Protein AF-0000000081939098 (afdb_homodimer)

Organism: NCBI:txid47308

Sequence (1244 aa):
MLFREHEGSAGHKNSVMMWKDYKTSKLHGDVIDQMNIASVDQISERREYLRCIVAVTKFLGRQGLAFRGHDEKQSSDNQGNFIEMMSLLKEFDPFLQNYHPPAHSTYLSASSQNEWIESCAASITSRIVQEMKDAGMYSLMADEARDGLKEQLAVCVRSDKVVKERFITLVNLTAFDAKAITTALQNVLDTLGLNNLRCVAQAYDGASVISGNINGVQARFREKHPEALYVHCYAHELNLVLCHTCRAIPEATDLFNTLESVYSFFSCSLLHHEVFVNMQKALGLEHGELVQLSKTRWACQLHAVKAVLANLPALLRCFADIGTAHAVGLLSKLSSFSGCYILVMFKVILSTTEGLHKYLQKSDVDLAQATLYKDADLETLQEMRRDESAGNIYKEALIISENNNLNDNVVVRRRKQRRLDDFVSESSSGARTHMSTEDELRQNVFFPCLDRMTEELMRRFSGVGAELMKGLLACHPASSEFLDEDSLLFFARHYKISVPKEEIAVAKRFLTRRIAESGAGLSNIDSIYKLIDSDMFPGLSGVFQTALTIPVSSCTCERSFSALRRLHTWLRRTMGQERLTHLALMSIERHALYNSDHNQIIDQFAQLKPRRYTLVVPPSQKMLFREHEGSAGHKNSVMMWKDYKTSKLHGDVIDQMNIASVDQISERREYLRCIVAVTKFLGRQGLAFRGHDEKQSSDNQGNFIEMMSLLKEFDPFLQNYHPPAHSTYLSASSQNEWIESCAASITSRIVQEMKDAGMYSLMADEARDGLKEQLAVCVRSDKVVKERFITLVNLTAFDAKAITTALQNVLDTLGLNNLRCVAQAYDGASVISGNINGVQARFREKHPEALYVHCYAHELNLVLCHTCRAIPEATDLFNTLESVYSFFSCSLLHHEVFVNMQKALGLEHGELVQLSKTRWACQLHAVKAVLANLPALLRCFADIGTAHAVGLLSKLSSFSGCYILVMFKVILSTTEGLHKYLQKSDVDLAQATLYKDADLETLQEMRRDESAGNIYKEALIISENNNLNDNVVVRRRKQRRLDDFVSESSSGARTHMSTEDELRQNVFFPCLDRMTEELMRRFSGVGAELMKGLLACHPASSEFLDEDSLLFFARHYKISVPKEEIAVAKRFLTRRIAESGAGLSNIDSIYKLIDSDMFPGLSGVFQTALTIPVSSCTCERSFSALRRLHTWLRRTMGQERLTHLALMSIERHALYNSDHNQIIDQFAQLKPRRYTLVVPPSQK

Structure (mmCIF, N/CA/C/O backbone):
data_AF-0000000081939098-model_v1
#
loop_
_entity.id
_entity.type
_entity.pdbx_description
1 polymer 'Zinc finger MYM-type protein 1'
#
loop_
_atom_site.group_PDB
_atom_site.id
_atom_site.type_symbol
_atom_site.label_atom_id
_atom_site.label_alt_id
_atom_site.label_comp_id
_atom_site.label_asym_id
_atom_site.label_entity_id
_atom_site.label_seq_id
_atom_site.pdbx_PDB_ins_code
_atom_site.Cartn_x
_atom_site.Cartn_y
_atom_site.Cartn_z
_atom_site.occupancy
_atom_site.B_iso_or_equiv
_atom_site.auth_seq_id
_atom_site.auth_comp_id
_atom_site.auth_asym_id
_atom_site.auth_atom_id
_atom_site.pdbx_PDB_model_num
ATOM 1 N N . MET A 1 1 ? -33.375 52.25 -47.344 1 27.31 1 MET A N 1
ATOM 2 C CA . MET A 1 1 ? -33.594 51.156 -48.281 1 27.31 1 MET A CA 1
ATOM 3 C C . MET A 1 1 ? -33.125 49.844 -47.719 1 27.31 1 MET A C 1
ATOM 5 O O . MET A 1 1 ? -33.656 48.781 -48.094 1 27.31 1 MET A O 1
ATOM 9 N N . LEU A 1 2 ? -31.984 49.906 -46.906 1 28.69 2 LEU A N 1
ATOM 10 C CA . LEU A 1 2 ? -31.141 48.75 -46.594 1 28.69 2 LEU A CA 1
ATOM 11 C C . LEU A 1 2 ? -31.781 47.875 -45.531 1 28.69 2 LEU A C 1
ATOM 13 O O . LEU A 1 2 ? -31.328 46.75 -45.281 1 28.69 2 LEU A O 1
ATOM 17 N N . PHE A 1 3 ? -32.75 48.406 -44.594 1 34.62 3 PHE A N 1
ATOM 18 C CA . PHE A 1 3 ? -33.344 47.75 -43.438 1 34.62 3 PHE A CA 1
ATOM 19 C C . PHE A 1 3 ? -34.25 46.594 -43.906 1 34.62 3 PHE A C 1
ATOM 21 O O . PHE A 1 3 ? -34.531 45.688 -43.125 1 34.62 3 PHE A O 1
ATOM 28 N N . ARG A 1 4 ? -35.031 46.844 -45.062 1 37.66 4 ARG A N 1
ATOM 29 C CA . ARG A 1 4 ? -36.094 45.969 -45.562 1 37.66 4 ARG A CA 1
ATOM 30 C C . ARG A 1 4 ? -35.531 44.625 -46 1 37.66 4 ARG A C 1
ATOM 32 O O . ARG A 1 4 ? -36.25 43.625 -46 1 37.66 4 ARG A O 1
ATOM 39 N N . GLU A 1 5 ? -34.281 44.719 -46.625 1 39.75 5 GLU A N 1
ATOM 40 C CA . GLU A 1 5 ? -33.781 43.531 -47.312 1 39.75 5 GLU A CA 1
ATOM 41 C C . GLU A 1 5 ? -33.375 42.438 -46.344 1 39.75 5 GLU A C 1
ATOM 43 O O . GLU A 1 5 ? -33.156 41.281 -46.75 1 39.75 5 GLU A O 1
ATOM 48 N N . HIS A 1 6 ? -33.062 42.906 -45.125 1 40.66 6 HIS A N 1
ATOM 49 C CA . HIS A 1 6 ? -32.531 41.969 -44.156 1 40.66 6 HIS A CA 1
ATOM 50 C C . HIS A 1 6 ? -33.625 41 -43.656 1 40.66 6 HIS A C 1
ATOM 52 O O . HIS A 1 6 ? -33.375 39.844 -43.375 1 40.66 6 HIS A O 1
ATOM 58 N N . GLU A 1 7 ? -34.875 41.531 -43.531 1 46.34 7 GLU A N 1
ATOM 59 C CA . GLU A 1 7 ? -36 40.812 -43 1 46.34 7 GLU A CA 1
ATOM 60 C C . GLU A 1 7 ? -36.438 39.688 -43.938 1 46.34 7 GLU A C 1
ATOM 62 O O . GLU A 1 7 ? -37.156 38.781 -43.531 1 46.34 7 GLU A O 1
ATOM 67 N N . GLY A 1 8 ? -36.125 39.875 -45.281 1 43.56 8 GLY A N 1
ATOM 68 C CA . GLY A 1 8 ? -36.562 38.969 -46.344 1 43.56 8 GLY A CA 1
ATOM 69 C C . GLY A 1 8 ? -35.656 37.75 -46.531 1 43.56 8 GLY A C 1
ATOM 70 O O . GLY A 1 8 ? -35.812 37 -47.469 1 43.56 8 GLY A O 1
ATOM 71 N N . SER A 1 9 ? -34.438 37.875 -45.906 1 43.53 9 SER A N 1
ATOM 72 C CA . SER A 1 9 ? -33.5 36.875 -46.312 1 43.53 9 SER A CA 1
ATOM 73 C C . SER A 1 9 ? -33.938 35.469 -45.844 1 43.53 9 SER A C 1
ATOM 75 O O . SER A 1 9 ? -34.688 35.344 -44.875 1 43.53 9 SER A O 1
ATOM 77 N N . ALA A 1 10 ? -33.562 34.375 -46.594 1 49.22 10 ALA A N 1
ATOM 78 C CA . ALA A 1 10 ? -33.938 32.969 -46.375 1 49.22 10 ALA A CA 1
ATOM 79 C C . ALA A 1 10 ? -33.469 32.469 -45 1 49.22 10 ALA A C 1
ATOM 81 O O . ALA A 1 10 ? -34.188 31.688 -44.375 1 49.22 10 ALA A O 1
ATOM 82 N N . GLY A 1 11 ? -32.375 33 -44.594 1 46 11 GLY A N 1
ATOM 83 C CA . GLY A 1 11 ? -31.859 32.594 -43.312 1 46 11 GLY A CA 1
ATOM 84 C C . GLY A 1 11 ? -32.719 33 -42.125 1 46 11 GLY A C 1
ATOM 85 O O . GLY A 1 11 ? -32.875 32.219 -41.188 1 46 11 GLY A O 1
ATOM 86 N N . HIS A 1 12 ? -33.375 34.156 -42.188 1 47 12 HIS A N 1
ATOM 87 C CA . HIS A 1 12 ? -34.25 34.625 -41.094 1 47 12 HIS A CA 1
ATOM 88 C C . HIS A 1 12 ? -35.562 33.844 -41.062 1 47 12 HIS A C 1
ATOM 90 O O . HIS A 1 12 ? -36.031 33.469 -40 1 47 12 HIS A O 1
ATOM 96 N N . LYS A 1 13 ? -35.969 33.531 -42.281 1 47.22 13 LYS A N 1
ATOM 97 C CA . LYS A 1 13 ? -37.25 32.781 -42.312 1 47.22 13 LYS A CA 1
ATOM 98 C C . LYS A 1 13 ? -37.062 31.359 -41.75 1 47.22 13 LYS A C 1
ATOM 100 O O . LYS A 1 13 ? -37.906 30.859 -41 1 47.22 13 LYS A O 1
ATOM 105 N N . ASN A 1 14 ? -35.906 30.766 -42.188 1 47.19 14 ASN A N 1
ATOM 106 C CA . ASN A 1 14 ? -35.656 29.438 -41.656 1 47.19 14 ASN A CA 1
ATOM 107 C C . ASN A 1 14 ? -35.469 29.453 -40.156 1 47.19 14 ASN A C 1
ATOM 109 O O . ASN A 1 14 ? -35.906 28.547 -39.438 1 47.19 14 ASN A O 1
ATOM 113 N N . SER A 1 15 ? -34.875 30.578 -39.562 1 50.28 15 SER A N 1
ATOM 114 C CA . SER A 1 15 ? -34.688 30.672 -38.125 1 50.28 15 SER A CA 1
ATOM 115 C C . SER A 1 15 ? -36.031 30.859 -37.406 1 50.28 15 SER A C 1
ATOM 117 O O . SER A 1 15 ? -36.25 30.375 -36.312 1 50.28 15 SER A O 1
ATOM 119 N N . VAL A 1 16 ? -36.906 31.625 -38.031 1 51.22 16 VAL A N 1
ATOM 120 C CA . VAL A 1 16 ? -38.219 31.844 -37.438 1 51.22 16 VAL A CA 1
ATOM 121 C C . VAL A 1 16 ? -39.031 30.562 -37.5 1 51.22 16 VAL A C 1
ATOM 123 O O . VAL A 1 16 ? -39.75 30.219 -36.562 1 51.22 16 VAL A O 1
ATOM 126 N N . MET A 1 17 ? -38.938 29.828 -38.75 1 49.38 17 MET A N 1
ATOM 127 C CA . MET A 1 17 ? -39.656 28.578 -38.812 1 49.38 17 MET A CA 1
ATOM 128 C C . MET A 1 17 ? -39.125 27.578 -37.781 1 49.38 17 MET A C 1
ATOM 130 O O . MET A 1 17 ? -39.906 26.875 -37.156 1 49.38 17 MET A O 1
ATOM 134 N N . MET A 1 18 ? -37.75 27.547 -37.625 1 48.03 18 MET A N 1
ATOM 135 C CA . MET A 1 18 ? -37.188 26.656 -36.625 1 48.03 18 MET A CA 1
ATOM 136 C C . MET A 1 18 ? -37.625 27.078 -35.219 1 48.03 18 MET A C 1
ATOM 138 O O . MET A 1 18 ? -37.875 26.219 -34.344 1 48.03 18 MET A O 1
ATOM 142 N N . TRP A 1 19 ? -37.75 28.359 -34.938 1 46.88 19 TRP A N 1
ATOM 143 C CA . TRP A 1 19 ? -38.219 28.875 -33.656 1 46.88 19 TRP A CA 1
ATOM 144 C C . TRP A 1 19 ? -39.719 28.547 -33.469 1 46.88 19 TRP A C 1
ATOM 146 O O . TRP A 1 19 ? -40.125 28.125 -32.406 1 46.88 19 TRP A O 1
ATOM 156 N N . LYS A 1 20 ? -40.562 28.734 -34.594 1 46.22 20 LYS A N 1
ATOM 157 C CA . LYS A 1 20 ? -41.969 28.406 -34.469 1 46.22 20 LYS A CA 1
ATOM 158 C C . LYS A 1 20 ? -42.156 26.906 -34.25 1 46.22 20 LYS A C 1
ATOM 160 O O . LYS A 1 20 ? -43 26.484 -33.438 1 46.22 20 LYS A O 1
ATOM 165 N N . ASP A 1 21 ? -41.375 26.094 -35.031 1 43.69 21 ASP A N 1
ATOM 166 C CA . ASP A 1 21 ? -41.438 24.656 -34.812 1 43.69 21 ASP A CA 1
ATOM 167 C C . ASP A 1 21 ? -41 24.281 -33.406 1 43.69 21 ASP A C 1
ATOM 169 O O . ASP A 1 21 ? -41.594 23.391 -32.781 1 43.69 21 ASP A O 1
ATOM 173 N N . TYR A 1 22 ? -39.938 25 -32.844 1 41.12 22 TYR A N 1
ATOM 174 C CA . TYR A 1 22 ? -39.562 24.844 -31.453 1 41.12 22 TYR A CA 1
ATOM 175 C C . TYR A 1 22 ? -40.688 25.266 -30.516 1 41.12 22 TYR A C 1
ATOM 177 O O . TYR A 1 22 ? -40.969 24.578 -29.531 1 41.12 22 TYR A O 1
ATOM 185 N N . LYS A 1 23 ? -41.344 26.391 -30.734 1 40.66 23 LYS A N 1
ATOM 186 C CA . LYS A 1 23 ? -42.438 26.875 -29.891 1 40.66 23 LYS A CA 1
ATOM 187 C C . LYS A 1 23 ? -43.656 25.953 -29.984 1 40.66 23 LYS A C 1
ATOM 189 O O . LYS A 1 23 ? -44.312 25.672 -28.984 1 40.66 23 LYS A O 1
ATOM 194 N N . THR A 1 24 ? -44.062 25.578 -31.281 1 41.91 24 THR A N 1
ATOM 195 C CA . THR A 1 24 ? -45.219 24.688 -31.422 1 41.91 24 THR A CA 1
ATOM 196 C C . THR A 1 24 ? -44.906 23.312 -30.844 1 41.91 24 THR A C 1
ATOM 198 O O . THR A 1 24 ? -45.812 22.625 -30.391 1 41.91 24 THR A O 1
ATOM 201 N N . SER A 1 25 ? -43.656 22.75 -31 1 36.62 25 SER A N 1
ATOM 202 C CA . SER A 1 25 ? -43.344 21.469 -30.375 1 36.62 25 SER A CA 1
ATOM 203 C C . SER A 1 25 ? -43.406 21.578 -28.859 1 36.62 25 SER A C 1
ATOM 205 O O . SER A 1 25 ? -43.656 20.578 -28.172 1 36.62 25 SER A O 1
ATOM 207 N N . LYS A 1 26 ? -43.188 22.656 -28.094 1 37.47 26 LYS A N 1
ATOM 208 C CA . LYS A 1 26 ? -43.469 22.875 -26.688 1 37.47 26 LYS A CA 1
ATOM 209 C C . LYS A 1 26 ? -44.969 22.828 -26.406 1 37.47 26 LYS A C 1
ATOM 211 O O . LYS A 1 26 ? -45.406 22.484 -25.297 1 37.47 26 LYS A O 1
ATOM 216 N N . LEU A 1 27 ? -45.812 23.422 -27.203 1 36.88 27 LEU A N 1
ATOM 217 C CA . LEU A 1 27 ? -47.25 23.422 -26.938 1 36.88 27 LEU A CA 1
ATOM 218 C C . LEU A 1 27 ? -47.844 22.047 -27.172 1 36.88 27 LEU A C 1
ATOM 220 O O . LEU A 1 27 ? -48.75 21.641 -26.438 1 36.88 27 LEU A O 1
ATOM 224 N N . HIS A 1 28 ? -47.781 21.484 -28.422 1 36.84 28 HIS A N 1
ATOM 225 C CA . HIS A 1 28 ? -48.25 20.109 -28.625 1 36.84 28 HIS A CA 1
ATOM 226 C C . HIS A 1 28 ? -47.25 19.094 -28.125 1 36.84 28 HIS A C 1
ATOM 228 O O . HIS A 1 28 ? -46.25 18.812 -28.797 1 36.84 28 HIS A O 1
ATOM 234 N N . GLY A 1 29 ? -46.969 19.062 -26.844 1 36.06 29 GLY A N 1
ATOM 235 C CA . GLY A 1 29 ? -46.125 18.109 -26.141 1 36.06 29 GLY A CA 1
ATOM 236 C C . GLY A 1 29 ? -46.219 16.703 -26.719 1 36.06 29 GLY A C 1
ATOM 237 O O . GLY A 1 29 ? -47.281 16.156 -26.875 1 36.06 29 GLY A O 1
ATOM 238 N N . ASP A 1 30 ? -45.406 16.422 -27.656 1 35.38 30 ASP A N 1
ATOM 239 C CA . ASP A 1 30 ? -45.469 15.172 -28.391 1 35.38 30 ASP A CA 1
ATOM 240 C C . ASP A 1 30 ? -45.906 14.016 -27.5 1 35.38 30 ASP A C 1
ATOM 242 O O . ASP A 1 30 ? -45.625 14.023 -26.297 1 35.38 30 ASP A O 1
ATOM 246 N N . VAL A 1 31 ? -46.906 13.133 -27.938 1 38.12 31 VAL A N 1
ATOM 247 C CA . VAL A 1 31 ? -47.344 11.906 -27.312 1 38.12 31 VAL A CA 1
ATOM 248 C C . VAL A 1 31 ? -46.188 11.219 -26.578 1 38.12 31 VAL A C 1
ATOM 250 O O . VAL A 1 31 ? -46.406 10.57 -25.562 1 38.12 31 VAL A O 1
ATOM 253 N N . ILE A 1 32 ? -45.062 11.234 -27.266 1 36.19 32 ILE A N 1
ATOM 254 C CA . ILE A 1 32 ? -43.875 10.609 -26.641 1 36.19 32 ILE A CA 1
ATOM 255 C C . ILE A 1 32 ? -43.5 11.383 -25.391 1 36.19 32 ILE A C 1
ATOM 257 O O . ILE A 1 32 ? -43.031 10.797 -24.422 1 36.19 32 ILE A O 1
ATOM 261 N N . ASP A 1 33 ? -43.531 12.625 -25.391 1 38.81 33 ASP A N 1
ATOM 262 C CA . ASP A 1 33 ? -43.281 13.461 -24.219 1 38.81 33 ASP A CA 1
ATOM 263 C C . ASP A 1 33 ? -44.406 13.297 -23.172 1 38.81 33 ASP A C 1
ATOM 265 O O . ASP A 1 33 ? -44.156 13.414 -21.969 1 38.81 33 ASP A O 1
ATOM 269 N N . GLN A 1 34 ? -45.688 13.188 -23.547 1 40.38 34 GLN A N 1
ATOM 270 C CA . GLN A 1 34 ? -46.812 12.812 -22.672 1 40.38 34 GLN A CA 1
ATOM 271 C C . GLN A 1 34 ? -46.625 11.414 -22.109 1 40.38 34 GLN A C 1
ATOM 273 O O . GLN A 1 34 ? -47 11.125 -20.984 1 40.38 34 GLN A O 1
ATOM 278 N N . MET A 1 35 ? -46.312 10.391 -22.969 1 38.5 35 MET A N 1
ATOM 279 C CA . MET A 1 35 ? -46.031 9.023 -22.531 1 38.5 35 MET A CA 1
ATOM 280 C C . MET A 1 35 ? -44.844 8.977 -21.594 1 38.5 35 MET A C 1
ATOM 282 O O . MET A 1 35 ? -44.656 8.016 -20.844 1 38.5 35 MET A O 1
ATOM 286 N N . ASN A 1 36 ? -43.781 9.719 -21.859 1 43.53 36 ASN A N 1
ATOM 287 C CA . ASN A 1 36 ? -42.625 9.672 -20.953 1 43.53 36 ASN A CA 1
ATOM 288 C C . ASN A 1 36 ? -42.938 10.328 -19.609 1 43.53 36 ASN A C 1
ATOM 290 O O . ASN A 1 36 ? -42.031 10.828 -18.938 1 43.53 36 ASN A O 1
ATOM 294 N N . ILE A 1 37 ? -43.969 10.836 -19.453 1 48.5 37 ILE A N 1
ATOM 295 C CA . ILE A 1 37 ? -44.375 11.32 -18.141 1 48.5 37 ILE A CA 1
ATOM 296 C C . ILE A 1 37 ? -44.344 10.172 -17.141 1 48.5 37 ILE A C 1
ATOM 298 O O . ILE A 1 37 ? -45.219 9.305 -17.125 1 48.5 37 ILE A O 1
ATOM 302 N N . ALA A 1 38 ? -43.25 9.664 -16.906 1 60.22 38 ALA A N 1
ATOM 303 C CA . ALA A 1 38 ? -43.188 8.75 -15.773 1 60.22 38 ALA A CA 1
ATOM 304 C C . ALA A 1 38 ? -44.062 9.234 -14.633 1 60.22 38 ALA A C 1
ATOM 306 O O . ALA A 1 38 ? -44.125 10.43 -14.336 1 60.22 38 ALA A O 1
ATOM 307 N N . SER A 1 39 ? -45.094 8.461 -14.352 1 72.19 39 SER A N 1
ATOM 308 C CA . SER A 1 39 ? -45.906 8.758 -13.18 1 72.19 39 SER A CA 1
ATOM 309 C C . SER A 1 39 ? -45.062 9.094 -11.969 1 72.19 39 SER A C 1
ATOM 311 O O . SER A 1 39 ? -43.875 8.766 -11.93 1 72.19 39 SER A O 1
ATOM 313 N N . VAL A 1 40 ? -45.594 10.055 -11.219 1 78.5 40 VAL A N 1
ATOM 314 C CA . VAL A 1 40 ? -44.938 10.398 -9.953 1 78.5 40 VAL A CA 1
ATOM 315 C C . VAL A 1 40 ? -44.5 9.133 -9.234 1 78.5 40 VAL A C 1
ATOM 317 O O . VAL A 1 40 ? -43.438 9.109 -8.625 1 78.5 40 VAL A O 1
ATOM 320 N N . ASP A 1 41 ? -45.25 8.109 -9.539 1 81.75 41 ASP A N 1
ATOM 321 C CA . ASP A 1 41 ? -44.938 6.848 -8.891 1 81.75 41 ASP A CA 1
ATOM 322 C C . ASP A 1 41 ? -43.688 6.207 -9.516 1 81.75 41 ASP A C 1
ATOM 324 O O . ASP A 1 41 ? -42.844 5.652 -8.812 1 81.75 41 ASP A O 1
ATOM 328 N N . GLN A 1 42 ? -43.625 6.32 -10.781 1 84.81 42 GLN A N 1
ATOM 329 C CA . GLN A 1 42 ? -42.469 5.75 -11.477 1 84.81 42 GLN A CA 1
ATOM 330 C C . GLN A 1 42 ? -41.188 6.504 -11.125 1 84.81 42 GLN A C 1
ATOM 332 O O . GLN A 1 42 ? -40.125 5.895 -10.938 1 84.81 42 GLN A O 1
ATOM 337 N N . ILE A 1 43 ? -41.344 7.762 -11.039 1 88.25 43 ILE A N 1
ATOM 338 C CA . ILE A 1 43 ? -40.219 8.586 -10.688 1 88.25 43 ILE A CA 1
ATOM 339 C C . ILE A 1 43 ? -39.781 8.289 -9.258 1 88.25 43 ILE A C 1
ATOM 341 O O . ILE A 1 43 ? -38.562 8.188 -8.969 1 88.25 43 ILE A O 1
ATOM 345 N N . SER A 1 44 ? -40.75 8.125 -8.414 1 88.75 44 SER A N 1
ATOM 346 C CA . SER A 1 44 ? -40.469 7.816 -7.02 1 88.75 44 SER A CA 1
ATOM 347 C C . SER A 1 44 ? -39.75 6.477 -6.891 1 88.75 44 SER A C 1
ATOM 349 O O . SER A 1 44 ? -38.812 6.34 -6.082 1 88.75 44 SER A O 1
ATOM 351 N N . GLU A 1 45 ? -40.156 5.539 -7.66 1 90.12 45 GLU A N 1
ATOM 352 C CA . GLU A 1 45 ? -39.5 4.23 -7.641 1 90.12 45 GLU A CA 1
ATOM 353 C C . GLU A 1 45 ? -38.062 4.316 -8.172 1 90.12 45 GLU A C 1
ATOM 355 O O . GLU A 1 45 ? -37.156 3.682 -7.625 1 90.12 45 GLU A O 1
ATOM 360 N N . ARG A 1 46 ? -37.969 5.039 -9.195 1 91.12 46 ARG A N 1
ATOM 361 C CA . ARG A 1 46 ? -36.625 5.227 -9.75 1 91.12 46 ARG A CA 1
ATOM 362 C C . ARG A 1 46 ? -35.688 5.906 -8.742 1 91.12 46 ARG A C 1
ATOM 364 O O . ARG A 1 46 ? -34.531 5.523 -8.602 1 91.12 46 ARG A O 1
ATOM 371 N N . ARG A 1 47 ? -36.219 6.852 -8.109 1 92.5 47 ARG A N 1
ATOM 372 C CA . ARG A 1 47 ? -35.406 7.594 -7.141 1 92.5 47 ARG A CA 1
ATOM 373 C C . ARG A 1 47 ? -35.031 6.719 -5.949 1 92.5 47 ARG A C 1
ATOM 375 O O . ARG A 1 47 ? -33.938 6.863 -5.379 1 92.5 47 ARG A O 1
ATOM 382 N N . GLU A 1 48 ? -35.938 5.836 -5.602 1 92.75 48 GLU A N 1
ATOM 383 C CA . GLU A 1 48 ? -35.594 4.898 -4.531 1 92.75 48 GLU A CA 1
ATOM 384 C C . GLU A 1 48 ? -34.469 3.98 -4.938 1 92.75 48 GLU A C 1
ATOM 386 O O . GLU A 1 48 ? -33.594 3.674 -4.125 1 92.75 48 GLU A O 1
ATOM 391 N N . TYR A 1 49 ? -34.5 3.566 -6.145 1 94.81 49 TYR A N 1
ATOM 392 C CA . TYR A 1 49 ? -33.438 2.766 -6.695 1 94.81 49 TYR A CA 1
ATOM 393 C C . TYR A 1 49 ? -32.125 3.549 -6.695 1 94.81 49 TYR A C 1
ATOM 395 O O . TYR A 1 49 ? -31.078 3.033 -6.281 1 94.81 49 TYR A O 1
ATOM 403 N N . LEU A 1 50 ? -32.219 4.773 -7.102 1 95.38 50 LEU A N 1
ATOM 404 C CA . LEU A 1 50 ? -31.047 5.617 -7.176 1 95.38 50 LEU A CA 1
ATOM 405 C C . LEU A 1 50 ? -30.516 5.93 -5.777 1 95.38 50 LEU A C 1
ATOM 407 O O . LEU A 1 50 ? -29.297 6.094 -5.59 1 95.38 50 LEU A O 1
ATOM 411 N N . ARG A 1 51 ? -31.375 6.02 -4.84 1 95.62 51 ARG A N 1
ATOM 412 C CA . ARG A 1 51 ? -30.969 6.23 -3.455 1 95.62 51 ARG A CA 1
ATOM 413 C C . ARG A 1 51 ? -30.031 5.121 -2.99 1 95.62 51 ARG A C 1
ATOM 415 O O . ARG A 1 51 ? -29.062 5.383 -2.26 1 95.62 51 ARG A O 1
ATOM 422 N N . CYS A 1 52 ? -30.312 3.93 -3.414 1 95.81 52 CYS A N 1
ATOM 423 C CA . CYS A 1 52 ? -29.438 2.807 -3.074 1 95.81 52 CYS A CA 1
ATOM 424 C C . CYS A 1 52 ? -28.062 2.973 -3.699 1 95.81 52 CYS A C 1
ATOM 426 O O . CYS A 1 52 ? -27.047 2.734 -3.043 1 95.81 52 CYS A O 1
ATOM 428 N N . ILE A 1 53 ? -28.047 3.418 -4.91 1 96.81 53 ILE A N 1
ATOM 429 C CA . ILE A 1 53 ? -26.797 3.613 -5.633 1 96.81 53 ILE A CA 1
ATOM 430 C C . ILE A 1 53 ? -25.969 4.703 -4.953 1 96.81 53 ILE A C 1
ATOM 432 O O . ILE A 1 53 ? -24.766 4.547 -4.762 1 96.81 53 ILE A O 1
ATOM 436 N N . VAL A 1 54 ? -26.641 5.754 -4.578 1 97.38 54 VAL A N 1
ATOM 437 C CA . VAL A 1 54 ? -25.969 6.871 -3.922 1 97.38 54 VAL A CA 1
ATOM 438 C C . VAL A 1 54 ? -25.391 6.418 -2.584 1 97.38 54 VAL A C 1
ATOM 440 O O . VAL A 1 54 ? -24.266 6.77 -2.236 1 97.38 54 VAL A O 1
ATOM 443 N N . ALA A 1 55 ? -26.188 5.676 -1.887 1 97.06 55 ALA A N 1
ATOM 444 C CA . ALA A 1 55 ? -25.734 5.188 -0.585 1 97.06 55 ALA A CA 1
ATOM 445 C C . ALA A 1 55 ? -24.469 4.344 -0.724 1 97.06 55 ALA A C 1
ATOM 447 O O . ALA A 1 55 ? -23.547 4.48 0.067 1 97.06 55 ALA A O 1
ATOM 448 N N . VAL A 1 56 ? -24.469 3.475 -1.723 1 97.56 56 VAL A N 1
ATOM 449 C CA . VAL A 1 56 ? -23.297 2.627 -1.983 1 97.56 56 VAL A CA 1
ATOM 450 C C . VAL A 1 56 ? -22.109 3.49 -2.391 1 97.56 56 VAL A C 1
ATOM 452 O O . VAL A 1 56 ? -21 3.277 -1.918 1 97.56 56 VAL A O 1
ATOM 455 N N . THR A 1 57 ? -22.359 4.445 -3.242 1 97.56 57 THR A N 1
ATOM 456 C CA . THR A 1 57 ? -21.312 5.352 -3.699 1 97.56 57 THR A CA 1
ATOM 457 C C . THR A 1 57 ? -20.719 6.129 -2.525 1 97.56 57 THR A C 1
ATOM 459 O O . THR A 1 57 ? -19.5 6.25 -2.406 1 97.56 57 THR A O 1
ATOM 462 N N . LYS A 1 58 ? -21.562 6.645 -1.676 1 97.19 58 LYS A N 1
ATOM 463 C CA . LYS A 1 58 ? -21.125 7.383 -0.495 1 97.19 58 LYS A CA 1
ATOM 464 C C . LYS A 1 58 ? -20.281 6.496 0.424 1 97.19 58 LYS A C 1
ATOM 466 O O . LYS A 1 58 ? -19.266 6.934 0.959 1 97.19 58 LYS A O 1
ATOM 471 N N . PHE A 1 59 ? -20.766 5.27 0.587 1 96.44 59 PHE A N 1
ATOM 472 C CA . PHE A 1 59 ? -20.047 4.344 1.454 1 96.44 59 PHE A CA 1
ATOM 473 C C . PHE A 1 59 ? -18.641 4.086 0.927 1 96.44 59 PHE A C 1
ATOM 475 O O . PHE A 1 59 ? -17.656 4.219 1.664 1 96.44 59 PHE A O 1
ATOM 482 N N . LEU A 1 60 ? -18.531 3.713 -0.348 1 95.62 60 LEU A N 1
ATOM 483 C CA . LEU A 1 60 ? -17.234 3.389 -0.951 1 95.62 60 LEU A CA 1
ATOM 484 C C . LEU A 1 60 ? -16.312 4.602 -0.946 1 95.62 60 LEU A C 1
ATOM 486 O O . LEU A 1 60 ? -15.125 4.477 -0.661 1 95.62 60 LEU A O 1
ATOM 490 N N . GLY A 1 61 ? -16.844 5.723 -1.24 1 94.5 61 GLY A N 1
ATOM 491 C CA . GLY A 1 61 ? -16.047 6.941 -1.237 1 94.5 61 GLY A CA 1
ATOM 492 C C . GLY A 1 61 ? -15.531 7.32 0.14 1 94.5 61 GLY A C 1
ATOM 493 O O . GLY A 1 61 ? -14.352 7.637 0.306 1 94.5 61 GLY A O 1
ATOM 494 N N . ARG A 1 62 ? -16.375 7.266 1.134 1 94.31 62 ARG A N 1
ATOM 495 C CA . ARG A 1 62 ? -16.016 7.633 2.5 1 94.31 62 ARG A CA 1
ATOM 496 C C . ARG A 1 62 ? -14.945 6.699 3.057 1 94.31 62 ARG A C 1
ATOM 498 O O . ARG A 1 62 ? -14.039 7.137 3.775 1 94.31 62 ARG A O 1
ATOM 505 N N . GLN A 1 63 ? -15.102 5.434 2.693 1 92.06 63 GLN A N 1
ATOM 506 C CA . GLN A 1 63 ? -14.203 4.422 3.234 1 92.06 63 GLN A CA 1
ATOM 507 C C . GLN A 1 63 ? -12.922 4.336 2.412 1 92.06 63 GLN A C 1
ATOM 509 O O . GLN A 1 63 ? -11.984 3.621 2.783 1 92.06 63 GLN A O 1
ATOM 514 N N . GLY A 1 64 ? -12.906 5.086 1.285 1 89.62 64 GLY A N 1
ATOM 515 C CA . GLY A 1 64 ? -11.727 5.07 0.44 1 89.62 64 GLY A CA 1
ATOM 516 C C . GLY A 1 64 ? -11.508 3.74 -0.258 1 89.62 64 GLY A C 1
ATOM 517 O O . GLY A 1 64 ? -10.367 3.273 -0.375 1 89.62 64 GLY A O 1
ATOM 518 N N . LEU A 1 65 ? -12.539 3.1 -0.661 1 91.06 65 LEU A N 1
ATOM 519 C CA . LEU A 1 65 ? -12.453 1.784 -1.286 1 91.06 65 LEU A CA 1
ATOM 520 C C . LEU A 1 65 ? -12.555 1.896 -2.805 1 91.06 65 LEU A C 1
ATOM 522 O O . LEU A 1 65 ? -13.164 2.834 -3.324 1 91.06 65 LEU A O 1
ATOM 526 N N . ALA A 1 66 ? -11.977 0.906 -3.439 1 88.88 66 ALA A N 1
ATOM 527 C CA . ALA A 1 66 ? -12.094 0.846 -4.895 1 88.88 66 ALA A CA 1
ATOM 528 C C . ALA A 1 66 ? -13.523 0.507 -5.316 1 88.88 66 ALA A C 1
ATOM 530 O O . ALA A 1 66 ? -14.227 -0.222 -4.617 1 88.88 66 ALA A O 1
ATOM 531 N N . PHE A 1 67 ? -13.891 1.035 -6.484 1 92.06 67 PHE A N 1
ATOM 532 C CA . PHE A 1 67 ? -15.234 0.775 -6.977 1 92.06 67 PHE A CA 1
ATOM 533 C C . PHE A 1 67 ? -15.25 -0.448 -7.887 1 92.06 67 PHE A C 1
ATOM 535 O O . PHE A 1 67 ? -15.945 -1.43 -7.602 1 92.06 67 PHE A O 1
ATOM 542 N N . ARG A 1 68 ? -14.391 -0.376 -8.859 1 87.38 68 ARG A N 1
ATOM 543 C CA . ARG A 1 68 ? -14.477 -1.338 -9.953 1 87.38 68 ARG A CA 1
ATOM 544 C C . ARG A 1 68 ? -13.547 -2.523 -9.711 1 87.38 68 ARG A C 1
ATOM 546 O O . ARG A 1 68 ? -12.523 -2.391 -9.039 1 87.38 68 ARG A O 1
ATOM 553 N N . GLY A 1 69 ? -13.992 -3.631 -10.289 1 82.19 69 GLY A N 1
ATOM 554 C CA . GLY A 1 69 ? -13.125 -4.797 -10.336 1 82.19 69 GLY A CA 1
ATOM 555 C C . GLY A 1 69 ? -12.398 -4.949 -11.656 1 82.19 69 GLY A C 1
ATOM 556 O O . GLY A 1 69 ? -12.656 -4.199 -12.602 1 82.19 69 GLY A O 1
ATOM 557 N N . HIS A 1 70 ? -11.5 -5.863 -11.68 1 78.31 70 HIS A N 1
ATOM 558 C CA . HIS A 1 70 ? -10.789 -6.152 -12.914 1 78.31 70 HIS A CA 1
ATOM 559 C C . HIS A 1 70 ? -11.727 -6.703 -13.977 1 78.31 70 HIS A C 1
ATOM 561 O O . HIS A 1 70 ? -11.602 -6.375 -15.156 1 78.31 70 HIS A O 1
ATOM 567 N N . ASP A 1 71 ? -12.609 -7.496 -13.539 1 82.06 71 ASP A N 1
ATOM 568 C CA . ASP A 1 71 ? -13.609 -8.133 -14.391 1 82.06 71 ASP A CA 1
ATOM 569 C C . ASP A 1 71 ? -15.008 -8 -13.789 1 82.06 71 ASP A C 1
ATOM 571 O O . ASP A 1 71 ? -15.312 -8.633 -12.781 1 82.06 71 ASP A O 1
ATOM 575 N N . GLU A 1 72 ? -15.758 -7.199 -14.469 1 85.62 72 GLU A N 1
ATOM 576 C CA . GLU A 1 72 ? -17.078 -6.934 -13.906 1 85.62 72 GLU A CA 1
ATOM 577 C C . GLU A 1 72 ? -18.156 -7.719 -14.641 1 85.62 72 GLU A C 1
ATOM 579 O O . GLU A 1 72 ? -19.344 -7.414 -14.516 1 85.62 72 GLU A O 1
ATOM 584 N N . LYS A 1 73 ? -17.672 -8.703 -15.406 1 86.44 73 LYS A N 1
ATOM 585 C CA . LYS A 1 73 ? -18.609 -9.562 -16.109 1 86.44 73 LYS A CA 1
ATOM 586 C C . LYS A 1 73 ? -19.375 -10.453 -15.133 1 86.44 73 LYS A C 1
ATOM 588 O O . LYS A 1 73 ? -18.938 -10.656 -14 1 86.44 73 LYS A O 1
ATOM 593 N N . GLN A 1 74 ? -20.547 -10.883 -15.523 1 84.44 74 GLN A N 1
ATOM 594 C CA . GLN A 1 74 ? -21.391 -11.719 -14.68 1 84.44 74 GLN A CA 1
ATOM 595 C C . GLN A 1 74 ? -20.688 -13.023 -14.32 1 84.44 74 GLN A C 1
ATOM 597 O O . GLN A 1 74 ? -20.922 -13.586 -13.25 1 84.44 74 GLN A O 1
ATOM 602 N N . SER A 1 75 ? -19.797 -13.438 -15.117 1 83.75 75 SER A N 1
ATOM 603 C CA . SER A 1 75 ? -19.109 -14.703 -14.891 1 83.75 75 SER A CA 1
ATOM 604 C C . SER A 1 75 ? -17.922 -14.516 -13.953 1 83.75 75 SER A C 1
ATOM 606 O O . SER A 1 75 ? -17.297 -15.492 -13.516 1 83.75 75 SER A O 1
ATOM 608 N N . SER A 1 76 ? -17.719 -13.266 -13.594 1 86.25 76 SER A N 1
ATOM 609 C CA . SER A 1 76 ? -16.562 -12.961 -12.742 1 86.25 76 SER A CA 1
ATOM 610 C C . SER A 1 76 ? -16.828 -13.375 -11.297 1 86.25 76 SER A C 1
ATOM 612 O O . SER A 1 76 ? -17.953 -13.273 -10.805 1 86.25 76 SER A O 1
ATOM 614 N N . ASP A 1 77 ? -15.781 -13.844 -10.648 1 84.31 77 ASP A N 1
ATOM 615 C CA . ASP A 1 77 ? -15.867 -14.211 -9.234 1 84.31 77 ASP A CA 1
ATOM 616 C C . ASP A 1 77 ? -15.852 -12.969 -8.344 1 84.31 77 ASP A C 1
ATOM 618 O O . ASP A 1 77 ? -16.172 -13.047 -7.16 1 84.31 77 ASP A O 1
ATOM 622 N N . ASN A 1 78 ? -15.516 -11.898 -8.906 1 88.81 78 ASN A N 1
ATOM 623 C CA . ASN A 1 78 ? -15.453 -10.625 -8.188 1 88.81 78 ASN A CA 1
ATOM 624 C C . ASN A 1 78 ? -15.695 -9.445 -9.125 1 88.81 78 ASN A C 1
ATOM 626 O O . ASN A 1 78 ? -14.781 -9.023 -9.836 1 88.81 78 ASN A O 1
ATOM 630 N N . GLN A 1 79 ? -16.828 -8.922 -9.016 1 91.12 79 GLN A N 1
ATOM 631 C CA . GLN A 1 79 ? -17.219 -7.883 -9.953 1 91.12 79 GLN A CA 1
ATOM 632 C C . GLN A 1 79 ? -16.844 -6.496 -9.43 1 91.12 79 GLN A C 1
ATOM 634 O O . GLN A 1 79 ? -17.297 -5.484 -9.961 1 91.12 79 GLN A O 1
ATOM 639 N N . GLY A 1 80 ? -16.094 -6.422 -8.375 1 91.31 80 GLY A N 1
ATOM 640 C CA . GLY A 1 80 ? -15.727 -5.152 -7.773 1 91.31 80 GLY A CA 1
ATOM 641 C C . GLY A 1 80 ? -16.578 -4.781 -6.582 1 91.31 80 GLY A C 1
ATOM 642 O O . GLY A 1 80 ? -17.656 -5.348 -6.387 1 91.31 80 GLY A O 1
ATOM 643 N N . ASN A 1 81 ? -16.188 -3.844 -5.789 1 93.94 81 ASN A N 1
ATOM 644 C CA . ASN A 1 81 ? -16.891 -3.504 -4.559 1 93.94 81 ASN A CA 1
ATOM 645 C C . ASN A 1 81 ? -18.266 -2.898 -4.84 1 93.94 81 ASN A C 1
ATOM 647 O O . ASN A 1 81 ? -19.219 -3.162 -4.117 1 93.94 81 ASN A O 1
ATOM 651 N N . PHE A 1 82 ? -18.375 -2.098 -5.898 1 95.69 82 PHE A N 1
ATOM 652 C CA . PHE A 1 82 ? -19.609 -1.377 -6.195 1 95.69 82 PHE A CA 1
ATOM 653 C C . PHE A 1 82 ? -20.734 -2.346 -6.531 1 95.69 82 PHE A C 1
ATOM 655 O O . PHE A 1 82 ? -21.781 -2.334 -5.887 1 95.69 82 PHE A O 1
ATOM 662 N N . ILE A 1 83 ? -20.469 -3.195 -7.457 1 95.44 83 ILE A N 1
ATOM 663 C CA . ILE A 1 83 ? -21.5 -4.141 -7.902 1 95.44 83 ILE A CA 1
ATOM 664 C C . ILE A 1 83 ? -21.766 -5.168 -6.805 1 95.44 83 ILE A C 1
ATOM 666 O O . ILE A 1 83 ? -22.906 -5.531 -6.555 1 95.44 83 ILE A O 1
ATOM 670 N N . GLU A 1 84 ? -20.719 -5.617 -6.168 1 95.38 84 GLU A N 1
ATOM 671 C CA . GLU A 1 84 ? -20.875 -6.59 -5.09 1 95.38 84 GLU A CA 1
ATOM 672 C C . GLU A 1 84 ? -21.688 -6.008 -3.938 1 95.38 84 GLU A C 1
ATOM 674 O O . GLU A 1 84 ? -22.453 -6.727 -3.279 1 95.38 84 GLU A O 1
ATOM 679 N N . MET A 1 85 ? -21.531 -4.797 -3.668 1 96.5 85 MET A N 1
ATOM 680 C CA . MET A 1 85 ? -22.281 -4.156 -2.598 1 96.5 85 MET A CA 1
ATOM 681 C C . MET A 1 85 ? -23.75 -4 -2.984 1 96.5 85 MET A C 1
ATOM 683 O O . MET A 1 85 ? -24.641 -4.145 -2.143 1 96.5 85 MET A O 1
ATOM 687 N N . MET A 1 86 ? -23.969 -3.633 -4.23 1 95.12 86 MET A N 1
ATOM 688 C CA . MET A 1 86 ? -25.359 -3.582 -4.715 1 95.12 86 MET A CA 1
ATOM 689 C C . MET A 1 86 ? -26.047 -4.93 -4.543 1 95.12 86 MET A C 1
ATOM 691 O O . MET A 1 86 ? -27.203 -4.992 -4.145 1 95.12 86 MET A O 1
ATOM 695 N N . SER A 1 87 ? -25.25 -5.984 -4.836 1 94.38 87 SER A N 1
ATOM 696 C CA . SER A 1 87 ? -25.781 -7.336 -4.668 1 94.38 87 SER A CA 1
ATOM 697 C C . SER A 1 87 ? -26.062 -7.637 -3.201 1 94.38 87 SER A C 1
ATOM 699 O O . SER A 1 87 ? -27.047 -8.305 -2.881 1 94.38 87 SER A O 1
ATOM 701 N N . LEU A 1 88 ? -25.234 -7.18 -2.354 1 95.75 88 LEU A N 1
ATOM 702 C CA . LEU A 1 88 ? -25.422 -7.371 -0.92 1 95.75 88 LEU A CA 1
ATOM 703 C C . LEU A 1 88 ? -26.688 -6.68 -0.44 1 95.75 88 LEU A C 1
ATOM 705 O O . LEU A 1 88 ? -27.469 -7.258 0.322 1 95.75 88 LEU A O 1
ATOM 709 N N . LEU A 1 89 ? -26.922 -5.445 -0.874 1 96.25 89 LEU A N 1
ATOM 710 C CA . LEU A 1 89 ? -28.141 -4.73 -0.499 1 96.25 89 LEU A CA 1
ATOM 711 C C . LEU A 1 89 ? -29.375 -5.457 -1.005 1 96.25 89 LEU A C 1
ATOM 713 O O . LEU A 1 89 ? -30.391 -5.535 -0.302 1 96.25 89 LEU A O 1
ATOM 717 N N . LYS A 1 90 ? -29.234 -5.93 -2.215 1 94.88 90 LYS A N 1
ATOM 718 C CA . LYS A 1 90 ? -30.359 -6.633 -2.828 1 94.88 90 LYS A CA 1
ATOM 719 C C . LYS A 1 90 ? -30.75 -7.867 -2.018 1 94.88 90 LYS A C 1
ATOM 721 O O . LYS A 1 90 ? -31.922 -8.25 -1.983 1 94.88 90 LYS A O 1
ATOM 726 N N . GLU A 1 91 ? -29.812 -8.484 -1.409 1 94.12 91 GLU A N 1
ATOM 727 C CA . GLU A 1 91 ? -30.062 -9.672 -0.6 1 94.12 91 GLU A CA 1
ATOM 728 C C . GLU A 1 91 ? -31 -9.359 0.557 1 94.12 91 GLU A C 1
ATOM 730 O O . GLU A 1 91 ? -31.781 -10.227 0.981 1 94.12 91 GLU A O 1
ATOM 735 N N . PHE A 1 92 ? -31.031 -8.109 1.049 1 94 92 PHE A N 1
ATOM 736 C CA . PHE A 1 92 ? -31.766 -7.852 2.283 1 94 92 PHE A CA 1
ATOM 737 C C . PHE A 1 92 ? -32.812 -6.77 2.07 1 94 92 PHE A C 1
ATOM 739 O O . PHE A 1 92 ? -33.688 -6.566 2.918 1 94 92 PHE A O 1
ATOM 746 N N . ASP A 1 93 ? -32.781 -6.043 0.968 1 93.88 93 ASP A N 1
ATOM 747 C CA . ASP A 1 93 ? -33.719 -4.98 0.675 1 93.88 93 ASP A CA 1
ATOM 748 C C . ASP A 1 93 ? -34.875 -5.508 -0.18 1 93.88 93 ASP A C 1
ATOM 750 O O . ASP A 1 93 ? -34.719 -5.773 -1.371 1 93.88 93 ASP A O 1
ATOM 754 N N . PRO A 1 94 ? -36.062 -5.504 0.354 1 93.62 94 PRO A N 1
ATOM 755 C CA . PRO A 1 94 ? -37.188 -6.023 -0.403 1 93.62 94 PRO A CA 1
ATOM 756 C C . PRO A 1 94 ? -37.469 -5.211 -1.663 1 93.62 94 PRO A C 1
ATOM 758 O O . PRO A 1 94 ? -37.906 -5.766 -2.676 1 93.62 94 PRO A O 1
ATOM 761 N N . PHE A 1 95 ? -37.25 -3.943 -1.576 1 93.56 95 PHE A N 1
ATOM 762 C CA . PHE A 1 95 ? -37.5 -3.105 -2.748 1 93.56 95 PHE A CA 1
ATOM 763 C C . PHE A 1 95 ? -36.562 -3.516 -3.895 1 93.56 95 PHE A C 1
ATOM 765 O O . PHE A 1 95 ? -37.031 -3.715 -5.023 1 93.56 95 PHE A O 1
ATOM 772 N N . LEU A 1 96 ? -35.312 -3.707 -3.625 1 93.88 96 LEU A N 1
ATOM 773 C CA . LEU A 1 96 ? -34.344 -4.039 -4.648 1 93.88 96 LEU A CA 1
ATOM 774 C C . LEU A 1 96 ? -34.562 -5.438 -5.203 1 93.88 96 LEU A C 1
ATOM 776 O O . LEU A 1 96 ? -34.281 -5.707 -6.367 1 93.88 96 LEU A O 1
ATOM 780 N N . GLN A 1 97 ? -35.062 -6.266 -4.363 1 94 97 GLN A N 1
ATOM 781 C CA . GLN A 1 97 ? -35.344 -7.629 -4.797 1 94 97 GLN A CA 1
ATOM 782 C C . GLN A 1 97 ? -36.438 -7.652 -5.855 1 94 97 GLN A C 1
ATOM 784 O O . GLN A 1 97 ? -36.469 -8.523 -6.73 1 94 97 GLN A O 1
ATOM 789 N N . ASN A 1 98 ? -37.281 -6.668 -5.805 1 92.94 98 ASN A N 1
ATOM 790 C CA . ASN A 1 98 ? -38.469 -6.703 -6.664 1 92.94 98 ASN A CA 1
ATOM 791 C C . ASN A 1 98 ? -38.375 -5.688 -7.801 1 92.94 98 ASN A C 1
ATOM 793 O O . ASN A 1 98 ? -39.094 -5.781 -8.789 1 92.94 98 ASN A O 1
ATOM 797 N N . TYR A 1 99 ? -37.5 -4.77 -7.578 1 92.25 99 TYR A N 1
ATOM 798 C CA . TYR A 1 99 ? -37.344 -3.719 -8.586 1 92.25 99 TYR A CA 1
ATOM 799 C C . TYR A 1 99 ? -36.438 -4.156 -9.711 1 92.25 99 TYR A C 1
ATOM 801 O O . TYR A 1 99 ? -35.375 -4.707 -9.469 1 92.25 99 TYR A O 1
ATOM 809 N N . HIS A 1 100 ? -36.875 -3.963 -10.898 1 90.06 100 HIS A N 1
ATOM 810 C CA . HIS A 1 100 ? -36.062 -4.238 -12.078 1 90.06 100 HIS A CA 1
ATOM 811 C C . HIS A 1 100 ? -35.906 -2.99 -12.938 1 90.06 100 HIS A C 1
ATOM 813 O O . HIS A 1 100 ? -36.812 -2.586 -13.641 1 90.06 100 HIS A O 1
ATOM 819 N N . PRO A 1 101 ? -34.719 -2.484 -12.852 1 88.31 101 PRO A N 1
ATOM 820 C CA . PRO A 1 101 ? -34.469 -1.289 -13.672 1 88.31 101 PRO A CA 1
ATOM 821 C C . PRO A 1 101 ? -34.594 -1.573 -15.164 1 88.31 101 PRO A C 1
ATOM 823 O O . PRO A 1 101 ? -34.25 -2.68 -15.609 1 88.31 101 PRO A O 1
ATOM 826 N N . PRO A 1 102 ? -35.125 -0.497 -15.812 1 82.75 102 PRO A N 1
ATOM 827 C CA . PRO A 1 102 ? -35.188 -0.679 -17.266 1 82.75 102 PRO A CA 1
ATOM 828 C C . PRO A 1 102 ? -33.812 -0.975 -17.875 1 82.75 102 PRO A C 1
ATOM 830 O O . PRO A 1 102 ? -32.781 -0.59 -17.328 1 82.75 102 PRO A O 1
ATOM 833 N N . ALA A 1 103 ? -33.906 -1.62 -19.047 1 78.88 103 ALA A N 1
ATOM 834 C CA . ALA A 1 103 ? -32.688 -1.981 -19.75 1 78.88 103 ALA A CA 1
ATOM 835 C C . ALA A 1 103 ? -31.859 -0.742 -20.094 1 78.88 103 ALA A C 1
ATOM 837 O O . ALA A 1 103 ? -32.406 0.304 -20.438 1 78.88 103 ALA A O 1
ATOM 838 N N . HIS A 1 104 ? -30.625 -0.663 -19.969 1 75.56 104 HIS A N 1
ATOM 839 C CA . HIS A 1 104 ? -29.656 0.375 -20.328 1 75.56 104 HIS A CA 1
ATOM 840 C C . HIS A 1 104 ? -29.75 1.566 -19.391 1 75.56 104 HIS A C 1
ATOM 842 O O . HIS A 1 104 ? -29.266 2.654 -19.703 1 75.56 104 HIS A O 1
ATOM 848 N N . SER A 1 105 ? -30.641 1.447 -18.312 1 80.62 105 SER A N 1
ATOM 849 C CA . SER A 1 105 ? -30.719 2.52 -17.328 1 80.62 105 SER A CA 1
ATOM 850 C C . SER A 1 105 ? -30.5 1.991 -15.906 1 80.62 105 SER A C 1
ATOM 852 O O . SER A 1 105 ? -31.219 2.354 -14.977 1 80.62 105 SER A O 1
ATOM 854 N N . THR A 1 106 ? -29.578 1.139 -15.82 1 88.81 106 THR A N 1
ATOM 855 C CA . THR A 1 106 ? -29.281 0.571 -14.516 1 88.81 106 THR A CA 1
ATOM 856 C C . THR A 1 106 ? -28.391 1.519 -13.703 1 88.81 106 THR A C 1
ATOM 858 O O . THR A 1 106 ? -28.328 1.42 -12.477 1 88.81 106 THR A O 1
ATOM 861 N N . TYR A 1 107 ? -27.641 2.416 -14.43 1 92.12 107 TYR A N 1
ATOM 862 C CA . TYR A 1 107 ? -26.75 3.41 -13.859 1 92.12 107 TYR A CA 1
ATOM 863 C C . TYR A 1 107 ? -25.672 2.744 -13.016 1 92.12 107 TYR A C 1
ATOM 865 O O . TYR A 1 107 ? -25.281 3.27 -11.969 1 92.12 107 TYR A O 1
ATOM 873 N N . LEU A 1 108 ? -25.234 1.532 -13.438 1 92.75 108 LEU A N 1
ATOM 874 C CA . LEU A 1 108 ? -24.219 0.779 -12.711 1 92.75 108 LEU A CA 1
ATOM 875 C C . LEU A 1 108 ? -22.922 0.702 -13.508 1 92.75 108 LEU A C 1
ATOM 877 O O . LEU A 1 108 ? -21.906 0.2 -13.016 1 92.75 108 LEU A O 1
ATOM 881 N N . SER A 1 109 ? -22.969 1.225 -14.664 1 90.44 109 SER A N 1
ATOM 882 C CA . SER A 1 109 ? -21.812 1.141 -15.562 1 90.44 109 SER A CA 1
ATOM 883 C C . SER A 1 109 ? -20.656 1.992 -15.047 1 90.44 109 SER A C 1
ATOM 885 O O . SER A 1 109 ? -20.844 2.816 -14.148 1 90.44 109 SER A O 1
ATOM 887 N N . ALA A 1 110 ? -19.5 1.784 -15.641 1 89.31 110 ALA A N 1
ATOM 888 C CA . ALA A 1 110 ? -18.312 2.533 -15.266 1 89.31 110 ALA A CA 1
ATOM 889 C C . ALA A 1 110 ? -18.531 4.035 -15.422 1 89.31 110 ALA A C 1
ATOM 891 O O . ALA A 1 110 ? -18.141 4.82 -14.562 1 89.31 110 ALA A O 1
ATOM 892 N N . SER A 1 111 ? -19.141 4.395 -16.484 1 90.75 111 SER A N 1
ATOM 893 C CA . SER A 1 111 ? -19.406 5.805 -16.75 1 90.75 111 SER A CA 1
ATOM 894 C C . SER A 1 111 ? -20.359 6.391 -15.719 1 90.75 111 SER A C 1
ATOM 896 O O . SER A 1 111 ? -20.156 7.508 -15.234 1 90.75 111 SER A O 1
ATOM 898 N N . SER A 1 112 ? -21.422 5.652 -15.414 1 93.19 112 SER A N 1
ATOM 899 C CA . SER A 1 112 ? -22.375 6.113 -14.414 1 93.19 112 SER A CA 1
ATOM 900 C C . SER A 1 112 ? -21.719 6.25 -13.047 1 93.19 112 SER A C 1
ATOM 902 O O . SER A 1 112 ? -22.016 7.184 -12.297 1 93.19 112 SER A O 1
ATOM 904 N N . GLN A 1 113 ? -20.859 5.266 -12.719 1 93.44 113 GLN A N 1
ATOM 905 C CA . GLN A 1 113 ? -20.156 5.336 -11.445 1 93.44 113 GLN A CA 1
ATOM 906 C C . GLN A 1 113 ? -19.344 6.621 -11.336 1 93.44 113 GLN A C 1
ATOM 908 O O . GLN A 1 113 ? -19.344 7.281 -10.289 1 93.44 113 GLN A O 1
ATOM 913 N N . ASN A 1 114 ? -18.672 6.965 -12.398 1 93.31 114 ASN A N 1
ATOM 914 C CA . ASN A 1 114 ? -17.891 8.203 -12.414 1 93.31 114 ASN A CA 1
ATOM 915 C C . ASN A 1 114 ? -18.781 9.43 -12.219 1 93.31 114 ASN A C 1
ATOM 917 O O . ASN A 1 114 ? -18.391 10.383 -11.547 1 93.31 114 ASN A O 1
ATOM 921 N N . GLU A 1 115 ? -19.906 9.328 -12.797 1 95.06 115 GLU A N 1
ATOM 922 C CA . GLU A 1 115 ? -20.844 10.438 -12.664 1 95.06 115 GLU A CA 1
ATOM 923 C C . GLU A 1 115 ? -21.359 10.555 -11.234 1 95.06 115 GLU A C 1
ATOM 925 O O . GLU A 1 115 ? -21.547 11.664 -10.727 1 95.06 115 GLU A O 1
ATOM 930 N N . TRP A 1 116 ? -21.625 9.43 -10.625 1 96.44 116 TRP A N 1
ATOM 931 C CA . TRP A 1 116 ? -22.047 9.438 -9.227 1 96.44 116 TRP A CA 1
ATOM 932 C C . TRP A 1 116 ? -20.969 10.023 -8.336 1 96.44 116 TRP A C 1
ATOM 934 O O . TRP A 1 116 ? -21.25 10.836 -7.449 1 96.44 116 TRP A O 1
ATOM 944 N N . ILE A 1 117 ? -19.703 9.586 -8.555 1 96 117 ILE A N 1
ATOM 945 C CA . ILE A 1 117 ? -18.547 10.078 -7.805 1 96 117 ILE A CA 1
ATOM 946 C C . ILE A 1 117 ? -18.422 11.586 -7.988 1 96 117 ILE A C 1
ATOM 948 O O . ILE A 1 117 ? -18.234 12.32 -7.016 1 96 117 ILE A O 1
ATOM 952 N N . GLU A 1 118 ? -18.547 11.984 -9.211 1 95.88 118 GLU A N 1
ATOM 953 C CA . GLU A 1 118 ? -18.5 13.414 -9.531 1 95.88 118 GLU A CA 1
ATOM 954 C C . GLU A 1 118 ? -19.609 14.18 -8.82 1 95.88 118 GLU A C 1
ATOM 956 O O . GLU A 1 118 ? -19.375 15.273 -8.297 1 95.88 118 GLU A O 1
ATOM 961 N N . SER A 1 119 ? -20.797 13.609 -8.82 1 96.5 119 SER A N 1
ATOM 962 C CA . SER A 1 119 ? -21.938 14.25 -8.18 1 96.5 119 SER A CA 1
ATOM 963 C C . SER A 1 119 ? -21.734 14.375 -6.672 1 96.5 119 SER A C 1
ATOM 965 O O . SER A 1 119 ? -22.078 15.391 -6.07 1 96.5 119 SER A O 1
ATOM 967 N N . CYS A 1 120 ? -21.188 13.352 -6.078 1 97.06 120 CYS A N 1
ATOM 968 C CA . CYS A 1 120 ? -20.891 13.391 -4.652 1 97.06 120 CYS A CA 1
ATOM 969 C C . CYS A 1 120 ? -19.844 14.461 -4.352 1 97.06 120 CYS A C 1
ATOM 971 O O . CYS A 1 120 ? -20 15.242 -3.414 1 97.06 120 CYS A O 1
ATOM 973 N N . ALA A 1 121 ? -18.781 14.477 -5.145 1 95.94 121 ALA A N 1
ATOM 974 C CA . ALA A 1 121 ? -17.703 15.461 -4.969 1 95.94 121 ALA A CA 1
ATOM 975 C C . ALA A 1 121 ? -18.234 16.875 -5.102 1 95.94 121 ALA A C 1
ATOM 977 O O . ALA A 1 121 ? -17.859 17.766 -4.328 1 95.94 121 ALA A O 1
ATOM 978 N N . ALA A 1 122 ? -19.109 17.047 -6.055 1 94.88 122 ALA A N 1
ATOM 979 C CA . ALA A 1 122 ? -19.703 18.375 -6.277 1 94.88 122 ALA A CA 1
ATOM 980 C C . ALA A 1 122 ? -20.5 18.828 -5.066 1 94.88 122 ALA A C 1
ATOM 982 O O . ALA A 1 122 ? -20.5 20 -4.707 1 94.88 122 ALA A O 1
ATOM 983 N N . SER A 1 123 ? -21.203 17.922 -4.52 1 94.56 123 SER A N 1
ATOM 984 C CA . SER A 1 123 ? -21.984 18.234 -3.33 1 94.56 123 SER A CA 1
ATOM 985 C C . SER A 1 123 ? -21.094 18.672 -2.178 1 94.56 123 SER A C 1
ATOM 987 O O . SER A 1 123 ? -21.422 19.641 -1.48 1 94.56 123 SER A O 1
ATOM 989 N N . ILE A 1 124 ? -20 18.031 -1.946 1 95.75 124 ILE A N 1
ATOM 990 C CA . ILE A 1 124 ? -19.047 18.375 -0.888 1 95.75 124 ILE A CA 1
ATOM 991 C C . ILE A 1 124 ? -18.453 19.75 -1.151 1 95.75 124 ILE A C 1
ATOM 993 O O . ILE A 1 124 ? -18.422 20.609 -0.26 1 95.75 124 ILE A O 1
ATOM 997 N N . THR A 1 125 ? -17.969 19.969 -2.383 1 95.62 125 THR A N 1
ATOM 998 C CA . THR A 1 125 ? -17.328 21.234 -2.758 1 95.62 125 THR A CA 1
ATOM 999 C C . THR A 1 125 ? -18.297 22.406 -2.572 1 95.62 125 THR A C 1
ATOM 1001 O O . THR A 1 125 ? -17.906 23.453 -2.057 1 95.62 125 THR A O 1
ATOM 1004 N N . SER A 1 126 ? -19.516 22.172 -2.984 1 93.5 126 SER A N 1
ATOM 1005 C CA . SER A 1 126 ? -20.516 23.219 -2.842 1 93.5 126 SER A CA 1
ATOM 1006 C C . SER A 1 126 ? -20.734 23.594 -1.378 1 93.5 126 SER A C 1
ATOM 1008 O O . SER A 1 126 ? -20.906 24.766 -1.044 1 93.5 126 SER A O 1
ATOM 1010 N N . ARG A 1 127 ? -20.703 22.641 -0.603 1 92.81 127 ARG A N 1
ATOM 1011 C CA . ARG A 1 127 ? -20.859 22.875 0.827 1 92.81 127 ARG A CA 1
ATOM 1012 C C . ARG A 1 127 ? -19.688 23.656 1.395 1 92.81 127 ARG A C 1
ATOM 1014 O O . ARG A 1 127 ? -19.875 24.594 2.174 1 92.81 127 ARG A O 1
ATOM 1021 N N . ILE A 1 128 ? -18.516 23.312 1.071 1 93.75 128 ILE A N 1
ATOM 1022 C CA . ILE A 1 128 ? -17.312 23.984 1.554 1 93.75 128 ILE A CA 1
ATOM 1023 C C . ILE A 1 128 ? -17.297 25.438 1.082 1 93.75 128 ILE A C 1
ATOM 1025 O O . ILE A 1 128 ? -17 26.344 1.86 1 93.75 128 ILE A O 1
ATOM 1029 N N . VAL A 1 129 ? -17.672 25.625 -0.141 1 94.94 129 VAL A N 1
ATOM 1030 C CA . VAL A 1 129 ? -17.703 26.969 -0.715 1 94.94 129 VAL A CA 1
ATOM 1031 C C . VAL A 1 129 ? -18.734 27.828 0.016 1 94.94 129 VAL A C 1
ATOM 1033 O O . VAL A 1 129 ? -18.484 28.984 0.325 1 94.94 129 VAL A O 1
ATOM 1036 N N . GLN A 1 130 ? -19.844 27.203 0.286 1 92.62 130 GLN A N 1
ATOM 1037 C CA . GLN A 1 130 ? -20.891 27.922 1.012 1 92.62 130 GLN A CA 1
ATOM 1038 C C . GLN A 1 130 ? -20.422 28.297 2.414 1 92.62 130 GLN A C 1
ATOM 1040 O O . GLN A 1 130 ? -20.719 29.391 2.898 1 92.62 130 GLN A O 1
ATOM 1045 N N . GLU A 1 131 ? -19.703 27.438 3.031 1 91.94 131 GLU A N 1
ATOM 1046 C CA . GLU A 1 131 ? -19.141 27.719 4.344 1 91.94 131 GLU A CA 1
ATOM 1047 C C . GLU A 1 131 ? -18.188 28.922 4.289 1 91.94 131 GLU A C 1
ATOM 1049 O O . GLU A 1 131 ? -18.219 29.766 5.18 1 91.94 131 GLU A O 1
ATOM 1054 N N . MET A 1 132 ? -17.438 29.047 3.32 1 93.75 132 MET A N 1
ATOM 1055 C CA . MET A 1 132 ? -16.5 30.156 3.148 1 93.75 132 MET A CA 1
ATOM 1056 C C . MET A 1 132 ? -17.234 31.469 2.879 1 93.75 132 MET A C 1
ATOM 1058 O O . MET A 1 132 ? -16.891 32.5 3.436 1 93.75 132 MET A O 1
ATOM 1062 N N . LYS A 1 133 ? -18.219 31.312 2.039 1 93.5 133 LYS A N 1
ATOM 1063 C CA . LYS A 1 133 ? -19.016 32.5 1.72 1 93.5 133 LYS A CA 1
ATOM 1064 C C . LYS A 1 133 ? -19.766 33 2.947 1 93.5 133 LYS A C 1
ATOM 1066 O O . LYS A 1 133 ? -19.844 34.219 3.164 1 93.5 133 LYS A O 1
ATOM 1071 N N . ASP A 1 134 ? -20.25 32.094 3.719 1 92.19 134 ASP A N 1
ATOM 1072 C CA . ASP A 1 134 ? -20.938 32.469 4.953 1 92.19 134 ASP A CA 1
ATOM 1073 C C . ASP A 1 134 ? -19.969 33.156 5.93 1 92.19 134 ASP A C 1
ATOM 1075 O O . ASP A 1 134 ? -20.359 34.062 6.656 1 92.19 134 ASP A O 1
ATOM 1079 N N . ALA A 1 135 ? -18.75 32.719 5.953 1 92.56 135 ALA A N 1
ATOM 1080 C CA . ALA A 1 135 ? -17.75 33.312 6.836 1 92.56 135 ALA A CA 1
ATOM 1081 C C . ALA A 1 135 ? -17.266 34.656 6.312 1 92.56 135 ALA A C 1
ATOM 1083 O O . ALA A 1 135 ? -16.781 35.5 7.078 1 92.56 135 ALA A O 1
ATOM 1084 N N . GLY A 1 136 ? -17.312 34.844 5.074 1 92.69 136 GLY A N 1
ATOM 1085 C CA . GLY A 1 136 ? -16.938 36.094 4.438 1 92.69 136 GLY A CA 1
ATOM 1086 C C . GLY A 1 136 ? -15.461 36.188 4.148 1 92.69 136 GLY A C 1
ATOM 1087 O O . GLY A 1 136 ? -15 37.188 3.559 1 92.69 136 GLY A O 1
ATOM 1088 N N . MET A 1 137 ? -14.703 35.25 4.59 1 94.75 137 MET A N 1
ATOM 1089 C CA . MET A 1 137 ? -13.258 35.219 4.383 1 94.75 137 MET A CA 1
ATOM 1090 C C . MET A 1 137 ? -12.719 33.812 4.426 1 94.75 137 MET A C 1
ATOM 1092 O O . MET A 1 137 ? -13.406 32.906 4.887 1 94.75 137 MET A O 1
ATOM 1096 N N . TYR A 1 138 ? -11.5 33.562 3.906 1 96.19 138 TYR A N 1
ATOM 1097 C CA . TYR A 1 138 ? -10.852 32.25 3.92 1 96.19 138 TYR A CA 1
ATOM 1098 C C . TYR A 1 138 ? -9.344 32.375 3.762 1 96.19 138 TYR A C 1
ATOM 1100 O O . TYR A 1 138 ? -8.828 33.469 3.57 1 96.19 138 TYR A O 1
ATOM 1108 N N . SER A 1 139 ? -8.648 31.375 3.996 1 96.44 139 SER A N 1
ATOM 1109 C CA . SER A 1 139 ? -7.223 31.266 3.707 1 96.44 139 SER A CA 1
ATOM 1110 C C . SER A 1 139 ? -6.914 30.062 2.828 1 96.44 139 SER A C 1
ATOM 1112 O O . SER A 1 139 ? -7.684 29.094 2.803 1 96.44 139 SER A O 1
ATOM 1114 N N . LEU A 1 140 ? -5.832 30.188 2.133 1 96.19 140 LEU A N 1
ATOM 1115 C CA . LEU A 1 140 ? -5.441 29.141 1.188 1 96.19 140 LEU A CA 1
ATOM 1116 C C . LEU A 1 140 ? -4.184 28.422 1.659 1 96.19 140 LEU A C 1
ATOM 1118 O O . LEU A 1 140 ? -3.246 29.062 2.146 1 96.19 140 LEU A O 1
ATOM 1122 N N . MET A 1 141 ? -4.172 27.172 1.585 1 96.06 141 MET A N 1
ATOM 1123 C CA . MET A 1 141 ? -3.002 26.328 1.84 1 96.06 141 MET A CA 1
ATOM 1124 C C . MET A 1 141 ? -2.717 25.406 0.656 1 96.06 141 MET A C 1
ATOM 1126 O O . MET A 1 141 ? -3.643 24.875 0.048 1 96.06 141 MET A O 1
ATOM 1130 N N . ALA A 1 142 ? -1.488 25.25 0.331 1 95.38 142 ALA A N 1
ATOM 1131 C CA . ALA A 1 142 ? -1.146 24.375 -0.785 1 95.38 142 ALA A CA 1
ATOM 1132 C C . ALA A 1 142 ? 0.228 23.734 -0.583 1 95.38 142 ALA A C 1
ATOM 1134 O O . ALA A 1 142 ? 1.08 24.297 0.112 1 95.38 142 ALA A O 1
ATOM 1135 N N . ASP A 1 143 ? 0.384 22.594 -1.046 1 91.94 143 ASP A N 1
ATOM 1136 C CA . ASP A 1 143 ? 1.635 21.844 -1.006 1 91.94 143 ASP A CA 1
ATOM 1137 C C . ASP A 1 143 ? 1.741 20.891 -2.193 1 91.94 143 ASP A C 1
ATOM 1139 O O . ASP A 1 143 ? 0.726 20.453 -2.742 1 91.94 143 ASP A O 1
ATOM 1143 N N . GLU A 1 144 ? 2.975 20.656 -2.572 1 89.56 144 GLU A N 1
ATOM 1144 C CA . GLU A 1 144 ? 3.207 19.781 -3.711 1 89.56 144 GLU A CA 1
ATOM 1145 C C . GLU A 1 144 ? 3.77 18.438 -3.26 1 89.56 144 GLU A C 1
ATOM 1147 O O . GLU A 1 144 ? 4.5 18.359 -2.27 1 89.56 144 GLU A O 1
ATOM 1152 N N . ALA A 1 145 ? 3.381 17.391 -3.904 1 85.25 145 ALA A N 1
ATOM 1153 C CA . ALA A 1 145 ? 3.957 16.062 -3.672 1 85.25 145 ALA A CA 1
ATOM 1154 C C . ALA A 1 145 ? 4.012 15.258 -4.965 1 85.25 145 ALA A C 1
ATOM 1156 O O . ALA A 1 145 ? 3.15 15.406 -5.836 1 85.25 145 ALA A O 1
ATOM 1157 N N . ARG A 1 146 ? 4.98 14.453 -5.035 1 81.94 146 ARG A N 1
ATOM 1158 C CA . ARG A 1 146 ? 5.125 13.555 -6.176 1 81.94 146 ARG A CA 1
ATOM 1159 C C . ARG A 1 146 ? 4.156 12.383 -6.074 1 81.94 146 ARG A C 1
ATOM 1161 O O . ARG A 1 146 ? 3.971 11.812 -4.992 1 81.94 146 ARG A O 1
ATOM 1168 N N . ASP A 1 147 ? 3.502 12.086 -7.082 1 78.69 147 ASP A N 1
ATOM 1169 C CA . ASP A 1 147 ? 2.605 10.945 -7.227 1 78.69 147 ASP A CA 1
ATOM 1170 C C . ASP A 1 147 ? 2.969 10.109 -8.453 1 78.69 147 ASP A C 1
ATOM 1172 O O . ASP A 1 147 ? 2.34 10.234 -9.508 1 78.69 147 ASP A O 1
ATOM 1176 N N . GLY A 1 148 ? 3.893 9.172 -8.203 1 75.5 148 GLY A N 1
ATOM 1177 C CA . GLY A 1 148 ? 4.418 8.445 -9.352 1 75.5 148 GLY A CA 1
ATOM 1178 C C . GLY A 1 148 ? 5.16 9.336 -10.328 1 75.5 148 GLY A C 1
ATOM 1179 O O . GLY A 1 148 ? 6.148 9.977 -9.961 1 75.5 148 GLY A O 1
ATOM 1180 N N . LEU A 1 149 ? 4.602 9.438 -11.539 1 77 149 LEU A N 1
ATOM 1181 C CA . LEU A 1 149 ? 5.238 10.234 -12.578 1 77 149 LEU A CA 1
ATOM 1182 C C . LEU A 1 149 ? 4.555 11.594 -12.727 1 77 149 LEU A C 1
ATOM 1184 O O . LEU A 1 149 ? 4.754 12.289 -13.719 1 77 149 LEU A O 1
ATOM 1188 N N . LYS A 1 150 ? 3.758 11.859 -11.703 1 80.31 150 LYS A N 1
ATOM 1189 C CA . LYS A 1 150 ? 3.057 13.141 -11.719 1 80.31 150 LYS A CA 1
ATOM 1190 C C . LYS A 1 150 ? 3.322 13.93 -10.438 1 80.31 150 LYS A C 1
ATOM 1192 O O . LYS A 1 150 ? 3.652 13.352 -9.406 1 80.31 150 LYS A O 1
ATOM 1197 N N . GLU A 1 151 ? 3.309 15.219 -10.641 1 85.31 151 GLU A N 1
ATOM 1198 C CA . GLU A 1 151 ? 3.363 16.094 -9.484 1 85.31 151 GLU A CA 1
ATOM 1199 C C . GLU A 1 151 ? 1.988 16.672 -9.164 1 85.31 151 GLU A C 1
ATOM 1201 O O . GLU A 1 151 ? 1.346 17.281 -10.023 1 85.31 151 GLU A O 1
ATOM 1206 N N . GLN A 1 152 ? 1.614 16.438 -7.941 1 89.62 152 GLN A N 1
ATOM 1207 C CA . GLN A 1 152 ? 0.285 16.875 -7.531 1 89.62 152 GLN A CA 1
ATOM 1208 C C . GLN A 1 152 ? 0.368 18.047 -6.57 1 89.62 152 GLN A C 1
ATOM 1210 O O . GLN A 1 152 ? 1.218 18.078 -5.676 1 89.62 152 GLN A O 1
ATOM 1215 N N . LEU A 1 153 ? -0.442 19.047 -6.867 1 92.94 153 LEU A N 1
ATOM 1216 C CA . LEU A 1 153 ? -0.632 20.172 -5.957 1 92.94 153 LEU A CA 1
ATOM 1217 C C . LEU A 1 153 ? -1.93 20.031 -5.172 1 92.94 153 LEU A C 1
ATOM 1219 O O . LEU A 1 153 ? -3.016 20.016 -5.754 1 92.94 153 LEU A O 1
ATOM 1223 N N . ALA A 1 154 ? -1.76 19.844 -3.871 1 95.12 154 ALA A N 1
ATOM 1224 C CA . ALA A 1 154 ? -2.941 19.797 -3.016 1 95.12 154 ALA A CA 1
ATOM 1225 C C . ALA A 1 154 ? -3.359 21.203 -2.586 1 95.12 154 ALA A C 1
ATOM 1227 O O . ALA A 1 154 ? -2.525 22 -2.156 1 95.12 154 ALA A O 1
ATOM 1228 N N . VAL A 1 155 ? -4.59 21.5 -2.725 1 96.44 155 VAL A N 1
ATOM 1229 C CA . VAL A 1 155 ? -5.133 22.797 -2.34 1 96.44 155 VAL A CA 1
ATOM 1230 C C . VAL A 1 155 ? -6.145 22.625 -1.211 1 96.44 155 VAL A C 1
ATOM 1232 O O . VAL A 1 155 ? -7.121 21.875 -1.354 1 96.44 155 VAL A O 1
ATOM 1235 N N . CYS A 1 156 ? -5.906 23.25 -0.123 1 96.62 156 CYS A N 1
ATOM 1236 C CA . CYS A 1 156 ? -6.793 23.234 1.035 1 96.62 156 CYS A CA 1
ATOM 1237 C C . CYS A 1 156 ? -7.172 24.656 1.439 1 96.62 156 CYS A C 1
ATOM 1239 O O . CYS A 1 156 ? -6.516 25.625 1.034 1 96.62 156 CYS A O 1
ATOM 1241 N N . VAL A 1 157 ? -8.281 24.75 2.189 1 95.81 157 VAL A N 1
ATOM 1242 C CA . VAL A 1 157 ? -8.75 26.062 2.625 1 95.81 157 VAL A CA 1
ATOM 1243 C C . VAL A 1 157 ? -9.078 26.031 4.117 1 95.81 157 VAL A C 1
ATOM 1245 O O . VAL A 1 157 ? -9.312 24.953 4.68 1 95.81 157 VAL A O 1
ATOM 1248 N N . ARG A 1 158 ? -8.938 27.125 4.719 1 95.25 158 ARG A N 1
ATOM 1249 C CA . ARG A 1 158 ? -9.289 27.312 6.125 1 95.25 158 ARG A CA 1
ATOM 1250 C C . ARG A 1 158 ? -10.305 28.438 6.289 1 95.25 158 ARG A C 1
ATOM 1252 O O . ARG A 1 158 ? -10.18 29.484 5.664 1 95.25 158 ARG A O 1
ATOM 1259 N N . SER A 1 159 ? -11.445 28.156 7.066 1 90 159 SER A N 1
ATOM 1260 C CA . SER A 1 159 ? -12.453 29.172 7.34 1 90 159 SER A CA 1
ATOM 1261 C C . SER A 1 159 ? -12.969 29.062 8.766 1 90 159 SER A C 1
ATOM 1263 O O . SER A 1 159 ? -12.703 28.094 9.461 1 90 159 SER A O 1
ATOM 1265 N N . ASP A 1 160 ? -13.57 30.156 9.469 1 72.94 160 ASP A N 1
ATOM 1266 C CA . ASP A 1 160 ? -13.695 30.344 10.914 1 72.94 160 ASP A CA 1
ATOM 1267 C C . ASP A 1 160 ? -15.117 30.031 11.383 1 72.94 160 ASP A C 1
ATOM 1269 O O . ASP A 1 160 ? -15.367 29.938 12.586 1 72.94 160 ASP A O 1
ATOM 1273 N N . LYS A 1 161 ? -16.266 30.234 10.742 1 62.81 161 LYS A N 1
ATOM 1274 C CA . LYS A 1 161 ? -17.422 30.109 11.633 1 62.81 161 LYS A CA 1
ATOM 1275 C C . LYS A 1 161 ? -17.219 28.969 12.625 1 62.81 161 LYS A C 1
ATOM 1277 O O . LYS A 1 161 ? -17.531 29.094 13.812 1 62.81 161 LYS A O 1
ATOM 1282 N N . VAL A 1 162 ? -16.562 27.984 12.344 1 65.69 162 VAL A N 1
ATOM 1283 C CA . VAL A 1 162 ? -15.891 26.906 13.047 1 65.69 162 VAL A CA 1
ATOM 1284 C C . VAL A 1 162 ? -14.547 26.625 12.383 1 65.69 162 VAL A C 1
ATOM 1286 O O . VAL A 1 162 ? -14.484 26.312 11.188 1 65.69 162 VAL A O 1
ATOM 1289 N N . VAL A 1 163 ? -13.469 27.094 13.148 1 82.88 163 VAL A N 1
ATOM 1290 C CA . VAL A 1 163 ? -12.148 26.953 12.547 1 82.88 163 VAL A CA 1
ATOM 1291 C C . VAL A 1 163 ? -11.984 25.531 12 1 82.88 163 VAL A C 1
ATOM 1293 O O . VAL A 1 163 ? -11.969 24.562 12.766 1 82.88 163 VAL A O 1
ATOM 1296 N N . LYS A 1 164 ? -12.047 25.422 10.711 1 89.19 164 LYS A N 1
ATOM 1297 C CA . LYS A 1 164 ? -11.914 24.125 10.062 1 89.19 164 LYS A CA 1
ATOM 1298 C C . LYS A 1 164 ? -11.047 24.219 8.812 1 89.19 164 LYS A C 1
ATOM 1300 O O . LYS A 1 164 ? -11.133 25.203 8.07 1 89.19 164 LYS A O 1
ATOM 1305 N N . GLU A 1 165 ? -10.172 23.359 8.688 1 94.44 165 GLU A N 1
ATOM 1306 C CA . GLU A 1 165 ? -9.422 23.203 7.445 1 94.44 165 GLU A CA 1
ATOM 1307 C C . GLU A 1 165 ? -10.031 22.125 6.551 1 94.44 165 GLU A C 1
ATOM 1309 O O . GLU A 1 165 ? -10.445 21.078 7.039 1 94.44 165 GLU A O 1
ATOM 1314 N N . ARG A 1 166 ? -10.195 22.453 5.297 1 94.81 166 ARG A N 1
ATOM 1315 C CA . ARG A 1 166 ? -10.859 21.547 4.363 1 94.81 166 ARG A CA 1
ATOM 1316 C C . ARG A 1 166 ? -9.992 21.312 3.133 1 94.81 166 ARG A C 1
ATOM 1318 O O . ARG A 1 166 ? -9.312 22.219 2.652 1 94.81 166 ARG A O 1
ATOM 1325 N N . PHE A 1 167 ? -10.086 20.125 2.648 1 96.06 167 PHE A N 1
ATOM 1326 C CA . PHE A 1 167 ? -9.469 19.766 1.376 1 96.06 167 PHE A CA 1
ATOM 1327 C C . PHE A 1 167 ? -10.391 20.109 0.212 1 96.06 167 PHE A C 1
ATOM 1329 O O . PHE A 1 167 ? -11.586 19.797 0.252 1 96.06 167 PHE A O 1
ATOM 1336 N N . ILE A 1 168 ? -9.742 20.656 -0.833 1 95 168 ILE A N 1
ATOM 1337 C CA . ILE A 1 168 ? -10.578 21.094 -1.944 1 95 168 ILE A CA 1
ATOM 1338 C C . ILE A 1 168 ? -10.289 20.234 -3.178 1 95 168 ILE A C 1
ATOM 1340 O O . ILE A 1 168 ? -11.203 19.688 -3.795 1 95 168 ILE A O 1
ATOM 1344 N N . THR A 1 169 ? -9.008 20.203 -3.537 1 95 169 THR A N 1
ATOM 1345 C CA . THR A 1 169 ? -8.734 19.547 -4.805 1 95 169 THR A CA 1
ATOM 1346 C C . THR A 1 169 ? -7.258 19.188 -4.926 1 95 169 THR A C 1
ATOM 1348 O O . THR A 1 169 ? -6.441 19.609 -4.102 1 95 169 THR A O 1
ATOM 1351 N N . LEU A 1 170 ? -6.973 18.344 -5.902 1 93.19 170 LEU A N 1
ATOM 1352 C CA . LEU A 1 170 ? -5.637 18.031 -6.391 1 93.19 170 LEU A CA 1
ATOM 1353 C C . LEU A 1 170 ? -5.465 18.484 -7.836 1 93.19 170 LEU A C 1
ATOM 1355 O O . LEU A 1 170 ? -6.324 18.219 -8.68 1 93.19 170 LEU A O 1
ATOM 1359 N N . VAL A 1 171 ? -4.352 19.188 -8.031 1 92.88 171 VAL A N 1
ATOM 1360 C CA . VAL A 1 171 ? -4.098 19.672 -9.383 1 92.88 171 VAL A CA 1
ATOM 1361 C C . VAL A 1 171 ? -2.797 19.062 -9.906 1 92.88 171 VAL A C 1
ATOM 1363 O O . VAL A 1 171 ? -1.775 19.078 -9.219 1 92.88 171 VAL A O 1
ATOM 1366 N N . ASN A 1 172 ? -2.902 18.484 -11.094 1 89 172 ASN A N 1
ATOM 1367 C CA . ASN A 1 172 ? -1.696 18.016 -11.758 1 89 172 ASN A CA 1
ATOM 1368 C C . ASN A 1 172 ? -0.871 19.172 -12.312 1 89 172 ASN A C 1
ATOM 1370 O O . ASN A 1 172 ? -1.365 19.953 -13.117 1 89 172 ASN A O 1
ATOM 1374 N N . LEU A 1 173 ? 0.356 19.266 -11.828 1 87.5 173 LEU A N 1
ATOM 1375 C CA . LEU A 1 173 ? 1.222 20.359 -12.281 1 87.5 173 LEU A CA 1
ATOM 1376 C C . LEU A 1 173 ? 2.039 19.922 -13.492 1 87.5 173 LEU A C 1
ATOM 1378 O O . LEU A 1 173 ? 2.637 18.844 -13.492 1 87.5 173 LEU A O 1
ATOM 1382 N N . THR A 1 174 ? 2.027 20.641 -14.508 1 78.25 174 THR A N 1
ATOM 1383 C CA . THR A 1 174 ? 2.805 20.359 -15.711 1 78.25 174 THR A CA 1
ATOM 1384 C C . THR A 1 174 ? 4.168 21.031 -15.648 1 78.25 174 THR A C 1
ATOM 1386 O O . THR A 1 174 ? 5.109 20.609 -16.328 1 78.25 174 THR A O 1
ATOM 1389 N N . ALA A 1 175 ? 4.172 22.172 -14.93 1 79.38 175 ALA A N 1
ATOM 1390 C CA . ALA A 1 175 ? 5.418 22.906 -14.695 1 79.38 175 ALA A CA 1
ATOM 1391 C C . ALA A 1 175 ? 5.586 23.234 -13.211 1 79.38 175 ALA A C 1
ATOM 1393 O O . ALA A 1 175 ? 4.605 23.312 -12.469 1 79.38 175 ALA A O 1
ATOM 1394 N N . PHE A 1 176 ? 6.828 23.516 -12.82 1 79.5 176 PHE A N 1
ATOM 1395 C CA . PHE A 1 176 ? 7.105 23.625 -11.391 1 79.5 176 PHE A CA 1
ATOM 1396 C C . PHE A 1 176 ? 7.605 25.031 -11.055 1 79.5 176 PHE A C 1
ATOM 1398 O O . PHE A 1 176 ? 8.078 25.266 -9.945 1 79.5 176 PHE A O 1
ATOM 1405 N N . ASP A 1 177 ? 7.465 25.859 -11.945 1 85.94 177 ASP A N 1
ATOM 1406 C CA . ASP A 1 177 ? 7.895 27.234 -11.672 1 85.94 177 ASP A CA 1
ATOM 1407 C C . ASP A 1 177 ? 6.805 28.016 -10.945 1 85.94 177 ASP A C 1
ATOM 1409 O O . ASP A 1 177 ? 5.656 27.578 -10.883 1 85.94 177 ASP A O 1
ATOM 1413 N N . ALA A 1 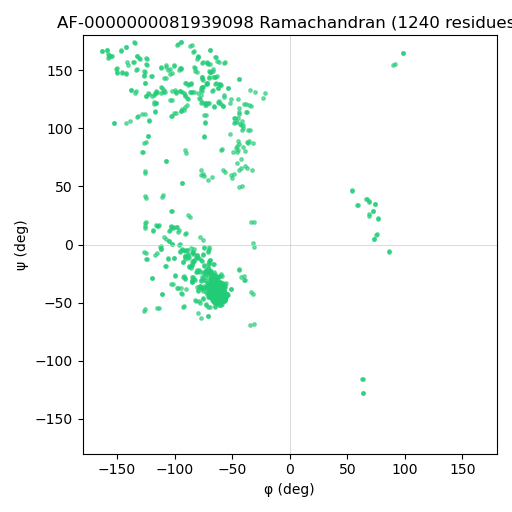178 ? 7.199 29.125 -10.422 1 90.44 178 ALA A N 1
ATOM 1414 C CA . ALA A 1 178 ? 6.309 29.938 -9.594 1 90.44 178 ALA A CA 1
ATOM 1415 C C . ALA A 1 178 ? 5.082 30.375 -10.375 1 90.44 178 ALA A C 1
ATOM 1417 O O . ALA A 1 178 ? 3.969 30.406 -9.844 1 90.44 178 ALA A O 1
ATOM 1418 N N . LYS A 1 179 ? 5.285 30.703 -11.594 1 90.94 179 LYS A N 1
ATOM 1419 C CA . LYS A 1 179 ? 4.184 31.172 -12.43 1 90.94 179 LYS A CA 1
ATOM 1420 C C . LYS A 1 179 ? 3.145 30.078 -12.633 1 90.94 179 LYS A C 1
ATOM 1422 O O . LYS A 1 179 ? 1.943 30.312 -12.5 1 90.94 179 LYS A O 1
ATOM 1427 N N . ALA A 1 180 ? 3.621 28.938 -12.953 1 89.56 180 ALA A N 1
ATOM 1428 C CA . ALA A 1 180 ? 2.727 27.797 -13.203 1 89.56 180 ALA A CA 1
ATOM 1429 C C . ALA A 1 180 ? 1.929 27.438 -11.961 1 89.56 180 ALA A C 1
ATOM 1431 O O . ALA A 1 180 ? 0.726 27.188 -12.031 1 89.56 180 ALA A O 1
ATOM 1432 N N . ILE A 1 181 ? 2.559 27.422 -10.852 1 92.62 181 ILE A N 1
ATOM 1433 C CA . ILE A 1 181 ? 1.9 27.062 -9.602 1 92.62 181 ILE A CA 1
ATOM 1434 C C . ILE A 1 181 ? 0.857 28.125 -9.25 1 92.62 181 ILE A C 1
ATOM 1436 O O . ILE A 1 181 ? -0.268 27.797 -8.867 1 92.62 181 ILE A O 1
ATOM 1440 N N . THR A 1 182 ? 1.25 29.406 -9.391 1 94.06 182 THR A N 1
ATOM 1441 C CA . THR A 1 182 ? 0.329 30.5 -9.086 1 94.06 182 THR A CA 1
ATOM 1442 C C . THR A 1 182 ? -0.89 30.438 -10 1 94.06 182 THR A C 1
ATOM 1444 O O . THR A 1 182 ? -2.02 30.656 -9.555 1 94.06 182 THR A O 1
ATOM 1447 N N . THR A 1 183 ? -0.628 30.125 -11.211 1 94.06 183 THR A N 1
ATOM 1448 C CA . THR A 1 183 ? -1.722 30.031 -12.172 1 94.06 183 THR A CA 1
ATOM 1449 C C . THR A 1 183 ? -2.658 28.875 -11.805 1 94.06 183 THR A C 1
ATOM 1451 O O . THR A 1 183 ? -3.881 29.016 -11.914 1 94.06 183 THR A O 1
ATOM 1454 N N . ALA A 1 184 ? -2.09 27.812 -11.438 1 94 184 ALA A N 1
ATOM 1455 C CA . ALA A 1 184 ? -2.893 26.672 -11.023 1 94 184 ALA A CA 1
ATOM 1456 C C . ALA A 1 184 ? -3.785 27.031 -9.836 1 94 184 ALA A C 1
ATOM 1458 O O . ALA A 1 184 ? -4.961 26.656 -9.805 1 94 184 ALA A O 1
ATOM 1459 N N . LEU A 1 185 ? -3.266 27.719 -8.867 1 94.94 185 LEU A N 1
ATOM 1460 C CA . LEU A 1 185 ? -4.02 28.125 -7.691 1 94.94 185 LEU A CA 1
ATOM 1461 C C . LEU A 1 185 ? -5.148 29.078 -8.078 1 94.94 185 LEU A C 1
ATOM 1463 O O . LEU A 1 185 ? -6.281 28.922 -7.613 1 94.94 185 LEU A O 1
ATOM 1467 N N . GLN A 1 186 ? -4.812 30 -8.93 1 95 186 GLN A N 1
ATOM 1468 C CA . GLN A 1 186 ? -5.812 30.969 -9.359 1 95 186 GLN A CA 1
ATOM 1469 C C . GLN A 1 186 ? -6.941 30.297 -10.125 1 95 186 GLN A C 1
ATOM 1471 O O . GLN A 1 186 ? -8.109 30.672 -9.992 1 95 186 GLN A O 1
ATOM 1476 N N . ASN A 1 187 ? -6.539 29.344 -10.914 1 95.25 187 ASN A N 1
ATOM 1477 C CA . ASN A 1 187 ? -7.551 28.609 -11.664 1 95.25 187 ASN A CA 1
ATOM 1478 C C . ASN A 1 187 ? -8.516 27.891 -10.734 1 95.25 187 ASN A C 1
ATOM 1480 O O . ASN A 1 187 ? -9.719 27.828 -11.008 1 95.25 187 ASN A O 1
ATOM 1484 N N . VAL A 1 188 ? -8.016 27.359 -9.688 1 95.19 188 VAL A N 1
ATOM 1485 C CA . VAL A 1 188 ? -8.852 26.672 -8.711 1 95.19 188 VAL A CA 1
ATOM 1486 C C . VAL A 1 188 ? -9.82 27.672 -8.078 1 95.19 188 VAL A C 1
ATOM 1488 O O . VAL A 1 188 ? -11.023 27.391 -7.973 1 95.19 188 VAL A O 1
ATOM 1491 N N . LEU A 1 189 ? -9.344 28.859 -7.68 1 95.38 189 LEU A N 1
ATOM 1492 C CA . LEU A 1 189 ? -10.172 29.875 -7.047 1 95.38 189 LEU A CA 1
ATOM 1493 C C . LEU A 1 189 ? -11.242 30.391 -8.008 1 95.38 189 LEU A C 1
ATOM 1495 O O . LEU A 1 189 ? -12.391 30.594 -7.617 1 95.38 189 LEU A O 1
ATOM 1499 N N . ASP A 1 190 ? -10.859 30.469 -9.25 1 94.94 190 ASP A N 1
ATOM 1500 C CA . ASP A 1 190 ? -11.797 30.938 -10.273 1 94.94 190 ASP A CA 1
ATOM 1501 C C . ASP A 1 190 ? -12.922 29.922 -10.492 1 94.94 190 ASP A C 1
ATOM 1503 O O . ASP A 1 190 ? -14.094 30.297 -10.578 1 94.94 190 ASP A O 1
ATOM 1507 N N . THR A 1 191 ? -12.5 28.719 -10.531 1 93.69 191 THR A N 1
ATOM 1508 C CA . THR A 1 191 ? -13.461 27.656 -10.773 1 93.69 191 THR A CA 1
ATOM 1509 C C . THR A 1 191 ? -14.453 27.562 -9.625 1 93.69 191 THR A C 1
ATOM 1511 O O . THR A 1 191 ? -15.625 27.234 -9.836 1 93.69 191 THR A O 1
ATOM 1514 N N . LEU A 1 192 ? -14.062 27.906 -8.414 1 94.25 192 LEU A N 1
ATOM 1515 C CA . LEU A 1 192 ? -14.906 27.797 -7.23 1 94.25 192 LEU A CA 1
ATOM 1516 C C . LEU A 1 192 ? -15.688 29.094 -7 1 94.25 192 LEU A C 1
ATOM 1518 O O . LEU A 1 192 ? -16.547 29.156 -6.113 1 94.25 192 LEU A O 1
ATOM 1522 N N . GLY A 1 193 ? -15.367 30.141 -7.715 1 92.94 193 GLY A N 1
ATOM 1523 C CA . GLY A 1 193 ? -16.031 31.422 -7.551 1 92.94 193 GLY A CA 1
ATOM 1524 C C . GLY A 1 193 ? -15.625 32.156 -6.281 1 92.94 193 GLY A C 1
ATOM 1525 O O . GLY A 1 193 ? -16.453 32.781 -5.625 1 92.94 193 GLY A O 1
ATOM 1526 N N . LEU A 1 194 ? -14.383 32 -5.914 1 91.94 194 LEU A N 1
ATOM 1527 C CA . LEU A 1 194 ? -13.914 32.594 -4.66 1 91.94 194 LEU A CA 1
ATOM 1528 C C . LEU A 1 194 ? -13.078 33.844 -4.918 1 91.94 194 LEU A C 1
ATOM 1530 O O . LEU A 1 194 ? -12.5 34.406 -3.992 1 91.94 194 LEU A O 1
ATOM 1534 N N . ASN A 1 195 ? -13.078 34.344 -6.07 1 86.44 195 ASN A N 1
ATOM 1535 C CA . ASN A 1 195 ? -12.211 35.438 -6.453 1 86.44 195 ASN A CA 1
ATOM 1536 C C . ASN A 1 195 ? -12.594 36.719 -5.719 1 86.44 195 ASN A C 1
ATOM 1538 O O . ASN A 1 195 ? -11.734 37.562 -5.445 1 86.44 195 ASN A O 1
ATOM 1542 N N . ASN A 1 196 ? -13.852 36.844 -5.418 1 88.31 196 ASN A N 1
ATOM 1543 C CA . ASN A 1 196 ? -14.305 38.094 -4.789 1 88.31 196 ASN A CA 1
ATOM 1544 C C . ASN A 1 196 ? -14.352 37.969 -3.27 1 88.31 196 ASN A C 1
ATOM 1546 O O . ASN A 1 196 ? -14.68 38.938 -2.574 1 88.31 196 ASN A O 1
ATOM 1550 N N . LEU A 1 197 ? -13.992 36.812 -2.812 1 93.44 197 LEU A N 1
ATOM 1551 C CA . LEU A 1 197 ? -13.969 36.594 -1.368 1 93.44 197 LEU A CA 1
ATOM 1552 C C . LEU A 1 197 ? -12.594 36.938 -0.794 1 93.44 197 LEU A C 1
ATOM 1554 O O . LEU A 1 197 ? -11.57 36.625 -1.403 1 93.44 197 LEU A O 1
ATOM 1558 N N . ARG A 1 198 ? -12.523 37.562 0.315 1 93.81 198 ARG A N 1
ATOM 1559 C CA . ARG A 1 198 ? -11.273 38 0.912 1 93.81 198 ARG A CA 1
ATOM 1560 C C . ARG A 1 198 ? -10.406 36.812 1.32 1 93.81 198 ARG A C 1
ATOM 1562 O O . ARG A 1 198 ? -10.828 36 2.135 1 93.81 198 ARG A O 1
ATOM 1569 N N . CYS A 1 199 ? -9.281 36.75 0.738 1 96.19 199 CYS A N 1
ATOM 1570 C CA . CYS A 1 199 ? -8.289 35.75 1.175 1 96.19 199 CYS A CA 1
ATOM 1571 C C . CYS A 1 199 ? -7.352 36.375 2.211 1 96.19 199 CYS A C 1
ATOM 1573 O O . CYS A 1 199 ? -6.562 37.25 1.896 1 96.19 199 CYS A O 1
ATOM 1575 N N . VAL A 1 200 ? -7.391 35.844 3.398 1 95.62 200 VAL A N 1
ATOM 1576 C CA . VAL A 1 200 ? -6.719 36.5 4.516 1 95.62 200 VAL A CA 1
ATOM 1577 C C . VAL A 1 200 ? -5.25 36.094 4.559 1 95.62 200 VAL A C 1
ATOM 1579 O O . VAL A 1 200 ? -4.398 36.844 5.035 1 95.62 200 VAL A O 1
ATOM 1582 N N . ALA A 1 201 ? -5.027 34.844 4.125 1 96.06 201 ALA A N 1
ATOM 1583 C CA . ALA A 1 201 ? -3.66 34.344 4.227 1 96.06 201 ALA A CA 1
ATOM 1584 C C . ALA A 1 201 ? -3.414 33.219 3.234 1 96.06 201 ALA A C 1
ATOM 1586 O O . ALA A 1 201 ? -4.355 32.688 2.641 1 96.06 201 ALA A O 1
ATOM 1587 N N . GLN A 1 202 ? -2.158 32.938 2.99 1 95.62 202 GLN A N 1
ATOM 1588 C CA . GLN A 1 202 ? -1.672 31.812 2.184 1 95.62 202 GLN A CA 1
ATOM 1589 C C . GLN A 1 202 ? -0.527 31.078 2.883 1 95.62 202 GLN A C 1
ATOM 1591 O O . GLN A 1 202 ? 0.349 31.719 3.475 1 95.62 202 GLN A O 1
ATOM 1596 N N . ALA A 1 203 ? -0.624 29.797 2.932 1 94.06 203 ALA A N 1
ATOM 1597 C CA . ALA A 1 203 ? 0.399 29 3.615 1 94.06 203 ALA A CA 1
ATOM 1598 C C . ALA A 1 203 ? 0.974 27.938 2.695 1 94.06 203 ALA A C 1
ATOM 1600 O O . ALA A 1 203 ? 0.227 27.219 2.029 1 94.06 203 ALA A O 1
ATOM 1601 N N . TYR A 1 204 ? 2.275 27.875 2.574 1 92.19 204 TYR A N 1
ATOM 1602 C CA . TYR A 1 204 ? 2.994 26.922 1.745 1 92.19 204 TYR A CA 1
ATOM 1603 C C . TYR A 1 204 ? 4.184 26.328 2.496 1 92.19 204 TYR A C 1
ATOM 1605 O O . TYR A 1 204 ? 4.508 26.781 3.602 1 92.19 204 TYR A O 1
ATOM 1613 N N . ASP A 1 205 ? 4.73 25.359 1.729 1 82.94 205 ASP A N 1
ATOM 1614 C CA . ASP A 1 205 ? 6.027 24.922 2.234 1 82.94 205 ASP A CA 1
ATOM 1615 C C . ASP A 1 205 ? 7.137 25.875 1.819 1 82.94 205 ASP A C 1
ATOM 1617 O O . ASP A 1 205 ? 6.895 26.828 1.069 1 82.94 205 ASP A O 1
ATOM 1621 N N . GLY A 1 206 ? 8.234 26.016 2.309 1 67.19 206 GLY A N 1
ATOM 1622 C CA . GLY A 1 206 ? 9.266 27.031 2.184 1 67.19 206 GLY A CA 1
ATOM 1623 C C . GLY A 1 206 ? 10.211 26.781 1.023 1 67.19 206 GLY A C 1
ATOM 1624 O O . GLY A 1 206 ? 11.336 27.281 1.007 1 67.19 206 GLY A O 1
ATOM 1625 N N . ALA A 1 207 ? 9.656 25.984 0.003 1 69 207 ALA A N 1
ATOM 1626 C CA . ALA A 1 207 ? 10.555 25.797 -1.134 1 69 207 ALA A CA 1
ATOM 1627 C C . ALA A 1 207 ? 10.812 27.125 -1.847 1 69 207 ALA A C 1
ATOM 1629 O O . ALA A 1 207 ? 10 28.047 -1.775 1 69 207 ALA A O 1
ATOM 1630 N N . SER A 1 208 ? 11.953 27.297 -2.316 1 64.56 208 SER A N 1
ATOM 1631 C CA . SER A 1 208 ? 12.406 28.562 -2.9 1 64.56 208 SER A CA 1
ATOM 1632 C C . SER A 1 208 ? 11.422 29.062 -3.947 1 64.56 208 SER A C 1
ATOM 1634 O O . SER A 1 208 ? 11.133 30.266 -4.008 1 64.56 208 SER A O 1
ATOM 1636 N N . VAL A 1 209 ? 10.906 28.172 -4.664 1 73.69 209 VAL A N 1
ATOM 1637 C CA . VAL A 1 209 ? 9.977 28.516 -5.727 1 73.69 209 VAL A CA 1
ATOM 1638 C C . VAL A 1 209 ? 8.703 29.125 -5.125 1 73.69 209 VAL A C 1
ATOM 1640 O O . VAL A 1 209 ? 8.055 29.969 -5.742 1 73.69 209 VAL A O 1
ATOM 1643 N N . ILE A 1 210 ? 8.531 28.734 -3.938 1 76.69 210 ILE A N 1
ATOM 1644 C CA . ILE A 1 210 ? 7.289 29.125 -3.283 1 76.69 210 ILE A CA 1
ATOM 1645 C C . ILE A 1 210 ? 7.508 30.422 -2.49 1 76.69 210 ILE A C 1
ATOM 1647 O O . ILE A 1 210 ? 6.75 31.375 -2.637 1 76.69 210 ILE A O 1
ATOM 1651 N N . SER A 1 211 ? 8.688 30.484 -1.778 1 73.75 211 SER A N 1
ATOM 1652 C CA . SER A 1 211 ? 8.836 31.5 -0.74 1 73.75 211 SER A CA 1
ATOM 1653 C C . SER A 1 211 ? 9.539 32.75 -1.281 1 73.75 211 SER A C 1
ATOM 1655 O O . SER A 1 211 ? 9.57 33.781 -0.615 1 73.75 211 SER A O 1
ATOM 1657 N N . GLY A 1 212 ? 10 32.656 -2.547 1 69 212 GLY A N 1
ATOM 1658 C CA . GLY A 1 212 ? 10.711 33.781 -3.08 1 69 212 GLY A CA 1
ATOM 1659 C C . GLY A 1 212 ? 9.922 35.094 -2.973 1 69 212 GLY A C 1
ATOM 1660 O O . GLY A 1 212 ? 8.727 35.125 -3.277 1 69 212 GLY A O 1
ATOM 1661 N N . ASN A 1 213 ? 10.555 36.219 -2.523 1 70.31 213 ASN A N 1
ATOM 1662 C CA . ASN A 1 213 ? 9.898 37.469 -2.205 1 70.31 213 ASN A CA 1
ATOM 1663 C C . ASN A 1 213 ? 9.492 38.219 -3.469 1 70.31 213 ASN A C 1
ATOM 1665 O O . ASN A 1 213 ? 8.562 39.031 -3.441 1 70.31 213 ASN A O 1
ATOM 1669 N N . ILE A 1 214 ? 10.172 37.938 -4.477 1 67.62 214 ILE A N 1
ATOM 1670 C CA . ILE A 1 214 ? 9.891 38.75 -5.66 1 67.62 214 ILE A CA 1
ATOM 1671 C C . ILE A 1 214 ? 9.203 37.875 -6.715 1 67.62 214 ILE A C 1
ATOM 1673 O O . ILE A 1 214 ? 8.164 38.281 -7.258 1 67.62 214 ILE A O 1
ATOM 1677 N N . ASN A 1 215 ? 9.656 36.719 -6.879 1 75 215 ASN A N 1
ATOM 1678 C CA . ASN A 1 215 ? 9.156 35.938 -8.008 1 75 215 ASN A CA 1
ATOM 1679 C C . ASN A 1 215 ? 8.609 34.594 -7.555 1 75 215 ASN A C 1
ATOM 1681 O O . ASN A 1 215 ? 8.336 33.719 -8.383 1 75 215 ASN A O 1
ATOM 1685 N N . GLY A 1 216 ? 8.414 34.594 -6.262 1 87.3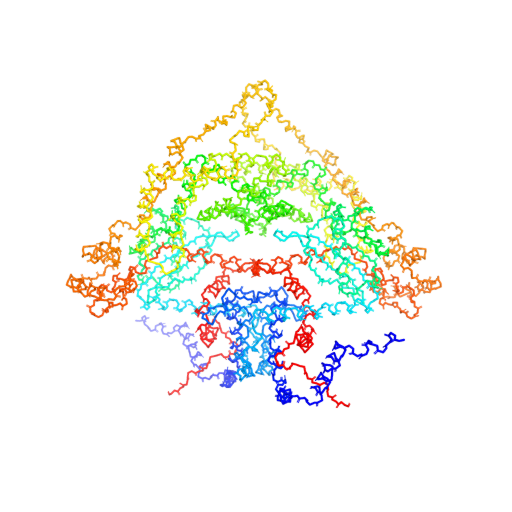1 216 GLY A N 1
ATOM 1686 C CA . GLY A 1 216 ? 7.898 33.312 -5.766 1 87.31 216 GLY A CA 1
ATOM 1687 C C . GLY A 1 216 ? 6.387 33.219 -5.852 1 87.31 216 GLY A C 1
ATOM 1688 O O . GLY A 1 216 ? 5.711 34.188 -6.191 1 87.31 216 GLY A O 1
ATOM 1689 N N . VAL A 1 217 ? 5.852 32.156 -5.629 1 90.75 217 VAL A N 1
ATOM 1690 C CA . VAL A 1 217 ? 4.418 31.906 -5.668 1 90.75 217 VAL A CA 1
ATOM 1691 C C . VAL A 1 217 ? 3.688 32.844 -4.727 1 90.75 217 VAL A C 1
ATOM 1693 O O . VAL A 1 217 ? 2.66 33.438 -5.086 1 90.75 217 VAL A O 1
ATOM 1696 N N . GLN A 1 218 ? 4.191 33 -3.459 1 90.31 218 GLN A N 1
ATOM 1697 C CA . GLN A 1 218 ? 3.535 33.844 -2.463 1 90.31 218 GLN A CA 1
ATOM 1698 C C . GLN A 1 218 ? 3.439 35.281 -2.941 1 90.31 218 GLN A C 1
ATOM 1700 O O . GLN A 1 218 ? 2.424 35.969 -2.732 1 90.31 218 GLN A O 1
ATOM 1705 N N . ALA A 1 219 ? 4.516 35.844 -3.566 1 91.06 219 ALA A N 1
ATOM 1706 C CA . ALA A 1 219 ? 4.527 37.219 -4.059 1 91.06 219 ALA A CA 1
ATOM 1707 C C . ALA A 1 219 ? 3.559 37.375 -5.223 1 91.06 219 ALA A C 1
ATOM 1709 O O . ALA A 1 219 ? 2.826 38.375 -5.289 1 91.06 219 ALA A O 1
ATOM 1710 N N . ARG A 1 220 ? 3.549 36.438 -6.086 1 93.19 220 ARG A N 1
ATOM 1711 C CA . ARG A 1 220 ? 2.656 36.5 -7.238 1 93.19 220 ARG A CA 1
ATOM 1712 C C . ARG A 1 220 ? 1.196 36.406 -6.805 1 93.19 220 ARG A C 1
ATOM 1714 O O . ARG A 1 220 ? 0.336 37.094 -7.371 1 93.19 220 ARG A O 1
ATOM 1721 N N . PHE A 1 221 ? 0.925 35.625 -5.895 1 93.81 221 PHE A N 1
ATOM 1722 C CA . PHE A 1 221 ? -0.428 35.438 -5.375 1 93.81 221 PHE A CA 1
ATOM 1723 C C . PHE A 1 221 ? -0.911 36.75 -4.715 1 93.81 221 PHE A C 1
ATOM 1725 O O . PHE A 1 221 ? -2.078 37.094 -4.848 1 93.81 221 PHE A O 1
ATOM 1732 N N . ARG A 1 222 ? -0.033 37.469 -4.039 1 92.75 222 ARG A N 1
ATOM 1733 C CA . ARG A 1 222 ? -0.364 38.688 -3.326 1 92.75 222 ARG A CA 1
ATOM 1734 C C . ARG A 1 222 ? -0.666 39.844 -4.301 1 92.75 222 ARG A C 1
ATOM 1736 O O . ARG A 1 222 ? -1.28 40.844 -3.924 1 92.75 222 ARG A O 1
ATOM 1743 N N . GLU A 1 223 ? -0.203 39.688 -5.48 1 91.94 223 GLU A N 1
ATOM 1744 C CA . GLU A 1 223 ? -0.552 40.688 -6.488 1 91.94 223 GLU A CA 1
ATOM 1745 C C . GLU A 1 223 ? -2.059 40.719 -6.73 1 91.94 223 GLU A C 1
ATOM 1747 O O . GLU A 1 223 ? -2.639 41.812 -6.895 1 91.94 223 GLU A O 1
ATOM 1752 N N . LYS A 1 224 ? -2.629 39.562 -6.699 1 91.19 224 LYS A N 1
ATOM 1753 C CA . LYS A 1 224 ? -4.066 39.469 -6.922 1 91.19 224 LYS A CA 1
ATOM 1754 C C . LYS A 1 224 ? -4.836 39.531 -5.605 1 91.19 224 LYS A C 1
ATOM 1756 O O . LYS A 1 224 ? -5.988 39.969 -5.57 1 91.19 224 LYS A O 1
ATOM 1761 N N . HIS A 1 225 ? -4.164 39.094 -4.566 1 94.31 225 HIS A N 1
ATOM 1762 C CA . HIS A 1 225 ? -4.742 39.094 -3.229 1 94.31 225 HIS A CA 1
ATOM 1763 C C . HIS A 1 225 ? -3.826 39.781 -2.227 1 94.31 225 HIS A C 1
ATOM 1765 O O . HIS A 1 225 ? -3.223 39.125 -1.372 1 94.31 225 HIS A O 1
ATOM 1771 N N . PRO A 1 226 ? -3.814 41 -2.191 1 92.5 226 PRO A N 1
ATOM 1772 C CA . PRO A 1 226 ? -2.836 41.75 -1.413 1 92.5 226 PRO A CA 1
ATOM 1773 C C . PRO A 1 226 ? -2.961 41.5 0.09 1 92.5 226 PRO A C 1
ATOM 1775 O O . PRO A 1 226 ? -1.98 41.656 0.825 1 92.5 226 PRO A O 1
ATOM 1778 N N . GLU A 1 227 ? -4.117 41.188 0.535 1 94.06 227 GLU A N 1
ATOM 1779 C CA . GLU A 1 227 ? -4.316 40.969 1.966 1 94.06 227 GLU A CA 1
ATOM 1780 C C . GLU A 1 227 ? -3.832 39.594 2.4 1 94.06 227 GLU A C 1
ATOM 1782 O O . GLU A 1 227 ? -3.709 39.312 3.598 1 94.06 227 GLU A O 1
ATOM 1787 N N . ALA A 1 228 ? -3.535 38.719 1.47 1 94.81 228 ALA A N 1
ATOM 1788 C CA . ALA A 1 228 ? -3.203 37.344 1.785 1 94.81 228 ALA A CA 1
ATOM 1789 C C . ALA A 1 228 ? -1.798 37.25 2.369 1 94.81 228 ALA A C 1
ATOM 1791 O O . ALA A 1 228 ? -0.829 37.031 1.638 1 94.81 228 ALA A O 1
ATOM 1792 N N . LEU A 1 229 ? -1.752 37.281 3.615 1 93.38 229 LEU A N 1
ATOM 1793 C CA . LEU A 1 229 ? -0.491 37.156 4.34 1 93.38 229 LEU A CA 1
ATOM 1794 C C . LEU A 1 229 ? 0.17 35.812 4.055 1 93.38 229 LEU A C 1
ATOM 1796 O O . LEU A 1 229 ? -0.504 34.781 4.02 1 93.38 229 LEU A O 1
ATOM 1800 N N . TYR A 1 230 ? 1.521 35.875 3.859 1 92.88 230 TYR A N 1
ATOM 1801 C CA . TYR A 1 230 ? 2.256 34.625 3.627 1 92.88 230 TYR A CA 1
ATOM 1802 C C . TYR A 1 230 ? 2.711 34.031 4.941 1 92.88 230 TYR A C 1
ATOM 1804 O O . TYR A 1 230 ? 3.365 34.688 5.754 1 92.88 230 TYR A O 1
ATOM 1812 N N . VAL A 1 231 ? 2.344 32.812 5.098 1 92.94 231 VAL A N 1
ATOM 1813 C CA . VAL A 1 231 ? 2.805 32.031 6.25 1 92.94 231 VAL A CA 1
ATOM 1814 C C . VAL A 1 231 ? 3.633 30.844 5.777 1 92.94 231 VAL A C 1
ATOM 1816 O O . VAL A 1 231 ? 3.123 29.969 5.078 1 92.94 231 VAL A O 1
ATOM 1819 N N . HIS A 1 232 ? 4.871 30.859 6.09 1 92.75 232 HIS A N 1
ATOM 1820 C CA . HIS A 1 232 ? 5.664 29.656 5.902 1 92.75 232 HIS A CA 1
ATOM 1821 C C . HIS A 1 232 ? 5.273 28.578 6.906 1 92.75 232 HIS A C 1
ATOM 1823 O O . HIS A 1 232 ? 5.316 28.797 8.117 1 92.75 232 HIS A O 1
ATOM 1829 N N . CYS A 1 233 ? 4.871 27.453 6.426 1 92.69 233 CYS A N 1
ATOM 1830 C CA . CYS A 1 233 ? 4.391 26.359 7.281 1 92.69 233 CYS A CA 1
ATOM 1831 C C . CYS A 1 233 ? 5.309 26.172 8.484 1 92.69 233 CYS A C 1
ATOM 1833 O O . CYS A 1 233 ? 6.461 25.766 8.336 1 92.69 233 CYS A O 1
ATOM 1835 N N . TYR A 1 234 ? 4.797 26.469 9.664 1 93.5 234 TYR A N 1
ATOM 1836 C CA . TYR A 1 234 ? 5.59 26.406 10.883 1 93.5 234 TYR A CA 1
ATOM 1837 C C . TYR A 1 234 ? 6.086 25 11.148 1 93.5 234 TYR A C 1
ATOM 1839 O O . TYR A 1 234 ? 7.168 24.797 11.703 1 93.5 234 TYR A O 1
ATOM 1847 N N . ALA A 1 235 ? 5.27 23.984 10.789 1 92.06 235 ALA A N 1
ATOM 1848 C CA . ALA A 1 235 ? 5.719 22.594 10.938 1 92.06 235 ALA A CA 1
ATOM 1849 C C . ALA A 1 235 ? 6.969 22.328 10.102 1 92.06 235 ALA A C 1
ATOM 1851 O O . ALA A 1 235 ? 7.898 21.656 10.555 1 92.06 235 ALA A O 1
ATOM 1852 N N . HIS A 1 236 ? 6.988 22.859 8.945 1 90.69 236 HIS A N 1
ATOM 1853 C CA . HIS A 1 236 ? 8.148 22.703 8.07 1 90.69 236 HIS A CA 1
ATOM 1854 C C . HIS A 1 236 ? 9.352 23.469 8.609 1 90.69 236 HIS A C 1
ATOM 1856 O O . HIS A 1 236 ? 10.484 23 8.508 1 90.69 236 HIS A O 1
ATOM 1862 N N . GLU A 1 237 ? 9.109 24.641 9.055 1 92.81 237 GLU A N 1
ATOM 1863 C CA . GLU A 1 237 ? 10.188 25.438 9.633 1 92.81 237 GLU A CA 1
ATOM 1864 C C . GLU A 1 237 ? 10.844 24.719 10.805 1 92.81 237 GLU A C 1
ATOM 1866 O O . GLU A 1 237 ? 12.07 24.688 10.914 1 92.81 237 GLU A O 1
ATOM 1871 N N . LEU A 1 238 ? 9.961 24.203 11.656 1 93.62 238 LEU A N 1
ATOM 1872 C CA . LEU A 1 238 ? 10.508 23.453 12.781 1 93.62 238 LEU A CA 1
ATOM 1873 C C . LEU A 1 238 ? 11.328 22.266 12.297 1 93.62 238 LEU A C 1
ATOM 1875 O O . LEU A 1 238 ? 12.391 21.969 12.852 1 93.62 238 LEU A O 1
ATOM 1879 N N . ASN A 1 239 ? 10.828 21.578 11.328 1 92.44 239 ASN A N 1
ATOM 1880 C CA . ASN A 1 239 ? 11.555 20.438 10.773 1 92.44 239 ASN A CA 1
ATOM 1881 C C . ASN A 1 239 ? 12.93 20.859 10.258 1 92.44 239 ASN A C 1
ATOM 1883 O O . ASN A 1 239 ? 13.906 20.125 10.422 1 92.44 239 ASN A O 1
ATOM 1887 N N . LEU A 1 240 ? 13.023 21.969 9.633 1 91.25 240 LEU A N 1
ATOM 1888 C CA . LEU A 1 240 ? 14.297 22.484 9.148 1 91.25 240 LEU A CA 1
ATOM 1889 C C . LEU A 1 240 ? 15.242 22.781 10.305 1 91.25 240 LEU A C 1
ATOM 1891 O O . LEU A 1 240 ? 16.453 22.516 10.211 1 91.25 240 LEU A O 1
ATOM 1895 N N . VAL A 1 241 ? 14.695 23.359 11.336 1 94.56 241 VAL A N 1
ATOM 1896 C CA . VAL A 1 241 ? 15.492 23.625 12.531 1 94.56 241 VAL A CA 1
ATOM 1897 C C . VAL A 1 241 ? 16.109 22.328 13.039 1 94.56 241 VAL A C 1
ATOM 1899 O O . VAL A 1 241 ? 17.312 22.266 13.32 1 94.56 241 VAL A O 1
ATOM 1902 N N . LEU A 1 242 ? 15.289 21.312 13.125 1 94.38 242 LEU A N 1
ATOM 1903 C CA . LEU A 1 242 ? 15.734 20.031 13.664 1 94.38 242 LEU A CA 1
ATOM 1904 C C . LEU A 1 242 ? 16.75 19.375 12.734 1 94.38 242 LEU A C 1
ATOM 1906 O O . LEU A 1 242 ? 17.75 18.812 13.195 1 94.38 242 LEU A O 1
ATOM 1910 N N . CYS A 1 243 ? 16.5 19.469 11.461 1 92.12 243 CYS A N 1
ATOM 1911 C CA . CYS A 1 243 ? 17.422 18.922 10.477 1 92.12 243 CYS A CA 1
ATOM 1912 C C . CYS A 1 243 ? 18.797 19.562 10.609 1 92.12 243 CYS A C 1
ATOM 1914 O O . CYS A 1 243 ? 19.812 18.875 10.648 1 92.12 243 CYS A O 1
ATOM 1916 N N . HIS A 1 244 ? 18.859 20.859 10.711 1 92.81 244 HIS A N 1
ATOM 1917 C CA . HIS A 1 244 ? 20.109 21.578 10.805 1 92.81 244 HIS A CA 1
ATOM 1918 C C . HIS A 1 244 ? 20.812 21.297 12.133 1 92.81 244 HIS A C 1
ATOM 1920 O O . HIS A 1 244 ? 22.031 21.266 12.203 1 92.81 244 HIS A O 1
ATOM 1926 N N . THR A 1 245 ? 20 21.125 13.109 1 94.62 245 THR A N 1
ATOM 1927 C CA . THR A 1 245 ? 20.562 20.812 14.43 1 94.62 245 THR A CA 1
ATOM 1928 C C . THR A 1 245 ? 21.234 19.453 14.422 1 94.62 245 THR A C 1
ATOM 1930 O O . THR A 1 245 ? 22.344 19.297 14.938 1 94.62 245 THR A O 1
ATOM 1933 N N . CYS A 1 246 ? 20.594 18.484 13.812 1 93.75 246 CYS A N 1
ATOM 1934 C CA . CYS A 1 246 ? 21.094 17.125 13.773 1 93.75 246 CYS A CA 1
ATOM 1935 C C . CYS A 1 246 ? 22.312 17.016 12.859 1 93.75 246 CYS A C 1
ATOM 1937 O O . CYS A 1 246 ? 23.016 16 12.859 1 93.75 246 CYS A O 1
ATOM 1939 N N . ARG A 1 247 ? 22.625 18.125 12.188 1 92.69 247 ARG A N 1
ATOM 1940 C CA . ARG A 1 247 ? 23.781 18.156 11.297 1 92.69 247 ARG A CA 1
ATOM 1941 C C . ARG A 1 247 ? 24.719 19.297 11.656 1 92.69 247 ARG A C 1
ATOM 1943 O O . ARG A 1 247 ? 25.469 19.781 10.812 1 92.69 247 ARG A O 1
ATOM 1950 N N . ALA A 1 248 ? 24.547 19.766 12.836 1 93.69 248 ALA A N 1
ATOM 1951 C CA . ALA A 1 248 ? 25.25 20.969 13.258 1 93.69 248 ALA A CA 1
ATOM 1952 C C . ALA A 1 248 ? 26.766 20.734 13.297 1 93.69 248 ALA A C 1
ATOM 1954 O O . ALA A 1 248 ? 27.531 21.656 13.023 1 93.69 248 ALA A O 1
ATOM 1955 N N . ILE A 1 249 ? 27.141 19.5 13.719 1 94.56 249 ILE A N 1
ATOM 1956 C CA . ILE A 1 249 ? 28.547 19.125 13.82 1 94.56 249 ILE A CA 1
ATOM 1957 C C . ILE A 1 249 ? 28.75 17.734 13.227 1 94.56 249 ILE A C 1
ATOM 1959 O O . ILE A 1 249 ? 27.812 16.953 13.148 1 94.56 249 ILE A O 1
ATOM 1963 N N . PRO A 1 250 ? 29.891 17.453 12.836 1 94.31 250 PRO A N 1
ATOM 1964 C CA . PRO A 1 250 ? 30.156 16.141 12.234 1 94.31 250 PRO A CA 1
ATOM 1965 C C . PRO A 1 250 ? 29.812 14.977 13.164 1 94.31 250 PRO A C 1
ATOM 1967 O O . PRO A 1 250 ? 29.328 13.938 12.711 1 94.31 250 PRO A O 1
ATOM 1970 N N . GLU A 1 251 ? 30.125 15.195 14.43 1 93.12 251 GLU A N 1
ATOM 1971 C CA . GLU A 1 251 ? 29.844 14.133 15.391 1 93.12 251 GLU A CA 1
ATOM 1972 C C . GLU A 1 251 ? 28.359 13.812 15.438 1 93.12 251 GLU A C 1
ATOM 1974 O O . GLU A 1 251 ? 27.969 12.656 15.625 1 93.12 251 GLU A O 1
ATOM 1979 N N . ALA A 1 252 ? 27.562 14.836 15.297 1 94.31 252 ALA A N 1
ATOM 1980 C CA . ALA A 1 252 ? 26.125 14.641 15.281 1 94.31 252 ALA A CA 1
ATOM 1981 C C . ALA A 1 252 ? 25.688 13.867 14.039 1 94.31 252 ALA A C 1
ATOM 1983 O O . ALA A 1 252 ? 24.906 12.922 14.133 1 94.31 252 ALA A O 1
ATOM 1984 N N . THR A 1 253 ? 26.203 14.234 12.906 1 93.94 253 THR A N 1
ATOM 1985 C CA . THR A 1 253 ? 25.906 13.555 11.656 1 93.94 253 THR A CA 1
ATOM 1986 C C . THR A 1 253 ? 26.312 12.086 11.727 1 93.94 253 THR A C 1
ATOM 1988 O O . THR A 1 253 ? 25.562 11.211 11.281 1 93.94 253 THR A O 1
ATOM 1991 N N . ASP A 1 254 ? 27.406 11.898 12.266 1 93.62 254 ASP A N 1
ATOM 1992 C CA . ASP A 1 254 ? 27.906 10.539 12.398 1 93.62 254 ASP A CA 1
ATOM 1993 C C . ASP A 1 254 ? 27 9.703 13.297 1 93.62 254 ASP A C 1
ATOM 1995 O O . ASP A 1 254 ? 26.797 8.516 13.047 1 93.62 254 ASP A O 1
ATOM 1999 N N . LEU A 1 255 ? 26.578 10.266 14.32 1 94.25 255 LEU A N 1
ATOM 2000 C CA . LEU A 1 255 ? 25.703 9.547 15.227 1 94.25 255 LEU A CA 1
ATOM 2001 C C . LEU A 1 255 ? 24.438 9.094 14.508 1 94.25 255 LEU A C 1
ATOM 2003 O O . LEU A 1 255 ? 24.031 7.93 14.617 1 94.25 255 LEU A O 1
ATOM 2007 N N . PHE A 1 256 ? 23.797 9.969 13.852 1 94.56 256 PHE A N 1
ATOM 2008 C CA . PHE A 1 256 ? 22.531 9.641 13.219 1 94.56 256 PHE A CA 1
ATOM 2009 C C . PHE A 1 256 ? 22.734 8.672 12.062 1 94.56 256 PHE A C 1
ATOM 2011 O O . PHE A 1 256 ? 21.875 7.82 11.805 1 94.56 256 PHE A O 1
ATOM 2018 N N . ASN A 1 257 ? 23.844 8.75 11.461 1 93 257 ASN A N 1
ATOM 2019 C CA . ASN A 1 257 ? 24.188 7.715 10.492 1 93 257 ASN A CA 1
ATOM 2020 C C . ASN A 1 257 ? 24.328 6.348 11.156 1 93 257 ASN A C 1
ATOM 2022 O O . ASN A 1 257 ? 23.906 5.336 10.602 1 93 257 ASN A O 1
ATOM 2026 N N . THR A 1 258 ? 24.938 6.363 12.234 1 95.06 258 THR A N 1
ATOM 2027 C CA . THR A 1 258 ? 25.094 5.133 13 1 95.06 258 THR A CA 1
ATOM 2028 C C . THR A 1 258 ? 23.734 4.566 13.398 1 95.06 258 THR A C 1
ATOM 2030 O O . THR A 1 258 ? 23.516 3.357 13.305 1 95.06 258 THR A O 1
ATOM 2033 N N . LEU A 1 259 ? 22.875 5.449 13.836 1 95.5 259 LEU A N 1
ATOM 2034 C CA . LEU A 1 259 ? 21.531 5.016 14.227 1 95.5 259 LEU A CA 1
ATOM 2035 C C . LEU A 1 259 ? 20.812 4.375 13.047 1 95.5 259 LEU A C 1
ATOM 2037 O O . LEU A 1 259 ? 20.109 3.375 13.211 1 95.5 259 LEU A O 1
ATOM 2041 N N . GLU A 1 260 ? 20.953 4.949 11.906 1 93.56 260 GLU A N 1
ATOM 2042 C CA . GLU A 1 260 ? 20.344 4.395 10.695 1 93.56 260 GLU A CA 1
ATOM 2043 C C . GLU A 1 260 ? 20.906 3.016 10.375 1 93.56 260 GLU A C 1
ATOM 2045 O O . GLU A 1 260 ? 20.188 2.113 9.969 1 93.56 260 GLU A O 1
ATOM 2050 N N . SER A 1 261 ? 22.203 2.873 10.523 1 94.12 261 SER A N 1
ATOM 2051 C CA . SER A 1 261 ? 22.859 1.597 10.273 1 94.12 261 SER A CA 1
ATOM 2052 C C . SER A 1 261 ? 22.391 0.528 11.258 1 94.12 261 SER A C 1
ATOM 2054 O O . SER A 1 261 ? 22.219 -0.632 10.875 1 94.12 261 SER A O 1
ATOM 2056 N N . VAL A 1 262 ? 22.25 0.968 12.461 1 95.44 262 VAL A N 1
ATOM 2057 C CA . VAL A 1 262 ? 21.781 0.048 13.492 1 95.44 262 VAL A CA 1
ATOM 2058 C C . VAL A 1 262 ? 20.375 -0.437 13.148 1 95.44 262 VAL A C 1
ATOM 2060 O O . VAL A 1 262 ? 20.078 -1.631 13.242 1 95.44 262 VAL A O 1
ATOM 2063 N N . TYR A 1 263 ? 19.531 0.425 12.766 1 94.19 263 TYR A N 1
ATOM 2064 C CA . TYR A 1 263 ? 18.172 0.07 12.375 1 94.19 263 TYR A CA 1
ATOM 2065 C C . TYR A 1 263 ? 18.172 -0.923 11.219 1 94.19 263 TYR A C 1
ATOM 2067 O O . TYR A 1 263 ? 17.484 -1.946 11.266 1 94.19 263 TYR A O 1
ATOM 2075 N N . SER A 1 264 ? 18.969 -0.605 10.273 1 92.69 264 SER A N 1
ATOM 2076 C CA . SER A 1 264 ? 19.031 -1.443 9.078 1 92.69 264 SER A CA 1
ATOM 2077 C C . SER A 1 264 ? 19.578 -2.83 9.406 1 92.69 264 SER A C 1
ATOM 2079 O O . SER A 1 264 ? 19.109 -3.83 8.844 1 92.69 264 SER A O 1
ATOM 2081 N N . PHE A 1 265 ? 20.547 -2.922 10.273 1 93.25 265 PHE A N 1
ATOM 2082 C CA . PHE A 1 265 ? 21.203 -4.172 10.656 1 93.25 265 PHE A CA 1
ATOM 2083 C C . PHE A 1 265 ? 20.188 -5.156 11.211 1 93.25 265 PHE A C 1
ATOM 2085 O O . PHE A 1 265 ? 20.234 -6.352 10.914 1 93.25 265 PHE A O 1
ATOM 2092 N N . PHE A 1 266 ? 19.25 -4.629 11.938 1 92.25 266 PHE A N 1
ATOM 2093 C CA . PHE A 1 266 ? 18.328 -5.52 12.625 1 92.25 266 PHE A CA 1
ATOM 2094 C C . PHE A 1 266 ? 17.016 -5.625 11.852 1 92.25 266 PHE A C 1
ATOM 2096 O O . PHE A 1 266 ? 16.281 -6.605 11.992 1 92.25 266 PHE A O 1
ATOM 2103 N N . SER A 1 267 ? 16.641 -4.621 11.062 1 88 267 SER A N 1
ATOM 2104 C CA . SER A 1 267 ? 15.352 -4.605 10.367 1 88 267 SER A CA 1
ATOM 2105 C C . SER A 1 267 ? 15.43 -5.367 9.047 1 88 267 SER A C 1
ATOM 2107 O O . SER A 1 267 ? 14.43 -5.895 8.57 1 88 267 SER A O 1
ATOM 2109 N N . CYS A 1 268 ? 16.547 -5.469 8.398 1 83.06 268 CYS A N 1
ATOM 2110 C CA . CYS A 1 268 ? 16.703 -6.082 7.086 1 83.06 268 CYS A CA 1
ATOM 2111 C C . CYS A 1 268 ? 16.938 -7.582 7.211 1 83.06 268 CYS A C 1
ATOM 2113 O O . CYS A 1 268 ? 16.797 -8.32 6.234 1 83.06 268 CYS A O 1
ATOM 2115 N N . SER A 1 269 ? 17.359 -8.07 8.375 1 83 269 SER A N 1
ATOM 2116 C CA . SER A 1 269 ? 17.641 -9.484 8.602 1 83 269 SER A CA 1
ATOM 2117 C C . SER A 1 269 ? 16.719 -10.062 9.68 1 83 269 SER A C 1
ATOM 2119 O O . SER A 1 269 ? 16.766 -9.633 10.836 1 83 269 SER A O 1
ATOM 2121 N N . LEU A 1 270 ? 16.016 -11.055 9.312 1 82.81 270 LEU A N 1
ATOM 2122 C CA . LEU A 1 270 ? 15.109 -11.695 10.266 1 82.81 270 LEU A CA 1
ATOM 2123 C C . LEU A 1 270 ? 15.891 -12.391 11.375 1 82.81 270 LEU A C 1
ATOM 2125 O O . LEU A 1 270 ? 15.469 -12.406 12.531 1 82.81 270 LEU A O 1
ATOM 2129 N N . LEU A 1 271 ? 17 -12.922 11.023 1 83.12 271 LEU A N 1
ATOM 2130 C CA . LEU A 1 271 ? 17.844 -13.602 12 1 83.12 271 LEU A CA 1
ATOM 2131 C C . LEU A 1 271 ? 18.344 -12.625 13.055 1 83.12 271 LEU A C 1
ATOM 2133 O O . LEU A 1 271 ? 18.266 -12.898 14.258 1 83.12 271 LEU A O 1
ATOM 2137 N N . HIS A 1 272 ? 18.844 -11.492 12.586 1 89.25 272 HIS A N 1
ATOM 2138 C CA . HIS A 1 272 ? 19.344 -10.484 13.516 1 89.25 272 HIS A CA 1
ATOM 2139 C C . HIS A 1 272 ? 18.219 -9.938 14.391 1 89.25 272 HIS A C 1
ATOM 2141 O O . HIS A 1 272 ? 18.438 -9.664 15.578 1 89.25 272 HIS A O 1
ATOM 2147 N N . HIS A 1 273 ? 17.078 -9.797 13.773 1 90.25 273 HIS A N 1
ATOM 2148 C CA . HIS A 1 273 ? 15.945 -9.281 14.523 1 90.25 273 HIS A CA 1
ATOM 2149 C C . HIS A 1 273 ? 15.539 -10.25 15.633 1 90.25 273 HIS A C 1
ATOM 2151 O O . HIS A 1 273 ? 15.219 -9.82 16.75 1 90.25 273 HIS A O 1
ATOM 2157 N N . GLU A 1 274 ? 15.57 -11.469 15.328 1 86.25 274 GLU A N 1
ATOM 2158 C CA . GLU A 1 274 ? 15.227 -12.477 16.328 1 86.25 274 GLU A CA 1
ATOM 2159 C C . GLU A 1 274 ? 16.234 -12.477 17.484 1 86.25 274 GLU A C 1
ATOM 2161 O O . GLU A 1 274 ? 15.852 -12.609 18.641 1 86.25 274 GLU A O 1
ATOM 2166 N N . VAL A 1 275 ? 17.453 -12.406 17.109 1 90.56 275 VAL A N 1
ATOM 2167 C CA . VAL A 1 275 ? 18.5 -12.336 18.125 1 90.56 275 VAL A CA 1
ATOM 2168 C C . VAL A 1 275 ? 18.281 -11.125 19.016 1 90.56 275 VAL A C 1
ATOM 2170 O O . VAL A 1 275 ? 18.438 -11.211 20.234 1 90.56 275 VAL A O 1
ATOM 2173 N N . PHE A 1 276 ? 17.875 -10.047 18.422 1 94.31 276 PHE A N 1
ATOM 2174 C CA . PHE A 1 276 ? 17.625 -8.805 19.141 1 94.31 276 PHE A CA 1
ATOM 2175 C C . PHE A 1 276 ? 16.453 -8.961 20.109 1 94.31 276 PHE A C 1
ATOM 2177 O O . PHE A 1 276 ? 16.562 -8.602 21.281 1 94.31 276 PHE A O 1
ATOM 2184 N N . VAL A 1 277 ? 15.43 -9.562 19.672 1 91.94 277 VAL A N 1
ATOM 2185 C CA . VAL A 1 277 ? 14.234 -9.758 20.484 1 91.94 277 VAL A CA 1
ATOM 2186 C C . VAL A 1 277 ? 14.547 -10.711 21.641 1 91.94 277 VAL A C 1
ATOM 2188 O O . VAL A 1 277 ? 14.148 -10.469 22.781 1 91.94 277 VAL A O 1
ATOM 2191 N N . ASN A 1 278 ? 15.203 -11.758 21.344 1 91.12 278 ASN A N 1
ATOM 2192 C CA . ASN A 1 278 ? 15.578 -12.727 22.375 1 91.12 278 ASN A CA 1
ATOM 2193 C C . ASN A 1 278 ? 16.5 -12.109 23.406 1 91.12 278 ASN A C 1
ATOM 2195 O O . ASN A 1 278 ? 16.406 -12.422 24.594 1 91.12 278 ASN A O 1
ATOM 2199 N N . MET A 1 279 ? 17.375 -11.273 22.938 1 94.62 279 MET A N 1
ATOM 2200 C CA . MET A 1 279 ? 18.297 -10.609 23.844 1 94.62 279 MET A CA 1
ATOM 2201 C C . MET A 1 279 ? 17.562 -9.664 24.781 1 94.62 279 MET A C 1
ATOM 2203 O O . MET A 1 279 ? 17.906 -9.555 25.969 1 94.62 279 MET A O 1
ATOM 2207 N N . GLN A 1 280 ? 16.594 -8.922 24.266 1 95.19 280 GLN A N 1
ATOM 2208 C CA . GLN A 1 280 ? 15.758 -8.062 25.094 1 95.19 280 GLN A CA 1
ATOM 2209 C C . GLN A 1 280 ? 15.102 -8.859 26.219 1 95.19 280 GLN A C 1
ATOM 2211 O O . GLN A 1 280 ? 15.109 -8.43 27.375 1 95.19 280 GLN A O 1
ATOM 2216 N N . LYS A 1 281 ? 14.609 -9.984 25.875 1 93.81 281 LYS A N 1
ATOM 2217 C CA . LYS A 1 281 ? 13.961 -10.852 26.844 1 93.81 281 LYS A CA 1
ATOM 2218 C C . LYS A 1 281 ? 14.961 -11.352 27.891 1 93.81 281 LYS A C 1
ATOM 2220 O O . LYS A 1 281 ? 14.672 -11.367 29.078 1 93.81 281 LYS A O 1
ATOM 2225 N N . ALA A 1 282 ? 16.094 -11.789 27.406 1 94.12 282 ALA A N 1
ATOM 2226 C CA . ALA A 1 282 ? 17.141 -12.336 28.281 1 94.12 282 ALA A CA 1
ATOM 2227 C C . ALA A 1 282 ? 17.594 -11.297 29.297 1 94.12 282 ALA A C 1
ATOM 2229 O O . ALA A 1 282 ? 17.922 -11.648 30.438 1 94.12 282 ALA A O 1
ATOM 2230 N N . LEU A 1 283 ? 17.594 -10.031 28.906 1 94.75 283 LEU A N 1
ATOM 2231 C CA . LEU A 1 283 ? 18.078 -8.977 29.781 1 94.75 283 LEU A CA 1
ATOM 2232 C C . LEU A 1 283 ? 16.938 -8.359 30.578 1 94.75 283 LEU A C 1
ATOM 2234 O O . LEU A 1 283 ? 17.156 -7.445 31.391 1 94.75 283 LEU A O 1
ATOM 2238 N N . GLY A 1 284 ? 15.719 -8.82 30.297 1 92.38 284 GLY A N 1
ATOM 2239 C CA . GLY A 1 284 ? 14.555 -8.344 31.031 1 92.38 284 GLY A CA 1
ATOM 2240 C C . GLY A 1 284 ? 14.102 -6.957 30.594 1 92.38 284 GLY A C 1
ATOM 2241 O O . GLY A 1 284 ? 13.531 -6.211 31.391 1 92.38 284 GLY A O 1
ATOM 2242 N N . LEU A 1 285 ? 14.477 -6.621 29.422 1 92.75 285 LEU A N 1
ATOM 2243 C CA . LEU A 1 285 ? 14.062 -5.32 28.906 1 92.75 285 LEU A CA 1
ATOM 2244 C C . LEU A 1 285 ? 12.648 -5.391 28.328 1 92.75 285 LEU A C 1
ATOM 2246 O O . LEU A 1 285 ? 12.188 -6.469 27.938 1 92.75 285 LEU A O 1
ATOM 2250 N N . GLU A 1 286 ? 11.977 -4.301 28.375 1 90.88 286 GLU A N 1
ATOM 2251 C CA . GLU A 1 286 ? 10.688 -4.219 27.703 1 90.88 286 GLU A CA 1
ATOM 2252 C C . GLU A 1 286 ? 10.852 -4.371 26.188 1 90.88 286 GLU A C 1
ATOM 2254 O O . GLU A 1 286 ? 11.812 -3.863 25.609 1 90.88 286 GLU A O 1
ATOM 2259 N N . HIS A 1 287 ? 9.945 -5.094 25.641 1 88.62 287 HIS A N 1
ATOM 2260 C CA . HIS A 1 287 ? 10.016 -5.277 24.188 1 88.62 287 HIS A CA 1
ATOM 2261 C C . HIS A 1 287 ? 9.898 -3.941 23.469 1 88.62 287 HIS A C 1
ATOM 2263 O O . HIS A 1 287 ? 8.984 -3.158 23.734 1 88.62 287 HIS A O 1
ATOM 2269 N N . GLY A 1 288 ? 10.891 -3.621 22.703 1 88.69 288 GLY A N 1
ATOM 2270 C CA . GLY A 1 288 ? 10.891 -2.404 21.906 1 88.69 288 GLY A CA 1
ATOM 2271 C C . GLY A 1 288 ? 11.531 -2.58 20.547 1 88.69 288 GLY A C 1
ATOM 2272 O O . GLY A 1 288 ? 12.461 -3.377 20.391 1 88.69 288 GLY A O 1
ATOM 2273 N N . GLU A 1 289 ? 11.016 -1.841 19.531 1 90.12 289 GLU A N 1
ATOM 2274 C CA . GLU A 1 289 ? 11.578 -1.868 18.188 1 90.12 289 GLU A CA 1
ATOM 2275 C C . GLU A 1 289 ? 12.422 -0.623 17.922 1 90.12 289 GLU A C 1
ATOM 2277 O O . GLU A 1 289 ? 12.195 0.428 18.516 1 90.12 289 GLU A O 1
ATOM 2282 N N . LEU A 1 290 ? 13.422 -0.813 17.141 1 93 290 LEU A N 1
ATOM 2283 C CA . LEU A 1 290 ? 14.188 0.336 16.672 1 93 290 LEU A CA 1
ATOM 2284 C C . LEU A 1 290 ? 13.398 1.147 15.656 1 93 290 LEU A C 1
ATOM 2286 O O . LEU A 1 290 ? 12.422 0.65 15.086 1 93 290 LEU A O 1
ATOM 2290 N N . VAL A 1 291 ? 13.734 2.385 15.539 1 91.69 291 VAL A N 1
ATOM 2291 C CA . VAL A 1 291 ? 12.969 3.287 14.688 1 91.69 291 VAL A CA 1
ATOM 2292 C C . VAL A 1 291 ? 13.844 3.789 13.547 1 91.69 291 VAL A C 1
ATOM 2294 O O . VAL A 1 291 ? 15.008 4.145 13.758 1 91.69 291 VAL A O 1
ATOM 2297 N N . GLN A 1 292 ? 13.312 3.676 12.375 1 89.88 292 GLN A N 1
ATOM 2298 C CA . GLN A 1 292 ? 14.016 4.215 11.211 1 89.88 292 GLN A CA 1
ATOM 2299 C C . GLN A 1 292 ? 14.023 5.742 11.227 1 89.88 292 GLN A C 1
ATOM 2301 O O . GLN A 1 292 ? 13.039 6.367 11.633 1 89.88 292 GLN A O 1
ATOM 2306 N N . LEU A 1 293 ? 15.094 6.305 10.781 1 89.38 293 LEU A N 1
ATOM 2307 C CA . LEU A 1 293 ? 15.156 7.758 10.68 1 89.38 293 LEU A CA 1
ATOM 2308 C C . LEU A 1 293 ? 14.281 8.258 9.539 1 89.38 293 LEU A C 1
ATOM 2310 O O . LEU A 1 293 ? 14.148 7.594 8.508 1 89.38 293 LEU A O 1
ATOM 2314 N N . SER A 1 294 ? 13.609 9.32 9.797 1 83.62 294 SER A N 1
ATOM 2315 C CA . SER A 1 294 ? 12.812 9.938 8.742 1 83.62 294 SER A CA 1
ATOM 2316 C C . SER A 1 294 ? 13.641 10.938 7.941 1 83.62 294 SER A C 1
ATOM 2318 O O . SER A 1 294 ? 14.445 11.68 8.508 1 83.62 294 SER A O 1
ATOM 2320 N N . LYS A 1 295 ? 13.492 10.906 6.723 1 73 295 LYS A N 1
ATOM 2321 C CA . LYS A 1 295 ? 14.203 11.867 5.875 1 73 295 LYS A CA 1
ATOM 2322 C C . LYS A 1 295 ? 13.406 13.156 5.715 1 73 295 LYS A C 1
ATOM 2324 O O . LYS A 1 295 ? 13.953 14.18 5.305 1 73 295 LYS A O 1
ATOM 2329 N N . THR A 1 296 ? 12.102 13.133 6.164 1 71.25 296 THR A N 1
ATOM 2330 C CA . THR A 1 296 ? 11.227 14.273 5.93 1 71.25 296 THR A CA 1
ATOM 2331 C C . THR A 1 296 ? 10.734 14.859 7.246 1 71.25 296 THR A C 1
ATOM 2333 O O . THR A 1 296 ? 10.438 16.062 7.328 1 71.25 296 THR A O 1
ATOM 2336 N N . ARG A 1 297 ? 10.633 14 8.281 1 77.62 297 ARG A N 1
ATOM 2337 C CA . ARG A 1 297 ? 10.164 14.469 9.586 1 77.62 297 ARG A CA 1
ATOM 2338 C C . ARG A 1 297 ? 11.188 14.172 10.672 1 77.62 297 ARG A C 1
ATOM 2340 O O . ARG A 1 297 ? 11.078 13.172 11.375 1 77.62 297 ARG A O 1
ATOM 2347 N N . TRP A 1 298 ? 11.953 15.133 10.859 1 76.75 298 TRP A N 1
ATOM 2348 C CA . TRP A 1 298 ? 13.125 14.93 11.703 1 76.75 298 TRP A CA 1
ATOM 2349 C C . TRP A 1 298 ? 12.742 14.875 13.18 1 76.75 298 TRP A C 1
ATOM 2351 O O . TRP A 1 298 ? 13.539 14.461 14.023 1 76.75 298 TRP A O 1
ATOM 2361 N N . ALA A 1 299 ? 11.461 15.219 13.43 1 77.25 299 ALA A N 1
ATOM 2362 C CA . ALA A 1 299 ? 10.984 15.055 14.805 1 77.25 299 ALA A CA 1
ATOM 2363 C C . ALA A 1 299 ? 10.961 13.586 15.203 1 77.25 299 ALA A C 1
ATOM 2365 O O . ALA A 1 299 ? 11 13.258 16.391 1 77.25 299 ALA A O 1
ATOM 2366 N N . CYS A 1 300 ? 11.023 12.82 14.203 1 81.44 300 CYS A N 1
ATOM 2367 C CA . CYS A 1 300 ? 10.961 11.383 14.469 1 81.44 300 CYS A CA 1
ATOM 2368 C C . CYS A 1 300 ? 12.312 10.844 14.906 1 81.44 300 CYS A C 1
ATOM 2370 O O . CYS A 1 300 ? 12.406 9.734 15.438 1 81.44 300 CYS A O 1
ATOM 2372 N N . GLN A 1 301 ? 13.32 11.695 14.789 1 91.12 301 GLN A N 1
ATOM 2373 C CA . GLN A 1 301 ? 14.656 11.273 15.195 1 91.12 301 GLN A CA 1
ATOM 2374 C C . GLN A 1 301 ? 14.719 11.008 16.703 1 91.12 301 GLN A C 1
ATOM 2376 O O . GLN A 1 301 ? 15.5 10.172 17.156 1 91.12 301 GLN A O 1
ATOM 2381 N N . LEU A 1 302 ? 13.898 11.805 17.391 1 93.38 302 LEU A N 1
ATOM 2382 C CA . LEU A 1 302 ? 13.82 11.617 18.844 1 93.38 302 LEU A CA 1
ATOM 2383 C C . LEU A 1 302 ? 13.422 10.188 19.188 1 93.38 302 LEU A C 1
ATOM 2385 O O . LEU A 1 302 ? 13.945 9.602 20.125 1 93.38 302 LEU A O 1
ATOM 2389 N N . HIS A 1 303 ? 12.555 9.609 18.469 1 93.88 303 HIS A N 1
ATOM 2390 C CA . HIS A 1 303 ? 12.109 8.242 18.719 1 93.88 303 HIS A CA 1
ATOM 2391 C C . HIS A 1 303 ? 13.242 7.246 18.5 1 93.88 303 HIS A C 1
ATOM 2393 O O . HIS A 1 303 ? 13.344 6.254 19.234 1 93.88 303 HIS A O 1
ATOM 2399 N N . ALA A 1 304 ? 14 7.523 17.484 1 94.88 304 ALA A N 1
ATOM 2400 C CA . ALA A 1 304 ? 15.148 6.652 17.219 1 94.88 304 ALA A CA 1
ATOM 2401 C C . ALA A 1 304 ? 16.141 6.715 18.375 1 94.88 304 ALA A C 1
ATOM 2403 O O . ALA A 1 304 ? 16.641 5.68 18.828 1 94.88 304 ALA A O 1
ATOM 2404 N N . VAL A 1 305 ? 16.406 7.895 18.891 1 96.31 305 VAL A N 1
ATOM 2405 C CA . VAL A 1 305 ? 17.344 8.102 19.984 1 96.31 305 VAL A CA 1
ATOM 2406 C C . VAL A 1 305 ? 16.828 7.398 21.234 1 96.31 305 VAL A C 1
ATOM 2408 O O . VAL A 1 305 ? 17.562 6.668 21.906 1 96.31 305 VAL A O 1
ATOM 2411 N N . LYS A 1 306 ? 15.594 7.598 21.531 1 95.75 306 LYS A N 1
ATOM 2412 C CA . LYS A 1 306 ? 14.984 6.992 22.703 1 95.75 306 LYS A CA 1
ATOM 2413 C C . LYS A 1 306 ? 15.008 5.469 22.609 1 95.75 306 LYS A C 1
ATOM 2415 O O . LYS A 1 306 ? 15.273 4.785 23.609 1 95.75 306 LYS A O 1
ATOM 2420 N N . ALA A 1 307 ? 14.711 5.012 21.453 1 95.62 307 ALA A N 1
ATOM 2421 C CA . ALA A 1 307 ? 14.68 3.566 21.25 1 95.62 307 ALA A CA 1
ATOM 2422 C C . ALA A 1 307 ? 16.062 2.953 21.469 1 95.62 307 ALA A C 1
ATOM 2424 O O . ALA A 1 307 ? 16.188 1.901 22.094 1 95.62 307 ALA A O 1
ATOM 2425 N N . VAL A 1 308 ? 17.078 3.578 20.969 1 96.25 308 VAL A N 1
ATOM 2426 C CA . VAL A 1 308 ? 18.438 3.059 21.109 1 96.25 308 VAL A CA 1
ATOM 2427 C C . VAL A 1 308 ? 18.875 3.109 22.578 1 96.25 308 VAL A C 1
ATOM 2429 O O . VAL A 1 308 ? 19.453 2.154 23.094 1 96.25 308 VAL A O 1
ATOM 2432 N N . LEU A 1 309 ? 18.578 4.168 23.25 1 96.19 309 LEU A N 1
ATOM 2433 C CA . LEU A 1 309 ? 18.938 4.305 24.656 1 96.19 309 LEU A CA 1
ATOM 2434 C C . LEU A 1 309 ? 18.25 3.25 25.5 1 96.19 309 LEU A C 1
ATOM 2436 O O . LEU A 1 309 ? 18.859 2.652 26.391 1 96.19 309 LEU A O 1
ATOM 2440 N N . ALA A 1 310 ? 17 2.998 25.203 1 95.06 310 ALA A N 1
ATOM 2441 C CA . ALA A 1 310 ? 16.219 2.035 25.953 1 95.06 310 ALA A CA 1
ATOM 2442 C C . ALA A 1 310 ? 16.719 0.612 25.734 1 95.06 310 ALA A C 1
ATOM 2444 O O . ALA A 1 310 ? 16.578 -0.248 26.609 1 95.06 310 ALA A O 1
ATOM 2445 N N . ASN A 1 311 ? 17.344 0.431 24.609 1 96.31 311 ASN A N 1
ATOM 2446 C CA . ASN A 1 311 ? 17.766 -0.921 24.25 1 96.31 311 ASN A CA 1
ATOM 2447 C C . ASN A 1 311 ? 19.281 -1.039 24.172 1 96.31 311 ASN A C 1
ATOM 2449 O O . ASN A 1 311 ? 19.812 -2 23.609 1 96.31 311 ASN A O 1
ATOM 2453 N N . LEU A 1 312 ? 19.969 -0.103 24.734 1 95.94 312 LEU A N 1
ATOM 2454 C CA . LEU A 1 312 ? 21.422 -0.017 24.562 1 95.94 312 LEU A CA 1
ATOM 2455 C C . LEU A 1 312 ? 22.094 -1.286 25.078 1 95.94 312 LEU A C 1
ATOM 2457 O O . LEU A 1 312 ? 22.922 -1.872 24.375 1 95.94 312 LEU A O 1
ATOM 2461 N N . PRO A 1 313 ? 21.719 -1.828 26.234 1 95.25 313 PRO A N 1
ATOM 2462 C CA . PRO A 1 313 ? 22.375 -3.051 26.703 1 95.25 313 PRO A CA 1
ATOM 2463 C C . PRO A 1 313 ? 22.156 -4.23 25.75 1 95.25 313 PRO A C 1
ATOM 2465 O O . PRO A 1 313 ? 23.094 -4.996 25.5 1 95.25 313 PRO A O 1
ATOM 2468 N N . ALA A 1 314 ? 20.969 -4.32 25.266 1 96.25 314 ALA A N 1
ATOM 2469 C CA . ALA A 1 314 ? 20.656 -5.414 24.344 1 96.25 314 ALA A CA 1
ATOM 2470 C C . ALA A 1 314 ? 21.438 -5.277 23.047 1 96.25 314 ALA A C 1
ATOM 2472 O O . ALA A 1 314 ? 21.922 -6.27 22.5 1 96.25 314 ALA A O 1
ATOM 2473 N N . LEU A 1 315 ? 21.547 -4.082 22.531 1 96.88 315 LEU A N 1
ATOM 2474 C CA . LEU A 1 315 ? 22.266 -3.822 21.281 1 96.88 315 LEU A CA 1
ATOM 2475 C C . LEU A 1 315 ? 23.734 -4.184 21.406 1 96.88 315 LEU A C 1
ATOM 2477 O O . LEU A 1 315 ? 24.297 -4.863 20.547 1 96.88 315 LEU A O 1
ATOM 2481 N N . LEU A 1 316 ? 24.344 -3.764 22.5 1 95.5 316 LEU A N 1
ATOM 2482 C CA . LEU A 1 316 ? 25.766 -4.004 22.734 1 95.5 316 LEU A CA 1
ATOM 2483 C C . LEU A 1 316 ? 26.062 -5.5 22.812 1 95.5 316 LEU A C 1
ATOM 2485 O O . LEU A 1 316 ? 27 -5.988 22.172 1 95.5 316 LEU A O 1
ATOM 2489 N N . ARG A 1 317 ? 25.219 -6.168 23.453 1 95.38 317 ARG A N 1
ATOM 2490 C CA . ARG A 1 317 ? 25.406 -7.605 23.609 1 95.38 317 ARG A CA 1
ATOM 2491 C C . ARG A 1 317 ? 25.188 -8.328 22.281 1 95.38 317 ARG A C 1
ATOM 2493 O O . ARG A 1 317 ? 25.906 -9.273 21.953 1 95.38 317 ARG A O 1
ATOM 2500 N N . CYS A 1 318 ? 24.141 -7.922 21.562 1 96.19 318 CYS A N 1
ATOM 2501 C CA . CYS A 1 318 ? 23.859 -8.523 20.266 1 96.19 318 CYS A CA 1
ATOM 2502 C C . CYS A 1 318 ? 25.062 -8.383 19.328 1 96.19 318 CYS A C 1
ATOM 2504 O O . CYS A 1 318 ? 25.469 -9.352 18.688 1 96.19 318 CYS A O 1
ATOM 2506 N N . PHE A 1 319 ? 25.594 -7.207 19.266 1 95.69 319 PHE A N 1
ATOM 2507 C CA . PHE A 1 319 ? 26.719 -6.949 18.375 1 95.69 319 PHE A CA 1
ATOM 2508 C C . PHE A 1 319 ? 27.938 -7.766 18.781 1 95.69 319 PHE A C 1
ATOM 2510 O O . PHE A 1 319 ? 28.656 -8.289 17.938 1 95.69 319 PHE A O 1
ATOM 2517 N N . ALA A 1 320 ? 28.156 -7.848 20.031 1 92.88 320 ALA A N 1
ATOM 2518 C CA . ALA A 1 320 ? 29.266 -8.633 20.547 1 92.88 320 ALA A CA 1
ATOM 2519 C C . ALA A 1 320 ? 29.125 -10.109 20.188 1 92.88 320 ALA A C 1
ATOM 2521 O O . ALA A 1 320 ? 30.094 -10.766 19.812 1 92.88 320 ALA A O 1
ATOM 2522 N N . ASP A 1 321 ? 27.891 -10.594 20.234 1 93.31 321 ASP A N 1
ATOM 2523 C CA . ASP A 1 321 ? 27.609 -12 19.969 1 93.31 321 ASP A CA 1
ATOM 2524 C C . ASP A 1 321 ? 27.703 -12.297 18.484 1 93.31 321 ASP A C 1
ATOM 2526 O O . ASP A 1 321 ? 28.203 -13.352 18.078 1 93.31 321 ASP A O 1
ATOM 2530 N N . ILE A 1 322 ? 27.109 -11.492 17.672 1 92.44 322 ILE A N 1
ATOM 2531 C CA . ILE A 1 322 ? 27.094 -11.719 16.234 1 92.44 322 ILE A CA 1
ATOM 2532 C C . ILE A 1 322 ? 28.516 -11.625 15.672 1 92.44 322 ILE A C 1
ATOM 2534 O O . ILE A 1 322 ? 28.922 -12.453 14.859 1 92.44 322 ILE A O 1
ATOM 2538 N N . GLY A 1 323 ? 29.266 -10.625 15.945 1 88.81 323 GLY A N 1
ATOM 2539 C CA . GLY A 1 323 ? 30.703 -10.547 15.758 1 88.81 323 GLY A CA 1
ATOM 2540 C C . GLY A 1 323 ? 31.094 -10.359 14.305 1 88.81 323 GLY A C 1
ATOM 2541 O O . GLY A 1 323 ? 32.25 -10.578 13.945 1 88.81 323 GLY A O 1
ATOM 2542 N N . THR A 1 324 ? 30.203 -10.109 13.375 1 91.38 324 THR A N 1
ATOM 2543 C CA . THR A 1 324 ? 30.594 -9.773 12.008 1 91.38 324 THR A CA 1
ATOM 2544 C C . THR A 1 324 ? 31.344 -8.445 11.969 1 91.38 324 THR A C 1
ATOM 2546 O O . THR A 1 324 ? 31.297 -7.672 12.93 1 91.38 324 THR A O 1
ATOM 2549 N N . ALA A 1 325 ? 32.062 -8.219 10.891 1 89 325 ALA A N 1
ATOM 2550 C CA . ALA A 1 325 ? 32.812 -6.969 10.758 1 89 325 ALA A CA 1
ATOM 2551 C C . ALA A 1 325 ? 31.891 -5.758 10.93 1 89 325 ALA A C 1
ATOM 2553 O O . ALA A 1 325 ? 32.25 -4.797 11.609 1 89 325 ALA A O 1
ATOM 2554 N N . HIS A 1 326 ? 30.812 -5.859 10.352 1 92.5 326 HIS A N 1
ATOM 2555 C CA . HIS A 1 326 ? 29.844 -4.773 10.453 1 92.5 326 HIS A CA 1
ATOM 2556 C C . HIS A 1 326 ? 29.328 -4.613 11.883 1 92.5 326 HIS A C 1
ATOM 2558 O O . HIS A 1 326 ? 29.219 -3.492 12.383 1 92.5 326 HIS A O 1
ATOM 2564 N N . ALA A 1 327 ? 29.094 -5.684 12.594 1 94.38 327 ALA A N 1
ATOM 2565 C CA . ALA A 1 327 ? 28.609 -5.664 13.977 1 94.38 327 ALA A CA 1
ATOM 2566 C C . ALA A 1 327 ? 29.672 -5.078 14.906 1 94.38 327 ALA A C 1
ATOM 2568 O O . ALA A 1 327 ? 29.344 -4.297 15.805 1 94.38 327 ALA A O 1
ATOM 2569 N N . VAL A 1 328 ? 30.891 -5.422 14.641 1 93 328 VAL A N 1
ATOM 2570 C CA . VAL A 1 328 ? 32 -4.934 15.461 1 93 328 VAL A CA 1
ATOM 2571 C C . VAL A 1 328 ? 32.156 -3.426 15.289 1 93 328 VAL A C 1
ATOM 2573 O O . VAL A 1 328 ? 32.406 -2.705 16.25 1 93 328 VAL A O 1
ATOM 2576 N N . GLY A 1 329 ? 32 -2.996 14.023 1 92.75 329 GLY A N 1
ATOM 2577 C CA . GLY A 1 329 ? 32.062 -1.565 13.766 1 92.75 329 GLY A CA 1
ATOM 2578 C C . GLY A 1 329 ? 30.969 -0.794 14.508 1 92.75 329 GLY A C 1
ATOM 2579 O O . GLY A 1 329 ? 31.25 0.25 15.102 1 92.75 329 GLY A O 1
ATOM 2580 N N . LEU A 1 330 ? 29.766 -1.29 14.523 1 95.31 330 LEU A N 1
ATOM 2581 C CA . LEU A 1 330 ? 28.656 -0.647 15.203 1 95.31 330 LEU A CA 1
ATOM 2582 C C . LEU A 1 330 ? 28.844 -0.689 16.719 1 95.31 330 LEU A C 1
ATOM 2584 O O . LEU A 1 330 ? 28.516 0.276 17.406 1 95.31 330 LEU A O 1
ATOM 2588 N N . LEU A 1 331 ? 29.359 -1.798 17.172 1 94.31 331 LEU A N 1
ATOM 2589 C CA . LEU A 1 331 ? 29.656 -1.946 18.594 1 94.31 331 LEU A CA 1
ATOM 2590 C C . LEU A 1 331 ? 30.656 -0.892 19.062 1 94.31 331 LEU A C 1
ATOM 2592 O O . LEU A 1 331 ? 30.469 -0.273 20.109 1 94.31 331 LEU A O 1
ATOM 2596 N N . SER A 1 332 ? 31.594 -0.672 18.234 1 92 332 SER A N 1
ATOM 2597 C CA . SER A 1 332 ? 32.625 0.297 18.578 1 92 332 SER A CA 1
ATOM 2598 C C . SER A 1 332 ? 32.062 1.71 18.656 1 92 332 SER A C 1
ATOM 2600 O O . SER A 1 332 ? 32.406 2.469 19.562 1 92 332 SER A O 1
ATOM 2602 N N . LYS A 1 333 ? 31.25 2.037 17.812 1 91.5 333 LYS A N 1
ATOM 2603 C CA . LYS A 1 333 ? 30.672 3.375 17.75 1 91.5 333 LYS A CA 1
ATOM 2604 C C . LYS A 1 333 ? 29.719 3.615 18.922 1 91.5 333 LYS A C 1
ATOM 2606 O O . LYS A 1 333 ? 29.703 4.699 19.5 1 91.5 333 LYS A O 1
ATOM 2611 N N . LEU A 1 334 ? 28.969 2.611 19.328 1 93.44 334 LEU A N 1
ATOM 2612 C CA . LEU A 1 334 ? 27.953 2.766 20.359 1 93.44 334 LEU A CA 1
ATOM 2613 C C . LEU A 1 334 ? 28.562 2.635 21.75 1 93.44 334 LEU A C 1
ATOM 2615 O O . LEU A 1 334 ? 27.969 3.068 22.734 1 93.44 334 LEU A O 1
ATOM 2619 N N . SER A 1 335 ? 29.734 2.074 21.766 1 91.81 335 SER A N 1
ATOM 2620 C CA . SER A 1 335 ? 30.375 1.838 23.047 1 91.81 335 SER A CA 1
ATOM 2621 C C . SER A 1 335 ? 31.25 3.014 23.453 1 91.81 335 SER A C 1
ATOM 2623 O O . SER A 1 335 ? 31.797 3.041 24.562 1 91.81 335 SER A O 1
ATOM 2625 N N . SER A 1 336 ? 31.375 3.941 22.609 1 91.06 336 SER A N 1
ATOM 2626 C CA . SER A 1 336 ? 32.156 5.117 22.938 1 91.06 336 SER A CA 1
ATOM 2627 C C . SER A 1 336 ? 31.422 6.047 23.891 1 91.06 336 SER A C 1
ATOM 2629 O O . SER A 1 336 ? 30.203 6.203 23.766 1 91.06 336 SER A O 1
ATOM 2631 N N . PHE A 1 337 ? 32.125 6.645 24.828 1 91.75 337 PHE A N 1
ATOM 2632 C CA . PHE A 1 337 ? 31.484 7.566 25.75 1 91.75 337 PHE A CA 1
ATOM 2633 C C . PHE A 1 337 ? 30.953 8.781 25 1 91.75 337 PHE A C 1
ATOM 2635 O O . PHE A 1 337 ? 29.875 9.289 25.344 1 91.75 337 PHE A O 1
ATOM 2642 N N . SER A 1 338 ? 31.75 9.234 24.094 1 91.12 338 SER A N 1
ATOM 2643 C CA . SER A 1 338 ? 31.297 10.375 23.297 1 91.12 338 SER A CA 1
ATOM 2644 C C . SER A 1 338 ? 29.969 10.078 22.609 1 91.12 338 SER A C 1
ATOM 2646 O O . SER A 1 338 ? 29.094 10.938 22.547 1 91.12 338 SER A O 1
ATOM 2648 N N . GLY A 1 339 ? 29.875 8.852 22.078 1 92.19 339 GLY A N 1
ATOM 2649 C CA . GLY A 1 339 ? 28.625 8.438 21.469 1 92.19 339 GLY A CA 1
ATOM 2650 C C . GLY A 1 339 ? 27.469 8.43 22.453 1 92.19 339 GLY A C 1
ATOM 2651 O O . GLY A 1 339 ? 26.375 8.898 22.125 1 92.19 339 GLY A O 1
ATOM 2652 N N . CYS A 1 340 ? 27.734 7.969 23.562 1 94.44 340 CYS A N 1
ATOM 2653 C CA . CYS A 1 340 ? 26.719 7.93 24.609 1 94.44 340 CYS A CA 1
ATOM 2654 C C . CYS A 1 340 ? 26.312 9.336 25.031 1 94.44 340 CYS A C 1
ATOM 2656 O O . CYS A 1 340 ? 25.125 9.625 25.203 1 94.44 340 CYS A O 1
ATOM 2658 N N . TYR A 1 341 ? 27.297 10.164 25.188 1 95.31 341 TYR A N 1
ATOM 2659 C CA . TYR A 1 341 ? 27.047 11.555 25.547 1 95.31 341 TYR A CA 1
ATOM 2660 C C . TYR A 1 341 ? 26.156 12.234 24.516 1 95.31 341 TYR A C 1
ATOM 2662 O O . TYR A 1 341 ? 25.188 12.922 24.875 1 95.31 341 TYR A O 1
ATOM 2670 N N . ILE A 1 342 ? 26.453 12.047 23.281 1 96.5 342 ILE A N 1
ATOM 2671 C CA . ILE A 1 342 ? 25.719 12.695 22.219 1 96.5 342 ILE A CA 1
ATOM 2672 C C . ILE A 1 342 ? 24.281 12.164 22.172 1 96.5 342 ILE A C 1
ATOM 2674 O O . ILE A 1 342 ? 23.344 12.914 21.922 1 96.5 342 ILE A O 1
ATOM 2678 N N . LEU A 1 343 ? 24.109 10.906 22.453 1 96.44 343 LEU A N 1
ATOM 2679 C CA . LEU A 1 343 ? 22.781 10.312 22.516 1 96.44 343 LEU A CA 1
ATOM 2680 C C . LEU A 1 343 ? 21.938 10.984 23.594 1 96.44 343 LEU A C 1
ATOM 2682 O O . LEU A 1 343 ? 20.797 11.375 23.359 1 96.44 343 LEU A O 1
ATOM 2686 N N . VAL A 1 344 ? 22.516 11.117 24.703 1 96.94 344 VAL A N 1
ATOM 2687 C CA . VAL A 1 344 ? 21.812 11.703 25.828 1 96.94 344 VAL A CA 1
ATOM 2688 C C . VAL A 1 344 ? 21.516 13.18 25.562 1 96.94 344 VAL A C 1
ATOM 2690 O O . VAL A 1 344 ? 20.438 13.68 25.875 1 96.94 344 VAL A O 1
ATOM 2693 N N . MET A 1 345 ? 22.469 13.812 25.031 1 97.06 345 MET A N 1
ATOM 2694 C CA . MET A 1 345 ? 22.328 15.227 24.703 1 97.06 345 MET A CA 1
ATOM 2695 C C . MET A 1 345 ? 21.141 15.438 23.75 1 97.06 345 MET A C 1
ATOM 2697 O O . MET A 1 345 ? 20.281 16.297 24 1 97.06 345 MET A O 1
ATOM 2701 N N . PHE A 1 346 ? 21.078 14.648 22.719 1 96.88 346 PHE A N 1
ATOM 2702 C CA . PHE A 1 346 ? 20.031 14.82 21.734 1 96.88 346 PHE A CA 1
ATOM 2703 C C . PHE A 1 346 ? 18.672 14.391 22.312 1 96.88 346 PHE A C 1
ATOM 2705 O O . PHE A 1 346 ? 17.641 14.938 21.922 1 96.88 346 PHE A O 1
ATOM 2712 N N . LYS A 1 347 ? 18.672 13.43 23.156 1 96.62 347 LYS A N 1
ATOM 2713 C CA . LYS A 1 347 ? 17.422 13.125 23.859 1 96.62 347 LYS A CA 1
ATOM 2714 C C . LYS A 1 347 ? 16.875 14.359 24.562 1 96.62 347 LYS A C 1
ATOM 2716 O O . LYS A 1 347 ? 15.68 14.664 24.453 1 96.62 347 LYS A O 1
ATOM 2721 N N . VAL A 1 348 ? 17.75 15.094 25.188 1 95.62 348 VAL A N 1
ATOM 2722 C CA . VAL A 1 348 ? 17.344 16.25 25.984 1 95.62 348 VAL A CA 1
ATOM 2723 C C . VAL A 1 348 ? 16.906 17.391 25.062 1 95.62 348 VAL A C 1
ATOM 2725 O O . VAL A 1 348 ? 15.812 17.938 25.219 1 95.62 348 VAL A O 1
ATOM 2728 N N . ILE A 1 349 ? 17.703 17.734 24.125 1 95.19 349 ILE A N 1
ATOM 2729 C CA . ILE A 1 349 ? 17.453 18.906 23.297 1 95.19 349 ILE A CA 1
ATOM 2730 C C . ILE A 1 349 ? 16.25 18.656 22.391 1 95.19 349 ILE A C 1
ATOM 2732 O O . ILE A 1 349 ? 15.406 19.531 22.219 1 95.19 349 ILE A O 1
ATOM 2736 N N . LEU A 1 350 ? 16.109 17.453 21.812 1 95.06 350 LEU A N 1
ATOM 2737 C CA . LEU A 1 350 ? 15.008 17.172 20.922 1 95.06 350 LEU A CA 1
ATOM 2738 C C . LEU A 1 350 ? 13.703 17 21.688 1 95.06 350 LEU A C 1
ATOM 2740 O O . LEU A 1 350 ? 12.625 17.312 21.188 1 95.06 350 LEU A O 1
ATOM 2744 N N . SER A 1 351 ? 13.758 16.531 22.891 1 94.75 351 SER A N 1
ATOM 2745 C CA . SER A 1 351 ? 12.57 16.375 23.719 1 94.75 351 SER A CA 1
ATOM 2746 C C . SER A 1 351 ? 11.945 17.734 24.047 1 94.75 351 SER A C 1
ATOM 2748 O O . SER A 1 351 ? 10.727 17.828 24.203 1 94.75 351 SER A O 1
ATOM 2750 N N . THR A 1 352 ? 12.758 18.734 24.062 1 94.56 352 THR A N 1
ATOM 2751 C CA . THR A 1 352 ? 12.289 20.078 24.375 1 94.56 352 THR A CA 1
ATOM 2752 C C . THR A 1 352 ? 11.328 20.562 23.281 1 94.56 352 THR A C 1
ATOM 2754 O O . THR A 1 352 ? 10.406 21.328 23.578 1 94.56 352 THR A O 1
ATOM 2757 N N . THR A 1 353 ? 11.484 20.109 22.062 1 94.44 353 THR A N 1
ATOM 2758 C CA . THR A 1 353 ? 10.68 20.609 20.953 1 94.44 353 THR A CA 1
ATOM 2759 C C . THR A 1 353 ? 9.57 19.609 20.594 1 94.44 353 THR A C 1
ATOM 2761 O O . THR A 1 353 ? 8.82 19.828 19.641 1 94.44 353 THR A O 1
ATOM 2764 N N . GLU A 1 354 ? 9.477 18.5 21.281 1 93.06 354 GLU A N 1
ATOM 2765 C CA . GLU A 1 354 ? 8.516 17.453 20.953 1 93.06 354 GLU A CA 1
ATOM 2766 C C . GLU A 1 354 ? 7.082 17.953 21.047 1 93.06 354 GLU A C 1
ATOM 2768 O O . GLU A 1 354 ? 6.254 17.656 20.188 1 93.06 354 GLU A O 1
ATOM 2773 N N . GLY A 1 355 ? 6.824 18.688 22.109 1 93.06 355 GLY A N 1
ATOM 2774 C CA . GLY A 1 355 ? 5.488 19.234 22.281 1 93.06 355 GLY A CA 1
ATOM 2775 C C . GLY A 1 355 ? 5.074 20.172 21.156 1 93.06 355 GLY A C 1
ATOM 2776 O O . GLY A 1 355 ? 3.941 20.109 20.672 1 93.06 355 GLY A O 1
ATOM 2777 N N . LEU A 1 356 ? 5.984 21.078 20.797 1 93.62 356 LEU A N 1
ATOM 2778 C CA . LEU A 1 356 ? 5.707 22.016 19.703 1 93.62 356 LEU A CA 1
ATOM 2779 C C . LEU A 1 356 ? 5.453 21.266 18.406 1 93.62 356 LEU A C 1
ATOM 2781 O O . LEU A 1 356 ? 4.555 21.625 17.641 1 93.62 356 LEU A O 1
ATOM 2785 N N . HIS A 1 357 ? 6.246 20.281 18.188 1 91.81 357 HIS A N 1
ATOM 2786 C CA . HIS A 1 357 ? 6.074 19.453 16.984 1 91.81 357 HIS A CA 1
ATOM 2787 C C . HIS A 1 357 ? 4.672 18.859 16.922 1 91.81 357 HIS A C 1
ATOM 2789 O O . HIS A 1 357 ? 4.016 18.922 15.891 1 91.81 357 HIS A O 1
ATOM 2795 N N . LYS A 1 358 ? 4.191 18.281 17.969 1 91.25 358 LYS A N 1
ATOM 2796 C CA . LYS A 1 358 ? 2.865 17.688 18.031 1 91.25 358 LYS A CA 1
ATOM 2797 C C . LYS A 1 358 ? 1.773 18.734 17.844 1 91.25 358 LYS A C 1
ATOM 2799 O O . LYS A 1 358 ? 0.785 18.5 17.141 1 91.25 358 LYS A O 1
ATOM 2804 N N . TYR A 1 359 ? 2.025 19.875 18.438 1 92.81 359 TYR A N 1
ATOM 2805 C CA . TYR A 1 359 ? 1.057 20.953 18.359 1 92.81 359 TYR A CA 1
ATOM 2806 C C . TYR A 1 359 ? 0.876 21.438 16.938 1 92.81 359 TYR A C 1
ATOM 2808 O O . TYR A 1 359 ? -0.251 21.641 16.469 1 92.81 359 TYR A O 1
ATOM 2816 N N . LEU A 1 360 ? 1.952 21.594 16.234 1 92.69 360 LEU A N 1
ATOM 2817 C CA . LEU A 1 360 ? 1.941 22.172 14.898 1 92.69 360 LEU A CA 1
ATOM 2818 C C . LEU A 1 360 ? 1.288 21.219 13.898 1 92.69 360 LEU A C 1
ATOM 2820 O O . LEU A 1 360 ? 0.929 21.625 12.789 1 92.69 360 LEU A O 1
ATOM 2824 N N . GLN A 1 361 ? 1.106 20 14.242 1 89.31 361 GLN A N 1
ATOM 2825 C CA . GLN A 1 361 ? 0.531 19 13.344 1 89.31 361 GLN A CA 1
ATOM 2826 C C . GLN A 1 361 ? -0.992 18.984 13.438 1 89.31 361 GLN A C 1
ATOM 2828 O O . GLN A 1 361 ? -1.667 18.391 12.602 1 89.31 361 GLN A O 1
ATOM 2833 N N . LYS A 1 362 ? -1.53 19.688 14.375 1 87.5 362 LYS A N 1
ATOM 2834 C CA . LYS A 1 362 ? -2.979 19.734 14.547 1 87.5 362 LYS A CA 1
ATOM 2835 C C . LYS A 1 362 ? -3.627 20.688 13.547 1 87.5 362 LYS A C 1
ATOM 2837 O O . LYS A 1 362 ? -2.959 21.562 12.992 1 87.5 362 LYS A O 1
ATOM 2842 N N . SER A 1 363 ? -4.953 20.531 13.359 1 85.62 363 SER A N 1
ATOM 2843 C CA . SER A 1 363 ? -5.645 21.328 12.359 1 85.62 363 SER A CA 1
ATOM 2844 C C . SER A 1 363 ? -6.391 22.5 13 1 85.62 363 SER A C 1
ATOM 2846 O O . SER A 1 363 ? -6.828 23.422 12.312 1 85.62 363 SER A O 1
ATOM 2848 N N . ASP A 1 364 ? -6.508 22.516 14.266 1 83.69 364 ASP A N 1
ATOM 2849 C CA . ASP A 1 364 ? -7.27 23.547 14.945 1 83.69 364 ASP A CA 1
ATOM 2850 C C . ASP A 1 364 ? -6.348 24.469 15.742 1 83.69 364 ASP A C 1
ATOM 2852 O O . ASP A 1 364 ? -6.73 24.984 16.797 1 83.69 364 ASP A O 1
ATOM 2856 N N . VAL A 1 365 ? -5.254 24.781 15.164 1 86.19 365 VAL A N 1
ATOM 2857 C CA . VAL A 1 365 ? -4.25 25.562 15.875 1 86.19 365 VAL A CA 1
ATOM 2858 C C . VAL A 1 365 ? -4.262 27 15.375 1 86.19 365 VAL A C 1
ATOM 2860 O O . VAL A 1 365 ? -4.727 27.281 14.266 1 86.19 365 VAL A O 1
ATOM 2863 N N . ASP A 1 366 ? -3.896 27.906 16.25 1 89.06 366 ASP A N 1
ATOM 2864 C CA . ASP A 1 366 ? -3.789 29.297 15.836 1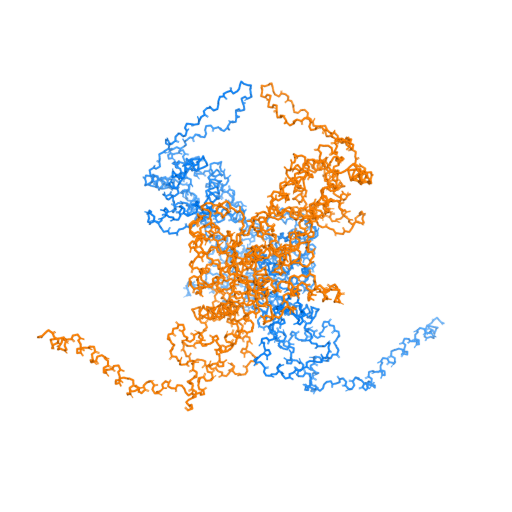 89.06 366 ASP A CA 1
ATOM 2865 C C . ASP A 1 366 ? -2.334 29.766 15.836 1 89.06 366 ASP A C 1
ATOM 2867 O O . ASP A 1 366 ? -1.512 29.234 16.594 1 89.06 366 ASP A O 1
ATOM 2871 N N . LEU A 1 367 ? -2.061 30.672 15.055 1 92.25 367 LEU A N 1
ATOM 2872 C CA . LEU A 1 367 ? -0.699 31.109 14.781 1 92.25 367 LEU A CA 1
ATOM 2873 C C . LEU A 1 367 ? -0.099 31.812 15.992 1 92.25 367 LEU A C 1
ATOM 2875 O O . LEU A 1 367 ? 1.102 31.703 16.25 1 92.25 367 LEU A O 1
ATOM 2879 N N . ALA A 1 368 ? -0.894 32.562 16.703 1 92.88 368 ALA A N 1
ATOM 2880 C CA . ALA A 1 368 ? -0.407 33.281 17.875 1 92.88 368 ALA A CA 1
ATOM 2881 C C . ALA A 1 368 ? 0.081 32.281 18.938 1 92.88 368 ALA A C 1
ATOM 2883 O O . ALA A 1 368 ? 1.175 32.469 19.484 1 92.88 368 ALA A O 1
ATOM 2884 N N . GLN A 1 369 ? -0.711 31.344 19.172 1 92.19 369 GLN A N 1
ATOM 2885 C CA . GLN A 1 369 ? -0.338 30.328 20.156 1 92.19 369 GLN A CA 1
ATOM 2886 C C . GLN A 1 369 ? 0.917 29.578 19.719 1 92.19 369 GLN A C 1
ATOM 2888 O O . GLN A 1 369 ? 1.773 29.266 20.547 1 92.19 369 GLN A O 1
ATOM 2893 N N . ALA A 1 370 ? 0.965 29.234 18.484 1 94.38 370 ALA A N 1
ATOM 2894 C CA . ALA A 1 370 ? 2.148 28.547 17.953 1 94.38 370 ALA A CA 1
ATOM 2895 C C . ALA A 1 370 ? 3.406 29.375 18.188 1 94.38 370 ALA A C 1
ATOM 2897 O O . ALA A 1 370 ? 4.453 28.828 18.562 1 94.38 370 ALA A O 1
ATOM 2898 N N . THR A 1 371 ? 3.32 30.641 18.016 1 93.88 371 THR A N 1
ATOM 2899 C CA . THR A 1 371 ? 4.445 31.547 18.219 1 93.88 371 THR A CA 1
ATOM 2900 C C . THR A 1 371 ? 4.836 31.609 19.688 1 93.88 371 THR A C 1
ATOM 2902 O O . THR A 1 371 ? 6.023 31.609 20.031 1 93.88 371 THR A O 1
ATOM 2905 N N . LEU A 1 372 ? 3.869 31.656 20.531 1 93.12 372 LEU A N 1
ATOM 2906 C CA . LEU A 1 372 ? 4.137 31.672 21.969 1 93.12 372 LEU A CA 1
ATOM 2907 C C . LEU A 1 372 ? 4.855 30.391 22.391 1 93.12 372 LEU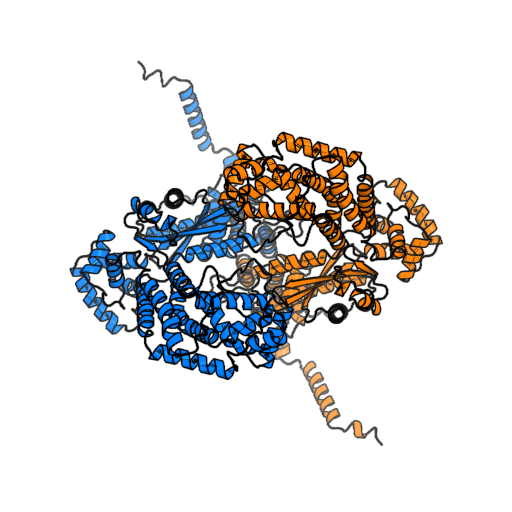 A C 1
ATOM 2909 O O . LEU A 1 372 ? 5.801 30.438 23.188 1 93.12 372 LEU A O 1
ATOM 2913 N N . TYR A 1 373 ? 4.41 29.266 21.859 1 94.56 373 TYR A N 1
ATOM 2914 C CA . TYR A 1 373 ? 5.043 28 22.188 1 94.56 373 TYR A CA 1
ATOM 2915 C C . TYR A 1 373 ? 6.469 27.953 21.641 1 94.56 373 TYR A C 1
ATOM 2917 O O . TYR A 1 373 ? 7.379 27.453 22.328 1 94.56 373 TYR A O 1
ATOM 2925 N N . LYS A 1 374 ? 6.629 28.391 20.453 1 95.69 374 LYS A N 1
ATOM 2926 C CA . LYS A 1 374 ? 7.961 28.453 19.859 1 95.69 374 LYS A CA 1
ATOM 2927 C C . LYS A 1 374 ? 8.906 29.297 20.703 1 95.69 374 LYS A C 1
ATOM 2929 O O . LYS A 1 374 ? 10.047 28.906 20.969 1 95.69 374 LYS A O 1
ATOM 2934 N N . ASP A 1 375 ? 8.438 30.469 21.156 1 94.62 375 ASP A N 1
ATOM 2935 C CA . ASP A 1 375 ? 9.25 31.359 21.984 1 94.62 375 ASP A CA 1
ATOM 2936 C C . ASP A 1 375 ? 9.578 30.719 23.328 1 94.62 375 ASP A C 1
ATOM 2938 O O . ASP A 1 375 ? 10.672 30.891 23.859 1 94.62 375 ASP A O 1
ATOM 2942 N N . ALA A 1 376 ? 8.625 30.016 23.859 1 95 376 ALA A N 1
ATOM 2943 C CA . ALA A 1 376 ? 8.867 29.312 25.109 1 95 376 ALA A CA 1
ATOM 2944 C C . ALA A 1 376 ? 9.953 28.25 24.922 1 95 376 ALA A C 1
ATOM 2946 O O . ALA A 1 376 ? 10.805 28.078 25.797 1 95 376 ALA A O 1
ATOM 2947 N N . ASP A 1 377 ? 9.859 27.516 23.812 1 96.12 377 ASP A N 1
ATOM 2948 C CA . ASP A 1 377 ? 10.898 26.547 23.516 1 96.12 377 ASP A CA 1
ATOM 2949 C C . ASP A 1 377 ? 12.266 27.219 23.391 1 96.12 377 ASP A C 1
ATOM 2951 O O . ASP A 1 377 ? 13.266 26.719 23.906 1 96.12 377 ASP A O 1
ATOM 2955 N N . LEU A 1 378 ? 12.305 28.359 22.719 1 96.44 378 LEU A N 1
ATOM 2956 C CA . LEU A 1 378 ? 13.539 29.094 22.516 1 96.44 378 LEU A CA 1
ATOM 2957 C C . LEU A 1 378 ? 14.133 29.547 23.859 1 96.44 378 LEU A C 1
ATOM 2959 O O . LEU A 1 378 ? 15.328 29.359 24.094 1 96.44 378 LEU A O 1
ATOM 2963 N N . GLU A 1 379 ? 13.312 30.047 24.703 1 96.12 379 GLU A N 1
ATOM 2964 C CA . GLU A 1 379 ? 13.773 30.5 26.016 1 96.12 379 GLU A CA 1
ATOM 2965 C C . GLU A 1 379 ? 14.312 29.328 26.844 1 96.12 379 GLU A C 1
ATOM 2967 O O . GLU A 1 379 ? 15.328 29.469 27.516 1 96.12 379 GLU A O 1
ATOM 2972 N N . THR A 1 380 ? 13.617 28.266 26.766 1 96.25 380 THR A N 1
ATOM 2973 C CA . THR A 1 380 ? 14.039 27.078 27.484 1 96.25 380 THR A CA 1
ATOM 2974 C C . THR A 1 380 ? 15.406 26.594 27 1 96.25 380 THR A C 1
ATOM 2976 O O . THR A 1 380 ? 16.281 26.266 27.812 1 96.25 380 THR A O 1
ATOM 2979 N N . LEU A 1 381 ? 15.57 26.594 25.734 1 96.88 381 LEU A N 1
ATOM 2980 C CA . LEU A 1 381 ? 16.828 26.156 25.141 1 96.88 381 LEU A CA 1
ATOM 2981 C C . LEU A 1 381 ? 17.953 27.125 25.469 1 96.88 381 LEU A C 1
ATOM 2983 O O . LEU A 1 381 ? 19.094 26.719 25.719 1 96.88 381 LEU A O 1
ATOM 2987 N N . GLN A 1 382 ? 17.625 28.391 25.5 1 96.19 382 GLN A N 1
ATOM 2988 C CA . GLN A 1 382 ? 18.625 29.391 25.828 1 96.19 382 GLN A CA 1
ATOM 2989 C C . GLN A 1 382 ? 19.062 29.266 27.281 1 96.19 382 GLN A C 1
ATOM 2991 O O . GLN A 1 382 ? 20.234 29.453 27.609 1 96.19 382 GLN A O 1
ATOM 2996 N N . GLU A 1 383 ? 18.141 28.875 28.078 1 95 383 GLU A N 1
ATOM 2997 C CA . GLU A 1 383 ? 18.453 28.688 29.484 1 95 383 GLU A CA 1
ATOM 2998 C C . GLU A 1 383 ? 19.312 27.438 29.703 1 95 383 GLU A C 1
ATOM 3000 O O . GLU A 1 383 ? 20.016 27.344 30.719 1 95 383 GLU A O 1
ATOM 3005 N N . MET A 1 384 ? 19.266 26.562 28.828 1 95.06 384 MET A N 1
ATOM 3006 C CA . MET A 1 384 ? 20.016 25.328 28.922 1 95.06 384 MET A CA 1
ATOM 3007 C C . MET A 1 384 ? 21.5 25.562 28.641 1 95.06 384 MET A C 1
ATOM 3009 O O . MET A 1 384 ? 22.344 24.734 28.969 1 95.06 384 MET A O 1
ATOM 3013 N N . ARG A 1 385 ? 21.766 26.734 28 1 95.19 385 ARG A N 1
ATOM 3014 C CA . ARG A 1 385 ? 23.172 27 27.688 1 95.19 385 ARG A CA 1
ATOM 3015 C C . ARG A 1 385 ? 23.953 27.422 28.922 1 95.19 385 ARG A C 1
ATOM 3017 O O . ARG A 1 385 ? 24.516 28.516 28.969 1 95.19 385 ARG A O 1
ATOM 3024 N N . ARG A 1 386 ? 24 26.594 29.859 1 93.19 386 ARG A N 1
ATOM 3025 C CA . ARG A 1 386 ? 24.688 26.781 31.125 1 93.19 386 ARG A CA 1
ATOM 3026 C C . ARG A 1 386 ? 25.531 25.562 31.5 1 93.19 386 ARG A C 1
ATOM 3028 O O . ARG A 1 386 ? 25.25 24.453 31.016 1 93.19 386 ARG A O 1
ATOM 3035 N N . ASP A 1 387 ? 26.453 25.766 32.406 1 90.5 387 ASP A N 1
ATOM 3036 C CA . ASP A 1 387 ? 27.328 24.688 32.844 1 90.5 387 ASP A CA 1
ATOM 3037 C C . ASP A 1 387 ? 26.562 23.641 33.625 1 90.5 387 ASP A C 1
ATOM 3039 O O . ASP A 1 387 ? 26.875 22.438 33.562 1 90.5 387 ASP A O 1
ATOM 3043 N N . GLU A 1 388 ? 25.609 24.109 34.188 1 92.12 388 GLU A N 1
ATOM 3044 C CA . GLU A 1 388 ? 24.812 23.188 35 1 92.12 388 GLU A CA 1
ATOM 3045 C C . GLU A 1 388 ? 24.109 22.156 34.094 1 92.12 388 GLU A C 1
ATOM 3047 O O . GLU A 1 388 ? 24.125 20.969 34.406 1 92.12 388 GLU A O 1
ATOM 3052 N N . SER A 1 389 ? 23.516 22.641 33.062 1 94.12 389 SER A N 1
ATOM 3053 C CA . SER A 1 389 ? 22.828 21.75 32.156 1 94.12 389 SER A CA 1
ATOM 3054 C C . SER A 1 389 ? 23.797 20.781 31.484 1 94.12 389 SER A C 1
ATOM 3056 O O . SER A 1 389 ? 23.5 19.594 31.328 1 94.12 389 SER A O 1
ATOM 3058 N N . ALA A 1 390 ? 24.891 21.266 31.141 1 94.56 390 ALA A N 1
ATOM 3059 C CA . ALA A 1 390 ? 25.938 20.438 30.547 1 94.56 390 ALA A CA 1
ATOM 3060 C C . ALA A 1 390 ? 26.406 19.359 31.516 1 94.56 390 ALA A C 1
ATOM 3062 O O . ALA A 1 390 ? 26.656 18.219 31.125 1 94.56 390 ALA A O 1
ATOM 3063 N N . GLY A 1 391 ? 26.594 19.844 32.719 1 94.12 391 GLY A N 1
ATOM 3064 C CA . GLY A 1 391 ? 27 18.891 33.75 1 94.12 391 GLY A CA 1
ATOM 3065 C C . GLY A 1 391 ? 26 17.781 33.969 1 94.12 391 GLY A C 1
ATOM 3066 O O . GLY A 1 391 ? 26.375 16.625 34.188 1 94.12 391 GLY A O 1
ATOM 3067 N N . ASN A 1 392 ? 24.75 18.125 33.938 1 95.44 392 ASN A N 1
ATOM 3068 C CA . ASN A 1 392 ? 23.703 17.141 34.125 1 95.44 392 ASN A CA 1
ATOM 3069 C C . ASN A 1 392 ? 23.719 16.109 33 1 95.44 392 ASN A C 1
ATOM 3071 O O . ASN A 1 392 ? 23.516 14.914 33.219 1 95.44 392 ASN A O 1
ATOM 3075 N N . ILE A 1 393 ? 23.875 16.531 31.781 1 96.31 393 ILE A N 1
ATOM 3076 C CA . ILE A 1 393 ? 23.938 15.648 30.625 1 96.31 393 ILE A CA 1
ATOM 3077 C C . ILE A 1 393 ? 25.141 14.711 30.75 1 96.31 393 ILE A C 1
ATOM 3079 O O . ILE A 1 393 ? 25.031 13.516 30.5 1 96.31 393 ILE A O 1
ATOM 3083 N N . TYR A 1 394 ? 26.234 15.289 31.156 1 95.81 394 TYR A N 1
ATOM 3084 C CA . TYR A 1 394 ? 27.453 14.516 31.359 1 95.81 394 TYR A CA 1
ATOM 3085 C C . TYR A 1 394 ? 27.25 13.438 32.406 1 95.81 394 TYR A C 1
ATOM 3087 O O . TYR A 1 394 ? 27.641 12.289 32.219 1 95.81 394 TYR A O 1
ATOM 3095 N N . LYS A 1 395 ? 26.672 13.82 33.5 1 95.5 395 LYS A N 1
ATOM 3096 C CA . LYS A 1 395 ? 26.422 12.883 34.594 1 95.5 395 LYS A CA 1
ATOM 3097 C C . LYS A 1 395 ? 25.5 11.75 34.125 1 95.5 395 LYS A C 1
ATOM 3099 O O . LYS A 1 395 ? 25.734 10.586 34.469 1 95.5 395 LYS A O 1
ATOM 3104 N N . GLU A 1 396 ? 24.516 12.141 33.469 1 95.81 396 GLU A N 1
ATOM 3105 C CA . GLU A 1 396 ? 23.594 11.117 32.969 1 95.81 396 GLU A CA 1
ATOM 3106 C C . GLU A 1 396 ? 24.312 10.164 32 1 95.81 396 GLU A C 1
ATOM 3108 O O . GLU A 1 396 ? 24.094 8.953 32.062 1 95.81 396 GLU A O 1
ATOM 3113 N N . ALA A 1 397 ? 25.078 10.688 31.125 1 95.38 397 ALA A N 1
ATOM 3114 C CA . ALA A 1 397 ? 25.844 9.867 30.188 1 95.38 397 ALA A CA 1
ATOM 3115 C C . ALA A 1 397 ? 26.812 8.945 30.922 1 95.38 397 ALA A C 1
ATOM 3117 O O . ALA A 1 397 ? 27.016 7.801 30.531 1 95.38 397 ALA A O 1
ATOM 3118 N N . LEU A 1 398 ? 27.391 9.469 31.984 1 94.06 398 LEU A N 1
ATOM 3119 C CA . LEU A 1 398 ? 28.312 8.68 32.781 1 94.06 398 LEU A CA 1
ATOM 3120 C C . LEU A 1 398 ? 27.609 7.5 33.438 1 94.06 398 LEU A C 1
ATOM 3122 O O . LEU A 1 398 ? 28.141 6.391 33.469 1 94.06 398 LEU A O 1
ATOM 3126 N N . ILE A 1 399 ? 26.484 7.758 33.938 1 95.06 399 ILE A N 1
ATOM 3127 C CA . ILE A 1 399 ? 25.703 6.711 34.562 1 95.06 399 ILE A CA 1
ATOM 3128 C C . ILE A 1 399 ? 25.375 5.617 33.562 1 95.06 399 ILE A C 1
ATOM 3130 O O . ILE A 1 399 ? 25.547 4.43 33.844 1 95.06 399 ILE A O 1
ATOM 3134 N N . ILE A 1 400 ? 24.953 6.004 32.406 1 95.12 400 ILE A N 1
ATOM 3135 C CA . ILE A 1 400 ? 24.609 5.051 31.375 1 95.12 400 ILE A CA 1
ATOM 3136 C C . ILE A 1 400 ? 25.844 4.281 30.938 1 95.12 400 ILE A C 1
ATOM 3138 O O . ILE A 1 400 ? 25.797 3.066 30.734 1 95.12 400 ILE A O 1
ATOM 3142 N N . SER A 1 401 ? 26.906 5 30.797 1 93 401 SER A N 1
ATOM 3143 C CA . SER A 1 401 ? 28.156 4.383 30.406 1 93 401 SER A CA 1
ATOM 3144 C C . SER A 1 401 ? 28.625 3.352 31.422 1 93 401 SER A C 1
ATOM 3146 O O . SER A 1 401 ? 29.078 2.268 31.062 1 93 401 SER A O 1
ATOM 3148 N N . GLU A 1 402 ? 28.484 3.676 32.656 1 91.94 402 GLU A N 1
ATOM 3149 C CA . GLU A 1 402 ? 28.891 2.775 33.719 1 91.94 402 GLU A CA 1
ATOM 3150 C C . GLU A 1 402 ? 27.984 1.553 33.781 1 91.94 402 GLU A C 1
ATOM 3152 O O . GLU A 1 402 ? 28.453 0.428 33.969 1 91.94 402 GLU A O 1
ATOM 3157 N N . ASN A 1 403 ? 26.781 1.817 33.656 1 92.38 403 ASN A N 1
ATOM 3158 C CA . ASN A 1 403 ? 25.797 0.733 33.719 1 92.38 403 ASN A CA 1
ATOM 3159 C C . ASN A 1 403 ? 26 -0.267 32.594 1 92.38 403 ASN A C 1
ATOM 3161 O O . ASN A 1 403 ? 25.672 -1.446 32.719 1 92.38 403 ASN A O 1
ATOM 3165 N N . ASN A 1 404 ? 26.531 0.214 31.484 1 92.44 404 ASN A N 1
ATOM 3166 C CA . ASN A 1 404 ? 26.703 -0.646 30.312 1 92.44 404 ASN A CA 1
ATOM 3167 C C . ASN A 1 404 ? 28.172 -1.002 30.094 1 92.44 404 ASN A C 1
ATOM 3169 O O . ASN A 1 404 ? 28.516 -1.615 29.078 1 92.44 404 ASN A O 1
ATOM 3173 N N . ASN A 1 405 ? 29.016 -0.588 31 1 86.38 405 ASN A N 1
ATOM 3174 C CA . ASN A 1 405 ? 30.453 -0.864 30.953 1 86.38 405 ASN A CA 1
ATOM 3175 C C . ASN A 1 405 ? 31.062 -0.418 29.625 1 86.38 405 ASN A C 1
ATOM 3177 O O . ASN A 1 405 ? 31.766 -1.189 28.984 1 86.38 405 ASN A O 1
ATOM 3181 N N . LEU A 1 406 ? 30.641 0.795 29.344 1 84.06 406 LEU A N 1
ATOM 3182 C CA . LEU A 1 406 ? 31.203 1.318 28.109 1 84.06 406 LEU A CA 1
ATOM 3183 C C . LEU A 1 406 ? 32.656 1.705 28.281 1 84.06 406 LEU A C 1
ATOM 3185 O O . LEU A 1 406 ? 33.031 2.277 29.297 1 84.06 406 LEU A O 1
ATOM 3189 N N . ASN A 1 407 ? 33.656 0.944 27.766 1 68.06 407 ASN A N 1
ATOM 3190 C CA . ASN A 1 407 ? 35.062 1.261 27.812 1 68.06 407 ASN A CA 1
ATOM 3191 C C . ASN A 1 407 ? 35.594 1.792 26.484 1 68.06 407 ASN A C 1
ATOM 3193 O O . ASN A 1 407 ? 35.219 1.28 25.422 1 68.06 407 ASN A O 1
ATOM 3197 N N . ASP A 1 408 ? 35.938 3.121 26.469 1 61.09 408 ASP A N 1
ATOM 3198 C CA . ASP A 1 408 ? 36.5 3.717 25.266 1 61.09 408 ASP A CA 1
ATOM 3199 C C . ASP A 1 408 ? 37.562 2.809 24.641 1 61.09 408 ASP A C 1
ATOM 3201 O O . ASP A 1 408 ? 37.938 2.992 23.484 1 61.09 408 ASP A O 1
ATOM 3205 N N . ASN A 1 409 ? 38.188 1.889 25.375 1 49.91 409 ASN A N 1
ATOM 3206 C CA . ASN A 1 409 ? 39.375 1.165 24.953 1 49.91 409 ASN A CA 1
ATOM 3207 C C . ASN A 1 409 ? 39.062 0.083 23.922 1 49.91 409 ASN A C 1
ATOM 3209 O O . ASN A 1 409 ? 39.844 -0.849 23.719 1 49.91 409 ASN A O 1
ATOM 3213 N N . VAL A 1 410 ? 37.969 -0.075 23.484 1 43.88 410 VAL A N 1
ATOM 3214 C CA . VAL A 1 410 ? 37.875 -1.117 22.469 1 43.88 410 VAL A CA 1
ATOM 3215 C C . VAL A 1 410 ? 38.625 -0.663 21.219 1 43.88 410 VAL A C 1
ATOM 3217 O O . VAL A 1 410 ? 38.125 0.151 20.453 1 43.88 410 VAL A O 1
ATOM 3220 N N . VAL A 1 411 ? 39.875 -0.326 21.156 1 38.28 411 VAL A N 1
ATOM 3221 C CA . VAL A 1 411 ? 40.781 -0.138 20.016 1 38.28 411 VAL A CA 1
ATOM 3222 C C . VAL A 1 411 ? 40.625 -1.299 19.047 1 38.28 411 VAL A C 1
ATOM 3224 O O . VAL A 1 411 ? 40.906 -2.447 19.375 1 38.28 411 VAL A O 1
ATOM 3227 N N . VAL A 1 412 ? 39.719 -1.338 18.281 1 36.75 412 VAL A N 1
ATOM 3228 C CA . VAL A 1 412 ? 39.844 -2.246 17.156 1 36.75 412 VAL A CA 1
ATOM 3229 C C . VAL A 1 412 ? 41.25 -2.143 16.578 1 36.75 412 VAL A C 1
ATOM 3231 O O . VAL A 1 412 ? 41.719 -1.05 16.234 1 36.75 412 VAL A O 1
ATOM 3234 N N . ARG A 1 413 ? 42.219 -3.043 16.766 1 32.22 413 ARG A N 1
ATOM 3235 C CA . ARG A 1 413 ? 43.438 -3.219 15.961 1 32.22 413 ARG A CA 1
ATOM 3236 C C . ARG A 1 413 ? 43.125 -3.1 14.477 1 32.22 413 ARG A C 1
ATOM 3238 O O . ARG A 1 413 ? 42.438 -3.947 13.906 1 32.22 413 ARG A O 1
ATOM 3245 N N . ARG A 1 414 ? 42.875 -1.971 14 1 32.5 414 ARG A N 1
ATOM 3246 C CA . ARG A 1 414 ? 42.906 -1.905 12.539 1 32.5 414 ARG A CA 1
ATOM 3247 C C . ARG A 1 414 ? 44.062 -2.719 11.969 1 32.5 414 ARG A C 1
ATOM 3249 O O . ARG A 1 414 ? 45.219 -2.557 12.391 1 32.5 414 ARG A O 1
ATOM 3256 N N . ARG A 1 415 ? 43.844 -3.795 11.531 1 29.3 415 ARG A N 1
ATOM 3257 C CA . ARG A 1 415 ? 44.875 -4.379 10.68 1 29.3 415 ARG A CA 1
ATOM 3258 C C . ARG A 1 415 ? 45.469 -3.338 9.727 1 29.3 415 ARG A C 1
ATOM 3260 O O . ARG A 1 415 ? 44.719 -2.721 8.953 1 29.3 415 ARG A O 1
ATOM 3267 N N . LYS A 1 416 ? 46.625 -2.76 10.07 1 27.58 416 LYS A N 1
ATOM 3268 C CA . LYS A 1 416 ? 47.438 -1.977 9.141 1 27.58 416 LYS A CA 1
ATOM 3269 C C . LYS A 1 416 ? 47.438 -2.615 7.75 1 27.58 416 LYS A C 1
ATOM 3271 O O . LYS A 1 416 ? 47.875 -3.76 7.594 1 27.58 416 LYS A O 1
ATOM 3276 N N . GLN A 1 417 ? 46.438 -2.416 6.949 1 25.33 417 GLN A N 1
ATOM 3277 C CA . GLN A 1 417 ? 46.75 -2.775 5.57 1 25.33 417 GLN A CA 1
ATOM 3278 C C . GLN A 1 417 ? 48.188 -2.342 5.195 1 25.33 417 GLN A C 1
ATOM 3280 O O . GLN A 1 417 ? 48.656 -1.301 5.648 1 25.33 417 GLN A O 1
ATOM 3285 N N . ARG A 1 418 ? 49.094 -3.246 4.793 1 26.97 418 ARG A N 1
ATOM 3286 C CA . ARG A 1 418 ? 50.375 -3.021 4.188 1 26.97 418 ARG A CA 1
ATOM 3287 C C . ARG A 1 418 ? 50.375 -1.809 3.264 1 26.97 418 ARG A C 1
ATOM 3289 O O . ARG A 1 418 ? 49.375 -1.584 2.551 1 26.97 418 ARG A O 1
ATOM 3296 N N . ARG A 1 419 ? 51.219 -0.795 3.543 1 28.45 419 ARG A N 1
ATOM 3297 C CA . ARG A 1 419 ? 51.656 0.314 2.705 1 28.45 419 ARG A CA 1
ATOM 3298 C C . ARG A 1 419 ? 51.875 -0.137 1.264 1 28.45 419 ARG A C 1
ATOM 3300 O O . ARG A 1 419 ? 52.781 -0.926 0.979 1 28.45 419 ARG A O 1
ATOM 3307 N N . LEU A 1 420 ? 50.906 -0.509 0.533 1 26.83 420 LEU A N 1
ATOM 3308 C CA . LEU A 1 420 ? 51.438 -0.462 -0.827 1 26.83 420 LEU A CA 1
ATOM 3309 C C . LEU A 1 420 ? 52.094 0.882 -1.106 1 26.83 420 LEU A C 1
ATOM 3311 O O . LEU A 1 420 ? 51.656 1.914 -0.594 1 26.83 420 LEU A O 1
ATOM 3315 N N . ASP A 1 421 ? 53.406 1.08 -1.562 1 28.41 421 ASP A N 1
ATOM 3316 C CA . ASP A 1 421 ? 54.344 2.195 -1.731 1 28.41 421 ASP A CA 1
ATOM 3317 C C . ASP A 1 421 ? 53.594 3.473 -2.115 1 28.41 421 ASP A C 1
ATOM 3319 O O . ASP A 1 421 ? 53.938 4.559 -1.638 1 28.41 421 ASP A O 1
ATOM 3323 N N . ASP A 1 422 ? 53.031 3.559 -3.32 1 28.55 422 ASP A N 1
ATOM 3324 C CA . ASP A 1 422 ? 52.875 4.867 -3.957 1 28.55 422 ASP A CA 1
ATOM 3325 C C . ASP A 1 422 ? 51.719 5.645 -3.361 1 28.55 422 ASP A C 1
ATOM 3327 O O . ASP A 1 422 ? 51.75 6.875 -3.307 1 28.55 422 ASP A O 1
ATOM 3331 N N . PHE A 1 423 ? 50.438 5.16 -3.482 1 28.22 423 PHE A N 1
ATOM 3332 C CA . PHE A 1 423 ? 49.375 6.141 -3.318 1 28.22 423 PHE A CA 1
ATOM 3333 C C . PHE A 1 423 ? 48.938 6.242 -1.857 1 28.22 423 PHE A C 1
ATOM 3335 O O . PHE A 1 423 ? 48.5 5.262 -1.271 1 28.22 423 PHE A O 1
ATOM 3342 N N . VAL A 1 424 ? 49.688 6.938 -1.027 1 28.7 424 VAL A N 1
ATOM 3343 C CA . VAL A 1 424 ? 49.281 7.305 0.327 1 28.7 424 VAL A CA 1
ATOM 3344 C C . VAL A 1 424 ? 47.906 7.961 0.303 1 28.7 424 VAL A C 1
ATOM 3346 O O . VAL A 1 424 ? 47.75 9.047 -0.267 1 28.7 424 VAL A O 1
ATOM 3349 N N . SER A 1 425 ? 46.906 7.266 -0.165 1 29.05 425 SER A N 1
ATOM 3350 C CA . SER A 1 425 ? 45.688 8.047 0.077 1 29.05 425 SER A CA 1
ATOM 3351 C C . SER A 1 425 ? 45.5 8.32 1.565 1 29.05 425 SER A C 1
ATOM 3353 O O . SER A 1 425 ? 45.438 7.383 2.371 1 29.05 425 SER A O 1
ATOM 3355 N N . GLU A 1 426 ? 46.156 9.312 2.111 1 28.45 426 GLU A N 1
ATOM 3356 C CA . GLU A 1 426 ? 45.875 9.906 3.41 1 28.45 426 GLU A CA 1
ATOM 3357 C C . GLU A 1 426 ? 44.375 10.117 3.588 1 28.45 426 GLU A C 1
ATOM 3359 O O . GLU A 1 426 ? 43.781 10.961 2.912 1 28.45 426 GLU A O 1
ATOM 3364 N N . SER A 1 427 ? 43.625 9.133 3.34 1 30.73 427 SER A N 1
ATOM 3365 C CA . SER A 1 427 ? 42.281 9.492 3.777 1 30.73 427 SER A CA 1
ATOM 3366 C C . SER A 1 427 ? 42.281 10.109 5.172 1 30.73 427 SER A C 1
ATOM 3368 O O . SER A 1 427 ? 42.906 9.57 6.09 1 30.73 427 SER A O 1
ATOM 3370 N N . SER A 1 428 ? 42.562 11.398 5.238 1 30.12 428 SER A N 1
ATOM 3371 C CA . SER A 1 428 ? 42.438 12.266 6.406 1 30.12 428 SER A CA 1
ATOM 3372 C C . SER A 1 428 ? 41.25 11.844 7.266 1 30.12 428 SER A C 1
ATOM 3374 O O . SER A 1 428 ? 40.125 12.344 7.094 1 30.12 428 SER A O 1
ATOM 3376 N N . SER A 1 429 ? 40.75 10.688 7.168 1 32.56 429 SER A N 1
ATOM 3377 C CA . SER A 1 429 ? 39.875 10.422 8.312 1 32.56 429 SER A CA 1
ATOM 3378 C C . SER A 1 429 ? 40.531 10.883 9.617 1 32.56 429 SER A C 1
ATOM 3380 O O . SER A 1 429 ? 41.531 10.328 10.047 1 32.56 429 SER A O 1
ATOM 3382 N N . GLY A 1 430 ? 40.781 12.203 9.805 1 33.72 430 GLY A N 1
ATOM 3383 C CA . GLY A 1 430 ? 41.312 12.922 10.945 1 33.72 430 GLY A CA 1
ATOM 3384 C C . GLY A 1 430 ? 41.125 12.203 12.266 1 33.72 430 GLY A C 1
ATOM 3385 O O . GLY A 1 430 ? 40.25 11.328 12.367 1 33.72 430 GLY A O 1
ATOM 3386 N N . ALA A 1 431 ? 42.188 12 13 1 35.72 431 ALA A N 1
ATOM 3387 C CA . ALA A 1 431 ? 42.188 11.602 14.406 1 35.72 431 ALA A CA 1
ATOM 3388 C C . ALA A 1 431 ? 40.969 12.211 15.133 1 35.72 431 ALA A C 1
ATOM 3390 O O . ALA A 1 431 ? 40.938 13.422 15.367 1 35.72 431 ALA A O 1
ATOM 3391 N N . ARG A 1 432 ? 39.812 11.914 14.836 1 43.12 432 ARG A N 1
ATOM 3392 C CA . ARG A 1 432 ? 38.719 12.391 15.648 1 43.12 432 ARG A CA 1
ATOM 3393 C C . ARG A 1 432 ? 39.062 12.406 17.125 1 43.12 432 ARG A C 1
ATOM 3395 O O . ARG A 1 432 ? 39.531 11.398 17.672 1 43.12 432 ARG A O 1
ATOM 3402 N N . THR A 1 433 ? 39.594 13.43 17.578 1 46.25 433 THR A N 1
ATOM 3403 C CA . THR A 1 433 ? 39.969 13.664 18.953 1 46.25 433 THR A CA 1
ATOM 3404 C C . THR A 1 433 ? 38.969 13.055 19.906 1 46.25 433 THR A C 1
ATOM 3406 O O . THR A 1 433 ? 37.75 13.289 19.781 1 46.25 433 THR A O 1
ATOM 3409 N N . HIS A 1 434 ? 39.25 11.906 20.422 1 61.06 434 HIS A N 1
ATOM 3410 C CA . HIS A 1 434 ? 38.469 11.289 21.5 1 61.06 434 HIS A CA 1
ATOM 3411 C C . HIS A 1 434 ? 38.156 12.305 22.578 1 61.06 434 HIS A C 1
ATOM 3413 O O . HIS A 1 434 ? 39.031 12.805 23.266 1 61.06 434 HIS A O 1
ATOM 3419 N N . MET A 1 435 ? 37.062 12.992 22.422 1 68.56 435 MET A N 1
ATOM 3420 C CA . MET A 1 435 ? 36.594 13.914 23.453 1 68.56 435 MET A CA 1
ATOM 3421 C C . MET A 1 435 ? 36 13.148 24.641 1 68.56 435 MET A C 1
ATOM 3423 O O . MET A 1 435 ? 35.062 12.375 24.469 1 68.56 435 MET A O 1
ATOM 3427 N N . SER A 1 436 ? 36.656 13.195 25.75 1 74.44 436 SER A N 1
ATOM 3428 C CA . SER A 1 436 ? 36.156 12.422 26.875 1 74.44 436 SER A CA 1
ATOM 3429 C C . SER A 1 436 ? 35.938 13.297 28.094 1 74.44 436 SER A C 1
ATOM 3431 O O . SER A 1 436 ? 35.156 12.938 29 1 74.44 436 SER A O 1
ATOM 3433 N N . THR A 1 437 ? 36.375 14.539 27.953 1 86 437 THR A N 1
ATOM 3434 C CA . THR A 1 437 ? 36.219 15.344 29.156 1 86 437 THR A CA 1
ATOM 3435 C C . THR A 1 437 ? 34.938 16.172 29.094 1 86 437 THR A C 1
ATOM 3437 O O . THR A 1 437 ? 34.438 16.484 28 1 86 437 THR A O 1
ATOM 3440 N N . GLU A 1 438 ? 34.438 16.406 30.203 1 89.88 438 GLU A N 1
ATOM 3441 C CA . GLU A 1 438 ? 33.219 17.172 30.328 1 89.88 438 GLU A CA 1
ATOM 3442 C C . GLU A 1 438 ? 33.312 18.516 29.609 1 89.88 438 GLU A C 1
ATOM 3444 O O . GLU A 1 438 ? 32.406 18.906 28.891 1 89.88 438 GLU A O 1
ATOM 3449 N N . ASP A 1 439 ? 34.438 19.188 29.781 1 91.94 439 ASP A N 1
ATOM 3450 C CA . ASP A 1 439 ? 34.625 20.5 29.188 1 91.94 439 ASP A CA 1
ATOM 3451 C C . ASP A 1 439 ? 34.719 20.422 27.672 1 91.94 439 ASP A C 1
ATOM 3453 O O . ASP A 1 439 ? 34.188 21.281 26.969 1 91.94 439 ASP A O 1
ATOM 3457 N N . GLU A 1 440 ? 35.344 19.422 27.25 1 92.56 440 GLU A N 1
ATOM 3458 C CA . GLU A 1 440 ? 35.469 19.25 25.797 1 92.56 440 GLU A CA 1
ATOM 3459 C C . GLU A 1 440 ? 34.125 18.953 25.156 1 92.56 440 GLU A C 1
ATOM 3461 O O . GLU A 1 440 ? 33.781 19.5 24.109 1 92.56 440 GLU A O 1
ATOM 3466 N N . LEU A 1 441 ? 33.375 18.156 25.766 1 94.5 441 LEU A N 1
ATOM 3467 C CA . LEU A 1 441 ? 32.094 17.781 25.25 1 94.5 441 LEU A CA 1
ATOM 3468 C C . LEU A 1 441 ? 31.094 18.938 25.312 1 94.5 441 LEU A C 1
ATOM 3470 O O . LEU A 1 441 ? 30.297 19.141 24.391 1 94.5 441 LEU A O 1
ATOM 3474 N N . ARG A 1 442 ? 31.234 19.641 26.359 1 95.06 442 ARG A N 1
ATOM 3475 C CA . ARG A 1 442 ? 30.375 20.812 26.516 1 95.06 442 ARG A CA 1
ATOM 3476 C C . ARG A 1 442 ? 30.656 21.859 25.453 1 95.06 442 ARG A C 1
ATOM 3478 O O . ARG A 1 442 ? 29.734 22.344 24.781 1 95.06 442 ARG A O 1
ATOM 3485 N N . GLN A 1 443 ? 31.938 22.141 25.172 1 94.06 443 GLN A N 1
ATOM 3486 C CA . GLN A 1 443 ? 32.344 23.234 24.297 1 94.06 443 GLN A CA 1
ATOM 3487 C C . GLN A 1 443 ? 32.281 22.828 22.828 1 94.06 443 GLN A C 1
ATOM 3489 O O . GLN A 1 443 ? 31.969 23.656 21.969 1 94.06 443 GLN A O 1
ATOM 3494 N N . ASN A 1 444 ? 32.5 21.547 22.641 1 93.62 444 ASN A N 1
ATOM 3495 C CA . ASN A 1 444 ? 32.656 21.156 21.25 1 93.62 444 ASN A CA 1
ATOM 3496 C C . ASN A 1 444 ? 31.406 20.422 20.719 1 93.62 444 ASN A C 1
ATOM 3498 O O . ASN A 1 444 ? 31.25 20.266 19.516 1 93.62 444 ASN A O 1
ATOM 3502 N N . VAL A 1 445 ? 30.578 20.062 21.609 1 95.38 445 VAL A N 1
ATOM 3503 C CA . VAL A 1 445 ? 29.438 19.266 21.156 1 95.38 445 VAL A CA 1
ATOM 3504 C C . VAL A 1 445 ? 28.141 19.922 21.609 1 95.38 445 VAL A C 1
ATOM 3506 O O . VAL A 1 445 ? 27.359 20.406 20.797 1 95.38 445 VAL A O 1
ATOM 3509 N N . PHE A 1 446 ? 28 20.156 22.875 1 96.38 446 PHE A N 1
ATOM 3510 C CA . PHE A 1 446 ? 26.719 20.594 23.438 1 96.38 446 PHE A CA 1
ATOM 3511 C C . PHE A 1 446 ? 26.406 22.031 23.016 1 96.38 446 PHE A C 1
ATOM 3513 O O . PHE A 1 446 ? 25.359 22.297 22.438 1 96.38 446 PHE A O 1
ATOM 3520 N N . PHE A 1 447 ? 27.297 22.875 23.266 1 96.5 447 PHE A N 1
ATOM 3521 C CA . PHE A 1 447 ? 27.047 24.297 23 1 96.5 447 PHE A CA 1
ATOM 3522 C C . PHE A 1 447 ? 26.875 24.547 21.516 1 96.5 447 PHE A C 1
ATOM 3524 O O . PHE A 1 447 ? 25.938 25.234 21.094 1 96.5 447 PHE A O 1
ATOM 3531 N N . PRO A 1 448 ? 27.703 23.938 20.703 1 96.5 448 PRO A N 1
ATOM 3532 C CA . PRO A 1 448 ? 27.5 24.188 19.281 1 96.5 448 PRO A CA 1
ATOM 3533 C C . PRO A 1 448 ? 26.156 23.688 18.766 1 96.5 448 PRO A C 1
ATOM 3535 O O . PRO A 1 448 ? 25.516 24.359 17.953 1 96.5 448 PRO A O 1
ATOM 3538 N N . CYS A 1 449 ? 25.703 22.594 19.188 1 96.62 449 CYS A N 1
ATOM 3539 C CA . CYS A 1 449 ? 24.406 22.078 18.781 1 96.62 449 CYS A CA 1
ATOM 3540 C C . CYS A 1 449 ? 23.281 22.953 19.312 1 96.62 449 CYS A C 1
ATOM 3542 O O . CYS A 1 449 ? 22.328 23.266 18.578 1 96.62 449 CYS A O 1
ATOM 3544 N N . LEU A 1 450 ? 23.406 23.328 20.484 1 97.06 450 LEU A N 1
ATOM 3545 C CA . LEU A 1 450 ? 22.406 24.203 21.109 1 97.06 450 LEU A CA 1
ATOM 3546 C C . LEU A 1 450 ? 22.375 25.562 20.422 1 97.06 450 LEU A C 1
ATOM 3548 O O . LEU A 1 450 ? 21.281 26.109 20.172 1 97.06 450 LEU A O 1
ATOM 3552 N N . ASP A 1 451 ? 23.516 26.078 20.156 1 97.12 451 ASP A N 1
ATOM 3553 C CA . ASP A 1 451 ? 23.594 27.375 19.469 1 97.12 451 ASP A CA 1
ATOM 3554 C C . ASP A 1 451 ? 22.953 27.297 18.094 1 97.12 451 ASP A C 1
ATOM 3556 O O . ASP A 1 451 ? 22.219 28.203 17.703 1 97.12 451 ASP A O 1
ATOM 3560 N N . ARG A 1 452 ? 23.234 26.25 17.469 1 97.12 452 ARG A N 1
ATOM 3561 C CA . ARG A 1 452 ? 22.656 26.078 16.141 1 97.12 452 ARG A CA 1
ATOM 3562 C C . ARG A 1 452 ? 21.125 26.016 16.219 1 97.12 452 ARG A C 1
ATOM 3564 O O . ARG A 1 452 ? 20.438 26.656 15.422 1 97.12 452 ARG A O 1
ATOM 3571 N N . MET A 1 453 ? 20.625 25.312 17.109 1 97 453 MET A N 1
ATOM 3572 C CA . MET A 1 453 ? 19.188 25.156 17.266 1 97 453 MET A CA 1
ATOM 3573 C C . MET A 1 453 ? 18.531 26.484 17.609 1 97 453 MET A C 1
ATOM 3575 O O . MET A 1 453 ? 17.531 26.859 17 1 97 453 MET A O 1
ATOM 3579 N N . THR A 1 454 ? 19.125 27.219 18.531 1 97.25 454 THR A N 1
ATOM 3580 C CA . THR A 1 454 ? 18.547 28.484 18.969 1 97.25 454 THR A CA 1
ATOM 3581 C C . THR A 1 454 ? 18.641 29.531 17.875 1 97.25 454 THR A C 1
ATOM 3583 O O . THR A 1 454 ? 17.734 30.328 17.688 1 97.25 454 THR A O 1
ATOM 3586 N N . GLU A 1 455 ? 19.719 29.484 17.172 1 96.56 455 GLU A N 1
ATOM 3587 C CA . GLU A 1 455 ? 19.875 30.406 16.062 1 96.56 455 GLU A CA 1
ATOM 3588 C C . GLU A 1 455 ? 18.828 30.156 14.977 1 96.56 455 GLU A C 1
ATOM 3590 O O . GLU A 1 455 ? 18.234 31.094 14.445 1 96.56 455 GLU A O 1
ATOM 3595 N N . GLU A 1 456 ? 18.672 28.906 14.703 1 95.44 456 GLU A N 1
ATOM 3596 C CA . GLU A 1 456 ? 17.688 28.547 13.688 1 95.44 456 GLU A CA 1
ATOM 3597 C C . GLU A 1 456 ? 16.266 28.906 14.133 1 95.44 456 GLU A C 1
ATOM 3599 O O . GLU A 1 456 ? 15.461 29.359 13.328 1 95.44 456 GLU A O 1
ATOM 3604 N N . LEU A 1 457 ? 15.977 28.688 15.367 1 95.5 457 LEU A N 1
ATOM 3605 C CA . LEU A 1 457 ? 14.656 29.016 15.898 1 95.5 457 LEU A CA 1
ATOM 3606 C C . LEU A 1 457 ? 14.398 30.516 15.844 1 95.5 457 LEU A C 1
ATOM 3608 O O . LEU A 1 457 ? 13.266 30.953 15.625 1 95.5 457 LEU A O 1
ATOM 3612 N N . MET A 1 458 ? 15.422 31.25 16.031 1 93.44 458 MET A N 1
ATOM 3613 C CA . MET A 1 458 ? 15.305 32.719 16.016 1 93.44 458 MET A CA 1
ATOM 3614 C C . MET A 1 458 ? 15.172 33.219 14.586 1 93.44 458 MET A C 1
ATOM 3616 O O . MET A 1 458 ? 14.414 34.156 14.328 1 93.44 458 MET A O 1
ATOM 3620 N N . ARG A 1 459 ? 15.828 32.625 13.75 1 90.81 459 ARG A N 1
ATOM 3621 C CA . ARG A 1 459 ? 15.875 33.062 12.359 1 90.81 459 ARG A CA 1
ATOM 3622 C C . ARG A 1 459 ? 14.609 32.656 11.617 1 90.81 459 ARG A C 1
ATOM 3624 O O . ARG A 1 459 ? 14.125 33.406 10.758 1 90.81 459 ARG A O 1
ATOM 3631 N N . ARG A 1 460 ? 14.094 31.641 12 1 90.44 460 ARG A N 1
ATOM 3632 C CA . ARG A 1 460 ? 12.938 31.125 11.281 1 90.44 460 ARG A CA 1
ATOM 3633 C C . ARG A 1 460 ? 11.641 31.594 11.922 1 90.44 460 ARG A C 1
ATOM 3635 O O . ARG A 1 460 ? 11.656 32.344 12.891 1 90.44 460 ARG A O 1
ATOM 3642 N N . PHE A 1 461 ? 10.492 31.359 11.414 1 88.81 461 PHE A N 1
ATOM 3643 C CA . PHE A 1 461 ? 9.164 31.719 11.906 1 88.81 461 PHE A CA 1
ATOM 3644 C C . PHE A 1 461 ? 8.914 33.219 11.75 1 88.81 461 PHE A C 1
ATOM 3646 O O . PHE A 1 461 ? 8.234 33.812 12.57 1 88.81 461 PHE A O 1
ATOM 3653 N N . SER A 1 462 ? 9.516 33.844 10.789 1 78.62 462 SER A N 1
ATOM 3654 C CA . SER A 1 462 ? 9.422 35.281 10.617 1 78.62 462 SER A CA 1
ATOM 3655 C C . SER A 1 462 ? 8.688 35.625 9.328 1 78.62 462 SER A C 1
ATOM 3657 O O . SER A 1 462 ? 8.703 36.781 8.891 1 78.62 462 SER A O 1
ATOM 3659 N N . GLY A 1 463 ? 8.047 34.75 8.789 1 76.19 463 GLY A N 1
ATOM 3660 C CA . GLY A 1 463 ? 7.434 34.969 7.492 1 76.19 463 GLY A CA 1
ATOM 3661 C C . GLY A 1 463 ? 6.328 36 7.52 1 76.19 463 GLY A C 1
ATOM 3662 O O . GLY A 1 463 ? 6.129 36.719 6.547 1 76.19 463 GLY A O 1
ATOM 3663 N N . VAL A 1 464 ? 5.582 36.219 8.539 1 85.19 464 VAL A N 1
ATOM 3664 C CA . VAL A 1 464 ? 4.438 37.125 8.672 1 85.19 464 VAL A CA 1
ATOM 3665 C C . VAL A 1 464 ? 4.918 38.562 8.867 1 85.19 464 VAL A C 1
ATOM 3667 O O . VAL A 1 464 ? 4.242 39.5 8.461 1 85.19 464 VAL A O 1
ATOM 3670 N N . GLY A 1 465 ? 6.023 38.812 9.273 1 85.81 465 GLY A N 1
ATOM 3671 C CA . GLY A 1 465 ? 6.512 40.125 9.633 1 85.81 465 GLY A CA 1
ATOM 3672 C C . GLY A 1 465 ? 6.289 40.5 11.086 1 85.81 465 GLY A C 1
ATOM 3673 O O . GLY A 1 465 ? 5.301 40.062 11.688 1 85.81 465 GLY A O 1
ATOM 3674 N N . ALA A 1 466 ? 6.984 41.281 11.625 1 88.94 466 ALA A N 1
ATOM 3675 C CA . ALA A 1 466 ? 7.012 41.562 13.055 1 88.94 466 ALA A CA 1
ATOM 3676 C C . ALA A 1 466 ? 5.773 42.344 13.492 1 88.94 466 ALA A C 1
ATOM 3678 O O . ALA A 1 466 ? 5.16 42 14.516 1 88.94 466 ALA A O 1
ATOM 3679 N N . GLU A 1 467 ? 5.395 43.281 12.688 1 91.12 467 GLU A N 1
ATOM 3680 C CA . GLU A 1 467 ? 4.277 44.156 13.07 1 91.12 467 GLU A CA 1
ATOM 3681 C C . GLU A 1 467 ? 2.955 43.375 13.016 1 91.12 467 GLU A C 1
ATOM 3683 O O . GLU A 1 467 ? 2.127 43.5 13.922 1 91.12 467 GLU A O 1
ATOM 3688 N N . LEU A 1 468 ? 2.832 42.688 12 1 93.62 468 LEU A N 1
ATOM 3689 C CA . LEU A 1 468 ? 1.608 41.906 11.867 1 93.62 468 LEU A CA 1
ATOM 3690 C C . LEU A 1 468 ? 1.542 40.812 12.922 1 93.62 468 LEU A C 1
ATOM 3692 O O . LEU A 1 468 ? 0.463 40.5 13.422 1 93.62 468 LEU A O 1
ATOM 3696 N N . MET A 1 469 ? 2.662 40.312 13.258 1 94.5 469 MET A N 1
ATOM 3697 C CA . MET A 1 469 ? 2.697 39.281 14.297 1 94.5 469 MET A CA 1
ATOM 3698 C C . MET A 1 469 ? 2.297 39.875 15.648 1 94.5 469 MET A C 1
ATOM 3700 O O . MET A 1 469 ? 1.598 39.219 16.438 1 94.5 469 MET A O 1
ATOM 3704 N N . LYS A 1 470 ? 2.719 41.094 15.891 1 94.5 470 LYS A N 1
ATOM 3705 C CA . LYS A 1 470 ? 2.305 41.75 17.125 1 94.5 470 LYS A CA 1
ATOM 3706 C C . LYS A 1 470 ? 0.79 41.906 17.172 1 94.5 470 LYS A C 1
ATOM 3708 O O . LYS A 1 470 ? 0.181 41.781 18.234 1 94.5 470 LYS A O 1
ATOM 3713 N N . GLY A 1 471 ? 0.3 42.281 15.984 1 94.94 471 GLY A N 1
ATOM 3714 C CA . GLY A 1 471 ? -1.147 42.375 15.891 1 94.94 471 GLY A CA 1
ATOM 3715 C C . GLY A 1 471 ? -1.856 41.062 16.188 1 94.94 471 GLY A C 1
ATOM 3716 O O . GLY A 1 471 ? -2.898 41.031 16.844 1 94.94 471 GLY A O 1
ATOM 3717 N N . LEU A 1 472 ? -1.313 40 15.719 1 95 472 LEU A N 1
ATOM 3718 C CA . LEU A 1 472 ? -1.86 38.688 15.969 1 95 472 LEU A CA 1
ATOM 3719 C C . LEU A 1 472 ? -1.75 38.312 17.453 1 95 472 LEU A C 1
ATOM 3721 O O . LEU A 1 472 ? -2.689 37.781 18.031 1 95 472 LEU A O 1
ATOM 3725 N N . LEU A 1 473 ? -0.628 38.625 18.031 1 95.25 473 LEU A N 1
ATOM 3726 C CA . LEU A 1 473 ? -0.398 38.344 19.438 1 95.25 473 LEU A CA 1
ATOM 3727 C C . LEU A 1 473 ? -1.332 39.156 20.312 1 95.25 473 LEU A C 1
ATOM 3729 O O . LEU A 1 473 ? -1.727 38.719 21.406 1 95.25 473 LEU A O 1
ATOM 3733 N N . ALA A 1 474 ? -1.705 40.281 19.797 1 95.62 474 ALA A N 1
ATOM 3734 C CA . ALA A 1 474 ? -2.619 41.156 20.531 1 95.62 474 ALA A CA 1
ATOM 3735 C C . ALA A 1 474 ? -4.012 40.562 20.625 1 95.62 474 ALA A C 1
ATOM 3737 O O . ALA A 1 474 ? -4.836 40.969 21.438 1 95.62 474 ALA A O 1
ATOM 3738 N N . CYS A 1 475 ? -4.254 39.562 19.859 1 94.25 475 CYS A N 1
ATOM 3739 C CA . CYS A 1 475 ? -5.547 38.875 19.859 1 94.25 475 CYS A CA 1
ATOM 3740 C C . CYS A 1 475 ? -5.559 37.719 20.844 1 94.25 475 CYS A C 1
ATOM 3742 O O . CYS A 1 475 ? -6.613 37.125 21.125 1 94.25 475 CYS A O 1
ATOM 3744 N N . HIS A 1 476 ? -4.461 37.344 21.375 1 93.88 476 HIS A N 1
ATOM 3745 C CA . HIS A 1 476 ? -4.359 36.156 22.234 1 93.88 476 HIS A CA 1
ATOM 3746 C C . HIS A 1 476 ? -4.301 36.562 23.703 1 93.88 476 HIS A C 1
ATOM 3748 O O . HIS A 1 476 ? -3.416 37.312 24.109 1 93.88 476 HIS A O 1
ATOM 3754 N N . PRO A 1 477 ? -5.055 35.969 24.531 1 90.69 477 PRO A N 1
ATOM 3755 C CA . PRO A 1 477 ? -5.148 36.406 25.922 1 90.69 477 PRO A CA 1
ATOM 3756 C C . PRO A 1 477 ? -3.889 36.125 26.734 1 90.69 477 PRO A C 1
ATOM 3758 O O . PRO A 1 477 ? -3.621 36.781 27.734 1 90.69 477 PRO A O 1
ATOM 3761 N N . ALA A 1 478 ? -3.148 35.156 26.297 1 88.38 478 ALA A N 1
ATOM 3762 C CA . ALA A 1 478 ? -1.952 34.781 27.047 1 88.38 478 ALA A CA 1
ATOM 3763 C C . ALA A 1 478 ? -0.767 35.656 26.672 1 88.38 478 ALA A C 1
ATOM 3765 O O . ALA A 1 478 ? 0.281 35.625 27.312 1 88.38 478 ALA A O 1
ATOM 3766 N N . SER A 1 479 ? -0.969 36.469 25.656 1 92.56 479 SER A N 1
ATOM 3767 C CA . SER A 1 479 ? 0.117 37.344 25.188 1 92.56 479 SER A CA 1
ATOM 3768 C C . SER A 1 479 ? 0.24 38.594 26.062 1 92.56 479 SER A C 1
ATOM 3770 O O . SER A 1 479 ? -0.761 39.094 26.562 1 92.56 479 SER A O 1
ATOM 3772 N N . SER A 1 480 ? 1.48 39.062 26.156 1 90.19 480 SER A N 1
ATOM 3773 C CA . SER A 1 480 ? 1.72 40.312 26.875 1 90.19 480 SER A CA 1
ATOM 3774 C C . SER A 1 480 ? 1.159 41.531 26.109 1 90.19 480 SER A C 1
ATOM 3776 O O . SER A 1 480 ? 0.906 42.562 26.688 1 90.19 480 SER A O 1
ATOM 3778 N N . GLU A 1 481 ? 0.901 41.281 24.859 1 90.88 481 GLU A N 1
ATOM 3779 C CA . GLU A 1 481 ? 0.397 42.344 24 1 90.88 481 GLU A CA 1
ATOM 3780 C C . GLU A 1 481 ? -1.12 42.281 23.844 1 90.88 481 GLU A C 1
ATOM 3782 O O . GLU A 1 481 ? -1.706 42.969 23.016 1 90.88 481 GLU A O 1
ATOM 3787 N N . PHE A 1 482 ? -1.765 41.531 24.703 1 93.19 482 PHE A N 1
ATOM 3788 C CA . PHE A 1 482 ? -3.195 41.312 24.547 1 93.19 482 PHE A CA 1
ATOM 3789 C C . PHE A 1 482 ? -3.961 42.625 24.547 1 93.19 482 PHE A C 1
ATOM 3791 O O . PHE A 1 482 ? -3.809 43.438 25.453 1 93.19 482 PHE A O 1
ATOM 3798 N N . LEU A 1 483 ? -4.633 42.938 23.516 1 93.5 483 LEU A N 1
ATOM 3799 C CA . LEU A 1 483 ? -5.52 44.062 23.297 1 93.5 483 LEU A CA 1
ATOM 3800 C C . LEU A 1 483 ? -4.73 45.375 23.25 1 93.5 483 LEU A C 1
ATOM 3802 O O . LEU A 1 483 ? -5.254 46.438 23.578 1 93.5 483 LEU A O 1
ATOM 3806 N N . ASP A 1 484 ? -3.502 45.156 22.875 1 94.88 484 ASP A N 1
ATOM 3807 C CA . ASP A 1 484 ? -2.73 46.344 22.609 1 94.88 484 ASP A CA 1
ATOM 3808 C C . ASP A 1 484 ? -3.332 47.156 21.453 1 94.88 484 ASP A C 1
ATOM 3810 O O . ASP A 1 484 ? -3.457 46.625 20.344 1 94.88 484 ASP A O 1
ATOM 3814 N N . GLU A 1 485 ? -3.654 48.375 21.688 1 94.69 485 GLU A N 1
ATOM 3815 C CA . GLU A 1 485 ? -4.426 49.188 20.766 1 94.69 485 GLU A CA 1
ATOM 3816 C C . GLU A 1 485 ? -3.67 49.406 19.453 1 94.69 485 GLU A C 1
ATOM 3818 O O . GLU A 1 485 ? -4.211 49.156 18.375 1 94.69 485 GLU A O 1
ATOM 3823 N N . ASP A 1 486 ? -2.432 49.781 19.516 1 94.94 486 ASP A N 1
ATOM 3824 C CA . ASP A 1 486 ? -1.651 50.094 18.312 1 94.94 486 ASP A CA 1
ATOM 3825 C C . ASP A 1 486 ? -1.47 48.844 17.453 1 94.94 486 ASP A C 1
ATOM 3827 O O . ASP A 1 486 ? -1.592 48.906 16.234 1 94.94 486 ASP A O 1
ATOM 3831 N N . SER A 1 487 ? -1.203 47.75 18.062 1 95.75 487 SER A N 1
ATOM 3832 C CA . SER A 1 487 ? -0.988 46.5 17.359 1 95.75 487 SER A CA 1
ATOM 3833 C C . SER A 1 487 ? -2.271 46.031 16.688 1 95.75 487 SER A C 1
ATOM 3835 O O . SER A 1 487 ? -2.248 45.562 15.547 1 95.75 487 SER A O 1
ATOM 3837 N N . LEU A 1 488 ? -3.328 46.156 17.406 1 96.25 488 LEU A N 1
ATOM 3838 C CA . LEU A 1 488 ? -4.617 45.719 16.875 1 96.25 488 LEU A CA 1
ATOM 3839 C C . LEU A 1 488 ? -5.012 46.594 15.672 1 96.25 488 LEU A C 1
ATOM 3841 O O . LEU A 1 488 ? -5.531 46.062 14.68 1 96.25 488 LEU A O 1
ATOM 3845 N N . LEU A 1 489 ? -4.77 47.844 15.828 1 95.94 489 LEU A N 1
ATOM 3846 C CA . LEU A 1 489 ? -5.145 48.781 14.766 1 95.94 489 LEU A CA 1
ATOM 3847 C C . LEU A 1 489 ? -4.297 48.531 13.516 1 95.94 489 LEU A C 1
ATOM 3849 O O . LEU A 1 489 ? -4.797 48.656 12.398 1 95.94 489 LEU A O 1
ATOM 3853 N N . PHE A 1 490 ? -3.066 48.281 13.727 1 95.56 490 PHE A N 1
ATOM 3854 C CA . PHE A 1 490 ? -2.197 48 12.594 1 95.56 490 PHE A CA 1
ATOM 3855 C C . PHE A 1 490 ? -2.682 46.75 11.852 1 95.56 490 PHE A C 1
ATOM 3857 O O . PHE A 1 490 ? -2.754 46.75 10.625 1 95.56 490 PHE A O 1
ATOM 3864 N N . PHE A 1 491 ? -2.982 45.719 12.586 1 95.81 491 PHE A N 1
ATOM 3865 C CA . PHE A 1 491 ? -3.5 44.469 12.039 1 95.81 491 PHE A CA 1
ATOM 3866 C C . PHE A 1 491 ? -4.816 44.719 11.305 1 95.81 491 PHE A C 1
ATOM 3868 O O . PHE A 1 491 ? -5.02 44.219 10.203 1 95.81 491 PHE A O 1
ATOM 3875 N N . ALA A 1 492 ? -5.699 45.469 11.891 1 96.69 492 ALA A N 1
ATOM 3876 C CA . ALA A 1 492 ? -7 45.781 11.305 1 96.69 492 ALA A CA 1
ATOM 3877 C C . ALA A 1 492 ? -6.84 46.594 10.008 1 96.69 492 ALA A C 1
ATOM 3879 O O . ALA A 1 492 ? -7.566 46.344 9.039 1 96.69 492 ALA A O 1
ATOM 3880 N N . ARG A 1 493 ? -5.91 47.438 9.984 1 95.44 493 ARG A N 1
ATOM 3881 C CA . ARG A 1 493 ? -5.676 48.281 8.812 1 95.44 493 ARG A CA 1
ATOM 3882 C C . ARG A 1 493 ? -5.234 47.438 7.621 1 95.44 493 ARG A C 1
ATOM 3884 O O . ARG A 1 493 ? -5.625 47.688 6.484 1 95.44 493 ARG A O 1
ATOM 3891 N N . HIS A 1 494 ? -4.426 46.5 7.902 1 95.44 494 HIS A N 1
ATOM 3892 C CA . HIS A 1 494 ? -3.961 45.625 6.836 1 95.44 494 HIS A CA 1
ATOM 3893 C C . HIS A 1 494 ? -5.129 44.938 6.125 1 95.44 494 HIS A C 1
ATOM 3895 O O . HIS A 1 494 ? -5.09 44.75 4.91 1 95.44 494 HIS A O 1
ATOM 3901 N N . TYR A 1 495 ? -6.145 44.656 6.836 1 95.69 495 TYR A N 1
ATOM 3902 C CA . TYR A 1 495 ? -7.281 43.906 6.289 1 95.69 495 TYR A CA 1
ATOM 3903 C C . TYR A 1 495 ? -8.461 44.844 6.035 1 95.69 495 TYR A C 1
ATOM 3905 O O . TYR A 1 495 ? -9.586 44.406 5.836 1 95.69 495 TYR A O 1
ATOM 3913 N N . LYS A 1 496 ? -8.289 46.094 6.266 1 94.12 496 LYS A N 1
ATOM 3914 C CA . LYS A 1 496 ? -9.289 47.125 5.988 1 94.12 496 LYS A CA 1
ATOM 3915 C C . LYS A 1 496 ? -10.508 46.969 6.887 1 94.12 496 LYS A C 1
ATOM 3917 O O . LYS A 1 496 ? -11.648 47.062 6.422 1 94.12 496 LYS A O 1
ATOM 3922 N N . ILE A 1 497 ? -10.203 46.625 8.102 1 95.31 497 ILE A N 1
ATOM 3923 C CA . ILE A 1 497 ? -11.258 46.531 9.109 1 95.31 497 ILE A CA 1
ATOM 3924 C C . ILE A 1 497 ? -11.273 47.812 9.945 1 95.31 497 ILE A C 1
ATOM 3926 O O . ILE A 1 497 ? -10.227 48.25 10.43 1 95.31 497 ILE A O 1
ATOM 3930 N N . SER A 1 498 ? -12.383 48.344 10.094 1 94.25 498 SER A N 1
ATOM 3931 C CA . SER A 1 498 ? -12.516 49.562 10.898 1 94.25 498 SER A CA 1
ATOM 3932 C C . SER A 1 498 ? -12.805 49.219 12.359 1 94.25 498 SER A C 1
ATOM 3934 O O . SER A 1 498 ? -13.805 48.562 12.664 1 94.25 498 SER A O 1
ATOM 3936 N N . VAL A 1 499 ? -11.898 49.625 13.172 1 95.56 499 VAL A N 1
ATOM 3937 C CA . VAL A 1 499 ? -12.07 49.406 14.609 1 95.56 499 VAL A CA 1
ATOM 3938 C C . VAL A 1 499 ? -11.938 50.719 15.359 1 95.56 499 VAL A C 1
ATOM 3940 O O . VAL A 1 499 ? -10.836 51.25 15.539 1 95.56 499 VAL A O 1
ATOM 3943 N N . PRO A 1 500 ? -12.992 51.188 15.93 1 93.44 500 PRO A N 1
ATOM 3944 C CA . PRO A 1 500 ? -12.898 52.406 16.75 1 93.44 500 PRO A CA 1
ATOM 3945 C C . PRO A 1 500 ? -12.102 52.188 18.031 1 93.44 500 PRO A C 1
ATOM 3947 O O . PRO A 1 500 ? -12.195 51.125 18.656 1 93.44 500 PRO A O 1
ATOM 3950 N N . LYS A 1 501 ? -11.445 53.156 18.484 1 92.62 501 LYS A N 1
ATOM 3951 C CA . LYS A 1 501 ? -10.641 53.062 19.703 1 92.62 501 LYS A CA 1
ATOM 3952 C C . LYS A 1 501 ? -11.523 52.844 20.922 1 92.62 501 LYS A C 1
ATOM 3954 O O . LYS A 1 501 ? -11.117 52.125 21.859 1 92.62 501 LYS A O 1
ATOM 3959 N N . GLU A 1 502 ? -12.664 53.438 20.844 1 92.19 502 GLU A N 1
ATOM 3960 C CA . GLU A 1 502 ? -13.602 53.281 21.953 1 92.19 502 GLU A CA 1
ATOM 3961 C C . GLU A 1 502 ? -14.031 51.812 22.125 1 92.19 502 GLU A C 1
ATOM 3963 O O . GLU A 1 502 ? -14.234 51.344 23.234 1 92.19 502 GLU A O 1
ATOM 3968 N N . GLU A 1 503 ? -14.117 51.219 20.969 1 94.12 503 GLU A N 1
ATOM 3969 C CA . GLU A 1 503 ? -14.484 49.812 21 1 94.12 503 GLU A CA 1
ATOM 3970 C C . GLU A 1 503 ? -13.43 48.969 21.719 1 94.12 503 GLU A C 1
ATOM 3972 O O . GLU A 1 503 ? -13.766 48.094 22.5 1 94.12 503 GLU A O 1
ATOM 3977 N N . ILE A 1 504 ? -12.219 49.25 21.5 1 94.19 504 ILE A N 1
ATOM 3978 C CA . ILE A 1 504 ? -11.109 48.531 22.109 1 94.19 504 ILE A CA 1
ATOM 3979 C C . ILE A 1 504 ? -11.094 48.781 23.625 1 94.19 504 ILE A C 1
ATOM 3981 O O . ILE A 1 504 ? -10.891 47.875 24.406 1 94.19 504 ILE A O 1
ATOM 3985 N N . ALA A 1 505 ? -11.352 50.031 23.984 1 92.94 505 ALA A N 1
ATOM 3986 C CA . ALA A 1 505 ? -11.336 50.406 25.391 1 92.94 505 ALA A CA 1
ATOM 3987 C C . ALA A 1 505 ? -12.422 49.656 26.172 1 92.94 505 ALA A C 1
ATOM 3989 O O . ALA A 1 505 ? -12.18 49.188 27.281 1 92.94 505 ALA A O 1
ATOM 3990 N N . VAL A 1 506 ? -13.547 49.625 25.578 1 93.31 506 VAL A N 1
ATOM 3991 C CA . VAL A 1 506 ? -14.664 48.969 26.219 1 93.31 506 VAL A CA 1
ATOM 3992 C C . VAL A 1 506 ? -14.383 47.469 26.281 1 93.31 506 VAL A C 1
ATOM 3994 O O . VAL A 1 506 ? -14.648 46.812 27.312 1 93.31 506 VAL A O 1
ATOM 3997 N N . ALA A 1 507 ? -13.891 46.969 25.234 1 93.31 507 ALA A N 1
ATOM 3998 C CA . ALA A 1 507 ? -13.586 45.531 25.172 1 93.31 507 ALA A CA 1
ATOM 3999 C C . ALA A 1 507 ? -12.539 45.156 26.219 1 93.31 507 ALA A C 1
ATOM 4001 O O . ALA A 1 507 ? -12.625 44.094 26.812 1 93.31 507 ALA A O 1
ATOM 4002 N N . LYS A 1 508 ? -11.57 45.969 26.391 1 91.69 508 LYS A N 1
ATOM 4003 C CA . LYS A 1 508 ? -10.523 45.719 27.375 1 91.69 508 LYS A CA 1
ATOM 4004 C C . LYS A 1 508 ? -11.117 45.531 28.766 1 91.69 508 LYS A C 1
ATOM 4006 O O . LYS A 1 508 ? -10.742 44.625 29.5 1 91.69 508 LYS A O 1
ATOM 4011 N N . ARG A 1 509 ? -12.016 46.438 29.094 1 90.88 509 ARG A N 1
ATOM 4012 C CA . ARG A 1 509 ? -12.648 46.344 30.406 1 90.88 509 ARG A CA 1
ATOM 4013 C C . ARG A 1 509 ? -13.547 45.125 30.531 1 90.88 509 ARG A C 1
ATOM 4015 O O . ARG A 1 509 ? -13.516 44.438 31.531 1 90.88 509 ARG A O 1
ATOM 4022 N N . PHE A 1 510 ? -14.227 44.969 29.469 1 90.69 510 PHE A N 1
ATOM 4023 C CA . PHE A 1 510 ? -15.156 43.844 29.438 1 90.69 510 PHE A CA 1
ATOM 4024 C C . PHE A 1 510 ? -14.414 42.531 29.547 1 90.69 510 PHE A C 1
ATOM 4026 O O . PHE A 1 510 ? -14.75 41.688 30.375 1 90.69 510 PHE A O 1
ATOM 4033 N N . LEU A 1 511 ? -13.406 42.281 28.766 1 90.25 511 LEU A N 1
ATOM 4034 C CA . LEU A 1 511 ? -12.695 41 28.672 1 90.25 511 LEU A CA 1
ATOM 4035 C C . LEU A 1 511 ? -11.828 40.781 29.906 1 90.25 511 LEU A C 1
ATOM 4037 O O . LEU A 1 511 ? -11.68 39.656 30.359 1 90.25 511 LEU A O 1
ATOM 4041 N N . THR A 1 512 ? -11.281 41.812 30.359 1 85.31 512 THR A N 1
ATOM 4042 C CA . THR A 1 512 ? -10.484 41.688 31.578 1 85.31 512 THR A CA 1
ATOM 4043 C C . THR A 1 512 ? -11.344 41.188 32.719 1 85.31 512 THR A C 1
ATOM 4045 O O . THR A 1 512 ? -10.922 40.312 33.5 1 85.31 512 THR A O 1
ATOM 4048 N N . ARG A 1 513 ? -12.516 41.688 32.844 1 85.88 513 ARG A N 1
ATOM 4049 C CA . ARG A 1 513 ? -13.438 41.281 33.875 1 85.88 513 ARG A CA 1
ATOM 4050 C C . ARG A 1 513 ? -13.859 39.812 33.688 1 85.88 513 ARG A C 1
ATOM 4052 O O . ARG A 1 513 ? -13.898 39.062 34.656 1 85.88 513 ARG A O 1
ATOM 4059 N N . ARG A 1 514 ? -14.117 39.562 32.5 1 87 514 ARG A N 1
ATOM 4060 C CA . ARG A 1 514 ? -14.594 38.219 32.219 1 87 514 ARG A CA 1
ATOM 4061 C C . ARG A 1 514 ? -13.484 37.188 32.438 1 87 514 ARG A C 1
ATOM 4063 O O . ARG A 1 514 ? -13.758 36.062 32.844 1 87 514 ARG A O 1
ATOM 4070 N N . ILE A 1 515 ? -12.32 37.438 31.953 1 85.19 515 ILE A N 1
ATOM 4071 C CA . ILE A 1 515 ? -11.18 36.531 32.125 1 85.19 515 ILE A CA 1
ATOM 4072 C C . ILE A 1 515 ? -10.906 36.312 33.625 1 85.19 515 ILE A C 1
ATOM 4074 O O . ILE A 1 515 ? -10.602 35.188 34.031 1 85.19 515 ILE A O 1
ATOM 4078 N N . ALA A 1 516 ? -11.023 37.344 34.375 1 82.44 516 ALA A N 1
ATOM 4079 C CA . ALA A 1 516 ? -10.82 37.219 35.844 1 82.44 516 ALA A CA 1
ATOM 4080 C C . ALA A 1 516 ? -11.883 36.344 36.469 1 82.44 516 ALA A C 1
ATOM 4082 O O . ALA A 1 516 ? -11.602 35.594 37.406 1 82.44 516 ALA A O 1
ATOM 4083 N N . GLU A 1 517 ? -13.078 36.375 35.969 1 81 517 GLU A N 1
ATOM 4084 C CA . GLU A 1 517 ? -14.195 35.625 36.5 1 81 517 GLU A CA 1
ATOM 4085 C C . GLU A 1 517 ? -14.133 34.156 36.094 1 81 517 GLU A C 1
ATOM 4087 O O . GLU A 1 517 ? -14.461 33.25 36.875 1 81 517 GLU A O 1
ATOM 4092 N N . SER A 1 518 ? -13.938 33.969 34.781 1 74.38 518 SER A N 1
ATOM 4093 C CA . SER A 1 518 ? -14.055 32.625 34.188 1 74.38 518 SER A CA 1
ATOM 4094 C C . SER A 1 518 ? -12.781 31.828 34.406 1 74.38 518 SER A C 1
ATOM 4096 O O . SER A 1 518 ? -12.805 30.594 34.375 1 74.38 518 SER A O 1
ATOM 4098 N N . GLY A 1 519 ? -11.781 32.5 34.844 1 61.69 519 GLY A N 1
ATOM 4099 C CA . GLY A 1 519 ? -10.531 31.766 35.031 1 61.69 519 GLY A CA 1
ATOM 4100 C C . GLY A 1 519 ? -9.953 31.203 33.75 1 61.69 519 GLY A C 1
ATOM 4101 O O . GLY A 1 519 ? -9.859 31.906 32.75 1 61.69 519 GLY A O 1
ATOM 4102 N N . ALA A 1 520 ? -9.656 29.844 33.781 1 62.34 520 ALA A N 1
ATOM 4103 C CA . ALA A 1 520 ? -8.852 29.047 32.875 1 62.34 520 ALA A CA 1
ATOM 4104 C C . ALA A 1 520 ? -9.602 28.797 31.562 1 62.34 520 ALA A C 1
ATOM 4106 O O . ALA A 1 520 ? -9.008 28.406 30.547 1 62.34 520 ALA A O 1
ATOM 4107 N N . GLY A 1 521 ? -10.812 29.203 31.359 1 68.31 521 GLY A N 1
ATOM 4108 C CA . GLY A 1 521 ? -11.578 28.828 30.188 1 68.31 521 GLY A CA 1
ATOM 4109 C C . GLY A 1 521 ? -11.336 29.734 28.984 1 68.31 521 GLY A C 1
ATOM 4110 O O . GLY A 1 521 ? -11.562 29.328 27.844 1 68.31 521 GLY A O 1
ATOM 4111 N N . LEU A 1 522 ? -10.82 30.875 29.188 1 79.31 522 LEU A N 1
ATOM 4112 C CA . LEU A 1 522 ? -10.586 31.812 28.094 1 79.31 522 LEU A CA 1
ATOM 4113 C C . LEU A 1 522 ? -9.094 31.922 27.781 1 79.31 522 LEU A C 1
ATOM 4115 O O . LEU A 1 522 ? -8.492 32.969 27.984 1 79.31 522 LEU A O 1
ATOM 4119 N N . SER A 1 523 ? -8.578 30.844 27.172 1 82.56 523 SER A N 1
ATOM 4120 C CA . SER A 1 523 ? -7.133 30.734 27.078 1 82.56 523 SER A CA 1
ATOM 4121 C C . SER A 1 523 ? -6.676 30.844 25.625 1 82.56 523 SER A C 1
ATOM 4123 O O . SER A 1 523 ? -5.477 30.891 25.344 1 82.56 523 SER A O 1
ATOM 4125 N N . ASN A 1 524 ? -7.652 30.969 24.734 1 88.25 524 ASN A N 1
ATOM 4126 C CA . ASN A 1 524 ? -7.258 31.062 23.344 1 88.25 524 ASN A CA 1
ATOM 4127 C C . ASN A 1 524 ? -8.125 32.031 22.562 1 88.25 524 ASN A C 1
ATOM 4129 O O . ASN A 1 524 ? -9.094 32.594 23.109 1 88.25 524 ASN A O 1
ATOM 4133 N N . ILE A 1 525 ? -7.73 32.312 21.391 1 90.25 525 ILE A N 1
ATOM 4134 C CA . ILE A 1 525 ? -8.414 33.312 20.578 1 90.25 525 ILE A CA 1
ATOM 4135 C C . ILE A 1 525 ? -9.852 32.875 20.312 1 90.25 525 ILE A C 1
ATOM 4137 O O . ILE A 1 525 ? -10.773 33.688 20.328 1 90.25 525 ILE A O 1
ATOM 4141 N N . ASP A 1 526 ? -10.008 31.578 20.109 1 89.44 526 ASP A N 1
ATOM 4142 C CA . ASP A 1 526 ? -11.328 31.031 19.797 1 89.44 526 ASP A CA 1
ATOM 4143 C C . ASP A 1 526 ? -12.305 31.281 20.938 1 89.44 526 ASP A C 1
ATOM 4145 O O . ASP A 1 526 ? -13.461 31.656 20.703 1 89.44 526 ASP A O 1
ATOM 4149 N N . SER A 1 527 ? -11.914 31.109 22.141 1 88.44 527 SER A N 1
ATOM 4150 C CA . SER A 1 527 ? -12.773 31.344 23.297 1 88.44 527 SER A CA 1
ATOM 4151 C C . SER A 1 527 ? -13.141 32.812 23.438 1 88.44 527 SER A C 1
ATOM 4153 O O . SER A 1 527 ? -14.273 33.156 23.797 1 88.44 527 SER A O 1
ATOM 4155 N N . ILE A 1 528 ? -12.211 33.656 23.141 1 89.31 528 ILE A N 1
ATOM 4156 C CA . ILE A 1 528 ? -12.461 35.094 23.219 1 89.31 528 ILE A CA 1
ATOM 4157 C C . ILE A 1 528 ? -13.43 35.5 22.109 1 89.31 528 ILE A C 1
ATOM 4159 O O . ILE A 1 528 ? -14.352 36.281 22.344 1 89.31 528 ILE A O 1
ATOM 4163 N N . TYR A 1 529 ? -13.195 35 20.984 1 90.5 529 TYR A N 1
ATOM 4164 C CA . TYR A 1 529 ? -14.047 35.312 19.844 1 90.5 529 TYR A CA 1
ATOM 4165 C C . TYR A 1 529 ? -15.492 34.906 20.125 1 90.5 529 TYR A C 1
ATOM 4167 O O . TYR A 1 529 ? -16.422 35.625 19.75 1 90.5 529 TYR A O 1
ATOM 4175 N N . LYS A 1 530 ? -15.695 33.812 20.75 1 88.25 530 LYS A N 1
ATOM 4176 C CA . LYS A 1 530 ? -17.047 33.344 21.078 1 88.25 530 LYS A CA 1
ATOM 4177 C C . LYS A 1 530 ? -17.703 34.219 22.141 1 88.25 530 LYS A C 1
ATOM 4179 O O . LYS A 1 530 ? -18.922 34.312 22.203 1 88.25 530 LYS A O 1
ATOM 4184 N N . LEU A 1 531 ? -16.906 34.875 22.875 1 87.12 531 LEU A N 1
ATOM 4185 C CA . LEU A 1 531 ? -17.406 35.719 23.969 1 87.12 531 LEU A CA 1
ATOM 4186 C C . LEU A 1 531 ? -17.797 37.094 23.453 1 87.12 531 LEU A C 1
ATOM 4188 O O . LEU A 1 531 ? -18.688 37.719 24.016 1 87.12 531 LEU A O 1
ATOM 4192 N N . ILE A 1 532 ? -17.109 37.531 22.438 1 87.94 532 ILE A N 1
ATOM 4193 C CA . ILE A 1 532 ? -17.328 38.875 21.938 1 87.94 532 ILE A CA 1
ATOM 4194 C C . ILE A 1 532 ? -18.594 38.938 21.078 1 87.94 532 ILE A C 1
ATOM 4196 O O . ILE A 1 532 ? -18.766 38.094 20.188 1 87.94 532 ILE A O 1
ATOM 4200 N N . ASP A 1 533 ? -19.469 39.781 21.391 1 88.25 533 ASP A N 1
ATOM 4201 C CA . ASP A 1 533 ? -20.703 40 20.625 1 88.25 533 ASP A CA 1
ATOM 4202 C C . ASP A 1 533 ? -20.438 40.812 19.359 1 88.25 533 ASP A C 1
ATOM 4204 O O . ASP A 1 533 ? -19.906 41.906 19.438 1 88.25 533 ASP A O 1
ATOM 4208 N N . SER A 1 534 ? -20.859 40.375 18.297 1 89.25 534 SER A N 1
ATOM 4209 C CA . SER A 1 534 ? -20.547 41 17 1 89.25 534 SER A CA 1
ATOM 4210 C C . SER A 1 534 ? -21.297 42.312 16.828 1 89.25 534 SER A C 1
ATOM 4212 O O . SER A 1 534 ? -20.875 43.188 16.047 1 89.25 534 SER A O 1
ATOM 4214 N N . ASP A 1 535 ? -22.375 42.5 17.516 1 90.5 535 ASP A N 1
ATOM 4215 C CA . ASP A 1 535 ? -23.141 43.75 17.422 1 90.5 535 ASP A CA 1
ATOM 4216 C C . ASP A 1 535 ? -22.5 44.844 18.281 1 90.5 535 ASP A C 1
ATOM 4218 O O . ASP A 1 535 ? -22.484 46 17.875 1 90.5 535 ASP A O 1
ATOM 4222 N N . MET A 1 536 ? -21.984 44.438 19.406 1 91.62 536 MET A N 1
ATOM 4223 C CA . MET A 1 536 ? -21.375 45.375 20.328 1 91.62 536 MET A CA 1
ATOM 4224 C C . MET A 1 536 ? -19.953 45.75 19.875 1 91.62 536 MET A C 1
ATOM 4226 O O . MET A 1 536 ? -19.516 46.875 20.078 1 91.62 536 MET A O 1
ATOM 4230 N N . PHE A 1 537 ? -19.266 44.75 19.406 1 94.25 537 PHE A N 1
ATOM 4231 C CA . PHE A 1 537 ? -17.875 44.938 19.031 1 94.25 537 PHE A CA 1
ATOM 4232 C C . PHE A 1 537 ? -17.625 44.5 17.594 1 94.25 537 PHE A C 1
ATOM 4234 O O . PHE A 1 537 ? -16.828 43.594 17.344 1 94.25 537 PHE A O 1
ATOM 4241 N N . PRO A 1 538 ? -18.219 45.062 16.641 1 93.25 538 PRO A N 1
ATOM 4242 C CA . PRO A 1 538 ? -18.141 44.594 15.25 1 93.25 538 PRO A CA 1
ATOM 4243 C C . PRO A 1 538 ? -16.719 44.656 14.695 1 93.25 538 PRO A C 1
ATOM 4245 O O . PRO A 1 538 ? -16.297 43.719 13.977 1 93.25 538 PRO A O 1
ATOM 4248 N N . GLY A 1 539 ? -16.016 45.688 14.992 1 94.56 539 GLY A N 1
ATOM 4249 C CA . GLY A 1 539 ? -14.648 45.781 14.508 1 94.56 539 GLY A CA 1
ATOM 4250 C C . GLY A 1 539 ? -13.734 44.719 15.078 1 94.56 539 GLY A C 1
ATOM 4251 O O . GLY A 1 539 ? -13.039 44.031 14.336 1 94.56 539 GLY A O 1
ATOM 4252 N N . LEU A 1 540 ? -13.812 44.594 16.375 1 94.69 540 LEU A N 1
ATOM 4253 C CA . LEU A 1 540 ? -12.961 43.625 17.062 1 94.69 540 LEU A CA 1
ATOM 4254 C C . LEU A 1 540 ? -13.344 42.219 16.672 1 94.69 540 LEU A C 1
ATOM 4256 O O . LEU A 1 540 ? -12.484 41.344 16.594 1 94.69 540 LEU A O 1
ATOM 4260 N N . SER A 1 541 ? -14.617 42 16.5 1 93.25 541 SER A N 1
ATOM 4261 C CA . SER A 1 541 ? -15.07 40.688 16.031 1 93.25 541 SER A CA 1
ATOM 4262 C C . SER A 1 541 ? -14.43 40.312 14.695 1 93.25 541 SER A C 1
ATOM 4264 O O . SER A 1 541 ? -14 39.188 14.5 1 93.25 541 SER A O 1
ATOM 4266 N N . GLY A 1 542 ? -14.383 41.25 13.82 1 93.44 542 GLY A N 1
ATOM 4267 C CA . GLY A 1 542 ? -13.734 41.031 12.539 1 93.44 542 GLY A CA 1
ATOM 4268 C C . GLY A 1 542 ? -12.25 40.719 12.672 1 93.44 542 GLY A C 1
ATOM 4269 O O . GLY A 1 542 ? -11.719 39.906 11.938 1 93.44 542 GLY A O 1
ATOM 4270 N N . VAL A 1 543 ? -11.625 41.406 13.562 1 94.88 543 VAL A N 1
ATOM 4271 C CA . VAL A 1 543 ? -10.195 41.25 13.781 1 94.88 543 VAL A CA 1
ATOM 4272 C C . VAL A 1 543 ? -9.914 39.844 14.328 1 94.88 543 VAL A C 1
ATOM 4274 O O . VAL A 1 543 ? -9.016 39.156 13.852 1 94.88 543 VAL A O 1
ATOM 4277 N N . PHE A 1 544 ? -10.703 39.438 15.312 1 94 544 PHE A N 1
ATOM 4278 C CA . PHE A 1 544 ? -10.516 38.125 15.914 1 94 544 PHE A CA 1
ATOM 4279 C C . PHE A 1 544 ? -10.82 37 14.906 1 94 544 PHE A C 1
ATOM 4281 O O . PHE A 1 544 ? -10.117 36 14.867 1 94 544 PHE A O 1
ATOM 4288 N N . GLN A 1 545 ? -11.797 37.188 14.141 1 93.5 545 GLN A N 1
ATOM 4289 C CA . GLN A 1 545 ? -12.125 36.219 13.102 1 93.5 545 GLN A CA 1
ATOM 4290 C C . GLN A 1 545 ? -10.984 36.062 12.102 1 93.5 545 GLN A C 1
ATOM 4292 O O . GLN A 1 545 ? -10.648 34.938 11.688 1 93.5 545 GLN A O 1
ATOM 4297 N N . THR A 1 546 ? -10.453 37.188 11.688 1 94.81 546 THR A N 1
ATOM 4298 C CA . THR A 1 546 ? -9.336 37.188 10.75 1 94.81 546 THR A CA 1
ATOM 4299 C C . THR A 1 546 ? -8.148 36.438 11.328 1 94.81 546 THR A C 1
ATOM 4301 O O . THR A 1 546 ? -7.527 35.625 10.641 1 94.81 546 THR A O 1
ATOM 4304 N N . ALA A 1 547 ? -7.859 36.688 12.578 1 94.62 547 ALA A N 1
ATOM 4305 C CA . ALA A 1 547 ? -6.738 36.031 13.25 1 94.62 547 ALA A CA 1
ATOM 4306 C C . ALA A 1 547 ? -6.926 34.531 13.281 1 94.62 547 ALA A C 1
ATOM 4308 O O . ALA A 1 547 ? -5.973 33.781 13.086 1 94.62 547 ALA A O 1
ATOM 4309 N N . LEU A 1 548 ? -8.133 34.094 13.492 1 93.81 548 LEU A N 1
ATOM 4310 C CA . LEU A 1 548 ? -8.453 32.688 13.586 1 93.81 548 LEU A CA 1
ATOM 4311 C C . LEU A 1 548 ? -8.383 32.031 12.211 1 93.81 548 LEU A C 1
ATOM 4313 O O . LEU A 1 548 ? -8.188 30.812 12.109 1 93.81 548 LEU A O 1
ATOM 4317 N N . THR A 1 549 ? -8.57 32.75 11.172 1 95.12 549 THR A N 1
ATOM 4318 C CA . THR A 1 549 ? -8.633 32.219 9.812 1 95.12 549 THR A CA 1
ATOM 4319 C C . THR A 1 549 ? -7.227 32.031 9.234 1 95.12 549 THR A C 1
ATOM 4321 O O . THR A 1 549 ? -7.051 31.375 8.219 1 95.12 549 THR A O 1
ATOM 4324 N N . ILE A 1 550 ? -6.215 32.625 9.883 1 94.81 550 ILE A N 1
ATOM 4325 C CA . ILE A 1 550 ? -4.836 32.5 9.414 1 94.81 550 ILE A CA 1
ATOM 4326 C C . ILE A 1 550 ? -4.293 31.109 9.773 1 94.81 550 ILE A C 1
ATOM 4328 O O . ILE A 1 550 ? -4.281 30.734 10.945 1 94.81 550 ILE A O 1
ATOM 4332 N N . PRO A 1 551 ? -3.842 30.344 8.789 1 94.25 551 PRO A N 1
ATOM 4333 C CA . PRO A 1 551 ? -3.328 29 9.07 1 94.25 551 PRO A CA 1
ATOM 4334 C C . PRO A 1 551 ? -1.929 29.016 9.68 1 94.25 551 PRO A C 1
ATOM 4336 O O . PRO A 1 551 ? -1.179 29.969 9.484 1 94.25 551 PRO A O 1
ATOM 4339 N N . VAL A 1 552 ? -1.618 28 10.367 1 93.25 552 VAL A N 1
ATOM 4340 C CA . VAL A 1 552 ? -0.314 27.859 11.008 1 93.25 552 VAL A CA 1
ATOM 4341 C C . VAL A 1 552 ? 0.609 27.016 10.133 1 93.25 552 VAL A C 1
ATOM 4343 O O . VAL A 1 552 ? 1.822 27.234 10.109 1 93.25 552 VAL A O 1
ATOM 4346 N N . SER A 1 553 ? -0.025 26.047 9.547 1 91.94 553 SER A N 1
ATOM 4347 C CA . SER A 1 553 ? 0.76 25.094 8.766 1 91.94 553 SER A CA 1
ATOM 4348 C C . SER A 1 553 ? -0.023 24.594 7.559 1 91.94 553 SER A C 1
ATOM 4350 O O . SER A 1 553 ? -1.215 24.875 7.422 1 91.94 553 SER A O 1
ATOM 4352 N N . SER A 1 554 ? 0.707 23.938 6.652 1 91.38 554 SER A N 1
ATOM 4353 C CA . SER A 1 554 ? 0.082 23.297 5.504 1 91.38 554 SER A CA 1
ATOM 4354 C C . SER A 1 554 ? -0.005 21.781 5.695 1 91.38 554 SER A C 1
ATOM 4356 O O . SER A 1 554 ? 0.036 21.031 4.723 1 91.38 554 SER A O 1
ATOM 4358 N N . CYS A 1 555 ? -0.091 21.297 6.926 1 91.56 555 CYS A N 1
ATOM 4359 C CA . CYS A 1 555 ? -0.079 19.875 7.246 1 91.56 555 CYS A CA 1
ATOM 4360 C C . CYS A 1 555 ? -1.312 19.172 6.684 1 91.56 555 CYS A C 1
ATOM 4362 O O . CYS A 1 555 ? -1.27 17.984 6.375 1 91.56 555 CYS A O 1
ATOM 4364 N N . THR A 1 556 ? -2.395 19.922 6.57 1 93.12 556 THR A N 1
ATOM 4365 C CA . THR A 1 556 ? -3.602 19.359 5.984 1 93.12 556 THR A CA 1
ATOM 4366 C C . THR A 1 556 ? -3.336 18.891 4.559 1 93.12 556 THR A C 1
ATOM 4368 O O . THR A 1 556 ? -3.885 17.875 4.121 1 93.12 556 THR A O 1
ATOM 4371 N N . CYS A 1 557 ? -2.527 19.609 3.863 1 93.38 557 CYS A N 1
ATOM 4372 C CA . CYS A 1 557 ? -2.145 19.203 2.518 1 93.38 557 CYS A CA 1
ATOM 4373 C C . CYS A 1 557 ? -1.335 17.906 2.551 1 93.38 557 CYS A C 1
ATOM 4375 O O . CYS A 1 557 ? -1.557 17.016 1.737 1 93.38 557 CYS A O 1
ATOM 4377 N N . GLU A 1 558 ? -0.446 17.797 3.484 1 88.56 558 GLU A N 1
ATOM 4378 C CA . GLU A 1 558 ? 0.349 16.594 3.629 1 88.56 558 GLU A CA 1
ATOM 4379 C C . GLU A 1 558 ? -0.536 15.383 3.926 1 88.56 558 GLU A C 1
ATOM 4381 O O . GLU A 1 558 ? -0.29 14.281 3.418 1 88.56 558 GLU A O 1
ATOM 4386 N N . ARG A 1 559 ? -1.475 15.617 4.762 1 89.31 559 ARG A N 1
ATOM 4387 C CA . ARG A 1 559 ? -2.406 14.539 5.094 1 89.31 559 ARG A CA 1
ATOM 4388 C C . ARG A 1 559 ? -3.199 14.102 3.867 1 89.31 559 ARG A C 1
ATOM 4390 O O . ARG A 1 559 ? -3.551 12.93 3.734 1 89.31 559 ARG A O 1
ATOM 4397 N N . SER A 1 560 ? -3.504 15.039 3.061 1 92 560 SER A N 1
ATOM 4398 C CA . SER A 1 560 ? -4.227 14.711 1.835 1 92 560 SER A CA 1
ATOM 4399 C C . SER A 1 560 ? -3.402 13.789 0.937 1 92 560 SER A C 1
ATOM 4401 O O . SER A 1 560 ? -3.951 12.922 0.26 1 92 560 SER A O 1
ATOM 4403 N N . PHE A 1 561 ? -2.098 13.953 0.969 1 88.44 561 PHE A N 1
ATOM 4404 C CA . PHE A 1 561 ? -1.238 13.078 0.18 1 88.44 561 PHE A CA 1
ATOM 4405 C C . PHE A 1 561 ? -1.223 11.672 0.758 1 88.44 561 PHE A C 1
ATOM 4407 O O . PHE A 1 561 ? -1.128 10.688 0.017 1 88.44 561 PHE A O 1
ATOM 4414 N N . SER A 1 562 ? -1.268 11.617 2.031 1 84.62 562 SER A N 1
ATOM 4415 C CA . SER A 1 562 ? -1.38 10.305 2.656 1 84.62 562 SER A CA 1
ATOM 4416 C C . SER A 1 562 ? -2.648 9.586 2.209 1 84.62 562 SER A C 1
ATOM 4418 O O . SER A 1 562 ? -2.625 8.383 1.935 1 84.62 562 SER A O 1
ATOM 4420 N N . ALA A 1 563 ? -3.682 10.297 2.195 1 86.31 563 ALA A N 1
ATOM 4421 C CA . ALA A 1 563 ? -4.945 9.742 1.722 1 86.31 563 ALA A CA 1
ATOM 4422 C C . ALA A 1 563 ? -4.84 9.297 0.264 1 86.31 563 ALA A C 1
ATOM 4424 O O . ALA A 1 563 ? -5.375 8.258 -0.115 1 86.31 563 ALA A O 1
ATOM 4425 N N . LEU A 1 564 ? -4.16 10.109 -0.491 1 85.44 564 LEU A N 1
ATOM 4426 C CA . LEU A 1 564 ? -3.969 9.797 -1.903 1 85.44 564 LEU A CA 1
ATOM 4427 C C . LEU A 1 564 ? -3.203 8.492 -2.07 1 85.44 564 LEU A C 1
ATOM 4429 O O . LEU A 1 564 ? -3.545 7.672 -2.93 1 85.44 564 LEU A O 1
ATOM 4433 N N . ARG A 1 565 ? -2.217 8.328 -1.315 1 82.44 565 ARG A N 1
ATOM 4434 C CA . ARG A 1 565 ? -1.417 7.105 -1.382 1 82.44 565 ARG A CA 1
ATOM 4435 C C . ARG A 1 565 ? -2.262 5.879 -1.051 1 82.44 565 ARG A C 1
ATOM 4437 O O . ARG A 1 565 ? -2.111 4.828 -1.679 1 82.44 565 ARG A O 1
ATOM 4444 N N . ARG A 1 566 ? -3.094 6.016 -0.154 1 79.31 566 ARG A N 1
ATOM 4445 C CA . ARG A 1 566 ? -3.982 4.918 0.213 1 79.31 566 ARG A CA 1
ATOM 4446 C C . ARG A 1 566 ? -4.941 4.586 -0.926 1 79.31 566 ARG A C 1
ATOM 4448 O O . ARG A 1 566 ? -5.242 3.416 -1.166 1 79.31 566 ARG A O 1
ATOM 4455 N N . LEU A 1 567 ? -5.367 5.605 -1.544 1 81.69 567 LEU A N 1
ATOM 4456 C CA . LEU A 1 567 ? -6.301 5.426 -2.652 1 81.69 567 LEU A CA 1
ATOM 4457 C C . LEU A 1 567 ? -5.625 4.715 -3.818 1 81.69 567 LEU A C 1
ATOM 4459 O O . LEU A 1 567 ? -6.254 3.906 -4.508 1 81.69 567 LEU A O 1
ATOM 4463 N N . HIS A 1 568 ? -4.32 5.02 -4.062 1 76.56 568 HIS A N 1
ATOM 4464 C CA . HIS A 1 568 ? -3.58 4.379 -5.148 1 76.56 568 HIS A CA 1
ATOM 4465 C C . HIS A 1 568 ? -3.365 2.896 -4.867 1 76.56 568 HIS A C 1
ATOM 4467 O O . HIS A 1 568 ? -3.256 2.094 -5.797 1 76.56 568 HIS A O 1
ATOM 4473 N N . THR A 1 569 ? -3.086 2.547 -3.66 1 63.28 569 THR A N 1
ATOM 4474 C CA . THR A 1 569 ? -2.857 1.148 -3.312 1 63.28 569 THR A CA 1
ATOM 4475 C C . THR A 1 569 ? -4.051 0.289 -3.725 1 63.28 569 THR A C 1
ATOM 4477 O O . THR A 1 569 ? -3.881 -0.863 -4.129 1 63.28 569 THR A O 1
ATOM 4480 N N . TRP A 1 570 ? -5.137 0.903 -3.641 1 55.94 570 TRP A N 1
ATOM 4481 C CA . TRP A 1 570 ? -6.352 0.137 -3.885 1 55.94 570 TRP A CA 1
ATOM 4482 C C . TRP A 1 570 ? -6.789 0.26 -5.34 1 55.94 570 TRP A C 1
ATOM 4484 O O . TRP A 1 570 ? -7.336 -0.686 -5.914 1 55.94 570 TRP A O 1
ATOM 4494 N N . LEU A 1 571 ? -6.531 1.587 -5.773 1 55.09 571 LEU A N 1
ATOM 4495 C CA . LEU A 1 571 ? -7.102 1.902 -7.078 1 55.09 571 LEU A CA 1
ATOM 4496 C C . LEU A 1 571 ? -6.09 1.659 -8.195 1 55.09 571 LEU A C 1
ATOM 4498 O O . LEU A 1 571 ? -4.883 1.797 -7.977 1 55.09 571 LEU A O 1
ATOM 4502 N N . ARG A 1 572 ? -6.469 0.998 -9.188 1 53.88 572 ARG A N 1
ATOM 4503 C CA . ARG A 1 572 ? -5.609 0.784 -10.344 1 53.88 572 ARG A CA 1
ATOM 4504 C C . ARG A 1 572 ? -4.973 2.092 -10.805 1 53.88 572 ARG A C 1
ATOM 4506 O O . ARG A 1 572 ? -5.621 3.141 -10.805 1 53.88 572 ARG A O 1
ATOM 4513 N N . ARG A 1 573 ? -3.756 2.377 -10.664 1 53.53 573 ARG A N 1
ATOM 4514 C CA . ARG A 1 573 ? -2.934 3.5 -11.102 1 53.53 573 ARG A CA 1
ATOM 4515 C C . ARG A 1 573 ? -3.428 4.055 -12.438 1 53.53 573 ARG A C 1
ATOM 4517 O O . ARG A 1 573 ? -2.953 5.098 -12.891 1 53.53 573 ARG A O 1
ATOM 4524 N N . THR A 1 574 ? -4.5 3.504 -13.016 1 56.62 574 THR A N 1
ATOM 4525 C CA . THR A 1 574 ? -4.914 3.961 -14.336 1 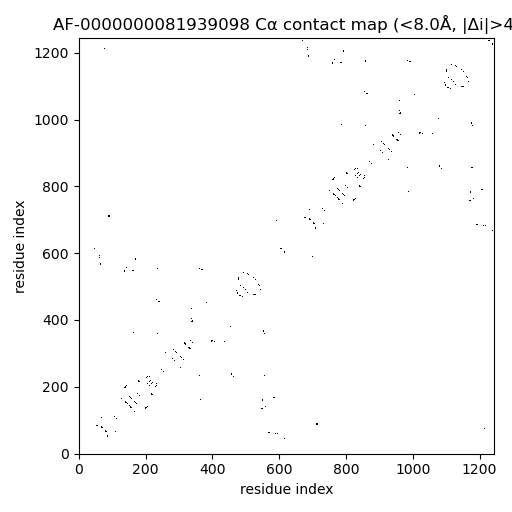56.62 574 THR A CA 1
ATOM 4526 C C . THR A 1 574 ? -6.035 4.992 -14.227 1 56.62 574 THR A C 1
ATOM 4528 O O . THR A 1 574 ? -6.605 5.41 -15.234 1 56.62 574 THR A O 1
ATOM 4531 N N . MET A 1 575 ? -6.227 5.402 -13 1 63.41 575 MET A N 1
ATOM 4532 C CA . MET A 1 575 ? -7.359 6.309 -12.852 1 63.41 575 MET A CA 1
ATOM 4533 C C . MET A 1 575 ? -7.02 7.699 -13.367 1 63.41 575 MET A C 1
ATOM 4535 O O . MET A 1 575 ? -5.906 8.188 -13.164 1 63.41 575 MET A O 1
ATOM 4539 N N . GLY A 1 576 ? -7.895 8.305 -14.102 1 73.31 576 GLY A N 1
ATOM 4540 C CA . GLY A 1 576 ? -7.734 9.672 -14.562 1 73.31 576 GLY A CA 1
ATOM 4541 C C . GLY A 1 576 ? -7.688 10.68 -13.43 1 73.31 576 GLY A C 1
ATOM 4542 O O . GLY A 1 576 ? -8.156 10.398 -12.32 1 73.31 576 GLY A O 1
ATOM 4543 N N . GLN A 1 577 ? -7.156 11.797 -13.617 1 78.69 577 GLN A N 1
ATOM 4544 C CA . GLN A 1 577 ? -6.934 12.859 -12.641 1 78.69 577 GLN A CA 1
ATOM 4545 C C . GLN A 1 577 ? -8.25 13.297 -11.992 1 78.69 577 GLN A C 1
ATOM 4547 O O . GLN A 1 577 ? -8.312 13.492 -10.781 1 78.69 577 GLN A O 1
ATOM 4552 N N . GLU A 1 578 ? -9.258 13.406 -12.789 1 84.06 578 GLU A N 1
ATOM 4553 C CA . GLU A 1 578 ? -10.523 13.891 -12.258 1 84.06 578 GLU A CA 1
ATOM 4554 C C . GLU A 1 578 ? -11.133 12.906 -11.266 1 84.06 578 GLU A C 1
ATOM 4556 O O . GLU A 1 578 ? -11.539 13.289 -10.172 1 84.06 578 GLU A O 1
ATOM 4561 N N . ARG A 1 579 ? -11.172 11.742 -11.641 1 88.19 579 ARG A N 1
ATOM 4562 C CA . ARG A 1 579 ? -11.711 10.703 -10.766 1 88.19 579 ARG A CA 1
ATOM 4563 C C . ARG A 1 579 ? -10.906 10.617 -9.469 1 88.19 579 ARG A C 1
ATOM 4565 O O . ARG A 1 579 ? -11.484 10.477 -8.391 1 88.19 579 ARG A O 1
ATOM 4572 N N . LEU A 1 580 ? -9.641 10.742 -9.641 1 88.19 580 LEU A N 1
ATOM 4573 C CA . LEU A 1 580 ? -8.766 10.695 -8.477 1 88.19 580 LEU A CA 1
ATOM 4574 C C . LEU A 1 580 ? -9.094 11.82 -7.5 1 88.19 580 LEU A C 1
ATOM 4576 O O . LEU A 1 580 ? -9.203 11.594 -6.293 1 88.19 580 LEU A O 1
ATOM 4580 N N . THR A 1 581 ? -9.258 12.977 -8.008 1 92.12 581 THR A N 1
ATOM 4581 C CA . THR A 1 581 ? -9.562 14.148 -7.191 1 92.12 581 THR A CA 1
ATOM 4582 C C . THR A 1 581 ? -10.898 13.977 -6.477 1 92.12 581 THR A C 1
ATOM 4584 O O . THR A 1 581 ? -11.016 14.289 -5.289 1 92.12 581 THR A O 1
ATOM 4587 N N . HIS A 1 582 ? -11.875 13.539 -7.23 1 94.56 582 HIS A N 1
ATOM 4588 C CA . HIS A 1 582 ? -13.195 13.359 -6.648 1 94.56 582 HIS A CA 1
ATOM 4589 C C . HIS A 1 582 ? -13.172 12.312 -5.535 1 94.56 582 HIS A C 1
ATOM 4591 O O . HIS A 1 582 ? -13.773 12.516 -4.477 1 94.56 582 HIS A O 1
ATOM 4597 N N . LEU A 1 583 ? -12.469 11.25 -5.773 1 93.25 583 LEU A N 1
ATOM 4598 C CA . LEU A 1 583 ? -12.375 10.195 -4.766 1 93.25 583 LEU A CA 1
ATOM 4599 C C . LEU A 1 583 ? -11.617 10.688 -3.539 1 93.25 583 LEU A C 1
ATOM 4601 O O . LEU A 1 583 ? -11.977 10.359 -2.406 1 93.25 583 LEU A O 1
ATOM 4605 N N . ALA A 1 584 ? -10.539 11.422 -3.768 1 93.62 584 ALA A N 1
ATOM 4606 C CA . ALA A 1 584 ? -9.789 12.008 -2.654 1 93.62 584 ALA A CA 1
ATOM 4607 C C . ALA A 1 584 ? -10.688 12.906 -1.804 1 93.62 584 ALA A C 1
ATOM 4609 O O . ALA A 1 584 ? -10.664 12.82 -0.573 1 93.62 584 ALA A O 1
ATOM 4610 N N . LEU A 1 585 ? -11.453 13.719 -2.488 1 96 585 LEU A N 1
ATOM 4611 C CA . LEU A 1 585 ? -12.367 14.617 -1.792 1 96 585 LEU A CA 1
ATOM 4612 C C . LEU A 1 585 ? -13.359 13.828 -0.941 1 96 585 LEU A C 1
ATOM 4614 O O . LEU A 1 585 ? -13.594 14.172 0.218 1 96 585 LEU A O 1
ATOM 4618 N N . MET A 1 586 ? -13.906 12.781 -1.495 1 95.62 586 MET A N 1
ATOM 4619 C CA . MET A 1 586 ? -14.891 11.961 -0.798 1 95.62 586 MET A CA 1
ATOM 4620 C C . MET A 1 586 ? -14.273 11.281 0.42 1 95.62 586 MET A C 1
ATOM 4622 O O . MET A 1 586 ? -14.914 11.172 1.467 1 95.62 586 MET A O 1
ATOM 4626 N N . SER A 1 587 ? -13.055 10.836 0.31 1 93.25 587 SER A N 1
ATOM 4627 C CA . SER A 1 587 ? -12.383 10.086 1.369 1 93.25 587 SER A CA 1
ATOM 4628 C C . SER A 1 587 ? -11.891 11.016 2.477 1 93.25 587 SER A C 1
ATOM 4630 O O . SER A 1 587 ? -11.867 10.633 3.648 1 93.25 587 SER A O 1
ATOM 4632 N N . ILE A 1 588 ? -11.461 12.188 2.141 1 94.25 588 ILE A N 1
ATOM 4633 C CA . ILE A 1 588 ? -10.891 13.125 3.102 1 94.25 588 ILE A CA 1
ATOM 4634 C C . ILE A 1 588 ? -12.008 13.867 3.826 1 94.25 588 ILE A C 1
ATOM 4636 O O . ILE A 1 588 ? -12.008 13.969 5.055 1 94.25 588 ILE A O 1
ATOM 4640 N N . GLU A 1 589 ? -12.938 14.352 3.047 1 95.12 589 GLU A N 1
ATOM 4641 C CA . GLU A 1 589 ? -14.07 15.086 3.613 1 95.12 589 GLU A CA 1
ATOM 4642 C C . GLU A 1 589 ? -15.266 14.164 3.852 1 95.12 589 GLU A C 1
ATOM 4644 O O . GLU A 1 589 ? -16.375 14.461 3.418 1 95.12 589 GLU A O 1
ATOM 4649 N N . ARG A 1 590 ? -15.031 13.141 4.516 1 92.25 590 ARG A N 1
ATOM 4650 C CA . ARG A 1 590 ? -16.016 12.078 4.695 1 92.25 590 ARG A CA 1
ATOM 4651 C C . ARG A 1 590 ? -17.203 12.57 5.516 1 92.25 590 ARG A C 1
ATOM 4653 O O . ARG A 1 590 ? -18.344 12.156 5.285 1 92.25 590 ARG A O 1
ATOM 4660 N N . HIS A 1 591 ? -16.984 13.422 6.512 1 89.31 591 HIS A N 1
ATOM 4661 C CA . HIS A 1 591 ? -18.078 13.945 7.344 1 89.31 591 HIS A CA 1
ATOM 4662 C C . HIS A 1 591 ? -19.062 14.766 6.52 1 89.31 591 HIS A C 1
ATOM 4664 O O . HIS A 1 591 ? -20.266 14.648 6.695 1 89.31 591 HIS A O 1
ATOM 4670 N N . ALA A 1 592 ? -18.469 15.578 5.695 1 90.25 592 ALA A N 1
ATOM 4671 C CA . ALA A 1 592 ? -19.312 16.375 4.809 1 90.25 592 ALA A CA 1
ATOM 4672 C C . ALA A 1 592 ? -20.141 15.469 3.887 1 90.25 592 ALA A C 1
ATOM 4674 O O . ALA A 1 592 ? -21.312 15.742 3.633 1 90.25 592 ALA A O 1
ATOM 4675 N N . LEU A 1 593 ? -19.562 14.453 3.424 1 93.25 593 LEU A N 1
ATOM 4676 C CA . LEU A 1 593 ? -20.234 13.523 2.535 1 93.25 593 LEU A CA 1
ATOM 4677 C C . LEU A 1 593 ? -21.344 12.766 3.275 1 93.25 593 LEU A C 1
ATOM 4679 O O . LEU A 1 593 ? -22.438 12.57 2.738 1 93.25 593 LEU A O 1
ATOM 4683 N N . TYR A 1 594 ? -21.016 12.359 4.445 1 90.19 594 TYR A N 1
ATOM 4684 C CA . TYR A 1 594 ? -21.969 11.617 5.262 1 90.19 594 TYR A CA 1
ATOM 4685 C C . TYR A 1 594 ? -23.25 12.414 5.465 1 90.19 594 TYR A C 1
ATOM 4687 O O . TYR A 1 594 ? -24.359 11.859 5.395 1 90.19 594 TYR A O 1
ATOM 4695 N N . ASN A 1 595 ? -23.125 13.656 5.598 1 88.38 595 ASN A N 1
ATOM 4696 C CA . ASN A 1 595 ? -24.266 14.523 5.91 1 88.38 595 ASN A CA 1
ATOM 4697 C C . ASN A 1 595 ? -24.969 15.008 4.645 1 88.38 595 ASN A C 1
ATOM 4699 O O . ASN A 1 595 ? -25.984 15.688 4.719 1 88.38 595 ASN A O 1
ATOM 4703 N N . SER A 1 596 ? -24.453 14.688 3.553 1 92 596 SER A N 1
ATOM 4704 C CA . SER A 1 596 ? -25.078 15.086 2.299 1 92 596 SER A CA 1
ATOM 4705 C C . SER A 1 596 ? -26.359 14.297 2.043 1 92 596 SER A C 1
ATOM 4707 O O . SER A 1 596 ? -26.406 13.094 2.283 1 92 596 SER A O 1
ATOM 4709 N N . ASP A 1 597 ? -27.344 15.008 1.58 1 91.75 597 ASP A N 1
ATOM 4710 C CA . ASP A 1 597 ? -28.641 14.406 1.299 1 91.75 597 ASP A CA 1
ATOM 4711 C C . ASP A 1 597 ? -28.609 13.609 -0.003 1 91.75 597 ASP A C 1
ATOM 4713 O O . ASP A 1 597 ? -28.109 14.094 -1.023 1 91.75 597 ASP A O 1
ATOM 4717 N N . HIS A 1 598 ? -29.203 12.375 0.026 1 94.25 598 HIS A N 1
ATOM 4718 C CA . HIS A 1 598 ? -29.234 11.523 -1.155 1 94.25 598 HIS A CA 1
ATOM 4719 C C . HIS A 1 598 ? -29.938 12.211 -2.314 1 94.25 598 HIS A C 1
ATOM 4721 O O . HIS A 1 598 ? -29.5 12.117 -3.461 1 94.25 598 HIS A O 1
ATOM 4727 N N . ASN A 1 599 ? -30.953 12.883 -1.973 1 92.75 599 ASN A N 1
ATOM 4728 C CA . ASN A 1 599 ? -31.766 13.508 -3.008 1 92.75 599 ASN A CA 1
ATOM 4729 C C . ASN A 1 599 ? -31.016 14.633 -3.711 1 92.75 599 ASN A C 1
ATOM 4731 O O . ASN A 1 599 ? -31.188 14.844 -4.914 1 92.75 599 ASN A O 1
ATOM 4735 N N . GLN A 1 600 ? -30.25 15.305 -2.957 1 92.69 600 GLN A N 1
ATOM 4736 C CA . GLN A 1 600 ? -29.453 16.375 -3.553 1 92.69 600 GLN A CA 1
ATOM 4737 C C . GLN A 1 600 ? -28.438 15.805 -4.547 1 92.69 600 GLN A C 1
ATOM 4739 O O . GLN A 1 600 ? -28.203 16.391 -5.605 1 92.69 600 GLN A O 1
ATOM 4744 N N . ILE A 1 601 ? -27.859 14.711 -4.184 1 95.69 601 ILE A N 1
ATOM 4745 C CA . ILE A 1 601 ? -26.875 14.07 -5.043 1 95.69 601 ILE A CA 1
ATOM 4746 C C . ILE A 1 601 ? -27.547 13.539 -6.305 1 95.69 601 ILE A C 1
ATOM 4748 O O . ILE A 1 601 ? -27.016 13.656 -7.406 1 95.69 601 ILE A O 1
ATOM 4752 N N . ILE A 1 602 ? -28.766 12.969 -6.172 1 95.44 602 ILE A N 1
ATOM 4753 C CA . ILE A 1 602 ? -29.531 12.477 -7.312 1 95.44 602 ILE A CA 1
ATOM 4754 C C . ILE A 1 602 ? -29.859 13.633 -8.258 1 95.44 602 ILE A C 1
ATOM 4756 O O . ILE A 1 602 ? -29.75 13.492 -9.477 1 95.44 602 ILE A O 1
ATOM 4760 N N . ASP A 1 603 ? -30.219 14.734 -7.648 1 93.25 603 ASP A N 1
ATOM 4761 C CA . ASP A 1 603 ? -30.516 15.914 -8.453 1 93.25 603 ASP A CA 1
ATOM 4762 C C . ASP A 1 603 ? -29.281 16.375 -9.227 1 93.25 603 ASP A C 1
ATOM 4764 O O . ASP A 1 603 ? -29.391 16.75 -10.398 1 93.25 603 ASP A O 1
ATOM 4768 N N . GLN A 1 604 ? -28.172 16.391 -8.539 1 92.81 604 GLN A N 1
ATOM 4769 C CA . GLN A 1 604 ? -26.922 16.75 -9.203 1 92.81 604 GLN A CA 1
ATOM 4770 C C . GLN A 1 604 ? -26.609 15.789 -10.352 1 92.81 604 GLN A C 1
ATOM 4772 O O . GLN A 1 604 ? -26.203 16.219 -11.438 1 92.81 604 GLN A O 1
ATOM 4777 N N . PHE A 1 605 ? -26.828 14.484 -10.133 1 94.69 605 PHE A N 1
ATOM 4778 C CA . PHE A 1 605 ? -26.609 13.453 -11.141 1 94.69 605 PHE A CA 1
ATOM 4779 C C . PHE A 1 605 ? -27.516 13.672 -12.344 1 94.69 605 PHE A C 1
ATOM 4781 O O . PHE A 1 605 ? -27.078 13.539 -13.492 1 94.69 605 PHE A O 1
ATOM 4788 N N . ALA A 1 606 ? -28.719 14.07 -12.055 1 92.38 606 ALA A N 1
ATOM 4789 C CA . ALA A 1 606 ? -29.703 14.281 -13.109 1 92.38 606 ALA A CA 1
ATOM 4790 C C . ALA A 1 606 ? -29.344 15.484 -13.977 1 92.38 606 ALA A C 1
ATOM 4792 O O . ALA A 1 606 ? -29.672 15.523 -15.156 1 92.38 606 ALA A O 1
ATOM 4793 N N . GLN A 1 607 ? -28.578 16.375 -13.43 1 90.12 607 GLN A N 1
ATOM 4794 C CA . GLN A 1 607 ? -28.281 17.625 -14.102 1 90.12 607 GLN A CA 1
ATOM 4795 C C . GLN A 1 607 ? -27 17.531 -14.914 1 90.12 607 GLN A C 1
ATOM 4797 O O . GLN A 1 607 ? -26.703 18.391 -15.75 1 90.12 607 GLN A O 1
ATOM 4802 N N . LEU A 1 608 ? -26.203 16.516 -14.664 1 89.75 608 LEU A N 1
ATOM 4803 C CA . LEU A 1 608 ? -24.922 16.406 -15.336 1 89.75 608 LEU A CA 1
ATOM 4804 C C . LEU A 1 608 ? -25.094 16.281 -16.844 1 89.75 608 LEU A C 1
ATOM 4806 O O . LEU A 1 608 ? -24.297 16.844 -17.609 1 89.75 608 LEU A O 1
ATOM 4810 N N . LYS A 1 609 ? -26.078 15.547 -17.281 1 87.25 609 LYS A N 1
ATOM 4811 C CA . LYS A 1 609 ? -26.406 15.352 -18.688 1 87.25 609 LYS A CA 1
ATOM 4812 C C . LYS A 1 609 ? -27.875 14.93 -18.859 1 87.25 609 LYS A C 1
ATOM 4814 O O . LYS A 1 609 ? -28.516 14.516 -17.891 1 87.25 609 LYS A O 1
ATOM 4819 N N . PRO A 1 610 ? -28.344 15.109 -20.016 1 84 610 PRO A N 1
ATOM 4820 C CA . PRO A 1 610 ? -29.719 14.641 -20.234 1 84 610 PRO A CA 1
ATOM 4821 C C . PRO A 1 610 ? -29.859 13.133 -20.047 1 84 610 PRO A C 1
ATOM 4823 O O . PRO A 1 610 ? -29 12.359 -20.5 1 84 610 PRO A O 1
ATOM 4826 N N . ARG A 1 611 ? -30.922 12.758 -19.312 1 86.88 611 ARG A N 1
ATOM 4827 C CA . ARG A 1 611 ? -31.156 11.344 -19 1 86.88 611 ARG A CA 1
ATOM 4828 C C . ARG A 1 611 ? -32.344 10.805 -19.797 1 86.88 611 ARG A C 1
ATOM 4830 O O . ARG A 1 611 ? -33.219 11.562 -20.188 1 86.88 611 ARG A O 1
ATOM 4837 N N . ARG A 1 612 ? -32.312 9.539 -20.031 1 78.31 612 ARG A N 1
ATOM 4838 C CA . ARG A 1 612 ? -33.375 8.883 -20.781 1 78.31 612 ARG A CA 1
ATOM 4839 C C . ARG A 1 612 ? -34.719 8.984 -20.047 1 78.31 612 ARG A C 1
ATOM 4841 O O . ARG A 1 612 ? -35.75 9.164 -20.672 1 78.31 612 ARG A O 1
ATOM 4848 N N . TYR A 1 613 ? -34.625 8.844 -18.719 1 80.81 613 TYR A N 1
ATOM 4849 C CA . TYR A 1 613 ? -35.812 8.914 -17.891 1 80.81 613 TYR A CA 1
ATOM 4850 C C . TYR A 1 613 ? -35.719 10.055 -16.875 1 80.81 613 TYR A C 1
ATOM 4852 O O . TYR A 1 613 ? -34.625 10.375 -16.406 1 80.81 613 TYR A O 1
ATOM 4860 N N . THR A 1 614 ? -36.844 10.641 -16.625 1 78.56 614 THR A N 1
ATOM 4861 C CA . THR A 1 614 ? -36.875 11.75 -15.68 1 78.56 614 THR A CA 1
ATOM 4862 C C . THR A 1 614 ? -36.562 11.273 -14.266 1 78.56 614 THR A C 1
ATOM 4864 O O . THR A 1 614 ? -37.125 10.273 -13.805 1 78.56 614 THR A O 1
ATOM 4867 N N . LEU A 1 615 ? -35.688 12.008 -13.664 1 85.62 615 LEU A N 1
ATOM 4868 C CA . LEU A 1 615 ? -35.25 11.633 -12.328 1 85.62 615 LEU A CA 1
ATOM 4869 C C . LEU A 1 615 ? -35.656 12.688 -11.305 1 85.62 615 LEU A C 1
ATOM 4871 O O . LEU A 1 615 ? -35.469 12.492 -10.102 1 85.62 615 LEU A O 1
ATOM 4875 N N . VAL A 1 616 ? -36.188 13.828 -11.766 1 80.5 616 VAL A N 1
ATOM 4876 C CA . VAL A 1 616 ? -36.5 14.922 -10.867 1 80.5 616 VAL A CA 1
ATOM 4877 C C . VAL A 1 616 ? -38.031 15.078 -10.797 1 80.5 616 VAL A C 1
ATOM 4879 O O . VAL A 1 616 ? -38.719 15.008 -11.812 1 80.5 616 VAL A O 1
ATOM 4882 N N . VAL A 1 617 ? -38.562 15.141 -9.531 1 72.38 617 VAL A N 1
ATOM 4883 C CA . VAL A 1 617 ? -40 15.344 -9.32 1 72.38 617 VAL A CA 1
ATOM 4884 C C . VAL A 1 617 ? -40.375 16.781 -9.656 1 72.38 617 VAL A C 1
ATOM 4886 O O . VAL A 1 617 ? -39.719 17.719 -9.211 1 72.38 617 VAL A O 1
ATOM 4889 N N . PRO A 1 618 ? -41.344 16.953 -10.648 1 65.25 618 PRO A N 1
ATOM 4890 C CA . PRO A 1 618 ? -41.75 18.312 -10.961 1 65.25 618 PRO A CA 1
ATOM 4891 C C . PRO A 1 618 ? -42.281 19.078 -9.734 1 65.25 618 PRO A C 1
ATOM 4893 O O . PRO A 1 618 ? -42.812 18.469 -8.805 1 65.25 618 PRO A O 1
ATOM 4896 N N . PRO A 1 619 ? -41.719 20.281 -9.453 1 56.59 619 PRO A N 1
ATOM 4897 C CA . PRO A 1 619 ? -42.25 21.047 -8.32 1 56.59 619 PRO A CA 1
ATOM 4898 C C . PRO A 1 619 ? -43.75 21.062 -8.266 1 56.59 619 PRO A C 1
ATOM 4900 O O . PRO A 1 619 ? -44.438 21 -9.305 1 56.59 619 PRO A O 1
ATOM 4903 N N . SER A 1 620 ? -44.312 20.516 -7.223 1 43.66 620 SER A N 1
ATOM 4904 C CA . SER A 1 620 ? -45.75 20.641 -7.055 1 43.66 620 SER A CA 1
ATOM 4905 C C . SER A 1 620 ? -46.25 22.031 -7.426 1 43.66 620 SER A C 1
ATOM 4907 O O . SER A 1 620 ? -45.656 23.031 -7.035 1 43.66 620 SER A O 1
ATOM 4909 N N . GLN A 1 621 ? -46.875 22.141 -8.68 1 36.03 621 GLN A N 1
ATOM 4910 C CA . GLN A 1 621 ? -47.625 23.391 -8.898 1 36.03 621 GLN A CA 1
ATOM 4911 C C . GLN A 1 621 ? -48.469 23.75 -7.68 1 36.03 621 GLN A C 1
ATOM 4913 O O . GLN A 1 621 ? -49.375 23.016 -7.297 1 36.03 621 GLN A O 1
ATOM 4918 N N . LYS A 1 622 ? -47.844 24.438 -6.758 1 28.19 622 LYS A N 1
ATOM 4919 C CA . LYS A 1 622 ? -48.781 25.25 -5.965 1 28.19 622 LYS A CA 1
ATOM 4920 C C . LYS A 1 622 ? -49.281 26.453 -6.762 1 28.19 622 LYS A C 1
ATOM 4922 O O . LYS A 1 622 ? -48.5 27.094 -7.48 1 28.19 622 LYS A O 1
ATOM 4927 N N . MET B 1 1 ? -12.094 -60.062 48.75 1 28.77 1 MET B N 1
ATOM 4928 C CA . MET B 1 1 ? -12.227 -59.031 49.812 1 28.77 1 MET B CA 1
ATOM 4929 C C . MET B 1 1 ? -12.172 -57.656 49.188 1 28.77 1 MET B C 1
ATOM 4931 O O . MET B 1 1 ? -12.742 -56.688 49.75 1 28.77 1 MET B O 1
ATOM 4935 N N . LEU B 1 2 ? -11.344 -57.469 48.094 1 29.58 2 LEU B N 1
ATOM 4936 C CA . LEU B 1 2 ? -10.828 -56.188 47.594 1 29.58 2 LEU B CA 1
ATOM 4937 C C . LEU B 1 2 ? -11.883 -55.469 46.781 1 29.58 2 LEU B C 1
ATOM 4939 O O . LEU B 1 2 ? -11.734 -54.281 46.469 1 29.58 2 LEU B O 1
ATOM 4943 N N . PHE B 1 3 ? -12.969 -56.125 46.156 1 35.72 3 PHE B N 1
ATOM 4944 C CA . PHE B 1 3 ? -13.969 -55.594 45.25 1 35.72 3 PHE B CA 1
ATOM 4945 C C . PHE B 1 3 ? -14.922 -54.656 45.969 1 35.72 3 PHE B C 1
ATOM 4947 O O . PHE B 1 3 ? -15.523 -53.781 45.344 1 35.72 3 PHE B O 1
ATOM 4954 N N . ARG B 1 4 ? -15.312 -55 47.281 1 38.09 4 ARG B N 1
ATOM 4955 C CA . ARG B 1 4 ? -16.359 -54.375 48.062 1 38.09 4 ARG B CA 1
ATOM 4956 C C . ARG B 1 4 ? -15.969 -52.938 48.438 1 38.09 4 ARG B C 1
ATOM 4958 O O . ARG B 1 4 ? -16.828 -52.062 48.594 1 38.09 4 ARG B O 1
ATOM 4965 N N . GLU B 1 5 ? -14.656 -52.781 48.812 1 40.47 5 GLU B N 1
ATOM 4966 C CA . GLU B 1 5 ? -14.211 -51.531 49.438 1 40.47 5 GLU B CA 1
ATOM 4967 C C . GLU B 1 5 ? -14.234 -50.375 48.438 1 40.47 5 GLU B C 1
ATOM 4969 O O . GLU B 1 5 ? -14.078 -49.219 48.781 1 40.47 5 GLU B O 1
ATOM 4974 N N . HIS B 1 6 ? -14.188 -50.75 47.156 1 42.09 6 HIS B N 1
ATOM 4975 C CA . HIS B 1 6 ? -14.109 -49.75 46.094 1 42.09 6 HIS B CA 1
ATOM 4976 C C . HIS B 1 6 ? -15.422 -49 45.938 1 42.09 6 HIS B C 1
ATOM 4978 O O . HIS B 1 6 ? -15.414 -47.812 45.625 1 42.09 6 HIS B O 1
ATOM 4984 N N . GLU B 1 7 ? -16.516 -49.688 46.188 1 47.56 7 GLU B N 1
ATOM 4985 C CA . GLU B 1 7 ? -17.859 -49.156 46 1 47.56 7 GLU B CA 1
ATOM 4986 C C . GLU B 1 7 ? -18.172 -48.094 47.062 1 47.56 7 GLU B C 1
ATOM 4988 O O . GLU B 1 7 ? -19.078 -47.281 46.906 1 47.56 7 GLU B O 1
ATOM 4993 N N . GLY B 1 8 ? -17.531 -48.219 48.312 1 44.56 8 GLY B N 1
ATOM 4994 C CA . GLY B 1 8 ? -17.797 -47.406 49.469 1 44.56 8 GLY B CA 1
ATOM 4995 C C . GLY B 1 8 ? -17.016 -46.094 49.469 1 44.56 8 GLY B C 1
ATOM 4996 O O . GLY B 1 8 ? -17.016 -45.375 50.469 1 44.56 8 GLY B O 1
ATOM 4997 N N . SER B 1 9 ? -16 -46.062 48.562 1 43.12 9 SER B N 1
ATOM 4998 C CA . SER B 1 9 ? -15.102 -44.938 48.75 1 43.12 9 SER B CA 1
ATOM 4999 C C . SER B 1 9 ? -15.805 -43.625 48.469 1 43.12 9 SER B C 1
ATOM 5001 O O . SER B 1 9 ? -16.781 -43.562 47.719 1 43.12 9 SER B O 1
ATOM 5003 N N . ALA B 1 10 ? -15.375 -42.531 49.188 1 49.94 10 ALA B N 1
ATOM 5004 C CA . ALA B 1 10 ? -15.945 -41.188 49.125 1 49.94 10 ALA B CA 1
ATOM 5005 C C . ALA B 1 10 ? -15.945 -40.656 47.719 1 49.94 10 ALA B C 1
ATOM 5007 O O . ALA B 1 10 ? -16.875 -39.938 47.312 1 49.94 10 ALA B O 1
ATOM 5008 N N . GLY B 1 11 ? -14.922 -41 47.031 1 46.34 11 GLY B N 1
ATOM 5009 C CA . GLY B 1 11 ? -14.805 -40.531 45.656 1 46.34 11 GLY B CA 1
ATOM 5010 C C . GLY B 1 11 ? -15.898 -41.062 44.75 1 46.34 11 GLY B C 1
ATOM 5011 O O . GLY B 1 11 ? -16.406 -40.312 43.906 1 46.34 11 GLY B O 1
ATOM 5012 N N . HIS B 1 12 ? -16.328 -42.281 44.969 1 48.56 12 HIS B N 1
ATOM 5013 C CA . HIS B 1 12 ? -17.375 -42.875 44.125 1 48.56 12 HIS B CA 1
ATOM 5014 C C . HIS B 1 12 ? -18.734 -42.281 44.469 1 48.56 12 HIS B C 1
ATOM 5016 O O . HIS B 1 12 ? -19.531 -41.969 43.594 1 48.56 12 HIS B O 1
ATOM 5022 N N . LYS B 1 13 ? -18.875 -42.062 45.781 1 48.72 13 LYS B N 1
ATOM 5023 C CA . LYS B 1 13 ? -20.172 -41.469 46.188 1 48.72 13 LYS B CA 1
ATOM 5024 C C . LYS B 1 13 ? -20.312 -40.062 45.656 1 48.72 13 LYS B C 1
ATOM 5026 O O . LYS B 1 13 ? -21.391 -39.656 45.219 1 48.72 13 LYS B O 1
ATOM 5031 N N . ASN B 1 14 ? -19.172 -39.312 45.844 1 48.41 14 ASN B N 1
ATOM 5032 C CA . ASN B 1 14 ? -19.219 -37.938 45.344 1 48.41 14 ASN B CA 1
ATOM 5033 C C . ASN B 1 14 ? -19.422 -37.938 43.812 1 48.41 14 ASN B C 1
ATOM 5035 O O . ASN B 1 14 ? -20.141 -37.062 43.312 1 48.41 14 ASN B O 1
ATOM 5039 N N . SER B 1 15 ? -18.875 -38.969 43.062 1 51.28 15 SER B N 1
ATOM 5040 C CA . SER B 1 15 ? -19.078 -39.031 41.625 1 51.28 15 SER B CA 1
ATOM 5041 C C . SER B 1 15 ? -20.516 -39.406 41.281 1 51.28 15 SER B C 1
ATOM 5043 O O . SER B 1 15 ? -21.062 -38.906 40.312 1 51.28 15 SER B O 1
ATOM 5045 N N . VAL B 1 16 ? -21.062 -40.281 42.094 1 51.91 16 VAL B N 1
ATOM 5046 C CA . VAL B 1 16 ? -22.438 -40.688 41.875 1 51.91 16 VAL B CA 1
ATOM 5047 C C . VAL B 1 16 ? -23.375 -39.531 42.219 1 51.91 16 VAL B C 1
ATOM 5049 O O . VAL B 1 16 ? -24.359 -39.281 41.5 1 51.91 16 VAL B O 1
ATOM 5052 N N . MET B 1 17 ? -23.016 -38.812 43.375 1 50 17 MET B N 1
ATOM 5053 C CA . MET B 1 17 ? -23.859 -37.656 43.719 1 50 17 MET B CA 1
ATOM 5054 C C . MET B 1 17 ? -23.75 -36.562 42.656 1 50 17 MET B C 1
ATOM 5056 O O . MET B 1 17 ? -24.75 -35.969 42.281 1 50 17 MET B O 1
ATOM 5060 N N . MET B 1 18 ? -22.469 -36.375 42.125 1 48.81 18 MET B N 1
ATOM 5061 C CA . MET B 1 18 ? -22.297 -35.375 41.062 1 48.81 18 MET B CA 1
ATOM 5062 C C . MET B 1 18 ? -23.016 -35.844 39.781 1 48.81 18 MET B C 1
ATOM 5064 O O . MET B 1 18 ? -23.594 -35.031 39.062 1 48.81 18 MET B O 1
ATOM 5068 N N . TRP B 1 19 ? -23.031 -37.125 39.531 1 47.5 19 TRP B N 1
ATOM 5069 C CA . TRP B 1 19 ? -23.766 -37.688 38.375 1 47.5 19 TRP B CA 1
ATOM 5070 C C . TRP B 1 19 ? -25.266 -37.594 38.594 1 47.5 19 TRP B C 1
ATOM 5072 O O . TRP B 1 19 ? -26 -37.219 37.656 1 47.5 19 TRP B O 1
ATOM 5082 N N . LYS B 1 20 ? -25.734 -37.875 39.875 1 46.84 20 LYS B N 1
ATOM 5083 C CA . LYS B 1 20 ? -27.172 -37.75 40.156 1 46.84 20 LYS B CA 1
ATOM 5084 C C . LYS B 1 20 ? -27.594 -36.281 40.031 1 46.84 20 LYS B C 1
ATOM 5086 O O . LYS B 1 20 ? -28.672 -36 39.5 1 46.84 20 LYS B O 1
ATOM 5091 N N . ASP B 1 21 ? -26.75 -35.375 40.625 1 43.75 21 ASP B N 1
ATOM 5092 C CA . ASP B 1 21 ? -27.047 -33.969 40.5 1 43.75 21 ASP B CA 1
ATOM 5093 C C . ASP B 1 21 ? -27.016 -33.5 39.062 1 43.75 21 ASP B C 1
ATOM 5095 O O . ASP B 1 21 ? -27.844 -32.688 38.656 1 43.75 21 ASP B O 1
ATOM 5099 N N . TYR B 1 22 ? -26.047 -34.062 38.219 1 40.97 22 TYR B N 1
ATOM 5100 C CA . TYR B 1 22 ? -26.016 -33.844 36.781 1 40.97 22 TYR B CA 1
ATOM 5101 C C . TYR B 1 22 ? -27.281 -34.406 36.125 1 40.97 22 TYR B C 1
ATOM 5103 O O . TYR B 1 22 ? -27.875 -33.75 35.281 1 40.97 22 TYR B O 1
ATOM 5111 N N . LYS B 1 23 ? -27.688 -35.594 36.469 1 40.81 23 LYS B N 1
ATOM 5112 C CA . LYS B 1 23 ? -28.875 -36.219 35.906 1 40.81 23 LYS B CA 1
ATOM 5113 C C . LYS B 1 23 ? -30.141 -35.469 36.344 1 40.81 23 LYS B C 1
ATOM 5115 O O . LYS B 1 23 ? -31.047 -35.281 35.531 1 40.81 23 LYS B O 1
ATOM 5120 N N . THR B 1 24 ? -30.234 -35.188 37.688 1 41.91 24 THR B N 1
ATOM 5121 C CA . THR B 1 24 ? -31.406 -34.469 38.156 1 41.91 24 THR B CA 1
ATOM 5122 C C . THR B 1 24 ? -31.438 -33.031 37.594 1 41.91 24 THR B C 1
ATOM 5124 O O . THR B 1 24 ? -32.531 -32.5 37.375 1 41.91 24 THR B O 1
ATOM 5127 N N . SER B 1 25 ? -30.25 -32.312 37.469 1 37.03 25 SER B N 1
ATOM 5128 C CA . SER B 1 25 ? -30.25 -31.016 36.844 1 37.03 25 SER B CA 1
ATOM 5129 C C . SER B 1 25 ? -30.672 -31.109 35.375 1 37.03 25 SER B C 1
ATOM 5131 O O . SER B 1 25 ? -31.188 -30.141 34.812 1 37.03 25 SER B O 1
ATOM 5133 N N . LYS B 1 26 ? -30.484 -32.156 34.594 1 37.53 26 LYS B N 1
ATOM 5134 C CA . LYS B 1 26 ? -31.062 -32.438 33.281 1 37.53 26 LYS B CA 1
ATOM 5135 C C . LYS B 1 26 ? -32.594 -32.594 33.344 1 37.53 26 LYS B C 1
ATOM 5137 O O . LYS B 1 26 ? -33.312 -32.25 32.406 1 37.53 26 LYS B O 1
ATOM 5142 N N . LEU B 1 27 ? -33.094 -33.344 34.312 1 36.69 27 LEU B N 1
ATOM 5143 C CA . LEU B 1 27 ? -34.531 -33.562 34.375 1 36.69 27 LEU B CA 1
ATOM 5144 C C . LEU B 1 27 ? -35.25 -32.312 34.781 1 36.69 27 LEU B C 1
ATOM 5146 O O . LEU B 1 27 ? -36.375 -32.031 34.312 1 36.69 27 LEU B O 1
ATOM 5150 N N . HIS B 1 28 ? -35 -31.719 36.031 1 37.09 28 HIS B N 1
ATOM 5151 C CA . HIS B 1 28 ? -35.625 -30.469 36.406 1 37.09 28 HIS B CA 1
ATOM 5152 C C . HIS B 1 28 ? -34.938 -29.281 35.719 1 37.09 28 HIS B C 1
ATOM 5154 O O . HIS B 1 28 ? -33.906 -28.797 36.188 1 37.09 28 HIS B O 1
ATOM 5160 N N . GLY B 1 29 ? -34.906 -29.219 34.438 1 36.25 29 GLY B N 1
ATOM 5161 C CA . GLY B 1 29 ? -34.438 -28.125 33.594 1 36.25 29 GLY B CA 1
ATOM 5162 C C . GLY B 1 29 ? -34.75 -26.75 34.156 1 36.25 29 GLY B C 1
ATOM 5163 O O . GLY B 1 29 ? -35.875 -26.469 34.531 1 36.25 29 GLY B O 1
ATOM 5164 N N . ASP B 1 30 ? -33.875 -26.25 34.969 1 35.31 30 ASP B N 1
ATOM 5165 C CA . ASP B 1 30 ? -34.062 -25.016 35.719 1 35.31 30 ASP B CA 1
ATOM 5166 C C . ASP B 1 30 ? -34.969 -24.031 34.969 1 35.31 30 ASP B C 1
ATOM 5168 O O . ASP B 1 30 ? -34.938 -24.016 33.719 1 35.31 30 ASP B O 1
ATOM 5172 N N . VAL B 1 31 ? -36.031 -23.406 35.594 1 38.22 31 VAL B N 1
ATOM 5173 C CA . VAL B 1 31 ? -36.906 -22.344 35.125 1 38.22 31 VAL B CA 1
ATOM 5174 C C . VAL B 1 31 ? -36.094 -21.406 34.219 1 38.22 31 VAL B C 1
ATOM 5176 O O . VAL B 1 31 ? -36.656 -20.859 33.25 1 38.22 31 VAL B O 1
ATOM 5179 N N . ILE B 1 32 ? -34.875 -21.125 34.625 1 36.44 32 ILE B N 1
ATOM 5180 C CA . ILE B 1 32 ? -34.062 -20.25 33.812 1 36.44 32 ILE B CA 1
ATOM 5181 C C . ILE B 1 32 ? -33.75 -20.938 32.469 1 36.44 32 ILE B C 1
ATOM 5183 O O . ILE B 1 32 ? -33.625 -20.266 31.453 1 36.44 32 ILE B O 1
ATOM 5187 N N . ASP B 1 33 ? -33.5 -22.141 32.438 1 39 33 ASP B N 1
ATOM 5188 C CA . ASP B 1 33 ? -33.312 -22.922 31.219 1 39 33 ASP B CA 1
ATOM 5189 C C . ASP B 1 33 ? -34.625 -23.047 30.438 1 39 33 ASP B C 1
ATOM 5191 O O . ASP B 1 33 ? -34.625 -23.125 29.219 1 39 33 ASP B O 1
ATOM 5195 N N . GLN B 1 34 ? -35.812 -23.25 31.094 1 40.44 34 GLN B N 1
ATOM 5196 C CA . GLN B 1 34 ? -37.125 -23.188 30.484 1 40.44 34 GLN B CA 1
ATOM 5197 C C . GLN B 1 34 ? -37.406 -21.797 29.922 1 40.44 34 GLN B C 1
ATOM 5199 O O . GLN B 1 34 ? -38.094 -21.656 28.906 1 40.44 34 GLN B O 1
ATOM 5204 N N . MET B 1 35 ? -37.188 -20.703 30.734 1 38.5 35 MET B N 1
ATOM 5205 C CA . MET B 1 35 ? -37.375 -19.328 30.281 1 38.5 35 MET B CA 1
ATOM 5206 C C . MET B 1 35 ? -36.438 -19.016 29.109 1 38.5 35 MET B C 1
ATOM 5208 O O . MET B 1 35 ? -36.688 -18.078 28.359 1 38.5 35 MET B O 1
ATOM 5212 N N . ASN B 1 36 ? -35.188 -19.484 29.125 1 43.62 36 ASN B N 1
ATOM 5213 C CA . ASN B 1 36 ? -34.312 -19.188 28 1 43.62 36 ASN B CA 1
ATOM 5214 C C . ASN B 1 36 ? -34.75 -19.938 26.75 1 43.62 36 ASN B C 1
ATOM 5216 O O . ASN B 1 36 ? -33.938 -20.234 25.875 1 43.62 36 ASN B O 1
ATOM 5220 N N . ILE B 1 37 ? -35.688 -20.688 26.828 1 48.66 37 ILE B N 1
ATOM 5221 C CA . ILE B 1 37 ? -36.25 -21.281 25.625 1 48.66 37 ILE B CA 1
ATOM 5222 C C . ILE B 1 37 ? -36.656 -20.172 24.656 1 48.66 37 ILE B C 1
ATOM 5224 O O . ILE B 1 37 ? -37.688 -19.516 24.859 1 48.66 37 ILE B O 1
ATOM 5228 N N . ALA B 1 38 ? -35.781 -19.469 24.25 1 60.12 38 ALA B N 1
ATOM 5229 C CA . ALA B 1 38 ? -36.156 -18.594 23.141 1 60.12 38 ALA B CA 1
ATOM 5230 C C . ALA B 1 38 ? -37.094 -19.297 22.172 1 60.12 38 ALA B C 1
ATOM 5232 O O . ALA B 1 38 ? -36.938 -20.484 21.875 1 60.12 38 ALA B O 1
ATOM 5233 N N . SER B 1 39 ? -38.312 -18.797 22.109 1 71.81 39 SER B N 1
ATOM 5234 C CA . SER B 1 39 ? -39.25 -19.297 21.109 1 71.81 39 SER B CA 1
ATOM 5235 C C . SER B 1 39 ? -38.594 -19.453 19.75 1 71.81 39 SER B C 1
ATOM 5237 O O . SER B 1 39 ? -37.531 -18.859 19.5 1 71.81 39 SER B O 1
ATOM 5239 N N . VAL B 1 40 ? -39.031 -20.531 19.094 1 78.56 40 VAL B N 1
ATOM 5240 C CA . VAL B 1 40 ? -38.594 -20.75 17.719 1 78.56 40 VAL B CA 1
ATOM 5241 C C . VAL B 1 40 ? -38.562 -19.422 16.969 1 78.56 40 VAL B C 1
ATOM 5243 O O . VAL B 1 40 ? -37.688 -19.172 16.156 1 78.56 40 VAL B O 1
ATOM 5246 N N . ASP B 1 41 ? -39.469 -18.594 17.438 1 81.5 41 ASP B N 1
ATOM 5247 C CA . ASP B 1 41 ? -39.562 -17.297 16.75 1 81.5 41 ASP B CA 1
ATOM 5248 C C . ASP B 1 41 ? -38.406 -16.375 17.156 1 81.5 41 ASP B C 1
ATOM 5250 O O . ASP B 1 41 ? -37.875 -15.672 16.312 1 81.5 41 ASP B O 1
ATOM 5254 N N . GLN B 1 42 ? -38.094 -16.453 18.375 1 84.5 42 GLN B N 1
ATOM 5255 C CA . GLN B 1 42 ? -37 -15.617 18.844 1 84.5 42 GLN B CA 1
ATOM 5256 C C . GLN B 1 42 ? -35.656 -16.062 18.234 1 84.5 42 GLN B C 1
ATOM 5258 O O . GLN B 1 42 ? -34.844 -15.234 17.875 1 84.5 42 GLN B O 1
ATOM 5263 N N . ILE B 1 43 ? -35.562 -17.344 18.172 1 87.94 43 ILE B N 1
ATOM 5264 C CA . ILE B 1 43 ? -34.344 -17.891 17.578 1 87.94 43 ILE B CA 1
ATOM 5265 C C . ILE B 1 43 ? -34.25 -17.531 16.094 1 87.94 43 ILE B C 1
ATOM 5267 O O . ILE B 1 43 ? -33.188 -17.172 15.594 1 87.94 43 ILE B O 1
ATOM 5271 N N . SER B 1 44 ? -35.406 -17.609 15.469 1 88.62 44 SER B N 1
ATOM 5272 C CA . SER B 1 44 ? -35.469 -17.281 14.047 1 88.62 44 SER B CA 1
ATOM 5273 C C . SER B 1 44 ? -35.094 -15.812 13.812 1 88.62 44 SER B C 1
ATOM 5275 O O . SER B 1 44 ? -34.406 -15.484 12.844 1 88.62 44 SER B O 1
ATOM 5277 N N . GLU B 1 45 ? -35.562 -14.977 14.656 1 90 45 GLU B N 1
ATOM 5278 C CA . GLU B 1 45 ? -35.25 -13.555 14.539 1 90 45 GLU B CA 1
ATOM 5279 C C . GLU B 1 45 ? -33.75 -13.297 14.781 1 90 45 GLU B C 1
ATOM 5281 O O . GLU B 1 45 ? -33.156 -12.484 14.086 1 90 45 GLU B O 1
ATOM 5286 N N . ARG B 1 46 ? -33.281 -13.945 15.758 1 90.94 46 ARG B N 1
ATOM 5287 C CA . ARG B 1 46 ? -31.859 -13.812 16.047 1 90.94 46 ARG B CA 1
ATOM 5288 C C . ARG B 1 46 ? -31.016 -14.289 14.859 1 90.94 46 ARG B C 1
ATOM 5290 O O . ARG B 1 46 ? -30.016 -13.648 14.508 1 90.94 46 ARG B O 1
ATOM 5297 N N . ARG B 1 47 ? -31.406 -15.344 14.32 1 92.44 47 ARG B N 1
ATOM 5298 C CA . ARG B 1 47 ? -30.656 -15.906 13.195 1 92.44 47 ARG B CA 1
ATOM 5299 C C . ARG B 1 47 ? -30.734 -14.992 11.977 1 92.44 47 ARG B C 1
ATOM 5301 O O . ARG B 1 47 ? -29.781 -14.906 11.203 1 92.44 47 ARG B O 1
ATOM 5308 N N . GLU B 1 48 ? -31.859 -14.352 11.828 1 92.62 48 GLU B N 1
ATOM 5309 C CA . GLU B 1 48 ? -31.953 -13.391 10.734 1 92.62 48 GLU B CA 1
ATOM 5310 C C . GLU B 1 48 ? -31 -12.227 10.93 1 92.62 48 GLU B C 1
ATOM 5312 O O . GLU B 1 48 ? -30.391 -11.75 9.969 1 92.62 48 GLU B O 1
ATOM 5317 N N . TYR B 1 49 ? -30.906 -11.805 12.141 1 94.75 49 TYR B N 1
ATOM 5318 C CA . TYR B 1 49 ? -29.953 -10.766 12.484 1 94.75 49 TYR B CA 1
ATOM 5319 C C . TYR B 1 49 ? -28.531 -11.227 12.219 1 94.75 49 TYR B C 1
ATOM 5321 O O . TYR B 1 49 ? -27.734 -10.5 11.625 1 94.75 49 TYR B O 1
ATOM 5329 N N . LEU B 1 50 ? -28.266 -12.445 12.609 1 95.31 50 LEU B N 1
ATOM 5330 C CA . LEU B 1 50 ? -26.938 -12.992 12.438 1 95.31 50 LEU B CA 1
ATOM 5331 C C . LEU B 1 50 ? -26.625 -13.203 10.953 1 95.31 50 LEU B C 1
ATOM 5333 O O . LEU B 1 50 ? -25.469 -13.094 10.539 1 95.31 50 LEU B O 1
ATOM 5337 N N . ARG B 1 51 ? -27.609 -13.5 10.203 1 95.62 51 ARG B N 1
ATOM 5338 C CA . ARG B 1 51 ? -27.438 -13.641 8.758 1 95.62 51 ARG B CA 1
ATOM 5339 C C . ARG B 1 51 ? -26.875 -12.359 8.148 1 95.62 51 ARG B C 1
ATOM 5341 O O . ARG B 1 51 ? -26.047 -12.414 7.238 1 95.62 51 ARG B O 1
ATOM 5348 N N . CYS B 1 52 ? -27.344 -11.258 8.633 1 95.75 52 CYS B N 1
ATOM 5349 C CA . CYS B 1 52 ? -26.844 -9.977 8.156 1 95.75 52 CYS B CA 1
ATOM 5350 C C . CYS B 1 52 ? -25.359 -9.805 8.5 1 95.75 52 CYS B C 1
ATOM 5352 O O . CYS B 1 52 ? -24.578 -9.359 7.668 1 95.75 52 CYS B O 1
ATOM 5354 N N . ILE B 1 53 ? -25.031 -10.211 9.68 1 96.81 53 ILE B N 1
ATOM 5355 C CA . ILE B 1 53 ? -23.641 -10.102 10.148 1 96.81 53 ILE B CA 1
ATOM 5356 C C . ILE B 1 53 ? -22.734 -10.984 9.297 1 96.81 53 ILE B C 1
ATOM 5358 O O . ILE B 1 53 ? -21.656 -10.562 8.883 1 96.81 53 ILE B O 1
ATOM 5362 N N . VAL B 1 54 ? -23.203 -12.164 9.039 1 97.38 54 VAL B N 1
ATOM 5363 C CA . VAL B 1 54 ? -22.438 -13.117 8.242 1 97.38 54 VAL B CA 1
ATOM 5364 C C . VAL B 1 54 ? -22.234 -12.57 6.828 1 97.38 54 VAL B C 1
ATOM 5366 O O . VAL B 1 54 ? -21.141 -12.664 6.266 1 97.38 54 VAL B O 1
ATOM 5369 N N . ALA B 1 55 ? -23.312 -12.047 6.309 1 97 55 ALA B N 1
ATOM 5370 C CA . ALA B 1 55 ? -23.234 -11.5 4.957 1 97 55 ALA B CA 1
ATOM 5371 C C . ALA B 1 55 ? -22.203 -10.383 4.871 1 97 55 ALA B C 1
ATOM 5373 O O . ALA B 1 55 ? -21.422 -10.32 3.914 1 97 55 ALA B O 1
ATOM 5374 N N . VAL B 1 56 ? -22.203 -9.516 5.871 1 97.5 56 VAL B N 1
ATOM 5375 C CA . VAL B 1 56 ? -21.234 -8.422 5.922 1 97.5 56 VAL B CA 1
ATOM 5376 C C . VAL B 1 56 ? -19.828 -8.977 6.074 1 97.5 56 VAL B C 1
ATOM 5378 O O . VAL B 1 56 ? -18.891 -8.531 5.398 1 97.5 56 VAL B O 1
ATOM 5381 N N . THR B 1 57 ? -19.672 -9.953 6.934 1 97.56 57 THR B N 1
ATOM 5382 C CA . THR B 1 57 ? -18.375 -10.586 7.16 1 97.56 57 THR B CA 1
ATOM 5383 C C . THR B 1 57 ? -17.859 -11.234 5.879 1 97.56 57 THR B C 1
ATOM 5385 O O . THR B 1 57 ? -16.688 -11.07 5.523 1 97.56 57 THR B O 1
ATOM 5388 N N . LYS B 1 58 ? -18.719 -11.945 5.199 1 97.19 58 LYS B N 1
ATOM 5389 C CA . LYS B 1 58 ? -18.344 -12.586 3.938 1 97.19 58 LYS B CA 1
ATOM 5390 C C . LYS B 1 58 ? -17.922 -11.555 2.896 1 97.19 58 LYS B C 1
ATOM 5392 O O . LYS B 1 58 ? -16.953 -11.758 2.168 1 97.19 58 LYS B O 1
ATOM 5397 N N . PHE B 1 59 ? -18.703 -10.484 2.848 1 96.38 59 PHE B N 1
ATOM 5398 C CA . PHE B 1 59 ? -18.391 -9.438 1.879 1 96.38 59 PHE B CA 1
ATOM 5399 C C . PHE B 1 59 ? -17 -8.859 2.133 1 96.38 59 PHE B C 1
ATOM 5401 O O . PHE B 1 59 ? -16.188 -8.781 1.217 1 96.38 59 PHE B O 1
ATOM 5408 N N . LEU B 1 60 ? -16.734 -8.438 3.369 1 95.56 60 LEU B N 1
ATOM 5409 C CA . LEU B 1 60 ? -15.469 -7.812 3.721 1 95.56 60 LEU B CA 1
ATOM 5410 C C . LEU B 1 60 ? -14.312 -8.781 3.51 1 95.56 60 LEU B C 1
ATOM 5412 O O . LEU B 1 60 ? -13.258 -8.398 3.004 1 95.56 60 LEU B O 1
ATOM 5416 N N . GLY B 1 61 ? -14.492 -9.992 3.877 1 94.38 61 GLY B N 1
ATOM 5417 C CA . GLY B 1 61 ? -13.461 -11 3.693 1 94.38 61 GLY B CA 1
ATOM 5418 C C . GLY B 1 61 ? -13.156 -11.281 2.234 1 94.38 61 GLY B C 1
ATOM 5419 O O . GLY B 1 61 ? -11.984 -11.32 1.838 1 94.38 61 GLY B O 1
ATOM 5420 N N . ARG B 1 62 ? -14.156 -11.438 1.424 1 94.31 62 ARG B N 1
ATOM 5421 C CA . ARG B 1 62 ? -13.992 -11.75 0.007 1 94.31 62 ARG B CA 1
ATOM 5422 C C . ARG B 1 62 ? -13.297 -10.602 -0.725 1 94.31 62 ARG B C 1
ATOM 5424 O O . ARG B 1 62 ? -12.477 -10.836 -1.612 1 94.31 62 ARG B O 1
ATOM 5431 N N . GLN B 1 63 ? -13.68 -9.398 -0.312 1 92.06 63 GLN B N 1
ATOM 5432 C CA . GLN B 1 63 ? -13.148 -8.219 -0.993 1 92.06 63 GLN B CA 1
ATOM 5433 C C . GLN B 1 63 ? -11.789 -7.824 -0.433 1 92.06 63 GLN B C 1
ATOM 5435 O O . GLN B 1 63 ? -11.125 -6.934 -0.967 1 92.06 63 GLN B O 1
ATOM 5440 N N . GLY B 1 64 ? -11.383 -8.516 0.646 1 89.69 64 GLY B N 1
ATOM 5441 C CA . GLY B 1 64 ? -10.094 -8.219 1.247 1 89.69 64 GLY B CA 1
ATOM 5442 C C . GLY B 1 64 ? -10.055 -6.855 1.915 1 89.69 64 GLY B C 1
ATOM 5443 O O . GLY B 1 64 ? -9.062 -6.133 1.805 1 89.69 64 GLY B O 1
ATOM 5444 N N . LEU B 1 65 ? -11.109 -6.457 2.543 1 91 65 LEU B N 1
ATOM 5445 C CA . LEU B 1 65 ? -11.211 -5.145 3.17 1 91 65 LEU B CA 1
ATOM 5446 C C . LEU B 1 65 ? -10.984 -5.238 4.676 1 91 65 LEU B C 1
ATOM 5448 O O . LEU B 1 65 ? -11.258 -6.277 5.281 1 91 65 LEU B O 1
ATOM 5452 N N . ALA B 1 66 ? -10.531 -4.137 5.203 1 88.94 66 ALA B N 1
ATOM 5453 C CA . ALA B 1 66 ? -10.367 -4.07 6.652 1 88.94 66 ALA B CA 1
ATOM 5454 C C . ALA B 1 66 ? -11.727 -4.059 7.352 1 88.94 66 ALA B C 1
ATOM 5456 O O . ALA B 1 66 ? -12.695 -3.512 6.828 1 88.94 66 ALA B O 1
ATOM 5457 N N . PHE B 1 67 ? -11.742 -4.641 8.547 1 92.12 67 PHE B N 1
ATOM 5458 C CA . PHE B 1 67 ? -13 -4.684 9.297 1 92.12 67 PHE B CA 1
ATOM 5459 C C . PHE B 1 67 ? -13.125 -3.475 10.219 1 92.12 67 PHE B C 1
ATOM 5461 O O . PHE B 1 67 ? -14.055 -2.684 10.086 1 92.12 67 PHE B O 1
ATOM 5468 N N . ARG B 1 68 ? -12.094 -3.314 11.008 1 87.62 68 ARG B N 1
ATOM 5469 C CA . ARG B 1 68 ? -12.188 -2.369 12.109 1 87.62 68 ARG B CA 1
ATOM 5470 C C . ARG B 1 68 ? -11.609 -1.011 11.719 1 87.62 68 ARG B C 1
ATOM 5472 O O . ARG B 1 68 ? -10.727 -0.929 10.867 1 87.62 68 ARG B O 1
ATOM 5479 N N . GLY B 1 69 ? -12.188 -0.023 12.391 1 82.62 69 GLY B N 1
ATOM 5480 C CA . GLY B 1 69 ? -11.609 1.309 12.297 1 82.62 69 GLY B CA 1
ATOM 5481 C C . GLY B 1 69 ? -10.695 1.646 13.461 1 82.62 69 GLY B C 1
ATOM 5482 O O . GLY B 1 69 ? -10.594 0.875 14.422 1 82.62 69 GLY B O 1
ATOM 5483 N N . HIS B 1 70 ? -10.039 2.74 13.352 1 78.69 70 HIS B N 1
ATOM 5484 C CA . HIS B 1 70 ? -9.18 3.205 14.438 1 78.69 70 HIS B CA 1
ATOM 5485 C C . HIS B 1 70 ? -10 3.549 15.672 1 78.69 70 HIS B C 1
ATOM 5487 O O . HIS B 1 70 ? -9.57 3.297 16.797 1 78.69 70 HIS B O 1
ATOM 5493 N N . ASP B 1 71 ? -11.109 4.105 15.422 1 82.19 71 ASP B N 1
ATOM 5494 C CA . ASP B 1 71 ? -12.047 4.52 16.469 1 82.19 71 ASP B CA 1
ATOM 5495 C C . ASP B 1 71 ? -13.469 4.059 16.141 1 82.19 71 ASP B C 1
ATOM 5497 O O . ASP B 1 71 ? -14.109 4.59 15.234 1 82.19 71 ASP B O 1
ATOM 5501 N N . GLU B 1 72 ? -13.875 3.115 16.938 1 86 72 GLU B N 1
ATOM 5502 C CA . GLU B 1 72 ? -15.188 2.543 16.625 1 86 72 GLU B CA 1
ATOM 5503 C C . GLU B 1 72 ? -16.25 3.082 17.578 1 86 72 GLU B C 1
ATOM 5505 O O . GLU B 1 72 ? -17.344 2.52 17.672 1 86 72 GLU B O 1
ATOM 5510 N N . LYS B 1 73 ? -15.875 4.176 18.25 1 86.19 73 LYS B N 1
ATOM 5511 C CA . LYS B 1 73 ? -16.844 4.809 19.141 1 86.19 73 LYS B CA 1
ATOM 5512 C C . LYS B 1 73 ? -17.953 5.488 18.359 1 86.19 73 LYS B C 1
ATOM 5514 O O . LYS B 1 73 ? -17.812 5.766 17.172 1 86.19 73 LYS B O 1
ATOM 5519 N N . GLN B 1 74 ? -19.078 5.648 18.969 1 84.62 74 GLN B N 1
ATOM 5520 C CA . GLN B 1 74 ? -20.234 6.258 18.328 1 84.62 74 GLN B CA 1
ATOM 5521 C C . GLN B 1 74 ? -19.922 7.68 17.859 1 84.62 74 GLN B C 1
ATOM 5523 O O . GLN B 1 74 ? -20.484 8.148 16.875 1 84.62 74 GLN B O 1
ATOM 5528 N N . SER B 1 75 ? -19.031 8.305 18.484 1 83.56 75 SER B N 1
ATOM 5529 C CA . SER B 1 75 ? -18.688 9.688 18.156 1 83.56 75 SER B CA 1
ATOM 5530 C C . SER B 1 75 ? -17.703 9.75 17 1 83.56 75 SER B C 1
ATOM 5532 O O . SER B 1 75 ? -17.422 10.836 16.484 1 83.56 75 SER B O 1
ATOM 5534 N N . SER B 1 76 ? -17.297 8.562 16.578 1 86.44 76 SER B N 1
ATOM 5535 C CA . SER B 1 76 ? -16.281 8.508 15.523 1 86.44 76 SER B CA 1
ATOM 5536 C C . SER B 1 76 ? -16.906 8.828 14.164 1 86.44 76 SER B C 1
ATOM 5538 O O . SER B 1 76 ? -18.047 8.453 13.883 1 86.44 76 SER B O 1
ATOM 5540 N N . ASP B 1 77 ? -16.125 9.516 13.344 1 84.44 77 ASP B N 1
ATOM 5541 C CA . ASP B 1 77 ? -16.562 9.82 11.984 1 84.44 77 ASP B CA 1
ATOM 5542 C C . ASP B 1 77 ? -16.453 8.594 11.078 1 84.44 77 ASP B C 1
ATOM 5544 O O . ASP B 1 77 ? -17 8.57 9.977 1 84.44 77 ASP B O 1
ATOM 5548 N N . ASN B 1 78 ? -15.773 7.633 11.531 1 89 78 ASN B N 1
ATOM 5549 C CA . ASN B 1 78 ? -15.57 6.398 10.789 1 89 78 ASN B CA 1
ATOM 5550 C C . ASN B 1 78 ? -15.344 5.211 11.727 1 89 78 ASN B C 1
ATOM 5552 O O . ASN B 1 78 ? -14.242 5.016 12.234 1 89 78 ASN B O 1
ATOM 5556 N N . GLN B 1 79 ? -16.344 4.457 11.82 1 91.25 79 GLN B N 1
ATOM 5557 C CA . GLN B 1 79 ? -16.297 3.371 12.797 1 91.25 79 GLN B CA 1
ATOM 5558 C C . GLN B 1 79 ? -15.727 2.098 12.18 1 91.25 79 GLN B C 1
ATOM 5560 O O . GLN B 1 79 ? -15.812 1.021 12.773 1 91.25 79 GLN B O 1
ATOM 5565 N N . GLY B 1 80 ? -15.195 2.174 11 1 91.44 80 GLY B N 1
ATOM 5566 C CA . GLY B 1 80 ? -14.664 1.005 10.312 1 91.44 80 GLY B CA 1
ATOM 5567 C C . GLY B 1 80 ? -15.633 0.419 9.297 1 91.44 80 GLY B C 1
ATOM 5568 O O . GLY B 1 80 ? -16.828 0.726 9.328 1 91.44 80 GLY B O 1
ATOM 5569 N N . ASN B 1 81 ? -15.195 -0.412 8.422 1 94.12 81 ASN B N 1
ATOM 5570 C CA . ASN B 1 81 ? -16.031 -0.936 7.344 1 94.12 81 ASN B CA 1
ATOM 5571 C C . ASN B 1 81 ? -17.141 -1.831 7.875 1 94.12 81 ASN B C 1
ATOM 5573 O O . ASN B 1 81 ? -18.266 -1.806 7.359 1 94.12 81 ASN B O 1
ATOM 5577 N N . PHE B 1 82 ? -16.844 -2.609 8.914 1 95.75 82 PHE B N 1
ATOM 5578 C CA . PHE B 1 82 ? -17.797 -3.584 9.422 1 95.75 82 PHE B CA 1
ATOM 5579 C C . PHE B 1 82 ? -19.031 -2.889 9.992 1 95.75 82 PHE B C 1
ATOM 5581 O O . PHE B 1 82 ? -20.156 -3.154 9.562 1 95.75 82 PHE B O 1
ATOM 5588 N N . ILE B 1 83 ? -18.797 -1.987 10.875 1 95.44 83 ILE B N 1
ATOM 5589 C CA . ILE B 1 83 ? -19.906 -1.29 11.531 1 95.44 83 ILE B CA 1
ATOM 5590 C C . ILE B 1 83 ? -20.609 -0.375 10.531 1 95.44 83 ILE B C 1
ATOM 5592 O O . ILE B 1 83 ? -21.844 -0.288 10.523 1 95.44 83 ILE B O 1
ATOM 5596 N N . GLU B 1 84 ? -19.828 0.276 9.711 1 95.44 84 GLU B N 1
ATOM 5597 C CA . GLU B 1 84 ? -20.422 1.162 8.711 1 95.44 84 GLU B CA 1
ATOM 5598 C C . GLU B 1 84 ? -21.281 0.384 7.723 1 95.44 84 GLU B C 1
ATOM 5600 O O . GLU B 1 84 ? -22.297 0.895 7.238 1 95.44 84 GLU B O 1
ATOM 5605 N N . MET B 1 85 ? -20.906 -0.762 7.395 1 96.5 85 MET B N 1
ATOM 5606 C CA . MET B 1 85 ? -21.688 -1.587 6.477 1 96.5 85 MET B CA 1
ATOM 5607 C C . MET B 1 85 ? -22.984 -2.061 7.137 1 96.5 85 MET B C 1
ATOM 5609 O O . MET B 1 85 ? -24.031 -2.139 6.484 1 96.5 85 MET B O 1
ATOM 5613 N N . MET B 1 86 ? -22.875 -2.434 8.398 1 95.25 86 MET B N 1
ATOM 5614 C CA . MET B 1 86 ? -24.078 -2.787 9.133 1 95.25 86 MET B CA 1
ATOM 5615 C C . MET B 1 86 ? -25.078 -1.635 9.125 1 95.25 86 MET B C 1
ATOM 5617 O O . MET B 1 86 ? -26.281 -1.85 8.961 1 95.25 86 MET B O 1
ATOM 5621 N N . SER B 1 87 ? -24.516 -0.423 9.289 1 94.38 87 SER B N 1
ATOM 5622 C CA . SER B 1 87 ? -25.359 0.769 9.25 1 94.38 87 SER B CA 1
ATOM 5623 C C . SER B 1 87 ? -25.984 0.964 7.875 1 94.38 87 SER B C 1
ATOM 5625 O O . SER B 1 87 ? -27.141 1.378 7.762 1 94.38 87 SER B O 1
ATOM 5627 N N . LEU B 1 88 ? -25.25 0.683 6.875 1 95.81 88 LEU B N 1
ATOM 5628 C CA . LEU B 1 88 ? -25.734 0.792 5.508 1 95.81 88 LEU B CA 1
ATOM 5629 C C . LEU B 1 88 ? -26.891 -0.181 5.27 1 95.81 88 LEU B C 1
ATOM 5631 O O . LEU B 1 88 ? -27.906 0.189 4.68 1 95.81 88 LEU B O 1
ATOM 5635 N N . LEU B 1 89 ? -26.734 -1.423 5.703 1 96.31 89 LEU B N 1
ATOM 5636 C CA . LEU B 1 89 ? -27.812 -2.404 5.551 1 96.31 89 LEU B CA 1
ATOM 5637 C C . LEU B 1 89 ? -29.062 -1.966 6.305 1 96.31 89 LEU B C 1
ATOM 5639 O O . LEU B 1 89 ? -30.172 -2.137 5.812 1 96.31 89 LEU B O 1
ATOM 5643 N N . LYS B 1 90 ? -28.812 -1.457 7.477 1 94.94 90 LYS B N 1
ATOM 5644 C CA . LYS B 1 90 ? -29.922 -1.017 8.312 1 94.94 90 LYS B CA 1
ATOM 5645 C C . LYS B 1 90 ? -30.734 0.077 7.613 1 94.94 90 LYS B C 1
ATOM 5647 O O . LYS B 1 90 ? -31.953 0.18 7.812 1 94.94 90 LYS B O 1
ATOM 5652 N N . GLU B 1 91 ? -30.078 0.875 6.852 1 94.19 91 GLU B N 1
ATOM 5653 C CA . GLU B 1 91 ? -30.75 1.959 6.133 1 94.19 91 GLU B CA 1
ATOM 5654 C C . GLU B 1 91 ? -31.797 1.42 5.176 1 94.19 91 GLU B C 1
ATOM 5656 O O . GLU B 1 91 ? -32.812 2.074 4.926 1 94.19 91 GLU B O 1
ATOM 5661 N N . PHE B 1 92 ? -31.641 0.191 4.672 1 94 92 PHE B N 1
ATOM 5662 C CA . PHE B 1 92 ? -32.531 -0.26 3.596 1 94 92 PHE B CA 1
ATOM 5663 C C . PHE B 1 92 ? -33.219 -1.548 3.984 1 94 92 PHE B C 1
ATOM 5665 O O . PHE B 1 92 ? -34.188 -1.96 3.32 1 94 92 PHE B O 1
ATOM 5672 N N . ASP B 1 93 ? -32.812 -2.232 5.027 1 93.81 93 ASP B N 1
ATOM 5673 C CA . ASP B 1 93 ? -33.438 -3.475 5.48 1 93.81 93 ASP B CA 1
ATOM 5674 C C . ASP B 1 93 ? -34.469 -3.205 6.551 1 93.81 93 ASP B C 1
ATOM 5676 O O . ASP B 1 93 ? -34.156 -2.873 7.691 1 93.81 93 ASP B O 1
ATOM 5680 N N . PRO B 1 94 ? -35.719 -3.484 6.254 1 93.62 94 PRO B N 1
ATOM 5681 C CA . PRO B 1 94 ? -36.75 -3.225 7.23 1 93.62 94 PRO B CA 1
ATOM 5682 C C . PRO B 1 94 ? -36.625 -4.055 8.5 1 93.62 94 PRO B C 1
ATOM 5684 O O . PRO B 1 94 ? -36.969 -3.586 9.594 1 93.62 94 PRO B O 1
ATOM 5687 N N . PHE B 1 95 ? -36.125 -5.223 8.352 1 93.5 95 PHE B N 1
ATOM 5688 C CA . PHE B 1 95 ? -35.938 -6.066 9.523 1 93.5 95 PHE B CA 1
ATOM 5689 C C . PHE B 1 95 ? -34.938 -5.434 10.484 1 93.5 95 PHE B C 1
ATOM 5691 O O . PHE B 1 95 ? -35.188 -5.316 11.68 1 93.5 95 PHE B O 1
ATOM 5698 N N . LEU B 1 96 ? -33.844 -4.973 9.984 1 93.94 96 LEU B N 1
ATOM 5699 C CA . LEU B 1 96 ? -32.781 -4.402 10.805 1 93.94 96 LEU B CA 1
ATOM 5700 C C . LEU B 1 96 ? -33.219 -3.084 11.438 1 93.94 96 LEU B C 1
ATOM 5702 O O . LEU B 1 96 ? -32.781 -2.73 12.531 1 93.94 96 LEU B O 1
ATOM 5706 N N . GLN B 1 97 ? -34.031 -2.412 10.719 1 94 97 GLN B N 1
ATOM 5707 C CA . GLN B 1 97 ? -34.531 -1.139 11.227 1 94 97 GLN B CA 1
ATOM 5708 C C . GLN B 1 97 ? -35.375 -1.341 12.477 1 94 97 GLN B C 1
ATOM 5710 O O . GLN B 1 97 ? -35.438 -0.479 13.359 1 94 97 GLN B O 1
ATOM 5715 N N . ASN B 1 98 ? -35.969 -2.5 12.562 1 92.88 98 ASN B N 1
ATOM 5716 C CA . ASN B 1 98 ? -36.938 -2.721 13.633 1 92.88 98 ASN B CA 1
ATOM 5717 C C . ASN B 1 98 ? -36.375 -3.658 14.703 1 92.88 98 ASN B C 1
ATOM 5719 O O . ASN B 1 98 ? -36.938 -3.729 15.812 1 92.88 98 ASN B O 1
ATOM 5723 N N . TYR B 1 99 ? -35.375 -4.336 14.305 1 92.19 99 TYR B N 1
ATOM 5724 C CA . TYR B 1 99 ? -34.812 -5.305 15.242 1 92.19 99 TYR B CA 1
ATOM 5725 C C . TYR B 1 99 ? -33.812 -4.641 16.188 1 92.19 99 TYR B C 1
ATOM 5727 O O . TYR B 1 99 ? -32.969 -3.859 15.75 1 92.19 99 TYR B O 1
ATOM 5735 N N . HIS B 1 100 ? -33.969 -4.906 17.438 1 89.88 100 HIS B N 1
ATOM 5736 C CA . HIS B 1 100 ? -33.031 -4.422 18.438 1 89.88 100 HIS B CA 1
ATOM 5737 C C . HIS B 1 100 ? -32.438 -5.582 19.219 1 89.88 100 HIS B C 1
ATOM 5739 O O . HIS B 1 100 ? -33.062 -6.164 20.094 1 89.88 100 HIS B O 1
ATOM 5745 N N . PRO B 1 101 ? -31.188 -5.797 18.891 1 87.94 101 PRO B N 1
ATOM 5746 C CA . PRO B 1 101 ? -30.531 -6.891 19.625 1 87.94 101 PRO B CA 1
ATOM 5747 C C . PRO B 1 101 ? -30.406 -6.605 21.109 1 87.94 101 PRO B C 1
ATOM 5749 O O . PRO B 1 101 ? -30.281 -5.445 21.516 1 87.94 101 PRO B O 1
ATOM 5752 N N . PRO B 1 102 ? -30.562 -7.754 21.828 1 82.38 102 PRO B N 1
ATOM 5753 C CA . PRO B 1 102 ? -30.375 -7.562 23.266 1 82.38 102 PRO B CA 1
ATOM 5754 C C . PRO B 1 102 ? -29.016 -6.949 23.609 1 82.38 102 PRO B C 1
ATOM 5756 O O . PRO B 1 102 ? -28.062 -7.102 22.859 1 82.38 102 PRO B O 1
ATOM 5759 N N . ALA B 1 103 ? -29.047 -6.34 24.781 1 78.62 103 ALA B N 1
ATOM 5760 C CA . ALA B 1 103 ? -27.828 -5.688 25.25 1 78.62 103 ALA B CA 1
ATOM 5761 C C . ALA B 1 103 ? -26.688 -6.695 25.391 1 78.62 103 ALA B C 1
ATOM 5763 O O . ALA B 1 103 ? -26.906 -7.836 25.812 1 78.62 103 ALA B O 1
ATOM 5764 N N . HIS B 1 104 ? -25.5 -6.5 25.047 1 75.25 104 HIS B N 1
ATOM 5765 C CA . HIS B 1 104 ? -24.281 -7.281 25.188 1 75.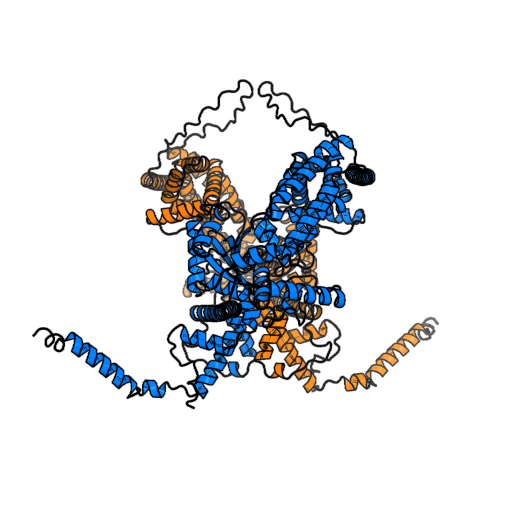25 104 HIS B CA 1
ATOM 5766 C C . HIS B 1 104 ? -24.281 -8.477 24.25 1 75.25 104 HIS B C 1
ATOM 5768 O O . HIS B 1 104 ? -23.5 -9.422 24.422 1 75.25 104 HIS B O 1
ATOM 5774 N N . SER B 1 105 ? -25.359 -8.586 23.359 1 80.38 105 SER B N 1
ATOM 5775 C CA . SER B 1 105 ? -25.391 -9.672 22.375 1 80.38 105 SER B CA 1
ATOM 5776 C C . SER B 1 105 ? -25.547 -9.133 20.953 1 80.38 105 SER B C 1
ATOM 5778 O O . SER B 1 105 ? -26.328 -9.68 20.172 1 80.38 105 SER B O 1
ATOM 5780 N N . THR B 1 106 ? -24.891 -8.094 20.719 1 88.56 106 THR B N 1
ATOM 5781 C CA . THR B 1 106 ? -24.984 -7.504 19.375 1 88.56 106 THR B CA 1
ATOM 5782 C C . THR B 1 106 ? -24.078 -8.234 18.406 1 88.56 106 THR B C 1
ATOM 5784 O O . THR B 1 106 ? -24.266 -8.148 17.188 1 88.56 106 THR B O 1
ATOM 5787 N N . TYR B 1 107 ? -23.016 -8.914 18.969 1 91.94 107 TYR B N 1
ATOM 5788 C CA . TYR B 1 107 ? -22.031 -9.688 18.203 1 91.94 107 TYR B CA 1
ATOM 5789 C C . TYR B 1 107 ? -21.328 -8.812 17.188 1 91.94 107 TYR B C 1
ATOM 5791 O O . TYR B 1 107 ? -21.031 -9.258 16.062 1 91.94 107 TYR B O 1
ATOM 5799 N N . LEU B 1 108 ? -21.109 -7.531 17.547 1 92.69 108 LEU B N 1
ATOM 5800 C CA . LEU B 1 108 ? -20.453 -6.582 16.656 1 92.69 108 LEU B CA 1
ATOM 5801 C C . LEU B 1 108 ? -19.078 -6.195 17.188 1 92.69 108 LEU B C 1
ATOM 5803 O O . LEU B 1 108 ? -18.312 -5.496 16.516 1 92.69 108 LEU B O 1
ATOM 5807 N N . SER B 1 109 ? -18.766 -6.676 18.328 1 90.5 109 SER B N 1
ATOM 5808 C CA . SER B 1 109 ? -17.516 -6.309 18.984 1 90.5 109 SER B CA 1
ATOM 5809 C C . SER B 1 109 ? -16.312 -6.891 18.25 1 90.5 109 SER B C 1
ATOM 5811 O O . SER B 1 109 ? -16.469 -7.758 17.375 1 90.5 109 SER B O 1
ATOM 5813 N N . ALA B 1 110 ? -15.156 -6.422 18.594 1 89.38 110 ALA B N 1
ATOM 5814 C CA . ALA B 1 110 ? -13.914 -6.891 17.969 1 89.38 110 ALA B CA 1
ATOM 5815 C C . ALA B 1 110 ? -13.758 -8.398 18.141 1 89.38 110 ALA B C 1
ATOM 5817 O O . ALA B 1 110 ? -13.375 -9.094 17.203 1 89.38 110 ALA B O 1
ATOM 5818 N N . SER B 1 111 ? -14.047 -8.867 19.297 1 90.69 111 SER B N 1
ATOM 5819 C CA . SER B 1 111 ? -13.93 -10.297 19.578 1 90.69 111 SER B CA 1
ATOM 5820 C C . SER B 1 111 ? -14.914 -11.109 18.734 1 90.69 111 SER B C 1
ATOM 5822 O O . SER B 1 111 ? -14.555 -12.156 18.203 1 90.69 111 SER B O 1
ATOM 5824 N N . SER B 1 112 ? -16.141 -10.633 18.672 1 93.06 112 SER B N 1
ATOM 5825 C CA . SER B 1 112 ? -17.141 -11.32 17.859 1 93.06 112 SER B CA 1
ATOM 5826 C C . SER B 1 112 ? -16.75 -11.336 16.391 1 93.06 112 SER B C 1
ATOM 5828 O O . SER B 1 112 ? -16.984 -12.328 15.695 1 93.06 112 SER B O 1
ATOM 5830 N N . GLN B 1 113 ? -16.234 -10.188 15.922 1 93.5 113 GLN B N 1
ATOM 5831 C CA . GLN B 1 113 ? -15.789 -10.125 14.531 1 93.5 113 GLN B CA 1
ATOM 5832 C C . GLN B 1 113 ? -14.742 -11.195 14.234 1 93.5 113 GLN B C 1
ATOM 5834 O O . GLN B 1 113 ? -14.805 -11.859 13.203 1 93.5 113 GLN B O 1
ATOM 5839 N N . ASN B 1 114 ? -13.82 -11.344 15.148 1 93.25 114 ASN B N 1
ATOM 5840 C CA . ASN B 1 114 ? -12.789 -12.375 14.977 1 93.25 114 ASN B CA 1
ATOM 5841 C C . ASN B 1 114 ? -13.398 -13.773 14.938 1 93.25 114 ASN B C 1
ATOM 5843 O O . ASN B 1 114 ? -12.938 -14.625 14.18 1 93.25 114 ASN B O 1
ATOM 5847 N N . GLU B 1 115 ? -14.375 -13.914 15.727 1 95.06 115 GLU B N 1
ATOM 5848 C CA . GLU B 1 115 ? -15.047 -15.211 15.758 1 95.06 115 GLU B CA 1
ATOM 5849 C C . GLU B 1 115 ? -15.789 -15.477 14.453 1 95.06 115 GLU B C 1
ATOM 5851 O O . GLU B 1 115 ? -15.812 -16.609 13.961 1 95.06 115 GLU B O 1
ATOM 5856 N N . TRP B 1 116 ? -16.422 -14.461 13.922 1 96.38 116 TRP B N 1
ATOM 5857 C CA . TRP B 1 116 ? -17.094 -14.602 12.633 1 96.38 116 TRP B CA 1
ATOM 5858 C C . TRP B 1 116 ? -16.078 -14.945 11.539 1 96.38 116 TRP B C 1
ATOM 5860 O O . TRP B 1 116 ? -16.344 -15.82 10.703 1 96.38 116 TRP B O 1
ATOM 5870 N N . ILE B 1 117 ? -14.945 -14.227 11.523 1 96 117 ILE B N 1
ATOM 5871 C CA . ILE B 1 117 ? -13.883 -14.461 10.555 1 96 117 ILE B CA 1
ATOM 5872 C C . ILE B 1 117 ? -13.375 -15.898 10.672 1 96 117 ILE B C 1
ATOM 5874 O O . ILE B 1 117 ? -13.219 -16.594 9.672 1 96 117 ILE B O 1
ATOM 5878 N N . GLU B 1 118 ? -13.172 -16.281 11.898 1 95.88 118 GLU B N 1
ATOM 5879 C CA . GLU B 1 118 ? -12.727 -17.656 12.164 1 95.88 118 GLU B CA 1
ATOM 5880 C C . GLU B 1 118 ? -13.75 -18.672 11.664 1 95.88 118 GLU B C 1
ATOM 5882 O O . GLU B 1 118 ? -13.383 -19.688 11.086 1 95.88 118 GLU B O 1
ATOM 5887 N N . SER B 1 119 ? -15.016 -18.391 11.906 1 96.5 119 SER B N 1
ATOM 5888 C CA . SER B 1 119 ? -16.078 -19.281 11.477 1 96.5 119 SER B CA 1
ATOM 5889 C C . SER B 1 119 ? -16.141 -19.391 9.961 1 96.5 119 SER B C 1
ATOM 5891 O O . SER B 1 119 ? -16.359 -20.484 9.414 1 96.5 119 SER B O 1
ATOM 5893 N N . CYS B 1 120 ? -15.977 -18.281 9.297 1 97.06 120 CYS B N 1
ATOM 5894 C CA . CYS B 1 120 ? -15.945 -18.297 7.836 1 97.06 120 CYS B CA 1
ATOM 5895 C C . CYS B 1 120 ? -14.766 -19.094 7.32 1 97.06 120 CYS B C 1
ATOM 5897 O O . CYS B 1 120 ? -14.914 -19.922 6.414 1 97.06 120 CYS B O 1
ATOM 5899 N N . ALA B 1 121 ? -13.594 -18.859 7.887 1 96 121 ALA B N 1
ATOM 5900 C CA . ALA B 1 121 ? -12.383 -19.578 7.484 1 96 121 ALA B CA 1
ATOM 5901 C C . ALA B 1 121 ? -12.539 -21.078 7.684 1 96 121 ALA B C 1
ATOM 5903 O O . ALA B 1 121 ? -12.125 -21.875 6.836 1 96 121 ALA B O 1
ATOM 5904 N N . ALA B 1 122 ? -13.141 -21.406 8.789 1 94.88 122 ALA B N 1
ATOM 5905 C CA . ALA B 1 122 ? -13.359 -22.812 9.094 1 94.88 122 ALA B CA 1
ATOM 5906 C C . ALA B 1 122 ? -14.266 -23.469 8.047 1 94.88 122 ALA B C 1
ATOM 5908 O O . ALA B 1 122 ? -14.055 -24.625 7.668 1 94.88 122 ALA B O 1
ATOM 5909 N N . SER B 1 123 ? -15.234 -22.766 7.664 1 94.56 123 SER B N 1
ATOM 5910 C CA . SER B 1 123 ? -16.141 -23.281 6.645 1 94.56 123 SER B CA 1
ATOM 5911 C C . SER B 1 123 ? -15.414 -23.547 5.332 1 94.56 123 SER B C 1
ATOM 5913 O O . SER B 1 123 ? -15.633 -24.562 4.691 1 94.56 123 SER B O 1
ATOM 5915 N N . ILE B 1 124 ? -14.562 -22.672 4.91 1 95.75 124 ILE B N 1
ATOM 5916 C CA . ILE B 1 124 ? -13.789 -22.797 3.684 1 95.75 124 ILE B CA 1
ATOM 5917 C C . ILE B 1 124 ? -12.852 -24 3.795 1 95.75 124 ILE B C 1
ATOM 5919 O O . ILE B 1 124 ? -12.805 -24.844 2.898 1 95.75 124 ILE B O 1
ATOM 5923 N N . THR B 1 125 ? -12.102 -24.078 4.906 1 95.62 125 THR B N 1
ATOM 5924 C CA . THR B 1 125 ? -11.133 -25.141 5.121 1 95.62 125 THR B CA 1
ATOM 5925 C C . THR B 1 125 ? -11.82 -26.516 5.098 1 95.62 125 THR B C 1
ATOM 5927 O O . THR B 1 125 ? -11.312 -27.453 4.488 1 95.62 125 THR B O 1
ATOM 5930 N N . SER B 1 126 ? -12.961 -26.562 5.746 1 93.56 126 SER B N 1
ATOM 5931 C CA . SER B 1 126 ? -13.703 -27.812 5.777 1 93.56 126 SER B CA 1
ATOM 5932 C C . SER B 1 126 ? -14.109 -28.25 4.375 1 93.56 126 SER B C 1
ATOM 5934 O O . SER B 1 126 ? -14.078 -29.438 4.055 1 93.56 126 SER B O 1
ATOM 5936 N N . ARG B 1 127 ? -14.453 -27.328 3.637 1 92.81 127 ARG B N 1
ATOM 5937 C CA . ARG B 1 127 ? -14.844 -27.625 2.262 1 92.81 127 ARG B CA 1
ATOM 5938 C C . ARG B 1 127 ? -13.648 -28.141 1.458 1 92.81 127 ARG B C 1
ATOM 5940 O O . ARG B 1 127 ? -13.766 -29.109 0.708 1 92.81 127 ARG B O 1
ATOM 5947 N N . ILE B 1 128 ? -12.531 -27.547 1.547 1 93.81 128 ILE B N 1
ATOM 5948 C CA . ILE B 1 128 ? -11.32 -27.938 0.824 1 93.81 128 ILE B CA 1
ATOM 5949 C C . ILE B 1 128 ? -10.891 -29.328 1.254 1 93.81 128 ILE B C 1
ATOM 5951 O O . ILE B 1 128 ? -10.555 -30.172 0.413 1 93.81 128 ILE B O 1
ATOM 5955 N N . VAL B 1 129 ? -10.969 -29.578 2.525 1 95.06 129 VAL B N 1
ATOM 5956 C CA . VAL B 1 129 ? -10.578 -30.875 3.064 1 95.06 129 VAL B CA 1
ATOM 5957 C C . VAL B 1 129 ? -11.516 -31.953 2.529 1 95.06 129 VAL B C 1
ATOM 5959 O O . VAL B 1 129 ? -11.07 -33.031 2.146 1 95.06 129 VAL B O 1
ATOM 5962 N N . GLN B 1 130 ? -12.773 -31.609 2.494 1 92.69 130 GLN B N 1
ATOM 5963 C CA . GLN B 1 130 ? -13.742 -32.562 1.967 1 92.69 130 GLN B CA 1
ATOM 5964 C C . GLN B 1 130 ? -13.477 -32.875 0.493 1 92.69 130 GLN B C 1
ATOM 5966 O O . GLN B 1 130 ? -13.602 -34 0.052 1 92.69 130 GLN B O 1
ATOM 5971 N N . GLU B 1 131 ? -13.117 -31.859 -0.241 1 92 131 GLU B N 1
ATOM 5972 C CA . GLU B 1 131 ? -12.766 -32.062 -1.646 1 92 131 GLU B CA 1
ATOM 5973 C C . GLU B 1 131 ? -11.578 -33 -1.798 1 92 131 GLU B C 1
ATOM 5975 O O . GLU B 1 131 ? -11.57 -33.844 -2.684 1 92 131 GLU B O 1
ATOM 5980 N N . MET B 1 132 ? -10.633 -32.938 -0.987 1 93.81 132 MET B N 1
ATOM 5981 C CA . MET B 1 132 ? -9.453 -33.812 -1.023 1 93.81 132 MET B CA 1
ATOM 5982 C C . MET B 1 132 ? -9.812 -35.219 -0.644 1 93.81 132 MET B C 1
ATOM 5984 O O . MET B 1 132 ? -9.352 -36.188 -1.28 1 93.81 132 MET B O 1
ATOM 5988 N N . LYS B 1 133 ? -10.617 -35.281 0.368 1 93.56 133 LYS B N 1
ATOM 5989 C CA . LYS B 1 133 ? -11.031 -36.625 0.806 1 93.56 133 LYS B CA 1
ATOM 5990 C C . LYS B 1 133 ? -11.867 -37.312 -0.266 1 93.56 133 LYS B C 1
ATOM 5992 O O . LYS B 1 133 ? -11.711 -38.5 -0.493 1 93.56 133 LYS B O 1
ATOM 5997 N N . ASP B 1 134 ? -12.703 -36.562 -0.908 1 92.25 134 ASP B N 1
ATOM 5998 C CA . ASP B 1 134 ? -13.508 -37.094 -2 1 92.25 134 ASP B CA 1
ATOM 5999 C C . ASP B 1 134 ? -12.617 -37.562 -3.156 1 92.25 134 ASP B C 1
ATOM 6001 O O . ASP B 1 134 ? -12.914 -38.562 -3.812 1 92.25 134 ASP B O 1
ATOM 6005 N N . ALA B 1 135 ? -11.562 -36.875 -3.4 1 92.62 135 ALA B N 1
ATOM 6006 C CA . ALA B 1 135 ? -10.641 -37.25 -4.477 1 92.62 135 ALA B CA 1
ATOM 6007 C C . ALA B 1 135 ? -9.773 -38.438 -4.086 1 92.62 135 ALA B C 1
ATOM 6009 O O . ALA B 1 135 ? -9.25 -39.125 -4.953 1 92.62 135 ALA B O 1
ATOM 6010 N N . GLY B 1 136 ? -9.539 -38.594 -2.877 1 92.75 136 GLY B N 1
ATOM 6011 C CA . GLY B 1 136 ? -8.773 -39.719 -2.352 1 92.75 136 GLY B CA 1
ATOM 6012 C C . GLY B 1 136 ? -7.277 -39.469 -2.355 1 92.75 136 GLY B C 1
ATOM 6013 O O . GLY B 1 136 ? -6.504 -40.312 -1.889 1 92.75 136 GLY B O 1
ATOM 6014 N N . MET B 1 137 ? -6.867 -38.375 -2.914 1 94.75 137 MET B N 1
ATOM 6015 C CA . MET B 1 137 ? -5.453 -38.031 -2.988 1 94.75 137 MET B CA 1
ATOM 6016 C C . MET B 1 137 ? -5.27 -36.5 -3.104 1 94.75 137 MET B C 1
ATOM 6018 O O . MET B 1 137 ? -6.223 -35.781 -3.4 1 94.75 137 MET B O 1
ATOM 6022 N N . TYR B 1 138 ? -4.062 -36 -2.82 1 96.19 138 TYR B N 1
ATOM 6023 C CA . TYR B 1 138 ? -3.746 -34.562 -2.932 1 96.19 138 TYR B CA 1
ATOM 6024 C C . TYR B 1 138 ? -2.242 -34.344 -3.07 1 96.19 138 TYR B C 1
ATOM 6026 O O . TYR B 1 138 ? -1.464 -35.312 -3.004 1 96.19 138 TYR B O 1
ATOM 6034 N N . SER B 1 139 ? -1.848 -33.188 -3.416 1 96.44 139 SER B N 1
ATOM 6035 C CA . SER B 1 139 ? -0.451 -32.781 -3.406 1 96.44 139 SER B CA 1
ATOM 6036 C C . SER B 1 139 ? -0.264 -31.516 -2.574 1 96.44 139 SER B C 1
ATOM 6038 O O . SER B 1 139 ? -1.209 -30.75 -2.383 1 96.44 139 SER B O 1
ATOM 6040 N N . LEU B 1 140 ? 0.92 -31.375 -2.098 1 96.12 140 LEU B N 1
ATOM 6041 C CA . LEU B 1 140 ? 1.241 -30.266 -1.223 1 96.12 140 LEU B CA 1
ATOM 6042 C C . LEU B 1 140 ? 2.188 -29.281 -1.914 1 96.12 140 LEU B C 1
ATOM 6044 O O . LEU B 1 140 ? 3.131 -29.703 -2.592 1 96.12 140 LEU B O 1
ATOM 6048 N N . MET B 1 141 ? 1.927 -28.047 -1.811 1 96.12 141 MET B N 1
ATOM 6049 C CA . MET B 1 141 ? 2.805 -26.969 -2.27 1 96.12 141 MET B CA 1
ATOM 6050 C C . MET B 1 141 ? 3.096 -25.984 -1.143 1 96.12 141 MET B C 1
ATOM 6052 O O . MET B 1 141 ? 2.207 -25.656 -0.355 1 96.12 141 MET B O 1
ATOM 6056 N N . ALA B 1 142 ? 4.285 -25.547 -1.056 1 95.44 142 ALA B N 1
ATOM 6057 C CA . ALA B 1 142 ? 4.629 -24.578 -0.008 1 95.44 142 ALA B CA 1
ATOM 6058 C C . ALA B 1 142 ? 5.758 -23.656 -0.458 1 95.44 142 ALA B C 1
ATOM 6060 O O . ALA B 1 142 ? 6.559 -24.031 -1.322 1 95.44 142 ALA B O 1
ATOM 6061 N N . ASP B 1 143 ? 5.742 -22.5 -0.007 1 92 143 ASP B N 1
ATOM 6062 C CA . ASP B 1 143 ? 6.762 -21.484 -0.271 1 92 143 ASP B CA 1
ATOM 6063 C C . ASP B 1 143 ? 6.879 -20.516 0.896 1 92 143 ASP B C 1
ATOM 6065 O O . ASP B 1 143 ? 5.918 -20.312 1.646 1 92 143 ASP B O 1
ATOM 6069 N N . GLU B 1 144 ? 8.062 -19.984 1.03 1 89.69 144 GLU B N 1
ATOM 6070 C CA . GLU B 1 144 ? 8.305 -19.047 2.125 1 89.69 144 GLU B CA 1
ATOM 6071 C C . GLU B 1 144 ? 8.461 -17.625 1.607 1 89.69 144 GLU B C 1
ATOM 6073 O O . GLU B 1 144 ? 8.945 -17.406 0.497 1 89.69 144 GLU B O 1
ATOM 6078 N N . ALA B 1 145 ? 7.969 -16.688 2.342 1 85.31 145 ALA B N 1
ATOM 6079 C CA . ALA B 1 145 ? 8.18 -15.266 2.029 1 85.31 145 ALA B CA 1
ATOM 6080 C C . ALA B 1 145 ? 8.297 -14.438 3.303 1 85.31 145 ALA B C 1
ATOM 6082 O O . ALA B 1 145 ? 7.668 -14.742 4.316 1 85.31 145 ALA B O 1
ATOM 6083 N N . ARG B 1 146 ? 9.07 -13.445 3.197 1 81.88 146 ARG B N 1
ATOM 6084 C CA . ARG B 1 146 ? 9.227 -12.508 4.309 1 81.88 146 ARG B CA 1
ATOM 6085 C C . ARG B 1 146 ? 8.023 -11.578 4.418 1 81.88 146 ARG B C 1
ATOM 6087 O O . ARG B 1 146 ? 7.527 -11.078 3.41 1 81.88 146 ARG B O 1
ATOM 6094 N N . ASP B 1 147 ? 7.516 -11.438 5.547 1 78.88 147 ASP B N 1
ATOM 6095 C CA . ASP B 1 147 ? 6.43 -10.523 5.887 1 78.88 147 ASP B CA 1
ATOM 6096 C C . ASP B 1 147 ? 6.832 -9.602 7.039 1 78.88 147 ASP B C 1
ATOM 6098 O O . ASP B 1 147 ? 6.477 -9.852 8.195 1 78.88 147 ASP B O 1
ATOM 6102 N N . GLY B 1 148 ? 7.449 -8.484 6.633 1 75.44 148 GLY B N 1
ATOM 6103 C CA . GLY B 1 148 ? 8.008 -7.637 7.672 1 75.44 148 GLY B CA 1
ATOM 6104 C C . GLY B 1 148 ? 9.102 -8.312 8.477 1 75.44 148 GLY B C 1
ATOM 6105 O O . GLY B 1 148 ? 10.117 -8.734 7.914 1 75.44 148 GLY B O 1
ATOM 6106 N N . LEU B 1 149 ? 8.828 -8.508 9.766 1 76.75 149 LEU B N 1
ATOM 6107 C CA . LEU B 1 149 ? 9.82 -9.117 10.648 1 76.75 149 LEU B CA 1
ATOM 6108 C C . LEU B 1 149 ? 9.492 -10.586 10.898 1 76.75 149 LEU B C 1
ATOM 6110 O O . LEU B 1 149 ? 10.023 -11.188 11.828 1 76.75 149 LEU B O 1
ATOM 6114 N N . LYS B 1 150 ? 8.617 -11.055 10.039 1 80.31 150 LYS B N 1
ATOM 6115 C CA . LYS B 1 150 ? 8.234 -12.461 10.164 1 80.31 150 LYS B CA 1
ATOM 6116 C C . LYS B 1 150 ? 8.414 -13.195 8.836 1 80.31 150 LYS B C 1
ATOM 6118 O O . LYS B 1 150 ? 8.406 -12.578 7.77 1 80.31 150 LYS B O 1
ATOM 6123 N N . GLU B 1 151 ? 8.711 -14.453 9 1 85.62 151 GLU B N 1
ATOM 6124 C CA . GLU B 1 151 ? 8.742 -15.32 7.828 1 85.62 151 GLU B CA 1
ATOM 6125 C C . GLU B 1 151 ? 7.492 -16.203 7.766 1 85.62 151 GLU B C 1
ATOM 6127 O O . GLU B 1 151 ? 7.18 -16.906 8.727 1 85.62 151 GLU B O 1
ATOM 6132 N N . GLN B 1 152 ? 6.84 -16.078 6.652 1 89.69 152 GLN B N 1
ATOM 6133 C CA . GLN B 1 152 ? 5.59 -16.812 6.492 1 89.69 152 GLN B CA 1
ATOM 6134 C C . GLN B 1 152 ? 5.746 -17.953 5.508 1 89.69 152 GLN B C 1
ATOM 6136 O O . GLN B 1 152 ? 6.379 -17.812 4.461 1 89.69 152 GLN B O 1
ATOM 6141 N N . LEU B 1 153 ? 5.277 -19.109 5.941 1 93 153 LEU B N 1
ATOM 6142 C CA . LEU B 1 153 ? 5.172 -20.281 5.062 1 93 153 LEU B CA 1
ATOM 6143 C C . LEU B 1 153 ? 3.748 -20.438 4.543 1 93 153 LEU B C 1
ATOM 6145 O O . LEU B 1 153 ? 2.818 -20.641 5.324 1 93 153 LEU B O 1
ATOM 6149 N N . ALA B 1 154 ? 3.621 -20.25 3.242 1 95.12 154 ALA B N 1
ATOM 6150 C CA . ALA B 1 154 ? 2.316 -20.484 2.631 1 95.12 154 ALA B CA 1
ATOM 6151 C C . ALA B 1 154 ? 2.152 -21.953 2.258 1 95.12 154 ALA B C 1
ATOM 6153 O O . ALA B 1 154 ? 3.047 -22.562 1.656 1 95.12 154 ALA B O 1
ATOM 6154 N N . VAL B 1 155 ? 1.068 -22.516 2.625 1 96.44 155 VAL B N 1
ATOM 6155 C CA . VAL B 1 155 ? 0.768 -23.906 2.322 1 96.44 155 VAL B CA 1
ATOM 6156 C C . VAL B 1 155 ? -0.457 -23.984 1.414 1 96.44 155 VAL B C 1
ATOM 6158 O O . VAL B 1 155 ? -1.526 -23.484 1.756 1 96.44 155 VAL B O 1
ATOM 6161 N N . CYS B 1 156 ? -0.297 -24.578 0.288 1 96.62 156 CYS B N 1
ATOM 6162 C CA . CYS B 1 156 ? -1.369 -24.797 -0.676 1 96.62 156 CYS B CA 1
ATOM 6163 C C . CYS B 1 156 ? -1.487 -26.281 -1.03 1 96.62 156 CYS B C 1
ATOM 6165 O O . CYS B 1 156 ? -0.567 -27.062 -0.777 1 96.62 156 CYS B O 1
ATOM 6167 N N . VAL B 1 157 ? -2.66 -26.641 -1.564 1 95.81 157 VAL B N 1
ATOM 6168 C CA . VAL B 1 157 ? -2.898 -28.031 -1.927 1 95.81 157 VAL B CA 1
ATOM 6169 C C . VAL B 1 157 ? -3.508 -28.109 -3.324 1 95.81 157 VAL B C 1
ATOM 6171 O O . VAL B 1 157 ? -4.094 -27.125 -3.805 1 95.81 157 VAL B O 1
ATOM 6174 N N . ARG B 1 158 ? -3.244 -29.141 -3.969 1 95.25 158 ARG B N 1
ATOM 6175 C CA . ARG B 1 158 ? -3.805 -29.438 -5.285 1 95.25 158 ARG B CA 1
ATOM 6176 C C . ARG B 1 158 ? -4.555 -30.766 -5.273 1 95.25 158 ARG B C 1
ATOM 6178 O O . ARG B 1 158 ? -4.07 -31.766 -4.711 1 95.25 158 ARG B O 1
ATOM 6185 N N . SER B 1 159 ? -5.852 -30.781 -5.793 1 90.12 159 SER B N 1
ATOM 6186 C CA . SER B 1 159 ? -6.637 -32 -5.879 1 90.12 159 SER B CA 1
ATOM 6187 C C . SER B 1 159 ? -7.441 -32.062 -7.172 1 90.12 159 SER B C 1
ATOM 6189 O O . SER B 1 159 ? -7.566 -31.062 -7.875 1 90.12 159 SER B O 1
ATOM 6191 N N . ASP B 1 160 ? -7.875 -33.281 -7.785 1 73.12 160 ASP B N 1
ATOM 6192 C CA . ASP B 1 160 ? -8.242 -33.5 -9.18 1 73.12 160 ASP B CA 1
ATOM 6193 C C . ASP B 1 160 ? -9.758 -33.531 -9.352 1 73.12 160 ASP B C 1
ATOM 6195 O O . ASP B 1 160 ? -10.258 -33.531 -10.477 1 73.12 160 ASP B O 1
ATOM 6199 N N . LYS B 1 161 ? -10.711 -34 -8.508 1 62.81 161 LYS B N 1
ATOM 6200 C CA . LYS B 1 161 ? -12 -34.156 -9.18 1 62.81 161 LYS B CA 1
ATOM 6201 C C . LYS B 1 161 ? -12.266 -33 -10.156 1 62.81 161 LYS B C 1
ATOM 6203 O O . LYS B 1 161 ? -12.758 -33.219 -11.258 1 62.81 161 LYS B O 1
ATOM 6208 N N . VAL B 1 162 ? -11.797 -31.922 -10.008 1 65.44 162 VAL B N 1
ATOM 6209 C CA . VAL B 1 162 ? -11.547 -30.719 -10.805 1 65.44 162 VAL B CA 1
ATOM 6210 C C . VAL B 1 162 ? -10.203 -30.109 -10.406 1 65.44 162 VAL B C 1
ATOM 6212 O O . VAL B 1 162 ? -9.992 -29.766 -9.242 1 65.44 162 VAL B O 1
ATOM 6215 N N . VAL B 1 163 ? -9.195 -30.359 -11.359 1 82.88 163 VAL B N 1
ATOM 6216 C CA . VAL B 1 163 ? -7.859 -29.891 -11.016 1 82.88 163 VAL B CA 1
ATOM 6217 C C . VAL B 1 163 ? -7.922 -28.469 -10.484 1 82.88 163 VAL B C 1
ATOM 6219 O O . VAL B 1 163 ? -8.266 -27.547 -11.219 1 82.88 163 VAL B O 1
ATOM 6222 N N . LYS B 1 164 ? -7.762 -28.344 -9.211 1 89.19 164 LYS B N 1
ATOM 6223 C CA . LYS B 1 164 ? -7.809 -27.031 -8.57 1 89.19 164 LYS B CA 1
ATOM 6224 C C . LYS B 1 164 ? -6.715 -26.891 -7.512 1 89.19 164 LYS B C 1
ATOM 6226 O O . LYS B 1 164 ? -6.426 -27.844 -6.785 1 89.19 164 LYS B O 1
ATOM 6231 N N . GLU B 1 165 ? -6.055 -25.859 -7.535 1 94.5 165 GLU B N 1
ATOM 6232 C CA . GLU B 1 165 ? -5.125 -25.5 -6.465 1 94.5 165 GLU B CA 1
ATOM 6233 C C . GLU B 1 165 ? -5.777 -24.578 -5.449 1 94.5 165 GLU B C 1
ATOM 6235 O O . GLU B 1 165 ? -6.504 -23.641 -5.824 1 94.5 165 GLU B O 1
ATOM 6240 N N . ARG B 1 166 ? -5.613 -24.906 -4.191 1 94.75 166 ARG B N 1
ATOM 6241 C CA . ARG B 1 166 ? -6.27 -24.156 -3.129 1 94.75 166 ARG B CA 1
ATOM 6242 C C . ARG B 1 166 ? -5.258 -23.688 -2.084 1 94.75 166 ARG B C 1
ATOM 6244 O O . ARG B 1 166 ? -4.305 -24.406 -1.773 1 94.75 166 ARG B O 1
ATOM 6251 N N . PHE B 1 167 ? -5.523 -22.562 -1.563 1 96.12 167 PHE B N 1
ATOM 6252 C CA . PHE B 1 167 ? -4.77 -22.047 -0.427 1 96.12 167 PHE B CA 1
ATOM 6253 C C . PHE B 1 167 ? -5.348 -22.562 0.885 1 96.12 167 PHE B C 1
ATOM 6255 O O . PHE B 1 167 ? -6.562 -22.531 1.087 1 96.12 167 PHE B O 1
ATOM 6262 N N . ILE B 1 168 ? -4.402 -22.906 1.771 1 95.06 168 ILE B N 1
ATOM 6263 C CA . ILE B 1 168 ? -4.891 -23.5 3.012 1 95.06 168 ILE B CA 1
ATOM 6264 C C . ILE B 1 168 ? -4.562 -22.578 4.188 1 95.06 168 ILE B C 1
ATOM 6266 O O . ILE B 1 168 ? -5.441 -22.25 4.988 1 95.06 168 ILE B O 1
ATOM 6270 N N . THR B 1 169 ? -3.273 -22.25 4.293 1 95.12 169 THR B N 1
ATOM 6271 C CA . THR B 1 169 ? -2.92 -21.516 5.5 1 95.12 169 THR B CA 1
ATOM 6272 C C . THR B 1 169 ? -1.565 -20.828 5.34 1 95.12 169 THR B C 1
ATOM 6274 O O . THR B 1 169 ? -0.856 -21.078 4.359 1 95.12 169 THR B O 1
ATOM 6277 N N . LEU B 1 170 ? -1.301 -19.938 6.258 1 93.25 170 LEU B N 1
ATOM 6278 C CA . LEU B 1 170 ? -0.001 -19.312 6.488 1 93.25 170 LEU B CA 1
ATOM 6279 C C . LEU B 1 170 ? 0.543 -19.688 7.863 1 93.25 170 LEU B C 1
ATOM 6281 O O . LEU B 1 170 ? -0.175 -19.609 8.859 1 93.25 170 LEU B O 1
ATOM 6285 N N . VAL B 1 171 ? 1.8 -20.094 7.836 1 92.88 171 VAL B N 1
ATOM 6286 C CA . VAL B 1 171 ? 2.414 -20.469 9.102 1 92.88 171 VAL B CA 1
ATOM 6287 C C . VAL B 1 171 ? 3.621 -19.578 9.383 1 92.88 171 VAL B C 1
ATOM 6289 O O . VAL B 1 171 ? 4.469 -19.375 8.508 1 92.88 171 VAL B O 1
ATOM 6292 N N . ASN B 1 172 ? 3.609 -19 10.57 1 89 172 ASN B N 1
ATOM 6293 C CA . ASN B 1 172 ? 4.785 -18.25 11 1 89 172 ASN B CA 1
ATOM 6294 C C . ASN B 1 172 ? 5.938 -19.188 11.359 1 89 172 ASN B C 1
ATOM 6296 O O . ASN B 1 172 ? 5.801 -20.047 12.234 1 89 172 ASN B O 1
ATOM 6300 N N . LEU B 1 173 ? 7.043 -19.016 10.648 1 87.56 173 LEU B N 1
ATOM 6301 C CA . LEU B 1 173 ? 8.195 -19.875 10.906 1 87.56 173 LEU B CA 1
ATOM 6302 C C . LEU B 1 173 ? 9.117 -19.25 11.945 1 87.56 173 LEU B C 1
ATOM 6304 O O . LEU B 1 173 ? 9.438 -18.062 11.859 1 87.56 173 LEU B O 1
ATOM 6308 N N . THR B 1 174 ? 9.453 -19.938 12.938 1 78.38 174 THR B N 1
ATOM 6309 C CA . THR B 1 174 ? 10.367 -19.453 13.969 1 78.38 174 THR B CA 1
ATOM 6310 C C . THR B 1 174 ? 11.805 -19.812 13.633 1 78.38 174 THR B C 1
ATOM 6312 O O . THR B 1 174 ? 12.742 -19.172 14.117 1 78.38 174 THR B O 1
ATOM 6315 N N . ALA B 1 175 ? 11.93 -20.938 12.891 1 79.5 175 ALA B N 1
ATOM 6316 C CA . ALA B 1 175 ? 13.242 -21.359 12.398 1 79.5 175 ALA B CA 1
ATOM 6317 C C . ALA B 1 175 ? 13.188 -21.688 10.906 1 79.5 175 ALA B C 1
ATOM 6319 O O . ALA B 1 175 ? 12.125 -22 10.375 1 79.5 175 ALA B O 1
ATOM 6320 N N . PHE B 1 176 ? 14.367 -21.688 10.273 1 79.31 176 PHE B N 1
ATOM 6321 C CA . PHE B 1 176 ? 14.375 -21.766 8.82 1 79.31 176 PHE B CA 1
ATOM 6322 C C . PHE B 1 176 ? 15.109 -23.031 8.359 1 79.31 176 PHE B C 1
ATOM 6324 O O . PHE B 1 176 ? 15.398 -23.188 7.168 1 79.31 176 PHE B O 1
ATOM 6331 N N . ASP B 1 177 ? 15.352 -23.844 9.25 1 85.88 177 ASP B N 1
ATOM 6332 C CA . ASP B 1 177 ? 16.016 -25.078 8.859 1 85.88 177 ASP B CA 1
ATOM 6333 C C . ASP B 1 177 ? 15.016 -26.094 8.336 1 85.88 177 ASP B C 1
ATOM 6335 O O . ASP B 1 177 ? 13.805 -25.938 8.5 1 85.88 177 ASP B O 1
ATOM 6339 N N . ALA B 1 178 ? 15.547 -27.125 7.711 1 90.44 178 ALA B N 1
ATOM 6340 C CA . ALA B 1 178 ? 14.727 -28.125 7.051 1 90.44 178 ALA B CA 1
ATOM 6341 C C . ALA B 1 178 ? 13.805 -28.828 8.055 1 90.44 178 ALA B C 1
ATOM 6343 O O . ALA B 1 178 ? 12.648 -29.109 7.746 1 90.44 178 ALA B O 1
ATOM 6344 N N . LYS B 1 179 ? 14.305 -29.047 9.203 1 91.12 179 LYS B N 1
ATOM 6345 C CA . LYS B 1 179 ? 13.516 -29.734 10.219 1 91.12 179 LYS B CA 1
ATOM 6346 C C . LYS B 1 179 ? 12.32 -28.906 10.648 1 91.12 179 LYS B C 1
ATOM 6348 O O . LYS B 1 179 ? 11.195 -29.406 10.742 1 91.12 179 LYS B O 1
ATOM 6353 N N . ALA B 1 180 ? 12.586 -27.672 10.898 1 89.62 180 ALA B N 1
ATOM 6354 C CA . ALA B 1 180 ? 11.523 -26.781 11.352 1 89.62 180 ALA B CA 1
ATOM 6355 C C . ALA B 1 180 ? 10.438 -26.625 10.289 1 89.62 180 ALA B C 1
ATOM 6357 O O . ALA B 1 180 ? 9.25 -26.641 10.602 1 89.62 180 ALA B O 1
ATOM 6358 N N . ILE B 1 181 ? 10.82 -26.484 9.086 1 92.69 181 ILE B N 1
ATOM 6359 C CA . ILE B 1 181 ? 9.867 -26.312 7.992 1 92.69 181 ILE B CA 1
ATOM 6360 C C . ILE B 1 181 ? 9.039 -27.594 7.824 1 92.69 181 ILE B C 1
ATOM 6362 O O . ILE B 1 181 ? 7.816 -27.531 7.676 1 92.69 181 ILE B O 1
ATOM 6366 N N . THR B 1 182 ? 9.727 -28.75 7.855 1 94.12 182 THR B N 1
ATOM 6367 C CA . THR B 1 182 ? 9.039 -30.031 7.711 1 94.12 182 THR B CA 1
ATOM 6368 C C . THR B 1 182 ? 8.039 -30.234 8.844 1 94.12 182 THR B C 1
ATOM 6370 O O . THR B 1 182 ? 6.922 -30.703 8.625 1 94.12 182 THR B O 1
ATOM 6373 N N . THR B 1 183 ? 8.453 -29.844 9.992 1 94.12 183 THR B N 1
ATOM 6374 C CA . THR B 1 183 ? 7.574 -29.969 11.148 1 94.12 183 THR B CA 1
ATOM 6375 C C . THR B 1 183 ? 6.348 -29.078 10.992 1 94.12 183 THR B C 1
ATOM 6377 O O . THR B 1 183 ? 5.23 -29.469 11.328 1 94.12 183 THR B O 1
ATOM 6380 N N . ALA B 1 184 ? 6.586 -27.906 10.539 1 94.12 184 ALA B N 1
ATOM 6381 C CA . ALA B 1 184 ? 5.48 -26.984 10.312 1 94.12 184 ALA B CA 1
ATOM 6382 C C . ALA B 1 184 ? 4.48 -27.562 9.312 1 94.12 184 ALA B C 1
ATOM 6384 O O . ALA B 1 184 ? 3.268 -27.469 9.523 1 94.12 184 ALA B O 1
ATOM 6385 N N . LEU B 1 185 ? 4.945 -28.125 8.25 1 95 185 LEU B N 1
ATOM 6386 C CA . LEU B 1 185 ? 4.09 -28.734 7.234 1 95 185 LEU B CA 1
ATOM 6387 C C . LEU B 1 185 ? 3.301 -29.906 7.812 1 95 185 LEU B C 1
ATOM 6389 O O . LEU B 1 185 ? 2.096 -30.016 7.578 1 95 185 LEU B O 1
ATOM 6393 N N . GLN B 1 186 ? 3.996 -30.703 8.555 1 95.06 186 GLN B N 1
ATOM 6394 C CA . GLN B 1 186 ? 3.344 -31.859 9.148 1 95.06 186 GLN B CA 1
ATOM 6395 C C . GLN B 1 186 ? 2.258 -31.438 10.141 1 95.06 186 GLN B C 1
ATOM 6397 O O . GLN B 1 186 ? 1.202 -32.062 10.219 1 95.06 186 GLN B O 1
ATOM 6402 N N . ASN B 1 187 ? 2.582 -30.422 10.859 1 95.19 187 ASN B N 1
ATOM 6403 C CA . ASN B 1 187 ? 1.593 -29.906 11.805 1 95.19 187 ASN B CA 1
ATOM 6404 C C . ASN B 1 187 ? 0.324 -29.453 11.094 1 95.19 187 ASN B C 1
ATOM 6406 O O . ASN B 1 187 ? -0.783 -29.656 11.586 1 95.19 187 ASN B O 1
ATOM 6410 N N . VAL B 1 188 ? 0.489 -28.844 9.977 1 95.25 188 VAL B N 1
ATOM 6411 C CA . VAL B 1 188 ? -0.654 -28.391 9.195 1 95.25 188 VAL B CA 1
ATOM 6412 C C . VAL B 1 188 ? -1.479 -29.609 8.742 1 95.25 188 VAL B C 1
ATOM 6414 O O . VAL B 1 188 ? -2.703 -29.609 8.883 1 95.25 188 VAL B O 1
ATOM 6417 N N . LEU B 1 189 ? -0.829 -30.656 8.242 1 95.44 189 LEU B N 1
ATOM 6418 C CA . LEU B 1 189 ? -1.512 -31.844 7.754 1 95.44 189 LEU B CA 1
ATOM 6419 C C . LEU B 1 189 ? -2.23 -32.562 8.898 1 95.44 189 LEU B C 1
ATOM 6421 O O . LEU B 1 189 ? -3.361 -33.031 8.727 1 95.44 189 LEU B O 1
ATOM 6425 N N . ASP B 1 190 ? -1.609 -32.531 10.031 1 95 190 ASP B N 1
ATOM 6426 C CA . ASP B 1 190 ? -2.197 -33.156 11.211 1 95 190 ASP B CA 1
ATOM 6427 C C . ASP B 1 190 ? -3.457 -32.438 11.656 1 95 190 ASP B C 1
ATOM 6429 O O . ASP B 1 190 ? -4.473 -33.062 11.961 1 95 190 ASP B O 1
ATOM 6433 N N . THR B 1 191 ? -3.312 -31.172 11.648 1 93.69 191 THR B N 1
ATOM 6434 C CA . THR B 1 191 ? -4.426 -30.344 12.094 1 93.69 191 THR B CA 1
ATOM 6435 C C . THR B 1 191 ? -5.625 -30.5 11.164 1 93.69 191 THR B C 1
ATOM 6437 O O . THR B 1 191 ? -6.773 -30.438 11.602 1 93.69 191 THR B O 1
ATOM 6440 N N . LEU B 1 192 ? -5.398 -30.781 9.891 1 94.25 192 LEU B N 1
ATOM 6441 C CA . LEU B 1 192 ? -6.457 -30.891 8.898 1 94.25 192 LEU B CA 1
ATOM 6442 C C . LEU B 1 192 ? -6.953 -32.344 8.789 1 94.25 192 LEU B C 1
ATOM 6444 O O . LEU B 1 192 ? -7.93 -32.594 8.086 1 94.25 192 LEU B O 1
ATOM 6448 N N . GLY B 1 193 ? -6.277 -33.25 9.398 1 93 193 GLY B N 1
ATOM 6449 C CA . GLY B 1 193 ? -6.656 -34.656 9.344 1 93 193 GLY B CA 1
ATOM 6450 C C . GLY B 1 193 ? -6.348 -35.312 8.008 1 93 193 GLY B C 1
ATOM 6451 O O . GLY B 1 193 ? -7.125 -36.125 7.508 1 93 193 GLY B O 1
ATOM 6452 N N . LEU B 1 194 ? -5.266 -34.906 7.41 1 91.94 194 LEU B N 1
ATOM 6453 C CA . LEU B 1 194 ? -4.934 -35.406 6.078 1 91.94 194 LEU B CA 1
ATOM 6454 C C . LEU B 1 194 ? -3.803 -36.438 6.141 1 91.94 194 LEU B C 1
ATOM 6456 O O . LEU B 1 194 ? -3.293 -36.875 5.109 1 91.94 194 LEU B O 1
ATOM 6460 N N . ASN B 1 195 ? -3.471 -36.875 7.266 1 86.56 195 ASN B N 1
ATOM 6461 C CA . ASN B 1 195 ? -2.32 -37.75 7.445 1 86.56 195 ASN B CA 1
ATOM 6462 C C . ASN B 1 195 ? -2.533 -39.094 6.773 1 86.56 195 ASN B C 1
ATOM 6464 O O . ASN B 1 195 ? -1.576 -39.75 6.32 1 86.56 195 ASN B O 1
ATOM 6468 N N . ASN B 1 196 ? -3.756 -39.5 6.703 1 88.5 196 ASN B N 1
ATOM 6469 C CA . ASN B 1 196 ? -4.031 -40.844 6.148 1 88.5 196 ASN B CA 1
ATOM 6470 C C . ASN B 1 196 ? -4.391 -40.75 4.664 1 88.5 196 ASN B C 1
ATOM 6472 O O . ASN B 1 196 ? -4.617 -41.781 4.023 1 88.5 196 ASN B O 1
ATOM 6476 N N . LEU B 1 197 ? -4.406 -39.562 4.184 1 93.5 197 LEU B N 1
ATOM 6477 C CA . LEU B 1 197 ? -4.703 -39.375 2.768 1 93.5 197 LEU B CA 1
ATOM 6478 C C . LEU B 1 197 ? -3.426 -39.406 1.937 1 93.5 197 LEU B C 1
ATOM 6480 O O . LEU B 1 197 ? -2.398 -38.875 2.352 1 93.5 197 LEU B O 1
ATOM 6484 N N . ARG B 1 198 ? -3.439 -40.031 0.81 1 93.88 198 ARG B N 1
ATOM 6485 C CA . ARG B 1 198 ? -2.254 -40.188 -0.027 1 93.88 198 ARG B CA 1
ATOM 6486 C C . ARG B 1 198 ? -1.78 -38.844 -0.567 1 93.88 198 ARG B C 1
ATOM 6488 O O . ARG B 1 198 ? -2.525 -38.156 -1.264 1 93.88 198 ARG B O 1
ATOM 6495 N N . CYS B 1 199 ? -0.611 -38.5 -0.204 1 96.25 199 CYS B N 1
ATOM 6496 C CA . CYS B 1 199 ? 0.032 -37.344 -0.804 1 96.25 199 CYS B CA 1
ATOM 6497 C C . CYS B 1 199 ? 0.865 -37.75 -2.016 1 96.25 199 CYS B C 1
ATOM 6499 O O . CYS B 1 199 ? 1.881 -38.406 -1.877 1 96.25 199 CYS B O 1
ATOM 6501 N N . VAL B 1 200 ? 0.477 -37.281 -3.17 1 95.62 200 VAL B N 1
ATOM 6502 C CA . VAL B 1 200 ? 1.048 -37.781 -4.414 1 95.62 200 VAL B CA 1
ATOM 6503 C C . VAL B 1 200 ? 2.348 -37.031 -4.727 1 95.62 200 VAL B C 1
ATOM 6505 O O . VAL B 1 200 ? 3.246 -37.594 -5.363 1 95.62 200 VAL B O 1
ATOM 6508 N N . ALA B 1 201 ? 2.363 -35.781 -4.32 1 96.06 201 ALA B N 1
ATOM 6509 C CA . ALA B 1 201 ? 3.537 -35 -4.672 1 96.06 201 ALA B CA 1
ATOM 6510 C C . ALA B 1 201 ? 3.705 -33.812 -3.721 1 96.06 201 ALA B C 1
ATOM 6512 O O . ALA B 1 201 ? 2.803 -33.5 -2.939 1 96.06 201 ALA B O 1
ATOM 6513 N N . GLN B 1 202 ? 4.883 -33.219 -3.707 1 95.62 202 GLN B N 1
ATOM 6514 C CA . GLN B 1 202 ? 5.25 -32.031 -2.986 1 95.62 202 GLN B CA 1
ATOM 6515 C C . GLN B 1 202 ? 6.043 -31.062 -3.879 1 95.62 202 GLN B C 1
ATOM 6517 O O . GLN B 1 202 ? 6.906 -31.5 -4.645 1 95.62 202 GLN B O 1
ATOM 6522 N N . ALA B 1 203 ? 5.648 -29.828 -3.887 1 94.06 203 ALA B N 1
ATOM 6523 C CA . ALA B 1 203 ? 6.312 -28.844 -4.738 1 94.06 203 ALA B CA 1
ATOM 6524 C C . ALA B 1 203 ? 6.797 -27.656 -3.922 1 94.06 203 ALA B C 1
ATOM 6526 O O . ALA B 1 203 ? 6.051 -27.109 -3.107 1 94.06 203 ALA B O 1
ATOM 6527 N N . TYR B 1 204 ? 8.047 -27.312 -4.047 1 92.19 204 TYR B N 1
ATOM 6528 C CA . TYR B 1 204 ? 8.68 -26.188 -3.354 1 92.19 204 TYR B CA 1
ATOM 6529 C C . TYR B 1 204 ? 9.539 -25.375 -4.309 1 92.19 204 TYR B C 1
ATOM 6531 O O . TYR B 1 204 ? 9.734 -25.766 -5.461 1 92.19 204 TYR B O 1
ATOM 6539 N N . ASP B 1 205 ? 9.977 -24.281 -3.658 1 82.88 205 ASP B N 1
ATOM 6540 C CA . ASP B 1 205 ? 11.016 -23.562 -4.395 1 82.88 205 ASP B CA 1
ATOM 6541 C C . ASP B 1 205 ? 12.375 -24.234 -4.219 1 82.88 205 ASP B C 1
ATOM 6543 O O . ASP B 1 205 ? 12.5 -25.203 -3.463 1 82.88 205 ASP B O 1
ATOM 6547 N N . GLY B 1 206 ? 13.367 -24.094 -4.914 1 67.25 206 GLY B N 1
ATOM 6548 C CA . GLY B 1 206 ? 14.609 -24.844 -5.008 1 67.25 206 GLY B CA 1
ATOM 6549 C C . GLY B 1 206 ? 15.68 -24.359 -4.043 1 67.25 206 GLY B C 1
ATOM 6550 O O . GLY B 1 206 ? 16.875 -24.578 -4.266 1 67.25 206 GLY B O 1
ATOM 6551 N N . ALA B 1 207 ? 15.172 -23.719 -2.914 1 68.88 207 ALA B N 1
ATOM 6552 C CA . ALA B 1 207 ? 16.203 -23.312 -1.97 1 68.88 207 ALA B CA 1
ATOM 6553 C C . ALA B 1 207 ? 16.891 -24.516 -1.35 1 68.88 207 ALA B C 1
ATOM 6555 O O . ALA B 1 207 ? 16.312 -25.609 -1.284 1 68.88 207 ALA B O 1
ATOM 6556 N N . SER B 1 208 ? 18.109 -24.438 -1.105 1 64.69 208 SER B N 1
ATOM 6557 C CA . SER B 1 208 ? 18.938 -25.547 -0.647 1 64.69 208 SER B CA 1
ATOM 6558 C C . SER B 1 208 ? 18.312 -26.25 0.557 1 64.69 208 SER B C 1
ATOM 6560 O O . SER B 1 208 ? 18.312 -27.484 0.644 1 64.69 208 SER B O 1
ATOM 6562 N N . VAL B 1 209 ? 17.75 -25.469 1.367 1 73.75 209 VAL B N 1
ATOM 6563 C CA . VAL B 1 209 ? 17.141 -26 2.582 1 73.75 209 VAL B CA 1
ATOM 6564 C C . VAL B 1 209 ? 15.953 -26.875 2.223 1 73.75 209 VAL B C 1
ATOM 6566 O O . VAL B 1 209 ? 15.641 -27.844 2.932 1 73.75 209 VAL B O 1
ATOM 6569 N N . ILE B 1 210 ? 15.477 -26.578 1.098 1 76.69 210 ILE B N 1
ATOM 6570 C CA . ILE B 1 210 ? 14.258 -27.25 0.687 1 76.69 210 ILE B CA 1
ATOM 6571 C C . ILE B 1 210 ? 14.602 -28.469 -0.158 1 76.69 210 ILE B C 1
ATOM 6573 O O . ILE B 1 210 ? 14.125 -29.578 0.112 1 76.69 210 ILE B O 1
ATOM 6577 N N . SER B 1 211 ? 15.602 -28.297 -1.082 1 73.75 211 SER B N 1
ATOM 6578 C CA . SER B 1 211 ? 15.773 -29.281 -2.148 1 73.75 211 SER B CA 1
ATOM 6579 C C . SER B 1 211 ? 16.828 -30.328 -1.775 1 73.75 211 SER B C 1
ATOM 6581 O O . SER B 1 211 ? 16.969 -31.344 -2.457 1 73.75 211 SER B O 1
ATOM 6583 N N . GLY B 1 212 ? 17.484 -30.078 -0.625 1 69.12 212 GLY B N 1
ATOM 6584 C CA . GLY B 1 212 ? 18.531 -31.031 -0.262 1 69.12 212 GLY B CA 1
ATOM 6585 C C . GLY B 1 212 ? 18.047 -32.469 -0.243 1 69.12 212 GLY B C 1
ATOM 6586 O O . GLY B 1 212 ? 16.969 -32.75 0.287 1 69.12 212 GLY B O 1
ATOM 6587 N N . ASN B 1 213 ? 18.828 -33.438 -0.835 1 70.81 213 ASN B N 1
ATOM 6588 C CA . ASN B 1 213 ? 18.422 -34.812 -1.046 1 70.81 213 ASN B CA 1
ATOM 6589 C C . ASN B 1 213 ? 18.453 -35.625 0.255 1 70.81 213 ASN B C 1
ATOM 6591 O O . ASN B 1 213 ? 17.75 -36.625 0.392 1 70.81 213 ASN B O 1
ATOM 6595 N N . ILE B 1 214 ? 19.219 -35.156 1.122 1 67.75 214 ILE B N 1
ATOM 6596 C CA . ILE B 1 214 ? 19.375 -35.969 2.32 1 67.75 214 ILE B CA 1
ATOM 6597 C C . ILE B 1 214 ? 18.719 -35.281 3.51 1 67.75 214 ILE B C 1
ATOM 6599 O O . ILE B 1 214 ? 17.922 -35.875 4.234 1 67.75 214 ILE B O 1
ATOM 6603 N N . ASN B 1 215 ? 18.922 -34.031 3.607 1 75.38 215 ASN B N 1
ATOM 6604 C CA . ASN B 1 215 ? 18.484 -33.375 4.828 1 75.38 215 ASN B CA 1
ATOM 6605 C C . ASN B 1 215 ? 17.562 -32.188 4.52 1 75.38 215 ASN B C 1
ATOM 6607 O O . ASN B 1 215 ? 17.266 -31.375 5.402 1 75.38 215 ASN B O 1
ATOM 6611 N N . GLY B 1 216 ? 17.156 -32.25 3.275 1 87.5 216 GLY B N 1
ATOM 6612 C CA . GLY B 1 216 ? 16.281 -31.125 2.914 1 87.5 216 GLY B CA 1
ATOM 6613 C C . GLY B 1 216 ? 14.828 -31.375 3.293 1 87.5 216 GLY B C 1
ATOM 6614 O O . GLY B 1 216 ? 14.469 -32.469 3.74 1 87.5 216 GLY B O 1
ATOM 6615 N N . VAL B 1 217 ? 14.031 -30.484 3.199 1 90.81 217 VAL B N 1
ATOM 6616 C CA . VAL B 1 217 ? 12.609 -30.547 3.523 1 90.81 217 VAL B CA 1
ATOM 6617 C C . VAL B 1 217 ? 11.953 -31.656 2.719 1 90.81 217 VAL B C 1
ATOM 6619 O O . VAL B 1 217 ? 11.172 -32.438 3.264 1 90.81 217 VAL B O 1
ATOM 6622 N N . GLN B 1 218 ? 12.211 -31.734 1.376 1 90.5 218 GLN B N 1
ATOM 6623 C CA . GLN B 1 218 ? 11.578 -32.719 0.512 1 90.5 218 GLN B CA 1
ATOM 6624 C C . GLN B 1 218 ? 11.914 -34.125 0.967 1 90.5 218 GLN B C 1
ATOM 6626 O O . GLN B 1 218 ? 11.055 -35.031 0.944 1 90.5 218 GLN B O 1
ATOM 6631 N N . ALA B 1 219 ? 13.188 -34.406 1.35 1 91.19 219 ALA B N 1
ATOM 6632 C CA . ALA B 1 219 ? 13.609 -35.719 1.801 1 91.19 219 ALA B CA 1
ATOM 6633 C C . ALA B 1 219 ? 12.945 -36.094 3.129 1 91.19 219 ALA B C 1
ATOM 6635 O O . ALA B 1 219 ? 12.484 -37.219 3.309 1 91.19 219 ALA B O 1
ATOM 6636 N N . ARG B 1 220 ? 12.906 -35.156 4.004 1 93.25 220 ARG B N 1
ATOM 6637 C CA . ARG B 1 220 ? 12.289 -35.406 5.305 1 93.25 220 ARG B CA 1
ATOM 6638 C C . ARG B 1 220 ? 10.789 -35.656 5.168 1 93.25 220 ARG B C 1
ATOM 6640 O O . ARG B 1 220 ? 10.234 -36.5 5.871 1 93.25 220 ARG B O 1
ATOM 6647 N N . PHE B 1 221 ? 10.18 -34.938 4.344 1 93.81 221 PHE B N 1
ATOM 6648 C CA . PHE B 1 221 ? 8.75 -35.125 4.102 1 93.81 221 PHE B CA 1
ATOM 6649 C C . PHE B 1 221 ? 8.453 -36.5 3.518 1 93.81 221 PHE B C 1
ATOM 6651 O O . PHE B 1 221 ? 7.449 -37.125 3.867 1 93.81 221 PHE B O 1
ATOM 6658 N N . ARG B 1 222 ? 9.32 -37.031 2.664 1 92.81 222 ARG B N 1
ATOM 6659 C CA . ARG B 1 222 ? 9.141 -38.312 2.002 1 92.81 222 ARG B CA 1
ATOM 6660 C C . ARG B 1 222 ? 9.305 -39.469 2.99 1 92.81 222 ARG B C 1
ATOM 6662 O O . ARG B 1 222 ? 8.867 -40.594 2.719 1 92.81 222 ARG B O 1
ATOM 6669 N N . GLU B 1 223 ? 9.938 -39.188 4.062 1 92.12 223 GLU B N 1
ATOM 6670 C CA . GLU B 1 223 ? 10.023 -40.219 5.098 1 92.12 223 GLU B CA 1
ATOM 6671 C C . GLU B 1 223 ? 8.641 -40.562 5.625 1 92.12 223 GLU B C 1
ATOM 6673 O O . GLU B 1 223 ? 8.367 -41.75 5.879 1 92.12 223 GLU B O 1
ATOM 6678 N N . LYS B 1 224 ? 7.828 -39.594 5.734 1 91.25 224 LYS B N 1
ATOM 6679 C CA . LYS B 1 224 ? 6.477 -39.812 6.238 1 91.25 224 LYS B CA 1
ATOM 6680 C C . LYS B 1 224 ? 5.5 -40.062 5.094 1 91.25 224 LYS B C 1
ATOM 6682 O O . LYS B 1 224 ? 4.496 -40.75 5.273 1 91.25 224 LYS B O 1
ATOM 6687 N N . HIS B 1 225 ? 5.844 -39.5 3.953 1 94.38 225 HIS B N 1
ATOM 6688 C CA . HIS B 1 225 ? 5.031 -39.656 2.754 1 94.38 225 HIS B CA 1
ATOM 6689 C C . HIS B 1 225 ? 5.867 -40.156 1.577 1 94.38 225 HIS B C 1
ATOM 6691 O O . HIS B 1 225 ? 6.129 -39.406 0.64 1 94.38 225 HIS B O 1
ATOM 6697 N N . PRO B 1 226 ? 6.141 -41.344 1.5 1 92.69 226 PRO B N 1
ATOM 6698 C CA . PRO B 1 226 ? 7.094 -41.875 0.526 1 92.69 226 PRO B CA 1
ATOM 6699 C C . PRO B 1 226 ? 6.621 -41.719 -0.917 1 92.69 226 PRO B C 1
ATOM 6701 O O . PRO B 1 226 ? 7.445 -41.625 -1.834 1 92.69 226 PRO B O 1
ATOM 6704 N N . GLU B 1 227 ? 5.363 -41.656 -1.106 1 94.19 227 GLU B N 1
ATOM 6705 C CA . GLU B 1 227 ? 4.84 -41.531 -2.465 1 94.19 227 GLU B CA 1
ATOM 6706 C C . GLU B 1 227 ? 4.906 -40.094 -2.955 1 94.19 227 GLU B C 1
ATOM 6708 O O . GLU B 1 227 ? 4.723 -39.812 -4.145 1 94.19 227 GLU B O 1
ATOM 6713 N N . ALA B 1 228 ? 5.176 -39.156 -2.074 1 94.81 228 ALA B N 1
ATOM 6714 C CA . ALA B 1 228 ? 5.121 -37.719 -2.418 1 94.81 228 ALA B CA 1
ATOM 6715 C C . ALA B 1 228 ? 6.324 -37.312 -3.264 1 94.81 228 ALA B C 1
ATOM 6717 O O . ALA B 1 228 ? 7.348 -36.906 -2.729 1 94.81 228 ALA B O 1
ATOM 6718 N N . LEU B 1 229 ? 6.125 -37.375 -4.512 1 93.38 229 LEU B N 1
ATOM 6719 C CA . LEU B 1 229 ? 7.16 -36.969 -5.465 1 93.38 229 LEU B CA 1
ATOM 6720 C C . LEU B 1 229 ? 7.543 -35.531 -5.289 1 93.38 229 LEU B C 1
ATOM 6722 O O . LEU B 1 229 ? 6.672 -34.656 -5.098 1 93.38 229 LEU B O 1
ATOM 6726 N N . TYR B 1 230 ? 8.891 -35.281 -5.352 1 92.81 230 TYR B N 1
ATOM 6727 C CA . TYR B 1 230 ? 9.352 -33.906 -5.238 1 92.81 230 TYR B CA 1
ATOM 6728 C C . TYR B 1 230 ? 9.391 -33.219 -6.605 1 92.81 230 TYR B C 1
ATOM 6730 O O . TYR B 1 230 ? 10.008 -33.75 -7.543 1 92.81 230 TYR B O 1
ATOM 6738 N N . VAL B 1 231 ? 8.734 -32.125 -6.66 1 92.88 231 VAL B N 1
ATOM 6739 C CA . VAL B 1 231 ? 8.781 -31.297 -7.859 1 92.88 231 VAL B CA 1
ATOM 6740 C C . VAL B 1 231 ? 9.391 -29.953 -7.531 1 92.88 231 VAL B C 1
ATOM 6742 O O . VAL B 1 231 ? 8.836 -29.188 -6.73 1 92.88 231 VAL B O 1
ATOM 6745 N N . HIS B 1 232 ? 10.508 -29.688 -8.078 1 92.75 232 HIS B N 1
ATOM 6746 C CA . HIS B 1 232 ? 11.031 -28.328 -8.023 1 92.75 232 HIS B CA 1
ATOM 6747 C C . HIS B 1 232 ? 10.219 -27.391 -8.906 1 92.75 232 HIS B C 1
ATOM 6749 O O . HIS B 1 232 ? 10.078 -27.625 -10.109 1 92.75 232 HIS B O 1
ATOM 6755 N N . CYS B 1 233 ? 9.672 -26.375 -8.328 1 92.62 233 CYS B N 1
ATOM 6756 C CA . CYS B 1 233 ? 8.805 -25.453 -9.055 1 92.62 233 CYS B CA 1
ATOM 6757 C C . CYS B 1 233 ? 9.406 -25.094 -10.406 1 92.62 233 CYS B C 1
ATOM 6759 O O . CYS B 1 233 ? 10.438 -24.422 -10.477 1 92.62 233 CYS B O 1
ATOM 6761 N N . TYR B 1 234 ? 8.75 -25.5 -11.461 1 93.31 234 TYR B N 1
ATOM 6762 C CA . TYR B 1 234 ? 9.258 -25.297 -12.812 1 93.31 234 TYR B CA 1
ATOM 6763 C C . TYR B 1 234 ? 9.359 -23.812 -13.141 1 93.31 234 TYR B C 1
ATOM 6765 O O . TYR B 1 234 ? 10.242 -23.391 -13.891 1 93.31 234 TYR B O 1
ATOM 6773 N N . ALA B 1 235 ? 8.414 -23.016 -12.609 1 91.94 235 ALA B N 1
ATOM 6774 C CA . ALA B 1 235 ? 8.5 -21.578 -12.812 1 91.94 235 ALA B CA 1
ATOM 6775 C C . ALA B 1 235 ? 9.797 -21.016 -12.227 1 91.94 235 ALA B C 1
ATOM 6777 O O . ALA B 1 235 ? 10.445 -20.156 -12.828 1 91.94 235 ALA B O 1
ATOM 6778 N N . HIS B 1 236 ? 10.164 -21.484 -11.102 1 90.5 236 HIS B N 1
ATOM 6779 C CA . HIS B 1 236 ? 11.398 -21.062 -10.461 1 90.5 236 HIS B CA 1
ATOM 6780 C C . HIS B 1 236 ? 12.617 -21.547 -11.242 1 90.5 236 HIS B C 1
ATOM 6782 O O . HIS B 1 236 ? 13.617 -20.828 -11.352 1 90.5 236 HIS B O 1
ATOM 6788 N N . GLU B 1 237 ? 12.562 -22.75 -11.664 1 92.69 237 GLU B N 1
ATOM 6789 C CA . GLU B 1 237 ? 13.664 -23.281 -12.461 1 92.69 237 GLU B CA 1
ATOM 6790 C C . GLU B 1 237 ? 13.891 -22.469 -13.719 1 92.69 237 GLU B C 1
ATOM 6792 O O . GLU B 1 237 ? 15.031 -22.156 -14.062 1 92.69 237 GLU B O 1
ATOM 6797 N N . LEU B 1 238 ? 12.773 -22.172 -14.367 1 93.56 238 LEU B N 1
ATOM 6798 C CA . LEU B 1 238 ? 12.914 -21.344 -15.562 1 93.56 238 LEU B CA 1
ATOM 6799 C C . LEU B 1 238 ? 13.516 -19.984 -15.219 1 93.56 238 LEU B C 1
ATOM 6801 O O . LEU B 1 238 ? 14.367 -19.484 -15.961 1 93.56 238 LEU B O 1
ATOM 6805 N N . ASN B 1 239 ? 13.062 -19.422 -14.156 1 92.38 239 ASN B N 1
ATOM 6806 C CA . ASN B 1 239 ? 13.609 -18.141 -13.719 1 92.38 239 ASN B CA 1
ATOM 6807 C C . ASN B 1 239 ? 15.117 -18.219 -13.5 1 92.38 239 ASN B C 1
ATOM 6809 O O . ASN B 1 239 ? 15.852 -17.281 -13.828 1 92.38 239 ASN B O 1
ATOM 6813 N N . LEU B 1 240 ? 15.578 -19.266 -12.93 1 91.06 240 LEU B N 1
ATOM 6814 C CA . LEU B 1 240 ? 17.016 -19.469 -12.711 1 91.06 240 LEU B CA 1
ATOM 6815 C C . LEU B 1 240 ? 17.75 -19.562 -14.031 1 91.06 240 LEU B C 1
ATOM 6817 O O . LEU B 1 240 ? 18.859 -19.016 -14.172 1 91.06 240 LEU B O 1
ATOM 6821 N N . VAL B 1 241 ? 17.156 -20.25 -14.953 1 94.56 241 VAL B N 1
ATOM 6822 C CA . VAL B 1 241 ? 17.75 -20.359 -16.281 1 94.56 241 VAL B CA 1
ATOM 6823 C C . VAL B 1 241 ? 17.938 -18.969 -16.875 1 94.56 241 VAL B C 1
ATOM 6825 O O . VAL B 1 241 ? 19.016 -18.656 -17.375 1 94.56 241 VAL B O 1
ATOM 6828 N N . LEU B 1 242 ? 16.906 -18.188 -16.781 1 94.25 242 LEU B N 1
ATOM 6829 C CA . LEU B 1 242 ? 16.938 -16.859 -17.359 1 94.25 242 LEU B CA 1
ATOM 6830 C C . LEU B 1 242 ? 17.938 -15.961 -16.641 1 94.25 242 LEU B C 1
ATOM 6832 O O . LEU B 1 242 ? 18.672 -15.203 -17.281 1 94.25 242 LEU B O 1
ATOM 6836 N N . CYS B 1 243 ? 17.969 -16.078 -15.352 1 91.94 243 CYS B N 1
ATOM 6837 C CA . CYS B 1 243 ? 18.922 -15.312 -14.555 1 91.94 243 CYS B CA 1
ATOM 6838 C C . CYS B 1 243 ? 20.359 -15.633 -14.969 1 91.94 243 CYS B C 1
ATOM 6840 O O . CYS B 1 243 ? 21.156 -14.727 -15.188 1 91.94 243 CYS B O 1
ATOM 6842 N N . HIS B 1 244 ? 20.672 -16.875 -15.102 1 92.75 244 HIS B N 1
ATOM 6843 C CA . HIS B 1 244 ? 22.031 -17.297 -15.461 1 92.75 244 HIS B CA 1
ATOM 6844 C C . HIS B 1 244 ? 22.375 -16.906 -16.891 1 92.75 244 HIS B C 1
ATOM 6846 O O . HIS B 1 244 ? 23.516 -16.578 -17.203 1 92.75 244 HIS B O 1
ATOM 6852 N N . THR B 1 245 ? 21.375 -16.938 -17.688 1 94.62 245 THR B N 1
ATOM 6853 C CA . THR B 1 245 ? 21.578 -16.547 -19.078 1 94.62 245 THR B CA 1
ATOM 6854 C C . THR B 1 245 ? 21.922 -15.055 -19.172 1 94.62 245 THR B C 1
ATOM 6856 O O . THR B 1 245 ? 22.844 -14.672 -19.891 1 94.62 245 THR B O 1
ATOM 6859 N N . CYS B 1 246 ? 21.203 -14.25 -18.422 1 93.81 246 CYS B N 1
ATOM 6860 C CA . CYS B 1 246 ? 21.391 -12.805 -18.453 1 93.81 246 CYS B CA 1
ATOM 6861 C C . CYS B 1 246 ? 22.703 -12.414 -17.797 1 93.81 246 CYS B C 1
ATOM 6863 O O . CYS B 1 246 ? 23.141 -11.266 -17.906 1 93.81 246 CYS B O 1
ATOM 6865 N N . ARG B 1 247 ? 23.391 -13.391 -17.203 1 92.75 247 ARG B N 1
ATOM 6866 C CA . ARG B 1 247 ? 24.672 -13.148 -16.562 1 92.75 247 ARG B CA 1
ATOM 6867 C C . ARG B 1 247 ? 25.75 -14.07 -17.125 1 92.75 247 ARG B C 1
ATOM 6869 O O . ARG B 1 247 ? 26.75 -14.336 -16.469 1 92.75 247 ARG B O 1
ATOM 6876 N N . ALA B 1 248 ? 25.453 -14.578 -18.266 1 93.94 248 ALA B N 1
ATOM 6877 C CA . ALA B 1 248 ? 26.312 -15.609 -18.844 1 93.94 248 ALA B CA 1
ATOM 6878 C C . ALA B 1 248 ? 27.688 -15.047 -19.172 1 93.94 248 ALA B C 1
ATOM 6880 O O . ALA B 1 248 ? 28.688 -15.758 -19.078 1 93.94 248 ALA B O 1
ATOM 6881 N N . ILE B 1 249 ? 27.688 -13.766 -19.625 1 94.75 249 ILE B N 1
ATOM 6882 C CA . ILE B 1 249 ? 28.922 -13.094 -19.984 1 94.75 249 ILE B CA 1
ATOM 6883 C C . ILE B 1 249 ? 28.922 -11.672 -19.422 1 94.75 249 ILE B C 1
ATOM 6885 O O . ILE B 1 249 ? 27.875 -11.117 -19.125 1 94.75 249 ILE B O 1
ATOM 6889 N N . PRO B 1 250 ? 30.016 -11.125 -19.25 1 94.38 250 PRO B N 1
ATOM 6890 C CA . PRO B 1 250 ? 30.094 -9.781 -18.672 1 94.38 250 PRO B CA 1
ATOM 6891 C C . PRO B 1 250 ? 29.328 -8.742 -19.5 1 94.38 250 PRO B C 1
ATOM 6893 O O . PRO B 1 250 ? 28.719 -7.832 -18.938 1 94.38 250 PRO B O 1
ATOM 6896 N N . GLU B 1 251 ? 29.422 -8.906 -20.797 1 93.25 251 GLU B N 1
ATOM 6897 C CA . GLU B 1 251 ? 28.734 -7.957 -21.672 1 93.25 251 GLU B CA 1
ATOM 6898 C C . GLU B 1 251 ? 27.219 -7.98 -21.422 1 93.25 251 GLU B C 1
ATOM 6900 O O . GLU B 1 251 ? 26.562 -6.945 -21.484 1 93.25 251 GLU B O 1
ATOM 6905 N N . ALA B 1 252 ? 26.719 -9.156 -21.141 1 94.31 252 ALA B N 1
ATOM 6906 C CA . ALA B 1 252 ? 25.297 -9.297 -20.844 1 94.31 252 ALA B CA 1
ATOM 6907 C C . ALA B 1 252 ? 24.953 -8.609 -19.516 1 94.31 252 ALA B C 1
ATOM 6909 O O . ALA B 1 252 ? 23.969 -7.875 -19.438 1 94.31 252 ALA B O 1
ATOM 6910 N N . THR B 1 253 ? 25.75 -8.836 -18.531 1 93.88 253 THR B N 1
ATOM 6911 C CA . THR B 1 253 ? 25.562 -8.219 -17.219 1 93.88 253 THR B CA 1
ATOM 6912 C C . THR B 1 253 ? 25.594 -6.695 -17.328 1 93.88 253 THR B C 1
ATOM 6914 O O . THR B 1 253 ? 24.781 -6.004 -16.719 1 93.88 253 THR B O 1
ATOM 6917 N N . ASP B 1 254 ? 26.484 -6.273 -18.062 1 93.56 254 ASP B N 1
ATOM 6918 C CA . ASP B 1 254 ? 26.641 -4.832 -18.266 1 93.56 254 ASP B CA 1
ATOM 6919 C C . ASP B 1 254 ? 25.406 -4.242 -18.953 1 93.56 254 ASP B C 1
ATOM 6921 O O . ASP B 1 254 ? 24.984 -3.127 -18.625 1 93.56 254 ASP B O 1
ATOM 6925 N N . LEU B 1 255 ? 24.938 -4.914 -19.875 1 94.25 255 LEU B N 1
ATOM 6926 C CA . LEU B 1 255 ? 23.75 -4.43 -20.578 1 94.25 255 LEU B CA 1
ATOM 6927 C C . LEU B 1 255 ? 22.578 -4.262 -19.609 1 94.25 255 LEU B C 1
ATOM 6929 O O . LEU B 1 255 ? 21.922 -3.221 -19.609 1 94.25 255 LEU B O 1
ATOM 6933 N N . PHE B 1 256 ? 22.297 -5.25 -18.875 1 94.5 256 PHE B N 1
ATOM 6934 C CA . PHE B 1 256 ? 21.125 -5.207 -18 1 94.5 256 PHE B CA 1
ATOM 6935 C C . PHE B 1 256 ? 21.328 -4.191 -16.875 1 94.5 256 PHE B C 1
ATOM 6937 O O . PHE B 1 256 ? 20.375 -3.553 -16.438 1 94.5 256 PHE B O 1
ATOM 6944 N N . ASN B 1 257 ? 22.531 -3.996 -16.5 1 92.81 257 ASN B N 1
ATOM 6945 C CA . ASN B 1 257 ? 22.812 -2.893 -15.586 1 92.81 257 ASN B CA 1
ATOM 6946 C C . ASN B 1 257 ? 22.5 -1.543 -16.234 1 92.81 257 ASN B C 1
ATOM 6948 O O . ASN B 1 257 ? 21.984 -0.644 -15.57 1 92.81 257 ASN B O 1
ATOM 6952 N N . THR B 1 258 ? 22.875 -1.453 -17.422 1 94.94 258 THR B N 1
ATOM 6953 C CA . THR B 1 258 ? 22.609 -0.232 -18.172 1 94.94 258 THR B CA 1
ATOM 6954 C C . THR B 1 258 ? 21.094 0.003 -18.281 1 94.94 258 THR B C 1
ATOM 6956 O O . THR B 1 258 ? 20.625 1.131 -18.109 1 94.94 258 THR B O 1
ATOM 6959 N N . LEU B 1 259 ? 20.391 -1.069 -18.562 1 95.5 259 LEU B N 1
ATOM 6960 C CA . LEU B 1 259 ? 18.938 -0.952 -18.672 1 95.5 259 LEU B CA 1
ATOM 6961 C C . LEU B 1 259 ? 18.328 -0.47 -17.359 1 95.5 259 LEU B C 1
ATOM 6963 O O . LEU B 1 259 ? 17.406 0.346 -17.359 1 95.5 259 LEU B O 1
ATOM 6967 N N . GLU B 1 260 ? 18.812 -0.965 -16.281 1 93.44 260 GLU B N 1
ATOM 6968 C CA . GLU B 1 260 ? 18.344 -0.538 -14.961 1 93.44 260 GLU B CA 1
ATOM 6969 C C . GLU B 1 260 ? 18.641 0.939 -14.727 1 93.44 260 GLU B C 1
ATOM 6971 O O . GLU B 1 260 ? 17.828 1.662 -14.156 1 93.44 260 GLU B O 1
ATOM 6976 N N . SER B 1 261 ? 19.812 1.363 -15.125 1 94.12 261 SER B N 1
ATOM 6977 C CA . SER B 1 261 ? 20.203 2.76 -14.969 1 94.12 261 SER B CA 1
ATOM 6978 C C . SER B 1 261 ? 19.328 3.676 -15.82 1 94.12 261 SER B C 1
ATOM 6980 O O . SER B 1 261 ? 18.969 4.773 -15.391 1 94.12 261 SER B O 1
ATOM 6982 N N . VAL B 1 262 ? 19.047 3.188 -16.984 1 95.38 262 VAL B N 1
ATOM 6983 C CA . VAL B 1 262 ? 18.188 3.959 -17.875 1 95.38 262 VAL B CA 1
ATOM 6984 C C . VAL B 1 262 ? 16.797 4.121 -17.266 1 95.38 262 VAL B C 1
ATOM 6986 O O . VAL B 1 262 ? 16.234 5.219 -17.266 1 95.38 262 VAL B O 1
ATOM 6989 N N . TYR B 1 263 ? 16.266 3.09 -16.734 1 94.06 263 TYR B N 1
ATOM 6990 C CA . TYR B 1 263 ? 14.961 3.143 -16.078 1 94.06 263 TYR B CA 1
ATOM 6991 C C . TYR B 1 263 ? 14.977 4.137 -14.922 1 94.06 263 TYR B C 1
ATOM 6993 O O . TYR B 1 263 ? 14.078 4.98 -14.812 1 94.06 263 TYR B O 1
ATOM 7001 N N . SER B 1 264 ? 15.984 4.023 -14.164 1 92.62 264 SER B N 1
ATOM 7002 C CA . SER B 1 264 ? 16.094 4.875 -12.984 1 92.62 264 SER B CA 1
ATOM 7003 C C . SER B 1 264 ? 16.234 6.344 -13.375 1 92.62 264 SER B C 1
ATOM 7005 O O . SER B 1 264 ? 15.688 7.227 -12.711 1 92.62 264 SER B O 1
ATOM 7007 N N . PHE B 1 265 ? 16.984 6.629 -14.414 1 93.31 265 PHE B N 1
ATOM 7008 C CA . PHE B 1 265 ? 17.25 7.984 -14.891 1 93.31 265 PHE B CA 1
ATOM 7009 C C . PHE B 1 265 ? 15.945 8.711 -15.211 1 93.31 265 PHE B C 1
ATOM 7011 O O . PHE B 1 265 ? 15.797 9.891 -14.891 1 93.31 265 PHE B O 1
ATOM 7018 N N . PHE B 1 266 ? 15.031 7.977 -15.75 1 92.44 266 PHE B N 1
ATOM 7019 C CA . PHE B 1 266 ? 13.805 8.617 -16.219 1 92.44 266 PHE B CA 1
ATOM 7020 C C . PHE B 1 266 ? 12.68 8.445 -15.195 1 92.44 266 PHE B C 1
ATOM 7022 O O . PHE B 1 266 ? 11.742 9.242 -15.156 1 92.44 266 PHE B O 1
ATOM 7029 N N . SER B 1 267 ? 12.703 7.383 -14.383 1 88.19 267 SER B N 1
ATOM 7030 C CA . SER B 1 267 ? 11.617 7.098 -13.453 1 88.19 267 SER B CA 1
ATOM 7031 C C . SER B 1 267 ? 11.781 7.895 -12.156 1 88.19 267 SER B C 1
ATOM 7033 O O . SER B 1 267 ? 10.797 8.203 -11.484 1 88.19 267 SER B O 1
ATOM 7035 N N . CYS B 1 268 ? 12.953 8.258 -11.734 1 83.31 268 CYS B N 1
ATOM 7036 C CA . CYS B 1 268 ? 13.211 8.922 -10.461 1 83.31 268 CYS B CA 1
ATOM 7037 C C . CYS B 1 268 ? 13.086 10.43 -10.602 1 83.31 268 CYS B C 1
ATOM 7039 O O . CYS B 1 268 ? 12.977 11.141 -9.594 1 83.31 268 CYS B O 1
ATOM 7041 N N . SER B 1 269 ? 13.148 10.977 -11.82 1 83.12 269 SER B N 1
ATOM 7042 C CA . SER B 1 269 ? 13.047 12.406 -12.062 1 83.12 269 SER B CA 1
ATOM 7043 C C . SER B 1 269 ? 11.836 12.742 -12.922 1 83.12 269 SER B C 1
ATOM 7045 O O . SER B 1 269 ? 11.75 12.32 -14.078 1 83.12 269 SER B O 1
ATOM 7047 N N . LEU B 1 270 ? 10.984 13.539 -12.398 1 82.81 270 LEU B N 1
ATOM 7048 C CA . LEU B 1 270 ? 9.797 13.945 -13.133 1 82.81 270 LEU B CA 1
ATOM 7049 C C . LEU B 1 270 ? 10.172 14.773 -14.359 1 82.81 270 LEU B C 1
ATOM 7051 O O . LEU B 1 270 ? 9.531 14.672 -15.406 1 82.81 270 LEU B O 1
ATOM 7055 N N . LEU B 1 271 ? 11.18 15.57 -14.227 1 83.19 271 LEU B N 1
ATOM 7056 C CA . LEU B 1 271 ? 11.648 16.391 -15.336 1 83.19 271 LEU B CA 1
ATOM 7057 C C . LEU B 1 271 ? 12.141 15.531 -16.484 1 83.19 271 LEU B C 1
ATOM 7059 O O . LEU B 1 271 ? 11.773 15.766 -17.641 1 83.19 271 LEU B O 1
ATOM 7063 N N . HIS B 1 272 ? 12.953 14.547 -16.141 1 89.31 272 HIS B N 1
ATOM 7064 C CA . HIS B 1 272 ? 13.477 13.656 -17.172 1 89.31 272 HIS B CA 1
ATOM 7065 C C . HIS B 1 272 ? 12.359 12.859 -17.828 1 89.31 272 HIS B C 1
ATOM 7067 O O . HIS B 1 272 ? 12.398 12.617 -19.047 1 89.31 272 HIS B O 1
ATOM 7073 N N . HIS B 1 273 ? 11.43 12.469 -17 1 90.38 273 HIS B N 1
ATOM 7074 C CA . HIS B 1 273 ? 10.312 11.703 -17.531 1 90.38 273 HIS B CA 1
ATOM 7075 C C . HIS B 1 273 ? 9.492 12.523 -18.516 1 90.38 273 HIS B C 1
ATOM 7077 O O . HIS B 1 273 ? 9.062 12.016 -19.547 1 90.38 273 HIS B O 1
ATOM 7083 N N . GLU B 1 274 ? 9.305 13.742 -18.203 1 86.31 274 GLU B N 1
ATOM 7084 C CA . GLU B 1 274 ? 8.555 14.625 -19.094 1 86.31 274 GLU B CA 1
ATOM 7085 C C . GLU B 1 274 ? 9.289 14.82 -20.406 1 86.31 274 GLU B C 1
ATOM 7087 O O . GLU B 1 274 ? 8.672 14.844 -21.484 1 86.31 274 GLU B O 1
ATOM 7092 N N . VAL B 1 275 ? 10.547 15.039 -20.281 1 90.56 275 VAL B N 1
ATOM 7093 C CA . VAL B 1 275 ? 11.375 15.188 -21.484 1 90.56 275 VAL B CA 1
ATOM 7094 C C . VAL B 1 275 ? 11.258 13.938 -22.344 1 90.56 275 VAL B C 1
ATOM 7096 O O . VAL B 1 275 ? 11.156 14.031 -23.578 1 90.56 275 VAL B O 1
ATOM 7099 N N . PHE B 1 276 ? 11.227 12.812 -21.703 1 94.31 276 PHE B N 1
ATOM 7100 C CA . PHE B 1 276 ? 11.133 11.531 -22.391 1 94.31 276 PHE B CA 1
ATOM 7101 C C . PHE B 1 276 ? 9.789 11.406 -23.109 1 94.31 276 PHE B C 1
ATOM 7103 O O . PHE B 1 276 ? 9.742 11.047 -24.297 1 94.31 276 PHE B O 1
ATOM 7110 N N . VAL B 1 277 ? 8.758 11.766 -22.469 1 91.88 277 VAL B N 1
ATOM 7111 C CA . VAL B 1 277 ? 7.418 11.672 -23.031 1 91.88 277 VAL B CA 1
ATOM 7112 C C . VAL B 1 277 ? 7.281 12.641 -24.203 1 91.88 277 VAL B C 1
ATOM 7114 O O . VAL B 1 277 ? 6.738 12.289 -25.25 1 91.88 277 VAL B O 1
ATOM 7117 N N . ASN B 1 278 ? 7.73 13.82 -24.016 1 91 278 ASN B N 1
ATOM 7118 C CA . ASN B 1 278 ? 7.668 14.828 -25.078 1 91 278 ASN B CA 1
ATOM 7119 C C . ASN B 1 278 ? 8.492 14.414 -26.281 1 91 278 ASN B C 1
ATOM 7121 O O . ASN B 1 278 ? 8.102 14.672 -27.422 1 91 278 ASN B O 1
ATOM 7125 N N . MET B 1 279 ? 9.594 13.797 -26.016 1 94.62 279 MET B N 1
ATOM 7126 C CA . MET B 1 279 ? 10.453 13.344 -27.109 1 94.62 279 MET B CA 1
ATOM 7127 C C . MET B 1 279 ? 9.773 12.234 -27.906 1 94.62 279 MET B C 1
ATOM 7129 O O . MET B 1 279 ? 9.906 12.18 -29.125 1 94.62 279 MET B O 1
ATOM 7133 N N . GLN B 1 280 ? 9.117 11.312 -27.219 1 95.19 280 GLN B N 1
ATOM 7134 C CA . GLN B 1 280 ? 8.359 10.266 -27.891 1 95.19 280 GLN B CA 1
ATOM 7135 C C . GLN B 1 280 ? 7.332 10.875 -28.859 1 95.19 280 GLN B C 1
ATOM 7137 O O . GLN B 1 280 ? 7.215 10.438 -30 1 95.19 280 GLN B O 1
ATOM 7142 N N . LYS B 1 281 ? 6.676 11.859 -28.375 1 93.81 281 LYS B N 1
ATOM 7143 C CA . LYS B 1 281 ? 5.672 12.547 -29.188 1 93.81 281 LYS B CA 1
ATOM 7144 C C . LYS B 1 281 ? 6.312 13.242 -30.391 1 93.81 281 LYS B C 1
ATOM 7146 O O . LYS B 1 281 ? 5.797 13.164 -31.5 1 93.81 281 LYS B O 1
ATOM 7151 N N . ALA B 1 282 ? 7.391 13.93 -30.125 1 94.06 282 ALA B N 1
ATOM 7152 C CA . ALA B 1 282 ? 8.094 14.68 -31.172 1 94.06 282 ALA B CA 1
ATOM 7153 C C . ALA B 1 282 ? 8.562 13.75 -32.281 1 94.06 282 ALA B C 1
ATOM 7155 O O . ALA B 1 282 ? 8.57 14.141 -33.469 1 94.06 282 ALA B O 1
ATOM 7156 N N . LEU B 1 283 ? 8.914 12.531 -31.938 1 94.69 283 LEU B N 1
ATOM 7157 C CA . LEU B 1 283 ? 9.453 11.594 -32.906 1 94.69 283 LEU B CA 1
ATOM 7158 C C . LEU B 1 283 ? 8.344 10.719 -33.5 1 94.69 283 LEU B C 1
ATOM 7160 O O . LEU B 1 283 ? 8.602 9.859 -34.344 1 94.69 283 LEU B O 1
ATOM 7164 N N . GLY B 1 284 ? 7.141 10.891 -32.969 1 92.44 284 GLY B N 1
ATOM 7165 C CA . GLY B 1 284 ? 5.996 10.148 -33.469 1 92.44 284 GLY B CA 1
ATOM 7166 C C . GLY B 1 284 ? 5.965 8.711 -33 1 92.44 284 GLY B C 1
ATOM 7167 O O . GLY B 1 284 ? 5.434 7.832 -33.688 1 92.44 284 GLY B O 1
ATOM 7168 N N . LEU B 1 285 ? 6.629 8.492 -31.922 1 92.69 285 LEU B N 1
ATOM 7169 C CA . LEU B 1 285 ? 6.625 7.141 -31.375 1 92.69 285 LEU B CA 1
ATOM 7170 C C . LEU B 1 285 ? 5.379 6.902 -30.531 1 92.69 285 LEU B C 1
ATOM 7172 O O . LEU B 1 285 ? 4.766 7.852 -30.031 1 92.69 285 LEU B O 1
ATOM 7176 N N . GLU B 1 286 ? 4.973 5.672 -30.453 1 90.69 286 GLU B N 1
ATOM 7177 C CA . GLU B 1 286 ? 3.895 5.316 -29.531 1 90.69 286 GLU B CA 1
ATOM 7178 C C . GLU B 1 286 ? 4.309 5.535 -28.078 1 90.69 286 GLU B C 1
ATOM 7180 O O . GLU B 1 286 ? 5.457 5.273 -27.703 1 90.69 286 GLU B O 1
ATOM 7185 N N . HIS B 1 287 ? 3.391 6.066 -27.344 1 88.56 287 HIS B N 1
ATOM 7186 C CA . HIS B 1 287 ? 3.695 6.289 -25.938 1 88.56 287 HIS B CA 1
ATOM 7187 C C . HIS B 1 287 ? 4.027 4.977 -25.234 1 88.56 287 HIS B C 1
ATOM 7189 O O . HIS B 1 287 ? 3.275 4.008 -25.344 1 88.56 287 HIS B O 1
ATOM 7195 N N . GLY B 1 288 ? 5.184 4.898 -24.688 1 88.5 288 GLY B N 1
ATOM 7196 C CA . GLY B 1 288 ? 5.609 3.725 -23.938 1 88.5 288 GLY B CA 1
ATOM 7197 C C . GLY B 1 288 ? 6.441 4.066 -22.719 1 88.5 288 GLY B C 1
ATOM 7198 O O . GLY B 1 288 ? 7.176 5.059 -22.719 1 88.5 288 GLY B O 1
ATOM 7199 N N . GLU B 1 289 ? 6.328 3.254 -21.672 1 89.81 289 GLU B N 1
ATOM 7200 C CA . GLU B 1 289 ? 7.117 3.43 -20.453 1 89.81 289 GLU B CA 1
ATOM 7201 C C . GLU B 1 289 ? 8.25 2.412 -20.375 1 89.81 289 GLU B C 1
ATOM 7203 O O . GLU B 1 289 ? 8.156 1.326 -20.953 1 89.81 289 GLU B O 1
ATOM 7208 N N . LEU B 1 290 ? 9.305 2.834 -19.812 1 92.88 290 LEU B N 1
ATOM 7209 C CA . LEU B 1 290 ? 10.391 1.896 -19.547 1 92.88 290 LEU B CA 1
ATOM 7210 C C . LEU B 1 290 ? 10.016 0.949 -18.406 1 92.88 290 LEU B C 1
ATOM 7212 O O . LEU B 1 290 ? 9.086 1.224 -17.641 1 92.88 290 LEU B O 1
ATOM 7216 N N . VAL B 1 291 ? 10.648 -0.174 -18.391 1 91.5 291 VAL B N 1
ATOM 7217 C CA . VAL B 1 291 ? 10.289 -1.209 -17.422 1 91.5 291 VAL B CA 1
ATOM 7218 C C . VAL B 1 291 ? 11.461 -1.477 -16.484 1 91.5 291 VAL B C 1
ATOM 7220 O O . VAL B 1 291 ? 12.609 -1.564 -16.922 1 91.5 291 VAL B O 1
ATOM 7223 N N . GLN B 1 292 ? 11.156 -1.471 -15.227 1 89.56 292 GLN B N 1
ATOM 7224 C CA . GLN B 1 292 ? 12.164 -1.815 -14.234 1 89.56 292 GLN B CA 1
ATOM 7225 C C . GLN B 1 292 ? 12.508 -3.301 -14.289 1 89.56 292 GLN B C 1
ATOM 7227 O O . GLN B 1 292 ? 11.633 -4.141 -14.5 1 89.56 292 GLN B O 1
ATOM 7232 N N . LEU B 1 293 ? 13.758 -3.59 -14.078 1 89.06 293 LEU B N 1
ATOM 7233 C CA . LEU B 1 293 ? 14.156 -4.992 -14.023 1 89.06 293 LEU B CA 1
ATOM 7234 C C . LEU B 1 293 ? 13.656 -5.652 -12.742 1 89.06 293 LEU B C 1
ATOM 7236 O O . LEU B 1 293 ? 13.594 -5.016 -11.695 1 89.06 293 LEU B O 1
ATOM 7240 N N . SER B 1 294 ? 13.188 -6.852 -12.891 1 82.88 294 SER B N 1
ATOM 7241 C CA . SER B 1 294 ? 12.766 -7.613 -11.719 1 82.88 294 SER B CA 1
ATOM 7242 C C . SER B 1 294 ? 13.938 -8.383 -11.109 1 82.88 294 SER B C 1
ATOM 7244 O O . SER B 1 294 ? 14.766 -8.93 -11.836 1 82.88 294 SER B O 1
ATOM 7246 N N . LYS B 1 295 ? 14 -8.375 -9.883 1 72.06 295 LYS B N 1
ATOM 7247 C CA . LYS B 1 295 ? 15.055 -9.133 -9.211 1 72.06 295 LYS B CA 1
ATOM 7248 C C . LYS B 1 295 ? 14.609 -10.57 -8.945 1 72.06 295 LYS B C 1
ATOM 7250 O O . LYS B 1 295 ? 15.438 -11.438 -8.672 1 72.06 295 LYS B O 1
ATOM 7255 N N . THR B 1 296 ? 13.273 -10.828 -9.141 1 70.31 296 THR B N 1
ATOM 7256 C CA . THR B 1 296 ? 12.734 -12.133 -8.773 1 70.31 296 THR B CA 1
ATOM 7257 C C . THR B 1 296 ? 12.148 -12.836 -10 1 70.31 296 THR B C 1
ATOM 7259 O O . THR B 1 296 ? 12.094 -14.07 -10.047 1 70.31 296 THR B O 1
ATOM 7262 N N . ARG B 1 297 ? 11.672 -12.031 -10.969 1 76.56 297 ARG B N 1
ATOM 7263 C CA . ARG B 1 297 ? 11.086 -12.617 -12.172 1 76.56 297 ARG B CA 1
ATOM 7264 C C . ARG B 1 297 ? 11.789 -12.117 -13.43 1 76.56 297 ARG B C 1
ATOM 7266 O O . ARG B 1 297 ? 11.336 -11.172 -14.07 1 76.56 297 ARG B O 1
ATOM 7273 N N . TRP B 1 298 ? 12.703 -12.898 -13.781 1 76 298 TRP B N 1
ATOM 7274 C CA . TRP B 1 298 ? 13.617 -12.453 -14.82 1 76 298 TRP B CA 1
ATOM 7275 C C . TRP B 1 298 ? 12.961 -12.516 -16.203 1 76 298 TRP B C 1
ATOM 7277 O O . TRP B 1 298 ? 13.469 -11.945 -17.156 1 76 298 TRP B O 1
ATOM 7287 N N . ALA B 1 299 ? 11.75 -13.125 -16.203 1 76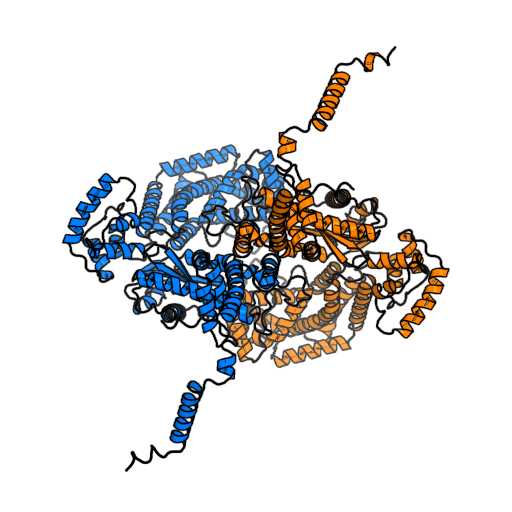.88 299 ALA B N 1
ATOM 7288 C CA . ALA B 1 299 ? 11.008 -13.086 -17.453 1 76.88 299 ALA B CA 1
ATOM 7289 C C . ALA B 1 299 ? 10.586 -11.664 -17.812 1 76.88 299 ALA B C 1
ATOM 7291 O O . ALA B 1 299 ? 10.328 -11.352 -18.969 1 76.88 299 ALA B O 1
ATOM 7292 N N . CYS B 1 300 ? 10.664 -10.891 -16.812 1 80.5 300 CYS B N 1
ATOM 7293 C CA . CYS B 1 300 ? 10.242 -9.508 -17.016 1 80.5 300 CYS B CA 1
ATOM 7294 C C . CYS B 1 300 ? 11.344 -8.695 -17.688 1 80.5 300 CYS B C 1
ATOM 7296 O O . CYS B 1 300 ? 11.086 -7.602 -18.203 1 80.5 300 CYS B O 1
ATOM 7298 N N . GLN B 1 301 ? 12.523 -9.312 -17.797 1 90.75 301 GLN B N 1
ATOM 7299 C CA . GLN B 1 301 ? 13.625 -8.617 -18.453 1 90.75 301 GLN B CA 1
ATOM 7300 C C . GLN B 1 301 ? 13.328 -8.375 -19.938 1 90.75 301 GLN B C 1
ATOM 7302 O O . GLN B 1 301 ? 13.797 -7.391 -20.516 1 90.75 301 GLN B O 1
ATOM 7307 N N . LEU B 1 302 ? 12.578 -9.328 -20.469 1 93.06 302 LEU B N 1
ATOM 7308 C CA . LEU B 1 302 ? 12.188 -9.195 -21.859 1 93.06 302 LEU B CA 1
ATOM 7309 C C . LEU B 1 302 ? 11.406 -7.906 -22.094 1 93.06 302 LEU B C 1
ATOM 7311 O O . LEU B 1 302 ? 11.594 -7.234 -23.109 1 93.06 302 LEU B O 1
ATOM 7315 N N . HIS B 1 303 ? 10.609 -7.527 -21.203 1 93.56 303 HIS B N 1
ATOM 7316 C CA . HIS B 1 303 ? 9.82 -6.305 -21.328 1 93.56 303 HIS B CA 1
ATOM 7317 C C . HIS B 1 303 ? 10.719 -5.07 -21.312 1 93.56 303 HIS B C 1
ATOM 7319 O O . HIS B 1 303 ? 10.445 -4.094 -22.016 1 93.56 303 HIS B O 1
ATOM 7325 N N . ALA B 1 304 ? 11.703 -5.156 -20.453 1 94.69 304 ALA B N 1
ATOM 7326 C CA . ALA B 1 304 ? 12.641 -4.047 -20.406 1 94.69 304 ALA B CA 1
ATOM 7327 C C . ALA B 1 304 ? 13.391 -3.902 -21.734 1 94.69 304 ALA B C 1
ATOM 7329 O O . ALA B 1 304 ? 13.555 -2.791 -22.25 1 94.69 304 ALA B O 1
ATOM 7330 N N . VAL B 1 305 ? 13.797 -4.996 -22.312 1 96.12 305 VAL B N 1
ATOM 7331 C CA . VAL B 1 305 ? 14.523 -5.004 -23.578 1 96.12 305 VAL B CA 1
ATOM 7332 C C . VAL B 1 305 ? 13.625 -4.465 -24.703 1 96.12 305 VAL B C 1
ATOM 7334 O O . VAL B 1 305 ? 14.047 -3.6 -25.469 1 96.12 305 VAL B O 1
ATOM 7337 N N . LYS B 1 306 ? 12.445 -4.941 -24.75 1 95.56 306 LYS B N 1
ATOM 7338 C CA . LYS B 1 306 ? 11.492 -4.512 -25.766 1 95.56 306 LYS B CA 1
ATOM 7339 C C . LYS B 1 306 ? 11.195 -3.02 -25.641 1 95.56 306 LYS B C 1
ATOM 7341 O O . LYS B 1 306 ? 11.102 -2.314 -26.656 1 95.56 306 LYS B O 1
ATOM 7346 N N . ALA B 1 307 ? 11.039 -2.617 -24.438 1 95.5 307 ALA B N 1
ATOM 7347 C CA . ALA B 1 307 ? 10.719 -1.213 -24.188 1 95.5 307 ALA B CA 1
ATOM 7348 C C . ALA B 1 307 ? 11.859 -0.306 -24.656 1 95.5 307 ALA B C 1
ATOM 7350 O O . ALA B 1 307 ? 11.617 0.734 -25.281 1 95.5 307 ALA B O 1
ATOM 7351 N N . VAL B 1 308 ? 13.062 -0.687 -24.406 1 96.12 308 VAL B N 1
ATOM 7352 C CA . VAL B 1 308 ? 14.211 0.124 -24.781 1 96.12 308 VAL B CA 1
ATOM 7353 C C . VAL B 1 308 ? 14.352 0.142 -26.297 1 96.12 308 VAL B C 1
ATOM 7355 O O . VAL B 1 308 ? 14.594 1.194 -26.891 1 96.12 308 VAL B O 1
ATOM 7358 N N . LEU B 1 309 ? 14.18 -0.959 -26.922 1 96.12 309 LEU B N 1
ATOM 7359 C CA . LEU B 1 309 ? 14.289 -1.04 -28.375 1 96.12 309 LEU B CA 1
ATOM 7360 C C . LEU B 1 309 ? 13.219 -0.187 -29.047 1 96.12 309 LEU B C 1
ATOM 7362 O O . LEU B 1 309 ? 13.5 0.516 -30.031 1 96.12 309 LEU B O 1
ATOM 7366 N N . ALA B 1 310 ? 12.039 -0.214 -28.5 1 95 310 ALA B N 1
ATOM 7367 C CA . ALA B 1 310 ? 10.914 0.531 -29.078 1 95 310 ALA B CA 1
ATOM 7368 C C . ALA B 1 310 ? 11.125 2.035 -28.922 1 95 310 ALA B C 1
ATOM 7370 O O . ALA B 1 310 ? 10.625 2.824 -29.719 1 95 310 ALA B O 1
ATOM 7371 N N . ASN B 1 311 ? 11.891 2.371 -27.922 1 96.25 311 ASN B N 1
ATOM 7372 C CA . ASN B 1 311 ? 12.055 3.789 -27.609 1 96.25 311 ASN B CA 1
ATOM 7373 C C . ASN B 1 311 ? 13.492 4.246 -27.828 1 96.25 311 ASN B C 1
ATOM 7375 O O . ASN B 1 311 ? 13.891 5.312 -27.359 1 96.25 311 ASN B O 1
ATOM 7379 N N . LEU B 1 312 ? 14.25 3.484 -28.531 1 95.88 312 LEU B N 1
ATOM 7380 C CA . LEU B 1 312 ? 15.688 3.729 -28.656 1 95.88 312 LEU B CA 1
ATOM 7381 C C . LEU B 1 312 ? 15.953 5.109 -29.25 1 95.88 312 LEU B C 1
ATOM 7383 O O . LEU B 1 312 ? 16.75 5.879 -28.703 1 95.88 312 LEU B O 1
ATOM 7387 N N . PRO B 1 313 ? 15.242 5.539 -30.297 1 95.19 313 PRO B N 1
ATOM 7388 C CA . PRO B 1 313 ? 15.5 6.871 -30.859 1 95.19 313 PRO B CA 1
ATOM 7389 C C . PRO B 1 313 ? 15.227 7.988 -29.859 1 95.19 313 PRO B C 1
ATOM 7391 O O . PRO B 1 313 ? 16 8.945 -29.766 1 95.19 313 PRO B O 1
ATOM 7394 N N . ALA B 1 314 ? 14.148 7.816 -29.141 1 96.19 314 ALA B N 1
ATOM 7395 C CA . ALA B 1 314 ? 13.781 8.828 -28.156 1 96.19 314 ALA B CA 1
ATOM 7396 C C . ALA B 1 314 ? 14.812 8.891 -27.031 1 96.19 314 ALA B C 1
ATOM 7398 O O . ALA B 1 314 ? 15.164 9.977 -26.562 1 96.19 314 ALA B O 1
ATOM 7399 N N . LEU B 1 315 ? 15.289 7.762 -26.594 1 96.88 315 LEU B N 1
ATOM 7400 C CA . LEU B 1 315 ? 16.266 7.691 -25.5 1 96.88 315 LEU B CA 1
ATOM 7401 C C . LEU B 1 315 ? 17.562 8.367 -25.906 1 96.88 315 LEU B C 1
ATOM 7403 O O . LEU B 1 315 ? 18.109 9.172 -25.141 1 96.88 315 LEU B O 1
ATOM 7407 N N . LEU B 1 316 ? 18.031 8.086 -27.109 1 95.38 316 LEU B N 1
ATOM 7408 C CA . LEU B 1 316 ? 19.297 8.633 -27.594 1 95.38 316 LEU B CA 1
ATOM 7409 C C . LEU B 1 316 ? 19.219 10.156 -27.688 1 95.38 316 LEU B C 1
ATOM 7411 O O . LEU B 1 316 ? 20.125 10.852 -27.234 1 95.38 316 LEU B O 1
ATOM 7415 N N . ARG B 1 317 ? 18.141 10.602 -28.141 1 95.31 317 ARG B N 1
ATOM 7416 C CA . ARG B 1 317 ? 17.969 12.047 -28.281 1 95.31 317 ARG B CA 1
ATOM 7417 C C . ARG B 1 317 ? 17.844 12.719 -26.922 1 95.31 317 ARG B C 1
ATOM 7419 O O . ARG B 1 317 ? 18.391 13.812 -26.719 1 95.31 317 ARG B O 1
ATOM 7426 N N . CYS B 1 318 ? 17.078 12.109 -26.031 1 96.19 318 CYS B N 1
ATOM 7427 C CA . CYS B 1 318 ? 16.938 12.656 -24.688 1 96.19 318 CYS B CA 1
ATOM 7428 C C . CYS B 1 318 ? 18.281 12.797 -24 1 96.19 318 CYS B C 1
ATOM 7430 O O . CYS B 1 318 ? 18.594 13.844 -23.422 1 96.19 318 CYS B O 1
ATOM 7432 N N . PHE B 1 319 ? 19.078 11.773 -24.094 1 95.69 319 PHE B N 1
ATOM 7433 C CA . PHE B 1 319 ? 20.391 11.789 -23.438 1 95.69 319 PHE B CA 1
ATOM 7434 C C . PHE B 1 319 ? 21.281 12.852 -24.062 1 95.69 319 PHE B C 1
ATOM 7436 O O . PHE B 1 319 ? 22.016 13.539 -23.344 1 95.69 319 PHE B O 1
ATOM 7443 N N . ALA B 1 320 ? 21.219 12.969 -25.328 1 92.81 320 ALA B N 1
ATOM 7444 C CA . ALA B 1 320 ? 22.016 13.977 -26.031 1 92.81 320 ALA B CA 1
ATOM 7445 C C . ALA B 1 320 ? 21.609 15.383 -25.594 1 92.81 320 ALA B C 1
ATOM 7447 O O . ALA B 1 320 ? 22.469 16.25 -25.406 1 92.81 320 ALA B O 1
ATOM 7448 N N . ASP B 1 321 ? 20.312 15.578 -25.391 1 93.31 321 ASP B N 1
ATOM 7449 C CA . ASP B 1 321 ? 19.781 16.891 -25.047 1 93.31 321 ASP B CA 1
ATOM 7450 C C . ASP B 1 321 ? 20.094 17.234 -23.594 1 93.31 321 ASP B C 1
ATOM 7452 O O . ASP B 1 321 ? 20.406 18.375 -23.266 1 93.31 321 ASP B O 1
ATOM 7456 N N . ILE B 1 322 ? 19.875 16.328 -22.703 1 92.38 322 ILE B N 1
ATOM 7457 C CA . ILE B 1 322 ? 20.094 16.578 -21.281 1 92.38 322 ILE B CA 1
ATOM 7458 C C . ILE B 1 322 ? 21.578 16.797 -21.016 1 92.38 322 ILE B C 1
ATOM 7460 O O . ILE B 1 322 ? 21.953 17.719 -20.281 1 92.38 322 ILE B O 1
ATOM 7464 N N . GLY B 1 323 ? 22.453 16 -21.453 1 88.75 323 GLY B N 1
ATOM 7465 C CA . GLY B 1 323 ? 23.875 16.234 -21.547 1 88.75 323 GLY B CA 1
ATOM 7466 C C . GLY B 1 323 ? 24.594 16.172 -20.219 1 88.75 323 GLY B C 1
ATOM 7467 O O . GLY B 1 323 ? 25.719 16.656 -20.078 1 88.75 323 GLY B O 1
ATOM 7468 N N . THR B 1 324 ? 23.969 15.758 -19.125 1 91.25 324 THR B N 1
ATOM 7469 C CA . THR B 1 324 ? 24.688 15.539 -17.875 1 91.25 324 THR B CA 1
ATOM 7470 C C . THR B 1 324 ? 25.703 14.406 -18.016 1 91.25 324 THR B C 1
ATOM 7472 O O . THR B 1 324 ? 25.641 13.633 -18.969 1 91.25 324 THR B O 1
ATOM 7475 N N . ALA B 1 325 ? 26.656 14.352 -17.109 1 88.94 325 ALA B N 1
ATOM 7476 C CA . ALA B 1 325 ? 27.672 13.312 -17.156 1 88.94 325 ALA B CA 1
ATOM 7477 C C . ALA B 1 325 ? 27.031 11.922 -17.172 1 88.94 325 ALA B C 1
ATOM 7479 O O . ALA B 1 325 ? 27.453 11.047 -17.938 1 88.94 325 ALA B O 1
ATOM 7480 N N . HIS B 1 326 ? 26.094 11.805 -16.391 1 92.44 326 HIS B N 1
ATOM 7481 C CA . HIS B 1 326 ? 25.391 10.523 -16.328 1 92.44 326 HIS B CA 1
ATOM 7482 C C . HIS B 1 326 ? 24.656 10.227 -17.641 1 92.44 326 HIS B C 1
ATOM 7484 O O . HIS B 1 326 ? 24.703 9.102 -18.141 1 92.44 326 HIS B O 1
ATOM 7490 N N . ALA B 1 327 ? 24.047 11.188 -18.266 1 94.38 327 ALA B N 1
ATOM 7491 C CA . ALA B 1 327 ? 23.328 11.039 -19.531 1 94.38 327 ALA B CA 1
ATOM 7492 C C . ALA B 1 327 ? 24.281 10.688 -20.656 1 94.38 327 ALA B C 1
ATOM 7494 O O . ALA B 1 327 ? 23.969 9.836 -21.5 1 94.38 327 ALA B O 1
ATOM 7495 N N . VAL B 1 328 ? 25.438 11.312 -20.625 1 93 328 VAL B N 1
ATOM 7496 C CA . VAL B 1 328 ? 26.438 11.07 -21.656 1 93 328 VAL B CA 1
ATOM 7497 C C . VAL B 1 328 ? 26.953 9.641 -21.562 1 93 328 VAL B C 1
ATOM 7499 O O . VAL B 1 328 ? 27.172 8.977 -22.578 1 93 328 VAL B O 1
ATOM 7502 N N . GLY B 1 329 ? 27.172 9.219 -20.312 1 92.75 329 GLY B N 1
ATOM 7503 C CA . GLY B 1 329 ? 27.578 7.836 -20.094 1 92.75 329 GLY B CA 1
ATOM 7504 C C . GLY B 1 329 ? 26.578 6.832 -20.641 1 92.75 329 GLY B C 1
ATOM 7505 O O . GLY B 1 329 ? 26.953 5.859 -21.297 1 92.75 329 GLY B O 1
ATOM 7506 N N . LEU B 1 330 ? 25.312 7.039 -20.391 1 95.38 330 LEU B N 1
ATOM 7507 C CA . LEU B 1 330 ? 24.266 6.148 -20.859 1 95.38 330 LEU B CA 1
ATOM 7508 C C . LEU B 1 330 ? 24.125 6.203 -22.375 1 95.38 330 LEU B C 1
ATOM 7510 O O . LEU B 1 330 ? 23.906 5.176 -23.016 1 95.38 330 LEU B O 1
ATOM 7514 N N . LEU B 1 331 ? 24.297 7.391 -22.906 1 94.31 331 LEU B N 1
ATOM 7515 C CA . LEU B 1 331 ? 24.25 7.57 -24.359 1 94.31 331 LEU B CA 1
ATOM 7516 C C . LEU B 1 331 ? 25.359 6.762 -25.031 1 94.31 331 LEU B C 1
ATOM 7518 O O . LEU B 1 331 ? 25.109 6.098 -26.047 1 94.31 331 LEU B O 1
ATOM 7522 N N . SER B 1 332 ? 26.484 6.777 -24.406 1 91.94 332 SER B N 1
ATOM 7523 C CA . SER B 1 332 ? 27.625 6.062 -24.969 1 91.94 332 SER B CA 1
ATOM 7524 C C . SER B 1 332 ? 27.375 4.555 -24.984 1 91.94 332 SER B C 1
ATOM 7526 O O . SER B 1 332 ? 27.688 3.873 -25.953 1 91.94 332 SER B O 1
ATOM 7528 N N . LYS B 1 333 ? 26.844 4.082 -24 1 91.44 333 LYS B N 1
ATOM 7529 C CA . LYS B 1 333 ? 26.609 2.648 -23.859 1 91.44 333 LYS B CA 1
ATOM 7530 C C . LYS B 1 333 ? 25.516 2.178 -24.812 1 91.44 333 LYS B C 1
ATOM 7532 O O . LYS B 1 333 ? 25.641 1.108 -25.422 1 91.44 333 LYS B O 1
ATOM 7537 N N . LEU B 1 334 ? 24.484 2.967 -25.047 1 93.44 334 LEU B N 1
ATOM 7538 C CA . LEU B 1 334 ? 23.359 2.566 -25.875 1 93.44 334 LEU B CA 1
ATOM 7539 C C . LEU B 1 334 ? 23.641 2.807 -27.344 1 93.44 334 LEU B C 1
ATOM 7541 O O . LEU B 1 334 ? 22.984 2.23 -28.219 1 93.44 334 LEU B O 1
ATOM 7545 N N . SER B 1 335 ? 24.641 3.625 -27.578 1 91.88 335 SER B N 1
ATOM 7546 C CA . SER B 1 335 ? 24.938 3.973 -28.953 1 91.88 335 SER B CA 1
ATOM 7547 C C . SER B 1 335 ? 25.969 3.021 -29.562 1 91.88 335 SER B C 1
ATOM 7549 O O . SER B 1 335 ? 26.266 3.096 -30.75 1 91.88 335 SER B O 1
ATOM 7551 N N . SER B 1 336 ? 26.469 2.164 -28.766 1 90.94 336 SER B N 1
ATOM 7552 C CA . SER B 1 336 ? 27.438 1.195 -29.281 1 90.94 336 SER B CA 1
ATOM 7553 C C . SER B 1 336 ? 26.734 0.101 -30.078 1 90.94 336 SER B C 1
ATOM 7555 O O . SER B 1 336 ? 25.641 -0.329 -29.734 1 90.94 336 SER B O 1
ATOM 7557 N N . PHE B 1 337 ? 27.375 -0.328 -31.156 1 91.69 337 PHE B N 1
ATOM 7558 C CA . PHE B 1 337 ? 26.781 -1.39 -31.953 1 91.69 337 PHE B CA 1
ATOM 7559 C C . PHE B 1 337 ? 26.688 -2.684 -31.156 1 91.69 337 PHE B C 1
ATOM 7561 O O . PHE B 1 337 ? 25.719 -3.432 -31.297 1 91.69 337 PHE B O 1
ATOM 7568 N N . SER B 1 338 ? 27.734 -2.928 -30.422 1 91.19 338 SER B N 1
ATOM 7569 C CA . SER B 1 338 ? 27.703 -4.121 -29.594 1 91.19 338 SER B CA 1
ATOM 7570 C C . SER B 1 338 ? 26.516 -4.121 -28.656 1 91.19 338 SER B C 1
ATOM 7572 O O . SER B 1 338 ? 25.875 -5.156 -28.438 1 91.19 338 SER B O 1
ATOM 7574 N N . GLY B 1 339 ? 26.25 -2.939 -28.078 1 92.19 339 GLY B N 1
ATOM 7575 C CA . GLY B 1 339 ? 25.078 -2.814 -27.234 1 92.19 339 GLY B CA 1
ATOM 7576 C C . GLY B 1 339 ? 23.781 -3.088 -27.969 1 92.19 339 GLY B C 1
ATOM 7577 O O . GLY B 1 339 ? 22.906 -3.785 -27.453 1 92.19 339 GLY B O 1
ATOM 7578 N N . CYS B 1 340 ? 23.719 -2.596 -29.094 1 94.44 340 CYS B N 1
ATOM 7579 C CA . CYS B 1 340 ? 22.531 -2.809 -29.922 1 94.44 340 CYS B CA 1
ATOM 7580 C C . CYS B 1 340 ? 22.391 -4.281 -30.297 1 94.44 340 CYS B C 1
ATOM 7582 O O . CYS B 1 340 ? 21.281 -4.832 -30.234 1 94.44 340 CYS B O 1
ATOM 7584 N N . TYR B 1 341 ? 23.484 -4.852 -30.656 1 95.25 341 TYR B N 1
ATOM 7585 C CA . TYR B 1 341 ? 23.5 -6.27 -31 1 95.25 341 TYR B CA 1
ATOM 7586 C C . TYR B 1 341 ? 23 -7.113 -29.828 1 95.25 341 TYR B C 1
ATOM 7588 O O . TYR B 1 341 ? 22.172 -8.008 -30.016 1 95.25 341 TYR B O 1
ATOM 7596 N N . ILE B 1 342 ? 23.484 -6.84 -28.688 1 96.5 342 ILE B N 1
ATOM 7597 C CA . ILE B 1 342 ? 23.141 -7.617 -27.5 1 96.5 342 ILE B CA 1
ATOM 7598 C C . ILE B 1 342 ? 21.656 -7.426 -27.188 1 96.5 342 ILE B C 1
ATOM 7600 O O . ILE B 1 342 ? 20.969 -8.367 -26.766 1 96.5 342 ILE B O 1
ATOM 7604 N N . LEU B 1 343 ? 21.141 -6.25 -27.375 1 96.44 343 LEU B N 1
ATOM 7605 C CA . LEU B 1 343 ? 19.734 -5.977 -27.172 1 96.44 343 LEU B CA 1
ATOM 7606 C C . LEU B 1 343 ? 18.859 -6.844 -28.078 1 96.44 343 LEU B C 1
ATOM 7608 O O . LEU B 1 343 ? 17.906 -7.477 -27.625 1 96.44 343 LEU B O 1
ATOM 7612 N N . VAL B 1 344 ? 19.234 -6.859 -29.281 1 96.94 344 VAL B N 1
ATOM 7613 C CA . VAL B 1 344 ? 18.469 -7.617 -30.266 1 96.94 344 VAL B CA 1
ATOM 7614 C C . VAL B 1 344 ? 18.594 -9.109 -29.969 1 96.94 344 VAL B C 1
ATOM 7616 O O . VAL B 1 344 ? 17.609 -9.852 -30.078 1 96.94 344 VAL B O 1
ATOM 7619 N N . MET B 1 345 ? 19.75 -9.508 -29.672 1 97.06 345 MET B N 1
ATOM 7620 C CA . MET B 1 345 ? 19.984 -10.906 -29.344 1 97.06 345 MET B CA 1
ATOM 7621 C C . MET B 1 345 ? 19.094 -11.359 -28.188 1 97.06 345 MET B C 1
ATOM 7623 O O . MET B 1 345 ? 18.422 -12.391 -28.281 1 97.06 345 MET B O 1
ATOM 7627 N N . PHE B 1 346 ? 19.062 -10.586 -27.156 1 96.75 346 PHE B N 1
ATOM 7628 C CA . PHE B 1 346 ? 18.281 -10.969 -25.984 1 96.75 346 PHE B CA 1
ATOM 7629 C C . PHE B 1 346 ? 16.797 -10.875 -26.266 1 96.75 346 PHE B C 1
ATOM 7631 O O . PHE B 1 346 ? 15.992 -11.633 -25.703 1 96.75 346 PHE B O 1
ATOM 7638 N N . LYS B 1 347 ? 16.391 -9.953 -27.078 1 96.5 347 LYS B N 1
ATOM 7639 C CA . LYS B 1 347 ? 15.008 -9.953 -27.516 1 96.5 347 LYS B CA 1
ATOM 7640 C C . LYS B 1 347 ? 14.617 -11.297 -28.125 1 96.5 347 LYS B C 1
ATOM 7642 O O . LYS B 1 347 ? 13.578 -11.859 -27.797 1 96.5 347 LYS B O 1
ATOM 7647 N N . VAL B 1 348 ? 15.508 -11.82 -28.922 1 95.5 348 VAL B N 1
ATOM 7648 C CA . VAL B 1 348 ? 15.227 -13.055 -29.656 1 95.5 348 VAL B CA 1
ATOM 7649 C C . VAL B 1 348 ? 15.25 -14.242 -28.688 1 95.5 348 VAL B C 1
ATOM 7651 O O . VAL B 1 348 ? 14.297 -15.023 -28.641 1 95.5 348 VAL B O 1
ATOM 7654 N N . ILE B 1 349 ? 16.266 -14.375 -27.938 1 95.06 349 ILE B N 1
ATOM 7655 C CA . ILE B 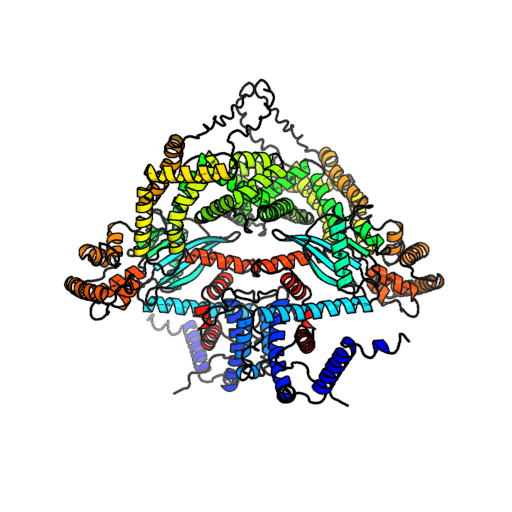1 349 ? 16.453 -15.562 -27.109 1 95.06 349 ILE B CA 1
ATOM 7656 C C . ILE B 1 349 ? 15.414 -15.57 -25.984 1 95.06 349 ILE B C 1
ATOM 7658 O O . ILE B 1 349 ? 14.844 -16.625 -25.672 1 95.06 349 ILE B O 1
ATOM 7662 N N . LEU B 1 350 ? 15.141 -14.422 -25.359 1 94.75 350 LEU B N 1
ATOM 7663 C CA . LEU B 1 350 ? 14.188 -14.375 -24.25 1 94.75 350 LEU B CA 1
ATOM 7664 C C . LEU B 1 350 ? 12.758 -14.523 -24.766 1 94.75 350 LEU B C 1
ATOM 7666 O O . LEU B 1 350 ? 11.898 -15.07 -24.062 1 94.75 350 LEU B O 1
ATOM 7670 N N . SER B 1 351 ? 12.469 -14.078 -25.938 1 94.44 351 SER B N 1
ATOM 7671 C CA . SER B 1 351 ? 11.141 -14.219 -26.516 1 94.44 351 SER B CA 1
ATOM 7672 C C . SER B 1 351 ? 10.789 -15.688 -26.75 1 94.44 351 SER B C 1
ATOM 7674 O O . SER B 1 351 ? 9.617 -16.062 -26.672 1 94.44 351 SER B O 1
ATOM 7676 N N . THR B 1 352 ? 11.797 -16.469 -26.953 1 94.31 352 THR B N 1
ATOM 7677 C CA . THR B 1 352 ? 11.586 -17.891 -27.188 1 94.31 352 THR B CA 1
ATOM 7678 C C . THR B 1 352 ? 11 -18.562 -25.953 1 94.31 352 THR B C 1
ATOM 7680 O O . THR B 1 352 ? 10.234 -19.516 -26.078 1 94.31 352 THR B O 1
ATOM 7683 N N . THR B 1 353 ? 11.281 -18.062 -24.781 1 94.25 353 THR B N 1
ATOM 7684 C CA . THR B 1 353 ? 10.844 -18.703 -23.547 1 94.25 353 THR B CA 1
ATOM 7685 C C . THR B 1 353 ? 9.633 -17.984 -22.953 1 94.25 353 THR B C 1
ATOM 7687 O O . THR B 1 353 ? 9.148 -18.359 -21.891 1 94.25 353 THR B O 1
ATOM 7690 N N . GLU B 1 354 ? 9.156 -16.953 -23.578 1 92.62 354 GLU B N 1
ATOM 7691 C CA . GLU B 1 354 ? 8.07 -16.141 -23.031 1 92.62 354 GLU B CA 1
ATOM 7692 C C . GLU B 1 354 ? 6.797 -16.953 -22.859 1 92.62 354 GLU B C 1
ATOM 7694 O O . GLU B 1 354 ? 6.105 -16.844 -21.859 1 92.62 354 GLU B O 1
ATOM 7699 N N . GLY B 1 355 ? 6.512 -17.766 -23.875 1 92.75 355 GLY B N 1
ATOM 7700 C CA . GLY B 1 355 ? 5.328 -18.594 -23.812 1 92.75 355 GLY B CA 1
ATOM 7701 C C . GLY B 1 355 ? 5.359 -19.578 -22.656 1 92.75 355 GLY B C 1
ATOM 7702 O O . GLY B 1 355 ? 4.359 -19.766 -21.953 1 92.75 355 GLY B O 1
ATOM 7703 N N . LEU B 1 356 ? 6.496 -20.234 -22.484 1 93.44 356 LEU B N 1
ATOM 7704 C CA . LEU B 1 356 ? 6.656 -21.188 -21.391 1 93.44 356 LEU B CA 1
ATOM 7705 C C . LEU B 1 356 ? 6.5 -20.484 -20.031 1 93.44 356 LEU B C 1
ATOM 7707 O O . LEU B 1 356 ? 5.863 -21.016 -19.125 1 93.44 356 LEU B O 1
ATOM 7711 N N . HIS B 1 357 ? 7.07 -19.344 -19.953 1 91.69 357 HIS B N 1
ATOM 7712 C CA . HIS B 1 357 ? 6.957 -18.562 -18.734 1 91.69 357 HIS B CA 1
ATOM 7713 C C . HIS B 1 357 ? 5.496 -18.297 -18.391 1 91.69 357 HIS B C 1
ATOM 7715 O O . HIS B 1 357 ? 5.082 -18.469 -17.234 1 91.69 357 HIS B O 1
ATOM 7721 N N . LYS B 1 358 ? 4.715 -17.859 -19.297 1 91 358 LYS B N 1
ATOM 7722 C CA . LYS B 1 358 ? 3.299 -17.578 -19.094 1 91 358 LYS B CA 1
ATOM 7723 C C . LYS B 1 358 ? 2.529 -18.844 -18.719 1 91 358 LYS B C 1
ATOM 7725 O O . LYS B 1 358 ? 1.672 -18.812 -17.844 1 91 358 LYS B O 1
ATOM 7730 N N . TYR B 1 359 ? 2.906 -19.906 -19.375 1 92.62 359 TYR B N 1
ATOM 7731 C CA . TYR B 1 359 ? 2.238 -21.172 -19.141 1 92.62 359 TYR B CA 1
ATOM 7732 C C . TYR B 1 359 ? 2.453 -21.656 -17.703 1 92.62 359 TYR B C 1
ATOM 7734 O O . TYR B 1 359 ? 1.512 -22.094 -17.047 1 92.62 359 TYR B O 1
ATOM 7742 N N . LEU B 1 360 ? 3.648 -21.547 -17.234 1 92.56 360 LEU B N 1
ATOM 7743 C CA . LEU B 1 360 ? 4.027 -22.078 -15.938 1 92.56 360 LEU B CA 1
ATOM 7744 C C . LEU B 1 360 ? 3.385 -21.281 -14.812 1 92.56 360 LEU B C 1
ATOM 7746 O O . LEU B 1 360 ? 3.348 -21.734 -13.664 1 92.56 360 LEU B O 1
ATOM 7750 N N . GLN B 1 361 ? 2.877 -20.141 -15.094 1 89.19 361 GLN B N 1
ATOM 7751 C CA . GLN B 1 361 ? 2.275 -19.297 -14.07 1 89.19 361 GLN B CA 1
ATOM 7752 C C . GLN B 1 361 ? 0.801 -19.625 -13.875 1 89.19 361 GLN B C 1
ATOM 7754 O O . GLN B 1 361 ? 0.182 -19.188 -12.906 1 89.19 361 GLN B O 1
ATOM 7759 N N . LYS B 1 362 ? 0.264 -20.438 -14.703 1 87.5 362 LYS B N 1
ATOM 7760 C CA . LYS B 1 362 ? -1.144 -20.812 -14.602 1 87.5 362 LYS B CA 1
ATOM 7761 C C . LYS B 1 362 ? -1.354 -21.875 -13.516 1 87.5 362 LYS B C 1
ATOM 7763 O O . LYS B 1 362 ? -0.41 -22.562 -13.117 1 87.5 362 LYS B O 1
ATOM 7768 N N . SER B 1 363 ? -2.615 -22.016 -13.07 1 85.56 363 SER B N 1
ATOM 7769 C CA . SER B 1 363 ? -2.902 -22.938 -11.977 1 85.56 363 SER B CA 1
ATOM 7770 C C . SER B 1 363 ? -3.467 -24.25 -12.5 1 85.56 363 SER B C 1
ATOM 7772 O O . SER B 1 363 ? -3.535 -25.234 -11.766 1 85.56 363 SER B O 1
ATOM 7774 N N . ASP B 1 364 ? -3.834 -24.312 -13.719 1 83.88 364 ASP B N 1
ATOM 7775 C CA . ASP B 1 364 ? -4.445 -25.516 -14.266 1 83.88 364 ASP B CA 1
ATOM 7776 C C . ASP B 1 364 ? -3.504 -26.203 -15.25 1 83.88 364 ASP B C 1
ATOM 7778 O O . ASP B 1 364 ? -3.949 -26.781 -16.25 1 83.88 364 ASP B O 1
ATOM 7782 N N . VAL B 1 365 ? -2.289 -26.266 -14.875 1 86.31 365 VAL B N 1
ATOM 7783 C CA . VAL B 1 365 ? -1.282 -26.797 -15.781 1 86.31 365 VAL B CA 1
ATOM 7784 C C . VAL B 1 365 ? -0.878 -28.203 -15.328 1 86.31 365 VAL B C 1
ATOM 7786 O O . VAL B 1 365 ? -1.054 -28.562 -14.156 1 86.31 365 VAL B O 1
ATOM 7789 N N . ASP B 1 366 ? -0.491 -29.016 -16.266 1 89.06 366 ASP B N 1
ATOM 7790 C CA . ASP B 1 366 ? 0.004 -30.344 -15.93 1 89.06 366 ASP B CA 1
ATOM 7791 C C . ASP B 1 366 ? 1.497 -30.469 -16.219 1 89.06 366 ASP B C 1
ATOM 7793 O O . ASP B 1 366 ? 2.02 -29.781 -17.109 1 89.06 366 ASP B O 1
ATOM 7797 N N . LEU B 1 367 ? 2.115 -31.266 -15.531 1 92.19 367 LEU B N 1
ATOM 7798 C CA . LEU B 1 367 ? 3.568 -31.391 -15.531 1 92.19 367 LEU B CA 1
ATOM 7799 C C . LEU B 1 367 ? 4.07 -31.969 -16.844 1 92.19 367 LEU B C 1
ATOM 7801 O O . LEU B 1 367 ? 5.137 -31.578 -17.328 1 92.19 367 LEU B O 1
ATOM 7805 N N . ALA B 1 368 ? 3.346 -32.875 -17.406 1 92.81 368 ALA B N 1
ATOM 7806 C CA . ALA B 1 368 ? 3.742 -33.469 -18.672 1 92.81 368 ALA B CA 1
ATOM 7807 C C . ALA B 1 368 ? 3.779 -32.438 -19.797 1 92.81 368 ALA B C 1
ATOM 7809 O O . ALA B 1 368 ? 4.758 -32.344 -20.547 1 92.81 368 ALA B O 1
ATOM 7810 N N . GLN B 1 369 ? 2.764 -31.719 -19.828 1 92 369 GLN B N 1
ATOM 7811 C CA . GLN B 1 369 ? 2.699 -30.672 -20.844 1 92 369 GLN B CA 1
ATOM 7812 C C . GLN B 1 369 ? 3.809 -29.641 -20.641 1 92 369 GLN B C 1
ATOM 7814 O O . GLN B 1 369 ? 4.395 -29.156 -21.609 1 92 369 GLN B O 1
ATOM 7819 N N . ALA B 1 370 ? 4.016 -29.25 -19.438 1 94.25 370 ALA B N 1
ATOM 7820 C CA . ALA B 1 370 ? 5.094 -28.312 -19.125 1 94.25 370 ALA B CA 1
ATOM 7821 C C . ALA B 1 370 ? 6.434 -28.844 -19.641 1 94.25 370 ALA B C 1
ATOM 7823 O O . ALA B 1 370 ? 7.238 -28.078 -20.188 1 94.25 370 ALA B O 1
ATOM 7824 N N . THR B 1 371 ? 6.672 -30.094 -19.469 1 93.81 371 THR B N 1
ATOM 7825 C CA . THR B 1 371 ? 7.914 -30.719 -19.922 1 93.81 371 THR B CA 1
ATOM 7826 C C . THR B 1 371 ? 8.008 -30.703 -21.438 1 93.81 371 THR B C 1
ATOM 7828 O O . THR B 1 371 ? 9.078 -30.438 -22 1 93.81 371 THR B O 1
ATOM 7831 N N . LEU B 1 372 ? 6.949 -31 -22.062 1 93 372 LEU B N 1
ATOM 7832 C CA . LEU B 1 372 ? 6.926 -30.969 -23.531 1 93 372 LEU B CA 1
ATOM 7833 C C . LEU B 1 372 ? 7.238 -29.578 -24.047 1 93 372 LEU B C 1
ATOM 7835 O O . LEU B 1 372 ? 7.996 -29.422 -25.016 1 93 372 LEU B O 1
ATOM 7839 N N . TYR B 1 373 ? 6.648 -28.594 -23.422 1 94.44 373 TYR B N 1
ATOM 7840 C CA . TYR B 1 373 ? 6.898 -27.219 -23.828 1 94.44 373 TYR B CA 1
ATOM 7841 C C . TYR B 1 373 ? 8.352 -26.828 -23.578 1 94.44 373 TYR B C 1
ATOM 7843 O O . TYR B 1 373 ? 8.977 -26.156 -24.406 1 94.44 373 TYR B O 1
ATOM 7851 N N . LYS B 1 374 ? 8.852 -27.188 -22.453 1 95.62 374 LYS B N 1
ATOM 7852 C CA . LYS B 1 374 ? 10.25 -26.938 -22.141 1 95.62 374 LYS B CA 1
ATOM 7853 C C . LYS B 1 374 ? 11.172 -27.562 -23.172 1 95.62 374 LYS B C 1
ATOM 7855 O O . LYS B 1 374 ? 12.125 -26.922 -23.641 1 95.62 374 LYS B O 1
ATOM 7860 N N . ASP B 1 375 ? 10.906 -28.812 -23.531 1 94.5 375 ASP B N 1
ATOM 7861 C CA . ASP B 1 375 ? 11.719 -29.516 -24.531 1 94.5 375 ASP B CA 1
ATOM 7862 C C . ASP B 1 375 ? 11.625 -28.844 -25.891 1 94.5 375 ASP B C 1
ATOM 7864 O O . ASP B 1 375 ? 12.609 -28.781 -26.625 1 94.5 375 ASP B O 1
ATOM 7868 N N . ALA B 1 376 ? 10.461 -28.391 -26.203 1 94.88 376 ALA B N 1
ATOM 7869 C CA . ALA B 1 376 ? 10.289 -27.672 -27.453 1 94.88 376 ALA B CA 1
ATOM 7870 C C . ALA B 1 376 ? 11.117 -26.391 -27.469 1 94.88 376 ALA B C 1
ATOM 7872 O O . ALA B 1 376 ? 11.734 -26.062 -28.5 1 94.88 376 ALA B O 1
ATOM 7873 N N . ASP B 1 377 ? 11.078 -25.672 -26.359 1 96 377 ASP B N 1
ATOM 7874 C CA . ASP B 1 377 ? 11.914 -24.484 -26.234 1 96 377 ASP B CA 1
ATOM 7875 C C . ASP B 1 377 ? 13.391 -24.828 -26.391 1 96 377 ASP B C 1
ATOM 7877 O O . ASP B 1 377 ? 14.125 -24.125 -27.078 1 96 377 ASP B O 1
ATOM 7881 N N . LEU B 1 378 ? 13.805 -25.938 -25.781 1 96.38 378 LEU B N 1
ATOM 7882 C CA . LEU B 1 378 ? 15.195 -26.375 -25.828 1 96.38 378 LEU B CA 1
ATOM 7883 C C . LEU B 1 378 ? 15.602 -26.703 -27.266 1 96.38 378 LEU B C 1
ATOM 7885 O O . LEU B 1 378 ? 16.656 -26.266 -27.734 1 96.38 378 LEU B O 1
ATOM 7889 N N . GLU B 1 379 ? 14.781 -27.375 -27.953 1 96.12 379 GLU B N 1
ATOM 7890 C CA . GLU B 1 379 ? 15.062 -27.734 -29.344 1 96.12 379 GLU B CA 1
ATOM 7891 C C . GLU B 1 379 ? 15.148 -26.5 -30.234 1 96.12 379 GLU B C 1
ATOM 7893 O O . GLU B 1 379 ? 16.031 -26.422 -31.094 1 96.12 379 GLU B O 1
ATOM 7898 N N . THR B 1 380 ? 14.258 -25.625 -29.984 1 96.06 380 THR B N 1
ATOM 7899 C CA . THR B 1 380 ? 14.25 -24.391 -30.766 1 96.06 380 THR B CA 1
ATOM 7900 C C . THR B 1 380 ? 15.539 -23.609 -30.531 1 96.06 380 THR B C 1
ATOM 7902 O O . THR B 1 380 ? 16.141 -23.094 -31.484 1 96.06 380 THR B O 1
ATOM 7905 N N . LEU B 1 381 ? 15.938 -23.531 -29.328 1 96.88 381 LEU B N 1
ATOM 7906 C CA . LEU B 1 381 ? 17.156 -22.797 -28.984 1 96.88 381 LEU B CA 1
ATOM 7907 C C . LEU B 1 381 ? 18.391 -23.5 -29.547 1 96.88 381 LEU B C 1
ATOM 7909 O O . LEU B 1 381 ? 19.328 -22.844 -30 1 96.88 381 LEU B O 1
ATOM 7913 N N . GLN B 1 382 ? 18.344 -24.797 -29.547 1 96.19 382 GLN B N 1
ATOM 7914 C CA . GLN B 1 382 ? 19.469 -25.562 -30.094 1 96.19 382 GLN B CA 1
ATOM 7915 C C . GLN B 1 382 ? 19.562 -25.359 -31.609 1 96.19 382 GLN B C 1
ATOM 7917 O O . GLN B 1 382 ? 20.672 -25.281 -32.156 1 96.19 382 GLN B O 1
ATOM 7922 N N . GLU B 1 383 ? 18.453 -25.203 -32.188 1 95.06 383 GLU B N 1
ATOM 7923 C CA . GLU B 1 383 ? 18.438 -24.969 -33.625 1 95.06 383 GLU B CA 1
ATOM 7924 C C . GLU B 1 383 ? 18.922 -23.562 -33.969 1 95.06 383 GLU B C 1
ATOM 7926 O O . GLU B 1 383 ? 19.375 -23.328 -35.094 1 95.06 383 GLU B O 1
ATOM 7931 N N . MET B 1 384 ? 18.844 -22.719 -33.062 1 95.06 384 MET B N 1
ATOM 7932 C CA . MET B 1 384 ? 19.266 -21.328 -33.281 1 95.06 384 MET B CA 1
ATOM 7933 C C . MET B 1 384 ? 20.797 -21.234 -33.312 1 95.06 384 MET B C 1
ATOM 7935 O O . MET B 1 384 ? 21.344 -20.219 -33.75 1 95.06 384 MET B O 1
ATOM 7939 N N . ARG B 1 385 ? 21.453 -22.297 -32.75 1 95.19 385 ARG B N 1
ATOM 7940 C CA . ARG B 1 385 ? 22.906 -22.234 -32.719 1 95.19 385 ARG B CA 1
ATOM 7941 C C . ARG B 1 385 ? 23.5 -22.484 -34.094 1 95.19 385 ARG B C 1
ATOM 7943 O O . ARG B 1 385 ? 24.297 -23.406 -34.281 1 95.19 385 ARG B O 1
ATOM 7950 N N . ARG B 1 386 ? 23.156 -21.688 -35.031 1 93.25 386 ARG B N 1
ATOM 7951 C CA . ARG B 1 386 ? 23.625 -21.75 -36.406 1 93.25 386 ARG B CA 1
ATOM 7952 C C . ARG B 1 386 ? 24.062 -20.375 -36.906 1 93.25 386 ARG B C 1
ATOM 7954 O O . ARG B 1 386 ? 23.656 -19.344 -36.344 1 93.25 386 ARG B O 1
ATOM 7961 N N . ASP B 1 387 ? 24.812 -20.375 -37.969 1 90.69 387 ASP B N 1
ATOM 7962 C CA . ASP B 1 387 ? 25.328 -19.141 -38.531 1 90.69 387 ASP B CA 1
ATOM 7963 C C . ASP B 1 387 ? 24.188 -18.297 -39.125 1 90.69 387 ASP B C 1
ATOM 7965 O O . ASP B 1 387 ? 24.234 -17.062 -39.094 1 90.69 387 ASP B O 1
ATOM 7969 N N . GLU B 1 388 ? 23.281 -19 -39.5 1 92.25 388 GLU B N 1
ATOM 7970 C CA . GLU B 1 388 ? 22.156 -18.297 -40.125 1 92.25 388 GLU B CA 1
ATOM 7971 C C . GLU B 1 388 ? 21.422 -17.438 -39.094 1 92.25 388 GLU B C 1
ATOM 7973 O O . GLU B 1 388 ? 21.125 -16.266 -39.375 1 92.25 388 GLU B O 1
ATOM 7978 N N . SER B 1 389 ? 21.188 -18.016 -37.969 1 94.12 389 SER B N 1
ATOM 7979 C CA . SER B 1 389 ? 20.5 -17.281 -36.906 1 94.12 389 SER B CA 1
ATOM 7980 C C . SER B 1 389 ? 21.344 -16.109 -36.438 1 94.12 389 SER B C 1
ATOM 7982 O O . SER B 1 389 ? 20.828 -15.016 -36.188 1 94.12 389 SER B O 1
ATOM 7984 N N . ALA B 1 390 ? 22.562 -16.328 -36.312 1 94.62 390 ALA B N 1
ATOM 7985 C CA . ALA B 1 390 ? 23.484 -15.266 -35.938 1 94.62 390 ALA B CA 1
ATOM 7986 C C . ALA B 1 390 ? 23.5 -14.133 -36.938 1 94.62 390 ALA B C 1
ATOM 7988 O O . ALA B 1 390 ? 23.547 -12.953 -36.562 1 94.62 390 ALA B O 1
ATOM 7989 N N . GLY B 1 391 ? 23.547 -14.562 -38.156 1 94.19 391 GLY B N 1
ATOM 7990 C CA . GLY B 1 391 ? 23.516 -13.578 -39.25 1 94.19 391 GLY B CA 1
ATOM 7991 C C . GLY B 1 391 ? 22.25 -12.727 -39.219 1 94.19 391 GLY B C 1
ATOM 7992 O O . GLY B 1 391 ? 22.312 -11.523 -39.469 1 94.19 391 GLY B O 1
ATOM 7993 N N . ASN B 1 392 ? 21.172 -13.352 -38.938 1 95.44 392 ASN B N 1
ATOM 7994 C CA . ASN B 1 392 ? 19.906 -12.625 -38.906 1 95.44 392 ASN B CA 1
ATOM 7995 C C . ASN B 1 392 ? 19.906 -11.602 -37.75 1 95.44 392 ASN B C 1
ATOM 7997 O O . ASN B 1 392 ? 19.406 -10.484 -37.938 1 95.44 392 ASN B O 1
ATOM 8001 N N . ILE B 1 393 ? 20.391 -11.961 -36.625 1 96.25 393 ILE B N 1
ATOM 8002 C CA . ILE B 1 393 ? 20.484 -11.062 -35.469 1 96.25 393 ILE B CA 1
ATOM 8003 C C . ILE B 1 393 ? 21.391 -9.883 -35.812 1 96.25 393 ILE B C 1
ATOM 8005 O O . ILE B 1 393 ? 21.062 -8.734 -35.5 1 96.25 393 ILE B O 1
ATOM 8009 N N . TYR B 1 394 ? 22.469 -10.203 -36.438 1 95.81 394 TYR B N 1
ATOM 8010 C CA . TYR B 1 394 ? 23.422 -9.172 -36.844 1 95.81 394 TYR B CA 1
ATOM 8011 C C . TYR B 1 394 ? 22.781 -8.195 -37.844 1 95.81 394 TYR B C 1
ATOM 8013 O O . TYR B 1 394 ? 22.938 -6.977 -37.688 1 95.81 394 TYR B O 1
ATOM 8021 N N . LYS B 1 395 ? 22.094 -8.711 -38.781 1 95.44 395 LYS B N 1
ATOM 8022 C CA . LYS B 1 395 ? 21.438 -7.871 -39.781 1 95.44 395 LYS B CA 1
ATOM 8023 C C . LYS B 1 395 ? 20.391 -6.965 -39.125 1 95.44 395 LYS B C 1
ATOM 8025 O O . LYS B 1 395 ? 20.297 -5.781 -39.469 1 95.44 395 LYS B O 1
ATOM 8030 N N . GLU B 1 396 ? 19.672 -7.559 -38.281 1 95.75 396 GLU B N 1
ATOM 8031 C CA . GLU B 1 396 ? 18.672 -6.762 -37.594 1 95.75 396 GLU B CA 1
ATOM 8032 C C . GLU B 1 396 ? 19.312 -5.656 -36.75 1 95.75 396 GLU B C 1
ATOM 8034 O O . GLU B 1 396 ? 18.828 -4.523 -36.75 1 95.75 396 GLU B O 1
ATOM 8039 N N . ALA B 1 397 ? 20.344 -5.98 -36.062 1 95.38 397 ALA B N 1
ATOM 8040 C CA . ALA B 1 397 ? 21.078 -4.992 -35.281 1 95.38 397 ALA B CA 1
ATOM 8041 C C . ALA B 1 397 ? 21.641 -3.889 -36.156 1 95.38 397 ALA B C 1
ATOM 8043 O O . ALA B 1 397 ? 21.656 -2.719 -35.781 1 95.38 397 ALA B O 1
ATOM 8044 N N . LEU B 1 398 ? 22.094 -4.289 -37.312 1 94.06 398 LEU B N 1
ATOM 8045 C CA . LEU B 1 398 ? 22.656 -3.326 -38.281 1 94.06 398 LEU B CA 1
ATOM 8046 C C . LEU B 1 398 ? 21.578 -2.348 -38.75 1 94.06 398 LEU B C 1
ATOM 8048 O O . LEU B 1 398 ? 21.828 -1.146 -38.844 1 94.06 398 LEU B O 1
ATOM 8052 N N . ILE B 1 399 ? 20.469 -2.861 -39 1 94.94 399 ILE B N 1
ATOM 8053 C CA . ILE B 1 399 ? 19.344 -2.031 -39.469 1 94.94 399 ILE B CA 1
ATOM 8054 C C . ILE B 1 399 ? 18.984 -1.02 -38.375 1 94.94 399 ILE B C 1
ATOM 8056 O O . ILE B 1 399 ? 18.828 0.169 -38.656 1 94.94 399 ILE B O 1
ATOM 8060 N N . ILE B 1 400 ? 18.906 -1.474 -37.188 1 95.06 400 ILE B N 1
ATOM 8061 C CA . ILE B 1 400 ? 18.562 -0.603 -36.062 1 95.06 400 ILE B CA 1
ATOM 8062 C C . ILE B 1 400 ? 19.656 0.436 -35.875 1 95.06 400 ILE B C 1
ATOM 8064 O O . ILE B 1 400 ? 19.375 1.61 -35.625 1 95.06 400 ILE B O 1
ATOM 8068 N N . SER B 1 401 ? 20.859 -0.032 -35.969 1 92.88 401 SER B N 1
ATOM 8069 C CA . SER B 1 401 ? 22 0.862 -35.812 1 92.88 401 SER B CA 1
ATOM 8070 C C . SER B 1 401 ? 22 1.952 -36.875 1 92.88 401 SER B C 1
ATOM 8072 O O . SER B 1 401 ? 22.266 3.117 -36.562 1 92.88 401 SER B O 1
ATOM 8074 N N . GLU B 1 402 ? 21.703 1.589 -38.031 1 91.88 402 GLU B N 1
ATOM 8075 C CA . GLU B 1 402 ? 21.672 2.535 -39.156 1 91.88 402 GLU B CA 1
ATOM 8076 C C . GLU B 1 402 ? 20.516 3.521 -39 1 91.88 402 GLU B C 1
ATOM 8078 O O . GLU B 1 402 ? 20.688 4.719 -39.25 1 91.88 402 GLU B O 1
ATOM 8083 N N . ASN B 1 403 ? 19.438 2.994 -38.656 1 92.25 403 ASN B N 1
ATOM 8084 C CA . ASN B 1 403 ? 18.25 3.832 -38.5 1 92.25 403 ASN B CA 1
ATOM 8085 C C . ASN B 1 403 ? 18.438 4.875 -37.406 1 92.25 403 ASN B C 1
ATOM 8087 O O . ASN B 1 403 ? 17.828 5.941 -37.438 1 92.25 403 ASN B O 1
ATOM 8091 N N . ASN B 1 404 ? 19.281 4.547 -36.438 1 92.31 404 ASN B N 1
ATOM 8092 C CA . ASN B 1 404 ? 19.469 5.445 -35.312 1 92.31 404 ASN B CA 1
ATOM 8093 C C . ASN B 1 404 ? 20.844 6.125 -35.344 1 92.31 404 ASN B C 1
ATOM 8095 O O . ASN B 1 404 ? 21.234 6.812 -34.406 1 92.31 404 ASN B O 1
ATOM 8099 N N . ASN B 1 405 ? 21.562 5.902 -36.406 1 86.31 405 ASN B N 1
ATOM 8100 C CA . ASN B 1 405 ? 22.875 6.492 -36.656 1 86.31 405 ASN B CA 1
ATOM 8101 C C . ASN B 1 405 ? 23.828 6.219 -35.5 1 86.31 405 ASN B C 1
ATOM 8103 O O . ASN B 1 405 ? 24.453 7.141 -34.969 1 86.31 405 ASN B O 1
ATOM 8107 N N . LEU B 1 406 ? 23.75 4.945 -35.156 1 83.62 406 LEU B N 1
ATOM 8108 C CA . LEU B 1 406 ? 24.641 4.578 -34.062 1 83.62 406 LEU B CA 1
ATOM 8109 C C . LEU B 1 406 ? 26.094 4.52 -34.531 1 83.62 406 LEU B C 1
ATOM 8111 O O . LEU B 1 406 ? 26.375 4.016 -35.594 1 83.62 406 LEU B O 1
ATOM 8115 N N . ASN B 1 407 ? 26.953 5.531 -34.188 1 67.56 407 ASN B N 1
ATOM 8116 C CA . ASN B 1 407 ? 28.375 5.531 -34.531 1 67.56 407 ASN B CA 1
ATOM 8117 C C . ASN B 1 407 ? 29.25 5.156 -33.344 1 67.56 407 ASN B C 1
ATOM 8119 O O . ASN B 1 407 ? 29.016 5.621 -32.219 1 67.56 407 ASN B O 1
ATOM 8123 N N . ASP B 1 408 ? 29.875 3.949 -33.406 1 61.38 408 ASP B N 1
ATOM 8124 C CA . ASP B 1 408 ? 30.781 3.518 -32.344 1 61.38 408 ASP B CA 1
ATOM 8125 C C . ASP B 1 408 ? 31.703 4.652 -31.922 1 61.38 408 ASP B C 1
ATOM 8127 O O . ASP B 1 408 ? 32.344 4.582 -30.875 1 61.38 408 ASP B O 1
ATOM 8131 N N . ASN B 1 409 ? 31.922 5.676 -32.719 1 49.03 409 ASN B N 1
ATOM 8132 C CA . ASN B 1 409 ? 33 6.645 -32.531 1 49.03 409 ASN B CA 1
ATOM 8133 C C . ASN B 1 409 ? 32.656 7.648 -31.438 1 49.03 409 ASN B C 1
ATOM 8135 O O . ASN B 1 409 ? 33.219 8.734 -31.375 1 49.03 409 ASN B O 1
ATOM 8139 N N . VAL B 1 410 ? 31.672 7.527 -30.766 1 43.62 410 VAL B N 1
ATOM 8140 C CA . VAL B 1 410 ? 31.578 8.555 -29.734 1 43.62 410 VAL B CA 1
ATOM 8141 C C . VAL B 1 410 ? 32.625 8.305 -28.656 1 43.62 410 VAL B C 1
ATOM 8143 O O . VAL B 1 410 ? 32.469 7.422 -27.812 1 43.62 410 VAL B O 1
ATOM 8146 N N . VAL B 1 411 ? 33.875 8.203 -28.891 1 38.62 411 VAL B N 1
ATOM 8147 C CA . VAL B 1 411 ? 35 8.219 -27.953 1 38.62 411 VAL B CA 1
ATOM 8148 C C . VAL B 1 411 ? 34.812 9.344 -26.938 1 38.62 411 VAL B C 1
ATOM 8150 O O . VAL B 1 411 ? 34.781 10.516 -27.297 1 38.62 411 VAL B O 1
ATOM 8153 N N . VAL B 1 412 ? 34.094 9.18 -26 1 38.94 412 VAL B N 1
ATOM 8154 C CA . VAL B 1 412 ? 34.219 10.117 -24.891 1 38.94 412 VAL B CA 1
ATOM 8155 C C . VAL B 1 412 ? 35.688 10.398 -24.609 1 38.94 412 VAL B C 1
ATOM 8157 O O . VAL B 1 412 ? 36.469 9.469 -24.344 1 38.94 412 VAL B O 1
ATOM 8160 N N . ARG B 1 413 ? 36.281 11.453 -24.969 1 31.31 413 ARG B N 1
ATOM 8161 C CA . ARG B 1 413 ? 37.531 11.984 -24.453 1 31.31 413 ARG B CA 1
ATOM 8162 C C . ARG B 1 413 ? 37.562 11.953 -22.922 1 31.31 413 ARG B C 1
ATOM 8164 O O . ARG B 1 413 ? 36.844 12.727 -22.281 1 31.31 413 ARG B O 1
ATOM 8171 N N . ARG B 1 414 ? 37.656 10.812 -22.312 1 34.28 414 ARG B N 1
ATOM 8172 C CA . ARG B 1 414 ? 38 10.914 -20.906 1 34.28 414 ARG B CA 1
ATOM 8173 C C . ARG B 1 414 ? 39.188 11.852 -20.688 1 34.28 414 ARG B C 1
ATOM 8175 O O . ARG B 1 414 ? 40.219 11.742 -21.391 1 34.28 414 ARG B O 1
ATOM 8182 N N . ARG B 1 415 ? 39.031 12.953 -20.25 1 28.44 415 ARG B N 1
ATOM 8183 C CA . ARG B 1 415 ? 40.156 13.703 -19.672 1 28.44 415 ARG B CA 1
ATOM 8184 C C . ARG B 1 415 ? 41.031 12.812 -18.828 1 28.44 415 ARG B C 1
ATOM 8186 O O . ARG B 1 415 ? 40.562 12.133 -17.922 1 28.44 415 ARG B O 1
ATOM 8193 N N . LYS B 1 416 ? 42.188 12.461 -19.281 1 28.5 416 LYS B N 1
ATOM 8194 C CA . LYS B 1 416 ? 43.281 11.859 -18.5 1 28.5 416 LYS B CA 1
ATOM 8195 C C . LYS B 1 416 ? 43.375 12.539 -17.125 1 28.5 416 LYS B C 1
ATOM 8197 O O . LYS B 1 416 ? 43.594 13.758 -17.062 1 28.5 416 LYS B O 1
ATOM 8202 N N . GLN B 1 417 ? 42.625 12.164 -16.156 1 27.45 417 GLN B N 1
ATOM 8203 C CA . GLN B 1 417 ? 43.031 12.633 -14.836 1 27.45 417 GLN B CA 1
ATOM 8204 C C . GLN B 1 417 ? 44.562 12.617 -14.727 1 27.45 417 GLN B C 1
ATOM 8206 O O . GLN B 1 417 ? 45.219 11.727 -15.273 1 27.45 417 GLN B O 1
ATOM 8211 N N . ARG B 1 418 ? 45.219 13.711 -14.469 1 28.44 418 ARG B N 1
ATOM 8212 C CA . ARG B 1 418 ? 46.625 13.859 -14.078 1 28.44 418 ARG B CA 1
ATOM 8213 C C . ARG B 1 418 ? 47.062 12.688 -13.227 1 28.44 418 ARG B C 1
ATOM 8215 O O . ARG B 1 418 ? 46.375 12.234 -12.328 1 28.44 418 ARG B O 1
ATOM 8222 N N . ARG B 1 419 ? 48.094 11.906 -13.727 1 27.83 419 ARG B N 1
ATOM 8223 C CA . ARG B 1 419 ? 48.938 10.906 -13.086 1 27.83 419 ARG B CA 1
ATOM 8224 C C . ARG B 1 419 ? 49.375 11.367 -11.703 1 27.83 419 ARG B C 1
ATOM 8226 O O . ARG B 1 419 ? 50.188 12.297 -11.586 1 27.83 419 ARG B O 1
ATOM 8233 N N . LEU B 1 420 ? 48.5 11.523 -10.766 1 26.8 420 LEU B N 1
ATOM 8234 C CA . LEU B 1 420 ? 49.312 11.57 -9.555 1 26.8 420 LEU B CA 1
ATOM 8235 C C . LEU B 1 420 ? 50.25 10.367 -9.484 1 26.8 420 LEU B C 1
ATOM 8237 O O . LEU B 1 420 ? 49.875 9.266 -9.898 1 26.8 420 LEU B O 1
ATOM 8241 N N . ASP B 1 421 ? 51.656 10.445 -9.391 1 28.52 421 ASP B N 1
ATOM 8242 C CA . ASP B 1 421 ? 52.812 9.531 -9.422 1 28.52 421 ASP B CA 1
ATOM 8243 C C . ASP B 1 421 ? 52.438 8.164 -8.859 1 28.52 421 ASP B C 1
ATOM 8245 O O . ASP B 1 421 ? 52.875 7.133 -9.383 1 28.52 421 ASP B O 1
ATOM 8249 N N . ASP B 1 422 ? 52.156 7.988 -7.562 1 29.22 422 ASP B N 1
ATOM 8250 C CA . ASP B 1 422 ? 52.438 6.727 -6.879 1 29.22 422 ASP B CA 1
ATOM 8251 C C . ASP B 1 422 ? 51.344 5.691 -7.195 1 29.22 422 ASP B C 1
ATOM 8253 O O . ASP B 1 422 ? 51.594 4.484 -7.133 1 29.22 422 ASP B O 1
ATOM 8257 N N . PHE B 1 423 ? 50.031 5.918 -6.895 1 28.39 423 PHE B N 1
ATOM 8258 C CA . PHE B 1 423 ? 49.188 4.742 -6.824 1 28.39 423 PHE B CA 1
ATOM 8259 C C . PHE B 1 423 ? 48.562 4.441 -8.188 1 28.39 423 PHE B C 1
ATOM 8261 O O . PHE B 1 423 ? 47.812 5.258 -8.734 1 28.39 423 PHE B O 1
ATOM 8268 N N . VAL B 1 424 ? 49.312 3.783 -9.094 1 28.72 424 VAL B N 1
ATOM 8269 C CA . VAL B 1 424 ? 48.812 3.193 -10.336 1 28.72 424 VAL B CA 1
ATOM 8270 C C . VAL B 1 424 ? 47.594 2.326 -10.055 1 28.72 424 VAL B C 1
ATOM 8272 O O . VAL B 1 424 ? 47.719 1.293 -9.391 1 28.72 424 VAL B O 1
ATOM 8275 N N . SER B 1 425 ? 46.562 2.848 -9.477 1 28.92 425 SER B N 1
ATOM 8276 C CA . SER B 1 425 ? 45.469 1.863 -9.492 1 28.92 425 SER B CA 1
ATOM 8277 C C . SER B 1 425 ? 45.094 1.475 -10.914 1 28.92 425 SER B C 1
ATOM 8279 O O . SER B 1 425 ? 44.75 2.334 -11.727 1 28.92 425 SER B O 1
ATOM 8281 N N . GLU B 1 426 ? 45.844 0.559 -11.555 1 28.95 426 GLU B N 1
ATOM 8282 C CA . GLU B 1 426 ? 45.469 -0.178 -12.758 1 28.95 426 GLU B CA 1
ATOM 8283 C C . GLU B 1 426 ? 44 -0.632 -12.672 1 28.95 426 GLU B C 1
ATOM 8285 O O . GLU B 1 426 ? 43.688 -1.558 -11.93 1 28.95 426 GLU B O 1
ATOM 8290 N N . SER B 1 427 ? 43.156 0.238 -12.367 1 30.56 427 SER B N 1
ATOM 8291 C CA . SER B 1 427 ? 41.812 -0.332 -12.586 1 30.56 427 SER B CA 1
ATOM 8292 C C . SER B 1 427 ? 41.719 -0.979 -13.961 1 30.56 427 SER B C 1
ATOM 8294 O O . SER B 1 427 ? 42.062 -0.363 -14.969 1 30.56 427 SER B O 1
ATOM 8296 N N . SER B 1 428 ? 42.25 -2.203 -14.086 1 30.33 428 SER B N 1
ATOM 8297 C CA . SER B 1 428 ? 42.031 -3.131 -15.195 1 30.33 428 SER B CA 1
ATOM 8298 C C . SER B 1 428 ? 40.656 -2.963 -15.812 1 30.33 428 SER B C 1
ATOM 8300 O O . SER B 1 428 ? 39.719 -3.705 -15.484 1 30.33 428 SER B O 1
ATOM 8302 N N . SER B 1 429 ? 40 -1.934 -15.656 1 31.86 429 SER B N 1
ATOM 8303 C CA . SER B 1 429 ? 38.906 -1.875 -16.609 1 31.86 429 SER B CA 1
ATOM 8304 C C . SER B 1 429 ? 39.375 -2.184 -18.031 1 31.86 429 SER B C 1
ATOM 8306 O O . SER B 1 429 ? 40.156 -1.413 -18.609 1 31.86 429 SER B O 1
ATOM 8308 N N . GLY B 1 430 ? 39.938 -3.439 -18.281 1 32.66 430 GLY B N 1
ATOM 8309 C CA . GLY B 1 430 ? 40.375 -3.959 -19.562 1 32.66 430 GLY B CA 1
ATOM 8310 C C . GLY B 1 430 ? 39.75 -3.273 -20.75 1 32.66 430 GLY B C 1
ATOM 8311 O O . GLY B 1 430 ? 38.688 -2.658 -20.625 1 32.66 430 GLY B O 1
ATOM 8312 N N . ALA B 1 431 ? 40.531 -2.848 -21.719 1 35.47 431 ALA B N 1
ATOM 8313 C CA . ALA B 1 431 ? 40.094 -2.453 -23.047 1 35.47 431 ALA B CA 1
ATOM 8314 C C . ALA B 1 431 ? 38.938 -3.35 -23.531 1 35.47 431 ALA B C 1
ATOM 8316 O O . ALA B 1 431 ? 39.156 -4.527 -23.828 1 35.47 431 ALA B O 1
ATOM 8317 N N . ARG B 1 432 ? 37.844 -3.326 -22.953 1 42.38 432 ARG B N 1
ATOM 8318 C CA . ARG B 1 432 ? 36.688 -4.074 -23.5 1 42.38 432 ARG B CA 1
ATOM 8319 C C . ARG B 1 432 ? 36.75 -4.125 -25.016 1 42.38 432 ARG B C 1
ATOM 8321 O O . ARG B 1 432 ? 36.875 -3.088 -25.672 1 42.38 432 ARG B O 1
ATOM 8328 N N . THR B 1 433 ? 37.406 -5.059 -25.562 1 46.25 433 THR B N 1
ATOM 8329 C CA . THR B 1 433 ? 37.531 -5.297 -26.984 1 46.25 433 THR B CA 1
ATOM 8330 C C . THR B 1 433 ? 36.25 -4.938 -27.719 1 46.25 433 THR B C 1
ATOM 8332 O O . THR B 1 433 ? 35.156 -5.41 -27.359 1 46.25 433 THR B O 1
ATOM 8335 N N . HIS B 1 434 ? 36.219 -3.76 -28.297 1 61.19 434 HIS B N 1
ATOM 8336 C CA . HIS B 1 434 ? 35.156 -3.348 -29.188 1 61.19 434 HIS B CA 1
ATOM 8337 C C . HIS B 1 434 ? 34.812 -4.434 -30.219 1 61.19 434 HIS B C 1
ATOM 8339 O O . HIS B 1 434 ? 35.656 -4.754 -31.062 1 61.19 434 HIS B O 1
ATOM 8345 N N . MET B 1 435 ? 34 -5.332 -29.891 1 67.88 435 MET B N 1
ATOM 8346 C CA . MET B 1 435 ? 33.531 -6.359 -30.828 1 67.88 435 MET B CA 1
ATOM 8347 C C . MET B 1 435 ? 32.562 -5.773 -31.844 1 67.88 435 MET B C 1
ATOM 8349 O O . MET B 1 435 ? 31.531 -5.219 -31.484 1 67.88 435 MET B O 1
ATOM 8353 N N . SER B 1 436 ? 33 -5.715 -33.094 1 74.56 436 SER B N 1
ATOM 8354 C CA . SER B 1 436 ? 32.094 -5.094 -34.062 1 74.56 436 SER B CA 1
ATOM 8355 C C . SER B 1 436 ? 31.859 -6.023 -35.25 1 74.56 436 SER B C 1
ATOM 8357 O O . SER B 1 436 ? 30.875 -5.859 -35.969 1 74.56 436 SER B O 1
ATOM 8359 N N . THR B 1 437 ? 32.594 -7.117 -35.25 1 86 437 THR B N 1
ATOM 8360 C CA . THR B 1 437 ? 32.406 -7.961 -36.406 1 86 437 THR B CA 1
ATOM 8361 C C . THR B 1 437 ? 31.359 -9.047 -36.125 1 86 437 THR B C 1
ATOM 8363 O O . THR B 1 437 ? 31.172 -9.438 -34.969 1 86 437 THR B O 1
ATOM 8366 N N . GLU B 1 438 ? 30.75 -9.414 -37.125 1 89.88 438 GLU B N 1
ATOM 8367 C CA . GLU B 1 438 ? 29.703 -10.438 -37.031 1 89.88 438 GLU B CA 1
ATOM 8368 C C . GLU B 1 438 ? 30.25 -11.703 -36.375 1 89.88 438 GLU B C 1
ATOM 8370 O O . GLU B 1 438 ? 29.609 -12.289 -35.5 1 89.88 438 GLU B O 1
ATOM 8375 N N . ASP B 1 439 ? 31.453 -12.102 -36.781 1 92.06 439 ASP B N 1
ATOM 8376 C CA . ASP B 1 439 ? 32.031 -13.336 -36.281 1 92.06 439 ASP B CA 1
ATOM 8377 C C . ASP B 1 439 ? 32.406 -13.203 -34.812 1 92.06 439 ASP B C 1
ATOM 8379 O O . ASP B 1 439 ? 32.219 -14.141 -34.031 1 92.06 439 ASP B O 1
ATOM 8383 N N . GLU B 1 440 ? 32.844 -12.094 -34.469 1 92.69 440 GLU B N 1
ATOM 8384 C CA . GLU B 1 440 ? 33.219 -11.859 -33.094 1 92.69 440 GLU B CA 1
ATOM 8385 C C . GLU B 1 440 ? 32 -11.867 -32.188 1 92.69 440 GLU B C 1
ATOM 8387 O O . GLU B 1 440 ? 32 -12.461 -31.094 1 92.69 440 GLU B O 1
ATOM 8392 N N . LEU B 1 441 ? 31 -11.273 -32.625 1 94.56 441 LEU B N 1
ATOM 8393 C CA . LEU B 1 441 ? 29.766 -11.18 -31.844 1 94.56 441 LEU B CA 1
ATOM 8394 C C . LEU B 1 441 ? 29.078 -12.539 -31.75 1 94.56 441 LEU B C 1
ATOM 8396 O O . LEU B 1 441 ? 28.547 -12.898 -30.703 1 94.56 441 LEU B O 1
ATOM 8400 N N . ARG B 1 442 ? 29.172 -13.211 -32.812 1 95.19 442 ARG B N 1
ATOM 8401 C CA . ARG B 1 442 ? 28.578 -14.547 -32.844 1 95.19 442 ARG B CA 1
ATOM 8402 C C . ARG B 1 442 ? 29.297 -15.484 -31.859 1 95.19 442 ARG B C 1
ATOM 8404 O O . ARG B 1 442 ? 28.656 -16.141 -31.047 1 95.19 442 ARG B O 1
ATOM 8411 N N . GLN B 1 443 ? 30.625 -15.461 -31.844 1 94.19 443 GLN B N 1
ATOM 8412 C CA . GLN B 1 443 ? 31.438 -16.422 -31.094 1 94.19 443 GLN B CA 1
ATOM 8413 C C . GLN B 1 443 ? 31.562 -16.016 -29.625 1 94.19 443 GLN B C 1
ATOM 8415 O O . GLN B 1 443 ? 31.641 -16.859 -28.734 1 94.19 443 GLN B O 1
ATOM 8420 N N . ASN B 1 444 ? 31.516 -14.711 -29.453 1 93.75 444 ASN B N 1
ATOM 8421 C CA . ASN B 1 444 ? 31.859 -14.266 -28.109 1 93.75 444 ASN B CA 1
ATOM 8422 C C . ASN B 1 444 ? 30.609 -13.82 -27.328 1 93.75 444 ASN B C 1
ATOM 8424 O O . ASN B 1 444 ? 30.656 -13.68 -26.109 1 93.75 444 ASN B O 1
ATOM 8428 N N . VAL B 1 445 ? 29.547 -13.688 -28.031 1 95.5 445 VAL B N 1
ATOM 8429 C CA . VAL B 1 445 ? 28.375 -13.156 -27.359 1 95.5 445 VAL B CA 1
ATOM 8430 C C . VAL B 1 445 ? 27.188 -14.094 -27.562 1 95.5 445 VAL B C 1
ATOM 8432 O O . VAL B 1 445 ? 26.719 -14.734 -26.625 1 95.5 445 VAL B O 1
ATOM 8435 N N . PHE B 1 446 ? 26.844 -14.367 -28.781 1 96.44 446 PHE B N 1
ATOM 8436 C CA . PHE B 1 446 ? 25.625 -15.094 -29.094 1 96.44 446 PHE B CA 1
ATOM 8437 C C . PHE B 1 446 ? 25.734 -16.547 -28.656 1 96.44 446 PHE B C 1
ATOM 8439 O O . PHE B 1 446 ? 24.906 -17.047 -27.906 1 96.44 446 PHE B O 1
ATOM 8446 N N . PHE B 1 447 ? 26.75 -17.188 -29.094 1 96.56 447 PHE B N 1
ATOM 8447 C CA . PHE B 1 447 ? 26.875 -18.625 -28.812 1 96.56 447 PHE B CA 1
ATOM 8448 C C . PHE B 1 447 ? 27.062 -18.875 -27.328 1 96.56 447 PHE B C 1
ATOM 8450 O O . PHE B 1 447 ? 26.406 -19.75 -26.75 1 96.56 447 PHE B O 1
ATOM 8457 N N . PRO B 1 448 ? 27.859 -18.094 -26.688 1 96.56 448 PRO B N 1
ATOM 8458 C CA . PRO B 1 448 ? 28.016 -18.344 -25.25 1 96.56 448 PRO B CA 1
ATOM 8459 C C . PRO B 1 448 ? 26.703 -18.172 -24.484 1 96.56 448 PRO B C 1
ATOM 8461 O O . PRO B 1 448 ? 26.406 -18.953 -23.578 1 96.56 448 PRO B O 1
ATOM 8464 N N . CYS B 1 449 ? 25.953 -17.203 -24.781 1 96.62 449 CYS B N 1
ATOM 8465 C CA . CYS B 1 449 ? 24.672 -16.984 -24.109 1 96.62 449 CYS B CA 1
ATOM 8466 C C . CYS B 1 449 ? 23.688 -18.109 -24.438 1 96.62 449 CYS B C 1
ATOM 8468 O O . CYS B 1 449 ? 23.016 -18.609 -23.531 1 96.62 449 CYS B O 1
ATOM 8470 N N . LEU B 1 450 ? 23.672 -18.469 -25.625 1 97.12 450 LEU B N 1
ATOM 8471 C CA . LEU B 1 450 ? 22.812 -19.562 -26.062 1 97.12 450 LEU B CA 1
ATOM 8472 C C . LEU B 1 450 ? 23.203 -20.875 -25.406 1 97.12 450 LEU B C 1
ATOM 8474 O O . LEU B 1 450 ? 22.344 -21.641 -24.969 1 97.12 450 LEU B O 1
ATOM 8478 N N . ASP B 1 451 ? 24.484 -21.109 -25.375 1 97.25 451 ASP B N 1
ATOM 8479 C CA . ASP B 1 451 ? 24.984 -22.328 -24.75 1 97.25 451 ASP B CA 1
ATOM 8480 C C . ASP B 1 451 ? 24.609 -22.375 -23.281 1 97.25 451 ASP B C 1
ATOM 8482 O O . ASP B 1 451 ? 24.203 -23.422 -22.766 1 97.25 451 ASP B O 1
ATOM 8486 N N . ARG B 1 452 ? 24.781 -21.266 -22.688 1 97.25 452 ARG B N 1
ATOM 8487 C CA . ARG B 1 452 ? 24.438 -21.219 -21.266 1 97.25 452 ARG B CA 1
ATOM 8488 C C . ARG B 1 452 ? 22.953 -21.516 -21.062 1 97.25 452 ARG B C 1
ATOM 8490 O O . ARG B 1 452 ? 22.594 -22.266 -20.156 1 97.25 452 ARG B O 1
ATOM 8497 N N . MET B 1 453 ? 22.141 -20.938 -21.812 1 96.94 453 MET B N 1
ATOM 8498 C CA . MET B 1 453 ? 20.703 -21.125 -21.688 1 96.94 453 MET B CA 1
ATOM 8499 C C . MET B 1 453 ? 20.312 -22.578 -21.922 1 96.94 453 MET B C 1
ATOM 8501 O O . MET B 1 453 ? 19.562 -23.172 -21.141 1 96.94 453 MET B O 1
ATOM 8505 N N . THR B 1 454 ? 20.859 -23.172 -22.969 1 97.25 454 THR B N 1
ATOM 8506 C CA . THR B 1 454 ? 20.516 -24.547 -23.312 1 97.25 454 THR B CA 1
ATOM 8507 C C . THR B 1 454 ? 21.062 -25.516 -22.266 1 97.25 454 THR B C 1
ATOM 8509 O O . THR B 1 454 ? 20.406 -26.5 -21.938 1 97.25 454 THR B O 1
ATOM 8512 N N . GLU B 1 455 ? 22.203 -25.219 -21.797 1 96.62 455 GLU B N 1
ATOM 8513 C CA . GLU B 1 455 ? 22.781 -26.062 -20.766 1 96.62 455 GLU B CA 1
ATOM 8514 C C . GLU B 1 455 ? 21.938 -26.031 -19.484 1 96.62 455 GLU B C 1
ATOM 8516 O O . GLU B 1 455 ? 21.688 -27.062 -18.875 1 96.62 455 GLU B O 1
ATOM 8521 N N . GLU B 1 456 ? 21.562 -24.844 -19.156 1 95.44 456 GLU B N 1
ATOM 8522 C CA . GLU B 1 456 ? 20.734 -24.688 -17.969 1 95.44 456 GLU B CA 1
ATOM 8523 C C . GLU B 1 456 ? 19.391 -25.359 -18.125 1 95.44 456 GLU B C 1
ATOM 8525 O O . GLU B 1 456 ? 18.875 -25.969 -17.188 1 95.44 456 GLU B O 1
ATOM 8530 N N . LEU B 1 457 ? 18.812 -25.266 -19.281 1 95.5 457 LEU B N 1
ATOM 8531 C CA . LEU B 1 457 ? 17.531 -25.891 -19.547 1 95.5 457 LEU B CA 1
ATOM 8532 C C . LEU B 1 457 ? 17.641 -27.406 -19.484 1 95.5 457 LEU B C 1
ATOM 8534 O O . LEU B 1 457 ? 16.703 -28.078 -19.047 1 95.5 457 LEU B O 1
ATOM 8538 N N . MET B 1 458 ? 18.75 -27.875 -19.875 1 93.56 458 MET B N 1
ATOM 8539 C CA . MET B 1 458 ? 18.969 -29.328 -19.875 1 93.56 458 MET B CA 1
ATOM 8540 C C . MET B 1 458 ? 19.234 -29.828 -18.453 1 93.56 458 MET B C 1
ATOM 8542 O O . MET B 1 458 ? 18.781 -30.906 -18.078 1 93.56 458 MET B O 1
ATOM 8546 N N . ARG B 1 459 ? 19.891 -29.078 -17.75 1 90.94 459 ARG B N 1
ATOM 8547 C CA . ARG B 1 459 ? 20.312 -29.469 -16.422 1 90.94 459 ARG B CA 1
ATOM 8548 C C . ARG B 1 459 ? 19.156 -29.359 -15.43 1 90.94 459 ARG B C 1
ATOM 8550 O O . ARG B 1 459 ? 19.031 -30.172 -14.508 1 90.94 459 ARG B O 1
ATOM 8557 N N . ARG B 1 460 ? 18.359 -28.484 -15.695 1 90.44 460 ARG B N 1
ATOM 8558 C CA . ARG B 1 460 ? 17.281 -28.234 -14.75 1 90.44 460 ARG B CA 1
ATOM 8559 C C . ARG B 1 460 ? 16.016 -29 -15.133 1 90.44 460 ARG B C 1
ATOM 8561 O O . ARG B 1 460 ? 16.031 -29.766 -16.094 1 90.44 460 ARG B O 1
ATOM 8568 N N . PHE B 1 461 ? 14.961 -29.016 -14.391 1 88.69 461 PHE B N 1
ATOM 8569 C CA . PHE B 1 461 ? 13.68 -29.672 -14.625 1 88.69 461 PHE B CA 1
ATOM 8570 C C . PHE B 1 461 ? 13.805 -31.188 -14.461 1 88.69 461 PHE B C 1
ATOM 8572 O O . PHE B 1 461 ? 13.125 -31.953 -15.141 1 88.69 461 PHE B O 1
ATOM 8579 N N . SER B 1 462 ? 14.711 -31.625 -13.648 1 78.19 462 SER B N 1
ATOM 8580 C CA . SER B 1 462 ? 14.969 -33.062 -13.492 1 78.19 462 SER B CA 1
ATOM 8581 C C . SER B 1 462 ? 14.594 -33.531 -12.094 1 78.19 462 SER B C 1
ATOM 8583 O O . SER B 1 462 ? 14.977 -34.625 -11.688 1 78.19 462 SER B O 1
ATOM 8585 N N . GLY B 1 463 ? 13.875 -32.812 -11.438 1 75.88 463 GLY B N 1
ATOM 8586 C CA . GLY B 1 463 ? 13.586 -33.125 -10.047 1 75.88 463 GLY B CA 1
ATOM 8587 C C . GLY B 1 463 ? 12.766 -34.375 -9.883 1 75.88 463 GLY B C 1
ATOM 8588 O O . GLY B 1 463 ? 12.922 -35.094 -8.898 1 75.88 463 GLY B O 1
ATOM 8589 N N . VAL B 1 464 ? 11.914 -34.812 -10.75 1 85.19 464 VAL B N 1
ATOM 8590 C CA . VAL B 1 464 ? 11 -35.938 -10.68 1 85.19 464 VAL B CA 1
ATOM 8591 C C . VAL B 1 464 ? 11.75 -37.25 -10.992 1 85.19 464 VAL B C 1
ATOM 8593 O O . VAL B 1 464 ? 11.406 -38.312 -10.484 1 85.19 464 VAL B O 1
ATOM 8596 N N . GLY B 1 465 ? 12.789 -37.25 -11.609 1 85.88 465 GLY B N 1
ATOM 8597 C CA . GLY B 1 465 ? 13.492 -38.438 -12.078 1 85.88 465 GLY B CA 1
ATOM 8598 C C . GLY B 1 465 ? 13.078 -38.844 -13.477 1 85.88 465 GLY B C 1
ATOM 8599 O O . GLY B 1 465 ? 11.922 -38.688 -13.867 1 85.88 465 GLY B O 1
ATOM 8600 N N . ALA B 1 466 ? 13.82 -39.469 -14.141 1 88.94 466 ALA B N 1
ATOM 8601 C CA . ALA B 1 466 ? 13.633 -39.781 -15.562 1 88.94 466 ALA B CA 1
ATOM 8602 C C . ALA B 1 466 ? 12.539 -40.812 -15.766 1 88.94 466 ALA B C 1
ATOM 8604 O O . ALA B 1 466 ? 11.68 -40.656 -16.641 1 88.94 466 ALA B O 1
ATOM 8605 N N . GLU B 1 467 ? 12.555 -41.812 -14.922 1 90.88 467 GLU B N 1
ATOM 8606 C CA . GLU B 1 467 ? 11.602 -42.906 -15.102 1 90.88 467 GLU B CA 1
ATOM 8607 C C . GLU B 1 467 ? 10.18 -42.469 -14.781 1 90.88 467 GLU B C 1
ATOM 8609 O O . GLU B 1 467 ? 9.242 -42.781 -15.516 1 90.88 467 GLU B O 1
ATOM 8614 N N . LEU B 1 468 ? 10.102 -41.812 -13.742 1 93.38 468 LEU B N 1
ATOM 8615 C CA . LEU B 1 468 ? 8.781 -41.312 -13.359 1 93.38 468 LEU B CA 1
ATOM 8616 C C . LEU B 1 468 ? 8.266 -40.281 -14.359 1 93.38 468 LEU B C 1
ATOM 8618 O O . LEU B 1 468 ? 7.066 -40.219 -14.641 1 93.38 468 LEU B O 1
ATOM 8622 N N . MET B 1 469 ? 9.164 -39.562 -14.891 1 94.44 469 MET B N 1
ATOM 8623 C CA . MET B 1 469 ? 8.766 -38.562 -15.891 1 94.44 469 MET B CA 1
ATOM 8624 C C . MET B 1 469 ? 8.258 -39.25 -17.156 1 94.44 469 MET B C 1
ATOM 8626 O O . MET B 1 469 ? 7.289 -38.812 -17.766 1 94.44 469 MET B O 1
ATOM 8630 N N . LYS B 1 470 ? 8.883 -40.344 -17.5 1 94.38 470 LYS B N 1
ATOM 8631 C CA . LYS B 1 470 ? 8.406 -41.125 -18.641 1 94.38 470 LYS B CA 1
ATOM 8632 C C . LYS B 1 470 ? 6.984 -41.625 -18.391 1 94.38 470 LYS B C 1
ATOM 8634 O O . LYS B 1 470 ? 6.168 -41.656 -19.312 1 94.38 470 LYS B O 1
ATOM 8639 N N . GLY B 1 471 ? 6.828 -42.031 -17.141 1 94.88 471 GLY B N 1
ATOM 8640 C CA . GLY B 1 471 ? 5.488 -42.469 -16.781 1 94.88 471 GLY B CA 1
ATOM 8641 C C . GLY B 1 471 ? 4.457 -41.375 -16.906 1 94.88 471 GLY B C 1
ATOM 8642 O O . GLY B 1 471 ? 3.334 -41.594 -17.344 1 94.88 471 GLY B O 1
ATOM 8643 N N . LEU B 1 472 ? 4.828 -40.219 -16.531 1 94.94 472 LEU B N 1
ATOM 8644 C CA . LEU B 1 472 ? 3.957 -39.062 -16.641 1 94.94 472 LEU B CA 1
ATOM 8645 C C . LEU B 1 472 ? 3.695 -38.688 -18.094 1 94.94 472 LEU B C 1
ATOM 8647 O O . LEU B 1 472 ? 2.561 -38.406 -18.484 1 94.94 472 LEU B O 1
ATOM 8651 N N . LEU B 1 473 ? 4.723 -38.75 -18.891 1 95.19 473 LEU B N 1
ATOM 8652 C CA . LEU B 1 473 ? 4.609 -38.469 -20.312 1 95.19 473 LEU B CA 1
ATOM 8653 C C . LEU B 1 473 ? 3.732 -39.5 -21.016 1 95.19 473 LEU B C 1
ATOM 8655 O O . LEU B 1 473 ? 3.045 -39.188 -22 1 95.19 473 LEU B O 1
ATOM 8659 N N . ALA B 1 474 ? 3.732 -40.656 -20.469 1 95.56 474 ALA B N 1
ATOM 8660 C CA . ALA B 1 474 ? 2.916 -41.75 -21.031 1 95.56 474 ALA B CA 1
ATOM 8661 C C . ALA B 1 474 ? 1.429 -41.469 -20.828 1 95.56 474 ALA B C 1
ATOM 8663 O O . ALA B 1 474 ? 0.582 -42.094 -21.484 1 95.56 474 ALA B O 1
ATOM 8664 N N . CYS B 1 475 ? 1.118 -40.531 -20.016 1 94.19 475 CYS B N 1
ATOM 8665 C CA . CYS B 1 475 ? -0.27 -40.156 -19.75 1 94.19 475 CYS B CA 1
ATOM 8666 C C . CYS B 1 475 ? -0.734 -39.062 -20.688 1 94.19 475 CYS B C 1
ATOM 8668 O O . CYS B 1 475 ? -1.923 -38.75 -20.734 1 94.19 475 CYS B O 1
ATOM 8670 N N . HIS B 1 476 ? 0.134 -38.438 -21.391 1 93.81 476 HIS B N 1
ATOM 8671 C CA . HIS B 1 476 ? -0.203 -37.312 -22.234 1 93.81 476 HIS B CA 1
ATOM 8672 C C . HIS B 1 476 ? -0.343 -37.719 -23.688 1 93.81 476 HIS B C 1
ATOM 8674 O O . HIS B 1 476 ? 0.598 -38.25 -24.281 1 93.81 476 HIS B O 1
ATOM 8680 N N . PRO B 1 477 ? -1.366 -37.312 -24.344 1 90.62 477 PRO B N 1
ATOM 8681 C CA . PRO B 1 477 ? -1.629 -37.812 -25.703 1 90.62 477 PRO B CA 1
ATOM 8682 C C . PRO B 1 477 ? -0.653 -37.25 -26.734 1 90.62 477 PRO B C 1
ATOM 8684 O O . PRO B 1 477 ? -0.449 -37.844 -27.797 1 90.62 477 PRO B O 1
ATOM 8687 N N . ALA B 1 478 ? -0.061 -36.125 -26.438 1 88.31 478 ALA B N 1
ATOM 8688 C CA . ALA B 1 478 ? 0.85 -35.5 -27.391 1 88.31 478 ALA B CA 1
ATOM 8689 C C . ALA B 1 478 ? 2.256 -36.094 -27.266 1 88.31 478 ALA B C 1
ATOM 8691 O O . ALA B 1 478 ? 3.121 -35.812 -28.109 1 88.31 478 ALA B O 1
ATOM 8692 N N . SER B 1 479 ? 2.441 -36.906 -26.266 1 92.38 479 SER B N 1
ATOM 8693 C CA . SER B 1 479 ? 3.762 -37.5 -26.047 1 92.38 479 SER B CA 1
ATOM 8694 C C . SER B 1 479 ? 3.99 -38.719 -26.938 1 92.38 479 SER B C 1
ATOM 8696 O O . SER B 1 479 ? 3.053 -39.438 -27.25 1 92.38 479 SER B O 1
ATOM 8698 N N . SER B 1 480 ? 5.27 -38.906 -27.281 1 90.12 480 SER B N 1
ATOM 8699 C CA . SER B 1 480 ? 5.637 -40.062 -28.062 1 90.12 480 SER B CA 1
ATOM 8700 C C . SER B 1 480 ? 5.527 -41.344 -27.234 1 90.12 480 SER B C 1
ATOM 8702 O O . SER B 1 480 ? 5.414 -42.438 -27.781 1 90.12 480 SER B O 1
ATOM 8704 N N . GLU B 1 481 ? 5.465 -41.156 -25.953 1 90.81 481 GLU B N 1
ATOM 8705 C CA . GLU B 1 481 ? 5.395 -42.281 -25.031 1 90.81 481 GLU B CA 1
ATOM 8706 C C . GLU B 1 481 ? 3.959 -42.562 -24.594 1 90.81 481 GLU B C 1
ATOM 8708 O O . GLU B 1 481 ? 3.721 -43.344 -23.672 1 90.81 481 GLU B O 1
ATOM 8713 N N . PHE B 1 482 ? 3.023 -42 -25.297 1 93 482 PHE B N 1
ATOM 8714 C CA . PHE B 1 482 ? 1.635 -42.094 -24.859 1 93 482 PHE B CA 1
ATOM 8715 C C . PHE B 1 482 ? 1.205 -43.562 -24.734 1 93 482 PHE B C 1
ATOM 8717 O O . PHE B 1 482 ? 1.36 -44.344 -25.672 1 93 482 PHE B O 1
ATOM 8724 N N . LEU B 1 483 ? 0.825 -44 -23.594 1 93.5 483 LEU B N 1
ATOM 8725 C CA . LEU B 1 483 ? 0.277 -45.281 -23.234 1 93.5 483 LEU B CA 1
ATOM 8726 C C . LEU B 1 483 ? 1.338 -46.375 -23.359 1 93.5 483 LEU B C 1
ATOM 8728 O O . LEU B 1 483 ? 1.015 -47.531 -23.609 1 93.5 483 LEU B O 1
ATOM 8732 N N . ASP B 1 484 ? 2.531 -45.875 -23.25 1 94.75 484 ASP B N 1
ATOM 8733 C CA . ASP B 1 484 ? 3.596 -46.875 -23.156 1 94.75 484 ASP B CA 1
ATOM 8734 C C . ASP B 1 484 ? 3.424 -47.75 -21.938 1 94.75 484 ASP B C 1
ATOM 8736 O O . ASP B 1 484 ? 3.41 -47.25 -20.797 1 94.75 484 ASP B O 1
ATOM 8740 N N . GLU B 1 485 ? 3.342 -49.031 -22.125 1 94.69 485 GLU B N 1
ATOM 8741 C CA . GLU B 1 485 ? 2.971 -49.969 -21.078 1 94.69 485 GLU B CA 1
ATOM 8742 C C . GLU B 1 485 ? 3.99 -49.969 -19.938 1 94.69 485 GLU B C 1
ATOM 8744 O O . GLU B 1 485 ? 3.625 -49.844 -18.781 1 94.69 485 GLU B O 1
ATOM 8749 N N . ASP B 1 486 ? 5.246 -50.062 -20.266 1 94.94 486 ASP B N 1
ATOM 8750 C CA . ASP B 1 486 ? 6.289 -50.156 -19.234 1 94.94 486 ASP B CA 1
ATOM 8751 C C . ASP B 1 486 ? 6.348 -48.875 -18.406 1 94.94 486 ASP B C 1
ATOM 8753 O O . ASP B 1 486 ? 6.48 -48.938 -17.172 1 94.94 486 ASP B O 1
ATOM 8757 N N . SER B 1 487 ? 6.238 -47.781 -19.031 1 95.69 487 SER B N 1
ATOM 8758 C CA . SER B 1 487 ? 6.293 -46.5 -18.344 1 95.69 487 SER B CA 1
ATOM 8759 C C . SER B 1 487 ? 5.086 -46.312 -17.438 1 95.69 487 SER B C 1
ATOM 8761 O O . SER B 1 487 ? 5.227 -45.844 -16.312 1 95.69 487 SER B O 1
ATOM 8763 N N . LEU B 1 488 ? 3.975 -46.688 -17.938 1 96.19 488 LEU B N 1
ATOM 8764 C CA . LEU B 1 488 ? 2.754 -46.562 -17.156 1 96.19 488 LEU B CA 1
ATOM 8765 C C . LEU B 1 488 ? 2.799 -47.469 -15.922 1 96.19 488 LEU B C 1
ATOM 8767 O O . LEU B 1 488 ? 2.381 -47.062 -14.836 1 96.19 488 LEU B O 1
ATOM 8771 N N . LEU B 1 489 ? 3.291 -48.625 -16.156 1 95.94 489 LEU B N 1
ATOM 8772 C CA . LEU B 1 489 ? 3.346 -49.594 -15.055 1 95.94 489 LEU B CA 1
ATOM 8773 C C . LEU B 1 489 ? 4.344 -49.156 -13.992 1 95.94 489 LEU B C 1
ATOM 8775 O O . LEU B 1 489 ? 4.105 -49.344 -12.797 1 95.94 489 LEU B O 1
ATOM 8779 N N . PHE B 1 490 ? 5.418 -48.625 -14.422 1 95.62 490 PHE B N 1
ATOM 8780 C CA . PHE B 1 490 ? 6.398 -48.094 -13.477 1 95.62 490 PHE B CA 1
ATOM 8781 C C . PHE B 1 490 ? 5.797 -47 -12.625 1 95.62 490 PHE B C 1
ATOM 8783 O O . PHE B 1 490 ? 5.961 -46.969 -11.406 1 95.62 490 PHE B O 1
ATOM 8790 N N . PHE B 1 491 ? 5.148 -46.094 -13.266 1 95.81 491 PHE B N 1
ATOM 8791 C CA . PHE B 1 491 ? 4.477 -44.969 -12.602 1 95.81 491 PHE B CA 1
ATOM 8792 C C . PHE B 1 491 ? 3.414 -45.5 -11.633 1 95.81 491 PHE B C 1
ATOM 8794 O O . PHE B 1 491 ? 3.318 -45.031 -10.5 1 95.81 491 PHE B O 1
ATOM 8801 N N . ALA B 1 492 ? 2.627 -46.438 -12.047 1 96.69 492 ALA B N 1
ATOM 8802 C CA . ALA B 1 492 ? 1.574 -47.031 -11.227 1 96.69 492 ALA B CA 1
ATOM 8803 C C . ALA B 1 492 ? 2.158 -47.75 -10 1 96.69 492 ALA B C 1
ATOM 8805 O O . ALA B 1 492 ? 1.601 -47.656 -8.906 1 96.69 492 ALA B O 1
ATOM 8806 N N . ARG B 1 493 ? 3.236 -48.344 -10.195 1 95.44 493 ARG B N 1
ATOM 8807 C CA . ARG B 1 493 ? 3.877 -49.094 -9.109 1 95.44 493 ARG B CA 1
ATOM 8808 C C . ARG B 1 493 ? 4.336 -48.156 -8 1 95.44 493 ARG B C 1
ATOM 8810 O O . ARG B 1 493 ? 4.242 -48.469 -6.82 1 95.44 493 ARG B O 1
ATOM 8817 N N . HIS B 1 494 ? 4.844 -47.062 -8.414 1 95.5 494 HIS B N 1
ATOM 8818 C CA . HIS B 1 494 ? 5.297 -46.062 -7.441 1 95.5 494 HIS B CA 1
ATOM 8819 C C . HIS B 1 494 ? 4.164 -45.656 -6.5 1 95.5 494 HIS B C 1
ATOM 8821 O O . HIS B 1 494 ? 4.391 -45.438 -5.309 1 95.5 494 HIS B O 1
ATOM 8827 N N . TYR B 1 495 ? 2.992 -45.625 -6.984 1 95.69 495 TYR B N 1
ATOM 8828 C CA . TYR B 1 495 ? 1.848 -45.156 -6.211 1 95.69 495 TYR B CA 1
ATOM 8829 C C . TYR B 1 495 ? 0.983 -46.344 -5.754 1 95.69 495 TYR B C 1
ATOM 8831 O O . TYR B 1 495 ? -0.155 -46.125 -5.32 1 95.69 495 TYR B O 1
ATOM 8839 N N . LYS B 1 496 ? 1.394 -47.531 -6.043 1 94.19 496 LYS B N 1
ATOM 8840 C CA . LYS B 1 496 ? 0.724 -48.75 -5.598 1 94.19 496 LYS B CA 1
ATOM 8841 C C . LYS B 1 496 ? -0.655 -48.875 -6.238 1 94.19 496 LYS B C 1
ATOM 8843 O O . LYS B 1 496 ? -1.627 -49.219 -5.562 1 94.19 496 LYS B O 1
ATOM 8848 N N . ILE B 1 497 ? -0.68 -48.5 -7.484 1 95.25 497 ILE B N 1
ATOM 8849 C CA . ILE B 1 497 ? -1.899 -48.656 -8.266 1 95.25 497 ILE B CA 1
ATOM 8850 C C . ILE B 1 497 ? -1.792 -49.938 -9.117 1 95.25 497 ILE B C 1
ATOM 8852 O O . ILE B 1 497 ? -0.791 -50.156 -9.805 1 95.25 497 ILE B O 1
ATOM 8856 N N . SER B 1 498 ? -2.752 -50.719 -9.055 1 94.25 498 SER B N 1
ATOM 8857 C CA . SER B 1 498 ? -2.768 -51.938 -9.852 1 94.25 498 SER B CA 1
ATOM 8858 C C . SER B 1 498 ? -3.395 -51.688 -11.219 1 94.25 498 SER B C 1
ATOM 8860 O O . SER B 1 498 ? -4.559 -51.312 -11.32 1 94.25 498 SER B O 1
ATOM 8862 N N . VAL B 1 499 ? -2.592 -51.938 -12.203 1 95.56 499 VAL B N 1
ATOM 8863 C CA . VAL B 1 499 ? -3.076 -51.781 -13.57 1 95.56 499 VAL B CA 1
ATOM 8864 C C . VAL B 1 499 ? -2.799 -53.031 -14.367 1 95.56 499 VAL B C 1
ATOM 8866 O O . VAL B 1 499 ? -1.66 -53.281 -14.766 1 95.56 499 VAL B O 1
ATOM 8869 N N . PRO B 1 500 ? -3.811 -53.719 -14.742 1 93.38 500 PRO B N 1
ATOM 8870 C CA . PRO B 1 500 ? -3.602 -54.906 -15.586 1 93.38 500 PRO B CA 1
ATOM 8871 C C . PRO B 1 500 ? -3.139 -54.562 -17 1 93.38 500 PRO B C 1
ATOM 8873 O O . PRO B 1 500 ? -3.594 -53.562 -17.562 1 93.38 500 PRO B O 1
ATOM 8876 N N . LYS B 1 501 ? -2.389 -55.375 -17.578 1 92.5 501 LYS B N 1
ATOM 8877 C CA . LYS B 1 501 ? -1.875 -55.125 -18.922 1 92.5 501 LYS B CA 1
ATOM 8878 C C . LYS B 1 501 ? -3.004 -55.125 -19.953 1 92.5 501 LYS B C 1
ATOM 8880 O O . LYS B 1 501 ? -2.957 -54.375 -20.938 1 92.5 501 LYS B O 1
ATOM 8885 N N . GLU B 1 502 ? -3.953 -55.938 -19.656 1 91.94 502 GLU B N 1
ATOM 8886 C CA . GLU B 1 502 ? -5.098 -56.031 -20.562 1 91.94 502 GLU B CA 1
ATOM 8887 C C . GLU B 1 502 ? -5.867 -54.719 -20.609 1 91.94 502 GLU B C 1
ATOM 8889 O O . GLU B 1 502 ? -6.387 -54.344 -21.656 1 91.94 502 GLU B O 1
ATOM 8894 N N . GLU B 1 503 ? -5.867 -54.156 -19.438 1 93.94 503 GLU B N 1
ATOM 8895 C CA . GLU B 1 503 ? -6.543 -52.844 -19.375 1 93.94 503 GLU B CA 1
ATOM 8896 C C . GLU B 1 503 ? -5.863 -51.812 -20.266 1 93.94 503 GLU B C 1
ATOM 8898 O O . GLU B 1 503 ? -6.531 -51.062 -20.953 1 93.94 503 GLU B O 1
ATOM 8903 N N . ILE B 1 504 ? -4.602 -51.812 -20.297 1 94.06 504 ILE B N 1
ATOM 8904 C CA . ILE B 1 504 ? -3.818 -50.875 -21.094 1 94.06 504 ILE B CA 1
ATOM 8905 C C . ILE B 1 504 ? -4.039 -51.156 -22.578 1 94.06 504 ILE B C 1
ATOM 8907 O O . ILE B 1 504 ? -4.207 -50.25 -23.375 1 94.06 504 ILE B O 1
ATOM 8911 N N . ALA B 1 505 ? -4.074 -52.438 -22.922 1 92.75 505 ALA B N 1
ATOM 8912 C CA . ALA B 1 505 ? -4.246 -52.812 -24.328 1 92.75 505 ALA B CA 1
ATOM 8913 C C . ALA B 1 505 ? -5.602 -52.375 -24.859 1 92.75 505 ALA B C 1
ATOM 8915 O O . ALA B 1 505 ? -5.691 -51.844 -25.969 1 92.75 505 ALA B O 1
ATOM 8916 N N . VAL B 1 506 ? -6.555 -52.562 -24.062 1 93.12 506 VAL B N 1
ATOM 8917 C CA . VAL B 1 506 ? -7.902 -52.188 -24.469 1 93.12 506 VAL B CA 1
ATOM 8918 C C . VAL B 1 506 ? -7.988 -50.656 -24.547 1 93.12 506 VAL B C 1
ATOM 8920 O O . VAL B 1 506 ? -8.578 -50.125 -25.484 1 93.12 506 VAL B O 1
ATOM 8923 N N . ALA B 1 507 ? -7.422 -50.062 -23.594 1 93.19 507 ALA B N 1
ATOM 8924 C CA . ALA B 1 507 ? -7.441 -48.594 -23.562 1 93.19 507 ALA B CA 1
ATOM 8925 C C . ALA B 1 507 ? -6.738 -48 -24.781 1 93.19 507 ALA B C 1
ATOM 8927 O O . ALA B 1 507 ? -7.18 -47 -25.328 1 93.19 507 ALA B O 1
ATOM 8928 N N . LYS B 1 508 ? -5.656 -48.562 -25.141 1 91.5 508 LYS B N 1
ATOM 8929 C CA . LYS B 1 508 ? -4.91 -48.094 -26.312 1 91.5 508 LYS B CA 1
ATOM 8930 C C . LYS B 1 508 ? -5.793 -48.094 -27.562 1 91.5 508 LYS B C 1
ATOM 8932 O O . LYS B 1 508 ? -5.789 -47.125 -28.328 1 91.5 508 LYS B O 1
ATOM 8937 N N . ARG B 1 509 ? -6.512 -49.188 -27.734 1 90.69 509 ARG B N 1
ATOM 8938 C CA . ARG B 1 509 ? -7.387 -49.281 -28.906 1 90.69 509 ARG B CA 1
ATOM 8939 C C . ARG B 1 509 ? -8.539 -48.281 -28.812 1 90.69 509 ARG B C 1
ATOM 8941 O O . ARG B 1 509 ? -8.867 -47.625 -29.797 1 90.69 509 ARG B O 1
ATOM 8948 N N . PHE B 1 510 ? -9.023 -48.281 -27.641 1 90.44 510 PHE B N 1
ATOM 8949 C CA . PHE B 1 510 ? -10.164 -47.406 -27.406 1 90.44 510 PHE B CA 1
ATOM 8950 C C . PHE B 1 510 ? -9.773 -45.938 -27.625 1 90.44 510 PHE B C 1
ATOM 8952 O O . PHE B 1 510 ? -10.453 -45.219 -28.359 1 90.44 510 PHE B O 1
ATOM 8959 N N . LEU B 1 511 ? -8.711 -45.469 -27.047 1 90.06 511 LEU B N 1
ATOM 8960 C CA . LEU B 1 511 ? -8.305 -44.062 -27.062 1 90.06 511 LEU B CA 1
ATOM 8961 C C . LEU B 1 511 ? -7.77 -43.656 -28.422 1 90.06 511 LEU B C 1
ATOM 8963 O O . LEU B 1 511 ? -7.973 -42.531 -28.875 1 90.06 511 LEU B O 1
ATOM 8967 N N . THR B 1 512 ? -7.098 -44.562 -29 1 84.94 512 THR B N 1
ATOM 8968 C CA . THR B 1 512 ? -6.602 -44.25 -30.344 1 84.94 512 THR B CA 1
ATOM 8969 C C . THR B 1 512 ? -7.758 -44 -31.297 1 84.94 512 THR B C 1
ATOM 8971 O O . THR B 1 512 ? -7.699 -43.062 -32.125 1 84.94 512 THR B O 1
ATOM 8974 N N . ARG B 1 513 ? -8.773 -44.781 -31.203 1 85.69 513 ARG B N 1
ATOM 8975 C CA . ARG B 1 513 ? -9.953 -44.594 -32.031 1 85.69 513 ARG B CA 1
ATOM 8976 C C . ARG B 1 513 ? -10.648 -43.281 -31.734 1 85.69 513 ARG B C 1
ATOM 8978 O O . ARG B 1 513 ? -11.039 -42.531 -32.656 1 85.69 513 ARG B O 1
ATOM 8985 N N . ARG B 1 514 ? -10.727 -43.031 -30.516 1 86.81 514 ARG B N 1
ATOM 8986 C CA . ARG B 1 514 ? -11.43 -41.844 -30.109 1 86.81 514 ARG B CA 1
ATOM 8987 C C . ARG B 1 514 ? -10.648 -40.594 -30.5 1 86.81 514 ARG B C 1
ATOM 8989 O O . ARG B 1 514 ? -11.242 -39.562 -30.828 1 86.81 514 ARG B O 1
ATOM 8996 N N . ILE B 1 515 ? -9.375 -40.562 -30.281 1 84.94 515 ILE B N 1
ATOM 8997 C CA . ILE B 1 515 ? -8.523 -39.438 -30.641 1 84.94 515 ILE B CA 1
ATOM 8998 C C . ILE B 1 515 ? -8.594 -39.188 -32.156 1 84.94 515 ILE B C 1
ATOM 9000 O O . ILE B 1 515 ? -8.641 -38.031 -32.594 1 84.94 515 ILE B O 1
ATOM 9004 N N . ALA B 1 516 ? -8.633 -40.219 -32.906 1 82.44 516 ALA B N 1
ATOM 9005 C CA . ALA B 1 516 ? -8.734 -40.094 -34.344 1 82.44 516 ALA B CA 1
ATOM 9006 C C . ALA B 1 516 ? -10.078 -39.5 -34.75 1 82.44 516 ALA B C 1
ATOM 9008 O O . ALA B 1 516 ? -10.148 -38.719 -35.719 1 82.44 516 ALA B O 1
ATOM 9009 N N . GLU B 1 517 ? -11.109 -39.781 -34.031 1 80.56 517 GLU B N 1
ATOM 9010 C CA . GLU B 1 517 ? -12.453 -39.312 -34.344 1 80.56 517 GLU B CA 1
ATOM 9011 C C . GLU B 1 517 ? -12.641 -37.844 -33.906 1 80.56 517 GLU B C 1
ATOM 9013 O O . GLU B 1 517 ? -13.297 -37.062 -34.594 1 80.56 517 GLU B O 1
ATOM 9018 N N . SER B 1 518 ? -12.234 -37.594 -32.656 1 74.31 518 SER B N 1
ATOM 9019 C CA . SER B 1 518 ? -12.539 -36.312 -32.031 1 74.31 518 SER B CA 1
ATOM 9020 C C . SER B 1 518 ? -11.539 -35.25 -32.469 1 74.31 518 SER B C 1
ATOM 9022 O O . SER B 1 518 ? -11.844 -34.031 -32.406 1 74.31 518 SER B O 1
ATOM 9024 N N . GLY B 1 519 ? -10.523 -35.688 -33.094 1 61.97 519 GLY B N 1
ATOM 9025 C CA . GLY B 1 519 ? -9.523 -34.688 -33.5 1 61.97 519 GLY B CA 1
ATOM 9026 C C . GLY B 1 519 ? -8.859 -34 -32.344 1 61.97 519 GLY B C 1
ATOM 9027 O O . GLY B 1 519 ? -8.422 -34.625 -31.391 1 61.97 519 GLY B O 1
ATOM 9028 N N . ALA B 1 520 ? -8.883 -32.594 -32.406 1 62 520 ALA B N 1
ATOM 9029 C CA . ALA B 1 520 ? -8.125 -31.609 -31.625 1 62 520 ALA B CA 1
ATOM 9030 C C . ALA B 1 520 ? -8.664 -31.5 -30.203 1 62 520 ALA B C 1
ATOM 9032 O O . ALA B 1 520 ? -7.992 -30.969 -29.328 1 62 520 ALA B O 1
ATOM 9033 N N . GLY B 1 521 ? -9.688 -32.188 -29.812 1 68.06 521 GLY B N 1
ATOM 9034 C CA . GLY B 1 521 ? -10.297 -31.969 -28.5 1 68.06 521 GLY B CA 1
ATOM 9035 C C . GLY B 1 521 ? -9.633 -32.75 -27.391 1 68.06 521 GLY B C 1
ATOM 9036 O O . GLY B 1 521 ? -9.727 -32.406 -26.219 1 68.06 521 GLY B O 1
ATOM 9037 N N . LEU B 1 522 ? -8.922 -33.781 -27.703 1 79.25 522 LEU B N 1
ATOM 9038 C CA . LEU B 1 522 ? -8.281 -34.594 -26.688 1 79.25 522 LEU B CA 1
ATOM 9039 C C . LEU B 1 522 ? -6.77 -34.375 -26.672 1 79.25 522 LEU B C 1
ATOM 9041 O O . LEU B 1 522 ? -5.996 -35.281 -27.016 1 79.25 522 LEU B O 1
ATOM 9045 N N . SER B 1 523 ? -6.398 -33.188 -26.172 1 82.5 523 SER B N 1
ATOM 9046 C CA . SER B 1 523 ? -5.02 -32.75 -26.328 1 82.5 523 SER B CA 1
ATOM 9047 C C . SER B 1 523 ? -4.281 -32.719 -25 1 82.5 523 SER B C 1
ATOM 9049 O O . SER B 1 523 ? -3.07 -32.469 -24.969 1 82.5 523 SER B O 1
ATOM 9051 N N . ASN B 1 524 ? -5.016 -33.062 -23.953 1 88.25 524 ASN B N 1
ATOM 9052 C CA . ASN B 1 524 ? -4.348 -33 -22.656 1 88.25 524 ASN B CA 1
ATOM 9053 C C . ASN B 1 524 ? -4.805 -34.156 -21.766 1 88.25 524 ASN B C 1
ATOM 9055 O O . ASN B 1 524 ? -5.715 -34.906 -22.109 1 88.25 524 ASN B O 1
ATOM 9059 N N . ILE B 1 525 ? -4.137 -34.312 -20.688 1 90.19 525 ILE B N 1
ATOM 9060 C CA . ILE B 1 525 ? -4.402 -35.406 -19.781 1 90.19 525 ILE B CA 1
ATOM 9061 C C . ILE B 1 525 ? -5.824 -35.312 -19.234 1 90.19 525 ILE B C 1
ATOM 9063 O O . ILE B 1 525 ? -6.52 -36.312 -19.078 1 90.19 525 ILE B O 1
ATOM 9067 N N . ASP B 1 526 ? -6.23 -34.062 -18.969 1 89.31 526 ASP B N 1
ATOM 9068 C CA . ASP B 1 526 ? -7.551 -33.844 -18.391 1 89.31 526 ASP B CA 1
ATOM 9069 C C . ASP B 1 526 ? -8.656 -34.344 -19.328 1 89.31 526 ASP B C 1
ATOM 9071 O O . ASP B 1 526 ? -9.625 -34.938 -18.875 1 89.31 526 ASP B O 1
ATOM 9075 N N . SER B 1 527 ? -8.547 -34.094 -20.578 1 88.31 527 SER B N 1
ATOM 9076 C CA . SER B 1 527 ? -9.539 -34.562 -21.562 1 88.31 527 SER B CA 1
ATOM 9077 C C . SER B 1 527 ? -9.586 -36.062 -21.656 1 88.31 527 SER B C 1
ATOM 9079 O O . SER B 1 527 ? -10.656 -36.656 -21.797 1 88.31 527 SER B O 1
ATOM 9081 N N . ILE B 1 528 ? -8.445 -36.688 -21.562 1 89.25 528 ILE B N 1
ATOM 9082 C CA . ILE B 1 528 ? -8.367 -38.125 -21.609 1 89.25 528 ILE B CA 1
ATOM 9083 C C . ILE B 1 528 ? -8.984 -38.719 -20.359 1 89.25 528 ILE B C 1
ATOM 9085 O O . ILE B 1 528 ? -9.727 -39.719 -20.422 1 89.25 528 ILE B O 1
ATOM 9089 N N . TYR B 1 529 ? -8.656 -38.156 -19.281 1 90.44 529 TYR B N 1
ATOM 9090 C CA . TYR B 1 529 ? -9.18 -38.594 -18 1 90.44 529 TYR B CA 1
ATOM 9091 C C . TYR B 1 529 ? -10.703 -38.562 -17.984 1 90.44 529 TYR B C 1
ATOM 9093 O O . TYR B 1 529 ? -11.352 -39.469 -17.453 1 90.44 529 TYR B O 1
ATOM 9101 N N . LYS B 1 530 ? -11.266 -37.562 -18.531 1 88.06 530 LYS B N 1
ATOM 9102 C CA . LYS B 1 530 ? -12.719 -37.406 -18.578 1 88.06 530 LYS B CA 1
ATOM 9103 C C . LYS B 1 530 ? -13.359 -38.438 -19.516 1 88.06 530 LYS B C 1
ATOM 9105 O O . LYS B 1 530 ? -14.516 -38.812 -19.344 1 88.06 530 LYS B O 1
ATOM 9110 N N . LEU B 1 531 ? -12.594 -38.906 -20.406 1 87 531 LEU B N 1
ATOM 9111 C CA . LEU B 1 531 ? -13.094 -39.844 -21.391 1 87 531 LEU B CA 1
ATOM 9112 C C . LEU B 1 531 ? -13.055 -41.281 -20.859 1 87 531 LEU B C 1
ATOM 9114 O O . LEU B 1 531 ? -13.859 -42.125 -21.25 1 87 531 LEU B O 1
ATOM 9118 N N . ILE B 1 532 ? -12.102 -41.531 -20 1 87.75 532 ILE B N 1
ATOM 9119 C CA . ILE B 1 532 ? -11.898 -42.875 -19.516 1 87.75 532 ILE B CA 1
ATOM 9120 C C . ILE B 1 532 ? -12.922 -43.188 -18.438 1 87.75 532 ILE B C 1
ATOM 9122 O O . ILE B 1 532 ? -13.117 -42.406 -17.5 1 87.75 532 ILE B O 1
ATOM 9126 N N . ASP B 1 533 ? -13.641 -44.25 -18.578 1 87.94 533 ASP B N 1
ATOM 9127 C CA . ASP B 1 533 ? -14.617 -44.688 -17.594 1 87.94 533 ASP B CA 1
ATOM 9128 C C . ASP B 1 533 ? -13.938 -45.406 -16.438 1 87.94 533 ASP B C 1
ATOM 9130 O O . ASP B 1 533 ? -13.195 -46.375 -16.625 1 87.94 533 ASP B O 1
ATOM 9134 N N . SER B 1 534 ? -14.219 -45.062 -15.289 1 89.19 534 SER B N 1
ATOM 9135 C CA . SER B 1 534 ? -13.531 -45.562 -14.102 1 89.19 534 SER B CA 1
ATOM 9136 C C . SER B 1 534 ? -13.914 -47.031 -13.812 1 89.19 534 SER B C 1
ATOM 9138 O O . SER B 1 534 ? -13.172 -47.75 -13.156 1 89.19 534 SER B O 1
ATOM 9140 N N . ASP B 1 535 ? -15.047 -47.438 -14.281 1 90.25 535 ASP B N 1
ATOM 9141 C CA . ASP B 1 535 ? -15.477 -48.844 -14.078 1 90.25 535 ASP B CA 1
ATOM 9142 C C . ASP B 1 535 ? -14.781 -49.781 -15.055 1 90.25 535 ASP B C 1
ATOM 9144 O O . ASP B 1 535 ? -14.414 -50.906 -14.695 1 90.25 535 ASP B O 1
ATOM 9148 N N . MET B 1 536 ? -14.594 -49.281 -16.266 1 91.38 536 MET B N 1
ATOM 9149 C CA . MET B 1 536 ? -13.977 -50.094 -17.312 1 91.38 536 MET B CA 1
ATOM 9150 C C . MET B 1 536 ? -12.453 -50.125 -17.156 1 91.38 536 MET B C 1
ATOM 9152 O O . MET B 1 536 ? -11.812 -51.125 -17.453 1 91.38 536 MET B O 1
ATOM 9156 N N . PHE B 1 537 ? -11.922 -48.969 -16.797 1 94.12 537 PHE B N 1
ATOM 9157 C CA . PHE B 1 537 ? -10.477 -48.844 -16.703 1 94.12 537 PHE B CA 1
ATOM 9158 C C . PHE B 1 537 ? -10.078 -48.312 -15.32 1 94.12 537 PHE B C 1
ATOM 9160 O O . PHE B 1 537 ? -9.453 -47.25 -15.211 1 94.12 537 PHE B O 1
ATOM 9167 N N . PRO B 1 538 ? -10.312 -48.969 -14.281 1 93.06 538 PRO B N 1
ATOM 9168 C CA . PRO B 1 538 ? -10.078 -48.469 -12.93 1 93.06 538 PRO B CA 1
ATOM 9169 C C . PRO B 1 538 ? -8.609 -48.188 -12.656 1 93.06 538 PRO B C 1
ATOM 9171 O O . PRO B 1 538 ? -8.281 -47.188 -12.016 1 93.06 538 PRO B O 1
ATOM 9174 N N . GLY B 1 539 ? -7.766 -49.062 -13.117 1 94.5 539 GLY B N 1
ATOM 9175 C CA . GLY B 1 539 ? -6.348 -48.844 -12.906 1 94.5 539 GLY B CA 1
ATOM 9176 C C . GLY B 1 539 ? -5.832 -47.594 -13.625 1 94.5 539 GLY B C 1
ATOM 9177 O O . GLY B 1 539 ? -5.172 -46.75 -13.016 1 94.5 539 GLY B O 1
ATOM 9178 N N . LEU B 1 540 ? -6.18 -47.5 -14.867 1 94.62 540 LEU B N 1
ATOM 9179 C CA . LEU B 1 540 ? -5.727 -46.406 -15.68 1 94.62 540 LEU B CA 1
ATOM 9180 C C . LEU B 1 540 ? -6.34 -45.094 -15.188 1 94.62 540 LEU B C 1
ATOM 9182 O O . LEU B 1 540 ? -5.699 -44.031 -15.25 1 94.62 540 LEU B O 1
ATOM 9186 N N . SER B 1 541 ? -7.562 -45.156 -14.766 1 93.19 541 SER B N 1
ATOM 9187 C CA . SER B 1 541 ? -8.203 -43.969 -14.188 1 93.19 541 SER B CA 1
ATOM 9188 C C . SER B 1 541 ? -7.422 -43.438 -12.992 1 93.19 541 SER B C 1
ATOM 9190 O O . SER B 1 541 ? -7.23 -42.25 -12.859 1 93.19 541 SER B O 1
ATOM 9192 N N . GLY B 1 542 ? -6.996 -44.344 -12.172 1 93.44 542 GLY B N 1
ATOM 9193 C CA . GLY B 1 542 ? -6.172 -43.969 -11.039 1 93.44 542 GLY B CA 1
ATOM 9194 C C . GLY B 1 542 ? -4.852 -43.344 -11.438 1 93.44 542 GLY B C 1
ATOM 9195 O O . GLY B 1 542 ? -4.391 -42.375 -10.812 1 93.44 542 GLY B O 1
ATOM 9196 N N . VAL B 1 543 ? -4.273 -43.875 -12.453 1 94.81 543 VAL B N 1
ATOM 9197 C CA . VAL B 1 543 ? -2.984 -43.375 -12.938 1 94.81 543 VAL B CA 1
ATOM 9198 C C . VAL B 1 543 ? -3.139 -41.969 -13.5 1 94.81 543 VAL B C 1
ATOM 9200 O O . VAL B 1 543 ? -2.348 -41.062 -13.188 1 94.81 543 VAL B O 1
ATOM 9203 N N . PHE B 1 544 ? -4.176 -41.75 -14.297 1 93.94 544 PHE B N 1
ATOM 9204 C CA . PHE B 1 544 ? -4.41 -40.438 -14.898 1 93.94 544 PHE B CA 1
ATOM 9205 C C . PHE B 1 544 ? -4.75 -39.406 -13.828 1 93.94 544 PHE B C 1
ATOM 9207 O O . PHE B 1 544 ? -4.301 -38.281 -13.898 1 93.94 544 PHE B O 1
ATOM 9214 N N . GLN B 1 545 ? -5.5 -39.781 -12.891 1 93.44 545 GLN B N 1
ATOM 9215 C CA . GLN B 1 545 ? -5.832 -38.906 -11.789 1 93.44 545 GLN B CA 1
ATOM 9216 C C . GLN B 1 545 ? -4.582 -38.469 -11.023 1 93.44 545 GLN B C 1
ATOM 9218 O O . GLN B 1 545 ? -4.434 -37.312 -10.656 1 93.44 545 GLN B O 1
ATOM 9223 N N . THR B 1 546 ? -3.75 -39.438 -10.742 1 94.81 546 THR B N 1
ATOM 9224 C CA . THR B 1 546 ? -2.502 -39.156 -10.039 1 94.81 546 THR B CA 1
ATOM 9225 C C . THR B 1 546 ? -1.643 -38.188 -10.82 1 94.81 546 THR B C 1
ATOM 9227 O O . THR B 1 546 ? -1.103 -37.219 -10.25 1 94.81 546 THR B O 1
ATOM 9230 N N . ALA B 1 547 ? -1.555 -38.375 -12.109 1 94.5 547 ALA B N 1
ATOM 9231 C CA . ALA B 1 547 ? -0.762 -37.531 -12.969 1 94.5 547 ALA B CA 1
ATOM 9232 C C . ALA B 1 547 ? -1.287 -36.094 -12.93 1 94.5 547 ALA B C 1
ATOM 9234 O O . ALA B 1 547 ? -0.506 -35.125 -12.891 1 94.5 547 ALA B O 1
ATOM 9235 N N . LEU B 1 548 ? -2.576 -35.938 -12.891 1 93.75 548 LEU B N 1
ATOM 9236 C CA . LEU B 1 548 ? -3.217 -34.625 -12.883 1 93.75 548 LEU B CA 1
ATOM 9237 C C . LEU B 1 548 ? -3.035 -33.938 -11.531 1 93.75 548 LEU B C 1
ATOM 9239 O O . LEU B 1 548 ? -3.102 -32.719 -11.438 1 93.75 548 LEU B O 1
ATOM 9243 N N . THR B 1 549 ? -2.854 -34.688 -10.492 1 95.12 549 THR B N 1
ATOM 9244 C CA . THR B 1 549 ? -2.768 -34.156 -9.133 1 95.12 549 THR B CA 1
ATOM 9245 C C . THR B 1 549 ? -1.356 -33.656 -8.836 1 95.12 549 THR B C 1
ATOM 9247 O O . THR B 1 549 ? -1.141 -32.938 -7.859 1 95.12 549 THR B O 1
ATOM 9250 N N . ILE B 1 550 ? -0.383 -34 -9.672 1 94.75 550 ILE B N 1
ATOM 9251 C CA . ILE B 1 550 ? 0.994 -33.562 -9.477 1 94.75 550 ILE B CA 1
ATOM 9252 C C . ILE B 1 550 ? 1.129 -32.094 -9.906 1 94.75 550 ILE B C 1
ATOM 9254 O O . ILE B 1 550 ? 0.83 -31.75 -11.047 1 94.75 550 ILE B O 1
ATOM 9258 N N . PRO B 1 551 ? 1.566 -31.219 -9.008 1 94.19 551 PRO B N 1
ATOM 9259 C CA . PRO B 1 551 ? 1.697 -29.797 -9.359 1 94.19 551 PRO B CA 1
ATOM 9260 C C . PRO B 1 551 ? 2.918 -29.516 -10.234 1 94.19 551 PRO B C 1
ATOM 9262 O O . PRO B 1 551 ? 3.889 -30.281 -10.203 1 94.19 551 PRO B O 1
ATOM 9265 N N . VAL B 1 552 ? 2.844 -28.453 -10.938 1 93.25 552 VAL B N 1
ATOM 9266 C CA . VAL B 1 552 ? 3.932 -28.047 -11.82 1 93.25 552 VAL B CA 1
ATOM 9267 C C . VAL B 1 552 ? 4.789 -27 -11.125 1 93.25 552 VAL B C 1
ATOM 9269 O O . VAL B 1 552 ? 6.004 -26.938 -11.336 1 93.25 552 VAL B O 1
ATOM 9272 N N . SER B 1 553 ? 4.09 -26.188 -10.406 1 91.81 553 SER B N 1
ATOM 9273 C CA . SER B 1 553 ? 4.773 -25.062 -9.773 1 91.81 553 SER B CA 1
ATOM 9274 C C . SER B 1 553 ? 4.145 -24.719 -8.43 1 91.81 553 SER B C 1
ATOM 9276 O O . SER B 1 553 ? 3.096 -25.266 -8.07 1 91.81 553 SER B O 1
ATOM 9278 N N . SER B 1 554 ? 4.859 -23.906 -7.664 1 91.25 554 SER B N 1
ATOM 9279 C CA . SER B 1 554 ? 4.344 -23.391 -6.402 1 91.25 554 SER B CA 1
ATOM 9280 C C . SER B 1 554 ? 3.881 -21.953 -6.539 1 91.25 554 SER B C 1
ATOM 9282 O O . SER B 1 554 ? 3.941 -21.172 -5.578 1 91.25 554 SER B O 1
ATOM 9284 N N . CYS B 1 555 ? 3.434 -21.531 -7.715 1 91.5 555 CYS B N 1
ATOM 9285 C CA . CYS B 1 555 ? 3.059 -20.156 -8 1 91.5 555 CYS B CA 1
ATOM 9286 C C . CYS B 1 555 ? 1.836 -19.75 -7.195 1 91.5 555 CYS B C 1
ATOM 9288 O O . CYS B 1 555 ? 1.664 -18.562 -6.879 1 91.5 555 CYS B O 1
ATOM 9290 N N . THR B 1 556 ? 0.991 -20.719 -6.891 1 93.19 556 THR B N 1
ATOM 9291 C CA . THR B 1 556 ? -0.174 -20.422 -6.062 1 93.19 556 THR B CA 1
ATOM 9292 C C . THR B 1 556 ? 0.251 -19.875 -4.707 1 93.19 556 THR B C 1
ATOM 9294 O O . THR B 1 556 ? -0.415 -18.984 -4.152 1 93.19 556 THR B O 1
ATOM 9297 N N . CYS B 1 557 ? 1.326 -20.359 -4.207 1 93.5 557 CYS B N 1
ATOM 9298 C CA . CYS B 1 557 ? 1.863 -19.844 -2.955 1 93.5 557 CYS B CA 1
ATOM 9299 C C . CYS B 1 557 ? 2.334 -18.406 -3.117 1 93.5 557 CYS B C 1
ATOM 9301 O O . CYS B 1 557 ? 2.076 -17.562 -2.256 1 93.5 557 CYS B O 1
ATOM 9303 N N . GLU B 1 558 ? 2.975 -18.125 -4.199 1 88.62 558 GLU B N 1
ATOM 9304 C CA . GLU B 1 558 ? 3.428 -16.766 -4.473 1 88.62 558 GLU B CA 1
ATOM 9305 C C . GLU B 1 558 ? 2.25 -15.797 -4.562 1 88.62 558 GLU B C 1
ATOM 9307 O O . GLU B 1 558 ? 2.332 -14.664 -4.09 1 88.62 558 GLU B O 1
ATOM 9312 N N . ARG B 1 559 ? 1.242 -16.266 -5.199 1 89.38 559 ARG B N 1
ATOM 9313 C CA . ARG B 1 559 ? 0.042 -15.445 -5.316 1 89.38 559 ARG B CA 1
ATOM 9314 C C . ARG B 1 559 ? -0.573 -15.172 -3.949 1 89.38 559 ARG B C 1
ATOM 9316 O O . ARG B 1 559 ? -1.149 -14.102 -3.725 1 89.38 559 ARG B O 1
ATOM 9323 N N . SER B 1 560 ? -0.494 -16.125 -3.125 1 92.19 560 SER B N 1
ATOM 9324 C CA . SER B 1 560 ? -1.017 -15.953 -1.775 1 92.19 560 SER B CA 1
ATOM 9325 C C . SER B 1 560 ? -0.263 -14.852 -1.033 1 92.19 560 SER B C 1
ATOM 9327 O O . SER B 1 560 ? -0.853 -14.117 -0.242 1 92.19 560 SER B O 1
ATOM 9329 N N . PHE B 1 561 ? 1.013 -14.711 -1.323 1 88.5 561 PHE B N 1
ATOM 9330 C CA . PHE B 1 561 ? 1.792 -13.656 -0.696 1 88.5 561 PHE B CA 1
ATOM 9331 C C . PHE B 1 561 ? 1.377 -12.289 -1.23 1 88.5 561 PHE B C 1
ATOM 9333 O O . PHE B 1 561 ? 1.394 -11.297 -0.497 1 88.5 561 PHE B O 1
ATOM 9340 N N . SER B 1 562 ? 1.066 -12.273 -2.473 1 84.75 562 SER B N 1
ATOM 9341 C CA . SER B 1 562 ? 0.543 -11.031 -3.035 1 84.75 562 SER B CA 1
ATOM 9342 C C . SER B 1 562 ? -0.743 -10.609 -2.334 1 84.75 562 SER B C 1
ATOM 9344 O O . SER B 1 562 ? -0.937 -9.43 -2.047 1 84.75 562 SER B O 1
ATOM 9346 N N . ALA B 1 563 ? -1.559 -11.547 -2.137 1 86.31 563 ALA B N 1
ATOM 9347 C CA . ALA B 1 563 ? -2.799 -11.281 -1.413 1 86.31 563 ALA B CA 1
ATOM 9348 C C . ALA B 1 563 ? -2.514 -10.797 0.004 1 86.31 563 ALA B C 1
ATOM 9350 O O . ALA B 1 563 ? -3.186 -9.891 0.505 1 86.31 563 ALA B O 1
ATOM 9351 N N . LEU B 1 564 ? -1.532 -11.398 0.597 1 85.56 564 LEU B N 1
ATOM 9352 C CA . LEU B 1 564 ? -1.142 -11.016 1.95 1 85.56 564 LEU B CA 1
ATOM 9353 C C . LEU B 1 564 ? -0.674 -9.57 1.995 1 85.56 564 LEU B C 1
ATOM 9355 O O . LEU B 1 564 ? -1.018 -8.828 2.92 1 85.56 564 LEU B O 1
ATOM 9359 N N . ARG B 1 565 ? 0.074 -9.203 1.058 1 82.5 565 ARG B N 1
ATOM 9360 C CA . ARG B 1 565 ? 0.574 -7.832 0.991 1 82.5 565 ARG B CA 1
ATOM 9361 C C . ARG B 1 565 ? -0.573 -6.836 0.859 1 82.5 565 ARG B C 1
ATOM 9363 O O . ARG B 1 565 ? -0.542 -5.762 1.466 1 82.5 565 ARG B O 1
ATOM 9370 N N . ARG B 1 566 ? -1.524 -7.172 0.143 1 79.5 566 ARG B N 1
ATOM 9371 C CA . ARG B 1 566 ? -2.695 -6.316 -0.022 1 79.5 566 ARG B CA 1
ATOM 9372 C C . ARG B 1 566 ? -3.467 -6.188 1.287 1 79.5 566 ARG B C 1
ATOM 9374 O O . ARG B 1 566 ? -3.98 -5.113 1.605 1 79.5 566 ARG B O 1
ATOM 9381 N N . LEU B 1 567 ? -3.508 -7.273 1.943 1 81.94 567 LEU B N 1
ATOM 9382 C CA . LEU B 1 567 ? -4.227 -7.285 3.213 1 81.94 567 LEU B CA 1
ATOM 9383 C C . LEU B 1 567 ? -3.52 -6.414 4.246 1 81.94 567 LEU B C 1
ATOM 9385 O O . LEU B 1 567 ? -4.172 -5.77 5.07 1 81.94 567 LEU B O 1
ATOM 9389 N N . HIS B 1 568 ? -2.156 -6.406 4.238 1 77 568 HIS B N 1
ATOM 9390 C CA . HIS B 1 568 ? -1.392 -5.586 5.176 1 77 568 HIS B CA 1
ATOM 9391 C C . HIS B 1 568 ? -1.593 -4.102 4.898 1 77 568 HIS B C 1
ATOM 9393 O O . HIS B 1 568 ? -1.502 -3.279 5.812 1 77 568 HIS B O 1
ATOM 9399 N N . THR B 1 569 ? -1.646 -3.711 3.674 1 63.34 569 THR B N 1
ATOM 9400 C CA . THR B 1 569 ? -1.827 -2.305 3.328 1 63.34 569 THR B CA 1
ATOM 9401 C C . THR B 1 569 ? -3.088 -1.745 3.98 1 63.34 569 THR B C 1
ATOM 9403 O O . THR B 1 569 ? -3.115 -0.583 4.391 1 63.34 569 THR B O 1
ATOM 9406 N N . TRP B 1 570 ? -4.004 -2.596 4.051 1 56.56 570 TRP B N 1
ATOM 9407 C CA . TRP B 1 570 ? -5.293 -2.131 4.559 1 56.56 570 TRP B CA 1
ATOM 9408 C C . TRP B 1 570 ? -5.371 -2.295 6.074 1 56.56 570 TRP B C 1
ATOM 9410 O O . TRP B 1 570 ? -5.969 -1.465 6.762 1 56.56 570 TRP B O 1
ATOM 9420 N N . LEU B 1 571 ? -4.723 -3.529 6.426 1 55.12 571 LEU B N 1
ATOM 9421 C CA . LEU B 1 571 ? -4.934 -3.938 7.812 1 55.12 571 LEU B CA 1
ATOM 9422 C C . LEU B 1 571 ? -3.82 -3.416 8.711 1 55.12 571 LEU B C 1
ATOM 9424 O O . LEU B 1 571 ? -2.678 -3.27 8.266 1 55.12 571 LEU B O 1
ATOM 9428 N N . ARG B 1 572 ? -4.121 -2.824 9.75 1 53.91 572 ARG B N 1
ATOM 9429 C CA . ARG B 1 572 ? -3.135 -2.383 10.734 1 53.91 572 ARG B CA 1
ATOM 9430 C C . ARG B 1 572 ? -2.145 -3.496 11.055 1 53.91 572 ARG B C 1
ATOM 9432 O O . ARG B 1 572 ? -2.525 -4.664 11.148 1 53.91 572 ARG B O 1
ATOM 9439 N N . ARG B 1 573 ? -0.955 -3.52 10.711 1 53.5 573 ARG B N 1
ATOM 9440 C CA . ARG B 1 573 ? 0.176 -4.406 10.961 1 53.5 573 ARG B CA 1
ATOM 9441 C C . ARG B 1 573 ? 0.071 -5.055 12.336 1 53.5 573 ARG B C 1
ATOM 9443 O O . ARG B 1 573 ? 0.832 -5.969 12.656 1 53.5 573 ARG B O 1
ATOM 9450 N N . THR B 1 574 ? -0.946 -4.734 13.133 1 55.94 574 THR B N 1
ATOM 9451 C CA . THR B 1 574 ? -0.974 -5.262 14.492 1 55.94 574 THR B CA 1
ATOM 9452 C C . THR B 1 574 ? -1.834 -6.52 14.562 1 55.94 574 THR B C 1
ATOM 9454 O O . THR B 1 574 ? -2.107 -7.027 15.656 1 55.94 574 THR B O 1
ATOM 9457 N N . MET B 1 575 ? -2.131 -7 13.375 1 63.66 575 MET B N 1
ATOM 9458 C CA . MET B 1 575 ? -3.043 -8.141 13.422 1 63.66 575 MET B CA 1
ATOM 9459 C C . MET B 1 575 ? -2.309 -9.406 13.844 1 63.66 575 MET B C 1
ATOM 9461 O O . MET B 1 575 ? -1.169 -9.641 13.438 1 63.66 575 MET B O 1
ATOM 9465 N N . GLY B 1 576 ? -2.877 -10.156 14.734 1 73.88 576 GLY B N 1
ATOM 9466 C CA . GLY B 1 576 ? -2.336 -11.453 15.133 1 73.88 576 GLY B CA 1
ATOM 9467 C C . GLY B 1 576 ? -2.279 -12.445 13.984 1 73.88 576 GLY B C 1
ATOM 9468 O O . GLY B 1 576 ? -3 -12.305 13 1 73.88 576 GLY B O 1
ATOM 9469 N N . GLN B 1 577 ? -1.477 -13.406 14.039 1 79.19 577 GLN B N 1
ATOM 9470 C CA . GLN B 1 577 ? -1.213 -14.414 13.016 1 79.19 577 GLN B CA 1
ATOM 9471 C C . GLN B 1 577 ? -2.49 -15.148 12.625 1 79.19 577 GLN B C 1
ATOM 9473 O O . GLN B 1 577 ? -2.742 -15.383 11.445 1 79.19 577 GLN B O 1
ATOM 9478 N N . GLU B 1 578 ? -3.275 -15.477 13.578 1 84.25 578 GLU B N 1
ATOM 9479 C CA . GLU B 1 578 ? -4.48 -16.25 13.297 1 84.25 578 GLU B CA 1
ATOM 9480 C C . GLU B 1 578 ? -5.473 -15.445 12.461 1 84.25 578 GLU B C 1
ATOM 9482 O O . GLU B 1 578 ? -5.988 -15.938 11.461 1 84.25 578 GLU B O 1
ATOM 9487 N N . ARG B 1 579 ? -5.711 -14.312 12.867 1 88.38 579 ARG B N 1
ATOM 9488 C CA . ARG B 1 579 ? -6.629 -13.453 12.133 1 88.38 579 ARG B CA 1
ATOM 9489 C C . ARG B 1 579 ? -6.129 -13.211 10.711 1 88.38 579 ARG B C 1
ATOM 9491 O O . ARG B 1 579 ? -6.918 -13.227 9.766 1 88.38 579 ARG B O 1
ATOM 9498 N N . LEU B 1 580 ? -4.855 -13.047 10.641 1 88.38 580 LEU B N 1
ATOM 9499 C CA . LEU B 1 580 ? -4.254 -12.828 9.328 1 88.38 580 LEU B CA 1
ATOM 9500 C C . LEU B 1 580 ? -4.5 -14.016 8.406 1 88.38 580 LEU B C 1
ATOM 9502 O O . LEU B 1 580 ? -4.887 -13.844 7.25 1 88.38 580 LEU B O 1
ATOM 9506 N N . THR B 1 581 ? -4.305 -15.156 8.914 1 92.25 581 THR B N 1
ATOM 9507 C CA . THR B 1 581 ? -4.48 -16.391 8.141 1 92.25 581 THR B CA 1
ATOM 9508 C C . THR B 1 581 ? -5.93 -16.547 7.703 1 92.25 581 THR B C 1
ATOM 9510 O O . THR B 1 581 ? -6.203 -16.891 6.551 1 92.25 581 THR B O 1
ATOM 9513 N N . HIS B 1 582 ? -6.82 -16.328 8.633 1 94.44 582 HIS B N 1
ATOM 9514 C CA . HIS B 1 582 ? -8.242 -16.469 8.328 1 94.44 582 HIS B CA 1
ATOM 9515 C C . HIS B 1 582 ? -8.664 -15.469 7.25 1 94.44 582 HIS B C 1
ATOM 9517 O O . HIS B 1 582 ? -9.398 -15.82 6.324 1 94.44 582 HIS B O 1
ATOM 9523 N N . LEU B 1 583 ? -8.195 -14.258 7.375 1 93.25 583 LEU B N 1
ATOM 9524 C CA . LEU B 1 583 ? -8.539 -13.234 6.391 1 93.25 583 LEU B CA 1
ATOM 9525 C C . LEU B 1 583 ? -7.938 -13.57 5.027 1 93.25 583 LEU B C 1
ATOM 9527 O O . LEU B 1 583 ? -8.578 -13.352 3.996 1 93.25 583 LEU B O 1
ATOM 9531 N N . ALA B 1 584 ? -6.703 -14.047 5.027 1 93.69 584 ALA B N 1
ATOM 9532 C CA . ALA B 1 584 ? -6.074 -14.469 3.779 1 93.69 584 ALA B CA 1
ATOM 9533 C C . ALA B 1 584 ? -6.891 -15.562 3.096 1 93.69 584 ALA B C 1
ATOM 9535 O O . ALA B 1 584 ? -7.121 -15.516 1.885 1 93.69 584 ALA B O 1
ATOM 9536 N N . LEU B 1 585 ? -7.297 -16.516 3.895 1 96 585 LEU B N 1
ATOM 9537 C CA . LEU B 1 585 ? -8.102 -17.609 3.365 1 96 585 LEU B CA 1
ATOM 9538 C C . LEU B 1 585 ? -9.391 -17.078 2.738 1 96 585 LEU B C 1
ATOM 9540 O O . LEU B 1 585 ? -9.758 -17.5 1.637 1 96 585 LEU B O 1
ATOM 9544 N N . MET B 1 586 ? -10.047 -16.172 3.404 1 95.56 586 MET B N 1
ATOM 9545 C CA . MET B 1 586 ? -11.305 -15.617 2.928 1 95.56 586 MET B CA 1
ATOM 9546 C C . MET B 1 586 ? -11.102 -14.844 1.63 1 95.56 586 MET B C 1
ATOM 9548 O O . MET B 1 586 ? -11.938 -14.898 0.728 1 95.56 586 MET B O 1
ATOM 9552 N N . SER B 1 587 ? -10.023 -14.133 1.522 1 93.19 587 SER B N 1
ATOM 9553 C CA . SER B 1 587 ? -9.758 -13.273 0.373 1 93.19 587 SER B CA 1
ATOM 9554 C C . SER B 1 587 ? -9.289 -14.094 -0.831 1 93.19 587 SER B C 1
ATOM 9556 O O . SER B 1 587 ? -9.586 -13.734 -1.976 1 93.19 587 SER B O 1
ATOM 9558 N N . ILE B 1 588 ? -8.547 -15.125 -0.616 1 94.25 588 ILE B N 1
ATOM 9559 C CA . ILE B 1 588 ? -7.977 -15.93 -1.692 1 94.25 588 ILE B CA 1
ATOM 9560 C C . ILE B 1 588 ? -9.023 -16.922 -2.199 1 94.25 588 ILE B C 1
ATOM 9562 O O . ILE B 1 588 ? -9.234 -17.047 -3.408 1 94.25 588 ILE B O 1
ATOM 9566 N N . GLU B 1 589 ? -9.641 -17.594 -1.268 1 95.19 589 GLU B N 1
ATOM 9567 C CA . GLU B 1 589 ? -10.664 -18.578 -1.618 1 95.19 589 GLU B CA 1
ATOM 9568 C C . GLU B 1 589 ? -12.055 -17.953 -1.6 1 95.19 589 GLU B C 1
ATOM 9570 O O . GLU B 1 589 ? -12.969 -18.484 -0.965 1 95.19 589 GLU B O 1
ATOM 9575 N N . ARG B 1 590 ? -12.195 -16.922 -2.275 1 92.25 590 ARG B N 1
ATOM 9576 C CA . ARG B 1 590 ? -13.414 -16.125 -2.238 1 92.25 590 ARG B CA 1
ATOM 9577 C C . ARG B 1 590 ? -14.594 -16.891 -2.826 1 92.25 590 ARG B C 1
ATOM 9579 O O . ARG B 1 590 ? -15.727 -16.75 -2.371 1 92.25 590 ARG B O 1
ATOM 9586 N N . HIS B 1 591 ? -14.375 -17.688 -3.859 1 89.38 591 HIS B N 1
ATOM 9587 C CA . HIS B 1 591 ? -15.445 -18.469 -4.48 1 89.38 591 HIS B CA 1
ATOM 9588 C C . HIS B 1 591 ? -16.047 -19.469 -3.498 1 89.38 591 HIS B C 1
ATOM 9590 O O . HIS B 1 591 ? -17.266 -19.641 -3.432 1 89.38 591 HIS B O 1
ATOM 9596 N N . ALA B 1 592 ? -15.141 -20.109 -2.818 1 90.31 592 ALA B N 1
ATOM 9597 C CA . ALA B 1 592 ? -15.602 -21.062 -1.801 1 90.31 592 ALA B CA 1
ATOM 9598 C C . ALA B 1 592 ? -16.406 -20.344 -0.721 1 90.31 592 ALA B C 1
ATOM 9600 O O . ALA B 1 592 ? -17.422 -20.875 -0.252 1 90.31 592 ALA B O 1
ATOM 9601 N N . LEU B 1 593 ? -15.992 -19.219 -0.36 1 93.25 593 LEU B N 1
ATOM 9602 C CA . LEU B 1 593 ? -16.688 -18.438 0.666 1 93.25 593 LEU B CA 1
ATOM 9603 C C . LEU B 1 593 ? -18.047 -17.969 0.168 1 93.25 593 LEU B C 1
ATOM 9605 O O . LEU B 1 593 ? -19.031 -18.016 0.909 1 93.25 593 LEU B O 1
ATOM 9609 N N . TYR B 1 594 ? -18.062 -17.531 -1.035 1 90.19 594 TYR B N 1
ATOM 9610 C CA . TYR B 1 594 ? -19.297 -17.047 -1.636 1 90.19 594 TYR B CA 1
ATOM 9611 C C . TYR B 1 594 ? -20.375 -18.125 -1.606 1 90.19 594 TYR B C 1
ATOM 9613 O O . TYR B 1 594 ? -21.547 -17.828 -1.315 1 90.19 594 TYR B O 1
ATOM 9621 N N . ASN B 1 595 ? -20.016 -19.297 -1.781 1 88.5 595 ASN B N 1
ATOM 9622 C CA . ASN B 1 595 ? -20.953 -20.406 -1.89 1 88.5 595 ASN B CA 1
ATOM 9623 C C . ASN B 1 595 ? -21.266 -21.016 -0.524 1 88.5 595 ASN B C 1
ATOM 9625 O O . ASN B 1 595 ? -22.109 -21.906 -0.416 1 88.5 595 ASN B O 1
ATOM 9629 N N . SER B 1 596 ? -20.641 -20.562 0.455 1 92.06 596 SER B N 1
ATOM 9630 C CA . SER B 1 596 ? -20.906 -21.078 1.795 1 92.06 596 SER B CA 1
ATOM 9631 C C . SER B 1 596 ? -22.266 -20.594 2.311 1 92.06 596 SER B C 1
ATOM 9633 O O . SER B 1 596 ? -22.625 -19.422 2.121 1 92.06 596 SER B O 1
ATOM 9635 N N . ASP B 1 597 ? -22.969 -21.5 2.932 1 91.88 597 ASP B N 1
ATOM 9636 C CA . ASP B 1 597 ? -24.281 -21.188 3.473 1 91.88 597 ASP B CA 1
ATOM 9637 C C . ASP B 1 597 ? -24.172 -20.375 4.758 1 91.88 597 ASP B C 1
ATOM 9639 O O . ASP B 1 597 ? -23.391 -20.719 5.652 1 91.88 597 ASP B O 1
ATOM 9643 N N . HIS B 1 598 ? -25.016 -19.312 4.859 1 94.19 598 HIS B N 1
ATOM 9644 C CA . HIS B 1 598 ? -25.016 -18.453 6.043 1 94.19 598 HIS B CA 1
ATOM 9645 C C . HIS B 1 598 ? -25.312 -19.266 7.305 1 94.19 598 HIS B C 1
ATOM 9647 O O . HIS B 1 598 ? -24.688 -19.047 8.344 1 94.19 598 HIS B O 1
ATOM 9653 N N . ASN B 1 599 ? -26.188 -20.172 7.148 1 92.62 599 ASN B N 1
ATOM 9654 C CA . ASN B 1 599 ? -26.625 -20.938 8.312 1 92.62 599 ASN B CA 1
ATOM 9655 C C . ASN B 1 599 ? -25.516 -21.844 8.828 1 92.62 599 ASN B C 1
ATOM 9657 O O . ASN B 1 599 ? -25.391 -22.062 10.039 1 92.62 599 ASN B O 1
ATOM 9661 N N . GLN B 1 600 ? -24.766 -22.344 7.922 1 92.62 600 GLN B N 1
ATOM 9662 C CA . GLN B 1 600 ? -23.641 -23.172 8.328 1 92.62 600 GLN B CA 1
ATOM 9663 C C . GLN B 1 600 ? -22.625 -22.375 9.125 1 92.62 600 GLN B C 1
ATOM 9665 O O . GLN B 1 600 ? -22.062 -22.859 10.109 1 92.62 600 GLN B O 1
ATOM 9670 N N . ILE B 1 601 ? -22.375 -21.172 8.688 1 95.62 601 ILE B N 1
ATOM 9671 C CA . ILE B 1 601 ? -21.422 -20.312 9.359 1 95.62 601 ILE B CA 1
ATOM 9672 C C . ILE B 1 601 ? -21.953 -19.922 10.734 1 95.62 601 ILE B C 1
ATOM 9674 O O . ILE B 1 601 ? -21.188 -19.875 11.711 1 95.62 601 ILE B O 1
ATOM 9678 N N . ILE B 1 602 ? -23.266 -19.641 10.852 1 95.31 602 ILE B N 1
ATOM 9679 C CA . ILE B 1 602 ? -23.891 -19.312 12.133 1 95.31 602 ILE B CA 1
ATOM 9680 C C . ILE B 1 602 ? -23.766 -20.5 13.094 1 95.31 602 ILE B C 1
ATOM 9682 O O . ILE B 1 602 ? -23.469 -20.312 14.273 1 95.31 602 ILE B O 1
ATOM 9686 N N . ASP B 1 603 ? -23.969 -21.672 12.531 1 93.12 603 ASP B N 1
ATOM 9687 C CA . ASP B 1 603 ? -23.828 -22.859 13.359 1 93.12 603 ASP B CA 1
ATOM 9688 C C . ASP B 1 603 ? -22.391 -23.016 13.867 1 93.12 603 ASP B C 1
ATOM 9690 O O . ASP B 1 603 ? -22.172 -23.375 15.023 1 93.12 603 ASP B O 1
ATOM 9694 N N . GLN B 1 604 ? -21.469 -22.781 12.984 1 92.75 604 GLN B N 1
ATOM 9695 C CA . GLN B 1 604 ? -20.062 -22.828 13.383 1 92.75 604 GLN B CA 1
ATOM 9696 C C . GLN B 1 604 ? -19.766 -21.797 14.469 1 92.75 604 GLN B C 1
ATOM 9698 O O . GLN B 1 604 ? -19.078 -22.094 15.445 1 92.75 604 GLN B O 1
ATOM 9703 N N . PHE B 1 605 ? -20.312 -20.594 14.32 1 94.56 605 PHE B N 1
ATOM 9704 C CA . PHE B 1 605 ? -20.156 -19.516 15.289 1 94.56 605 PHE B CA 1
ATOM 9705 C C . PHE B 1 605 ? -20.734 -19.906 16.641 1 94.56 605 PHE B C 1
ATOM 9707 O O . PHE B 1 605 ? -20.125 -19.656 17.688 1 94.56 605 PHE B O 1
ATOM 9714 N N . ALA B 1 606 ? -21.844 -20.578 16.594 1 92.19 606 ALA B N 1
ATOM 9715 C CA . ALA B 1 606 ? -22.531 -20.984 17.812 1 92.19 606 ALA B CA 1
ATOM 9716 C C . ALA B 1 606 ? -21.734 -22.047 18.562 1 92.19 606 ALA B C 1
ATOM 9718 O O . ALA B 1 606 ? -21.828 -22.156 19.797 1 92.19 606 ALA B O 1
ATOM 9719 N N . GLN B 1 607 ? -20.922 -22.75 17.859 1 90 607 GLN B N 1
ATOM 9720 C CA . GLN B 1 607 ? -20.219 -23.891 18.438 1 90 607 GLN B CA 1
ATOM 9721 C C . GLN B 1 607 ? -18.844 -23.469 18.984 1 90 607 GLN B C 1
ATOM 9723 O O . GLN B 1 607 ? -18.219 -24.234 19.734 1 90 607 GLN B O 1
ATOM 9728 N N . LEU B 1 608 ? -18.375 -22.328 18.609 1 89.38 608 LEU B N 1
ATOM 9729 C CA . LEU B 1 608 ? -17.047 -21.906 19.016 1 89.38 608 LEU B CA 1
ATOM 9730 C C . LEU B 1 608 ? -16.938 -21.797 20.531 1 89.38 608 LEU B C 1
ATOM 9732 O O . LEU B 1 608 ? -15.914 -22.156 21.109 1 89.38 608 LEU B O 1
ATOM 9736 N N . LYS B 1 609 ? -17.969 -21.281 21.172 1 86.88 609 LYS B N 1
ATOM 9737 C CA . LYS B 1 609 ? -18.062 -21.141 22.625 1 86.88 609 LYS B CA 1
ATOM 9738 C C . LYS B 1 609 ? -19.516 -21.062 23.078 1 86.88 609 LYS B C 1
ATOM 9740 O O . LYS B 1 609 ? -20.406 -20.812 22.266 1 86.88 609 LYS B O 1
ATOM 9745 N N . PRO B 1 610 ? -19.688 -21.312 24.297 1 83.75 610 PRO B N 1
ATOM 9746 C CA . PRO B 1 610 ? -21.062 -21.156 24.781 1 83.75 610 PRO B CA 1
ATOM 9747 C C . PRO B 1 610 ? -21.578 -19.734 24.656 1 83.75 610 PRO B C 1
ATOM 9749 O O . PRO B 1 610 ? -20.859 -18.781 24.969 1 83.75 610 PRO B O 1
ATOM 9752 N N . ARG B 1 611 ? -22.812 -19.641 24.156 1 86.44 611 ARG B N 1
ATOM 9753 C CA . ARG B 1 611 ? -23.422 -18.328 23.938 1 86.44 611 ARG B CA 1
ATOM 9754 C C . ARG B 1 611 ? -24.516 -18.062 24.969 1 86.44 611 ARG B C 1
ATOM 9756 O O . ARG B 1 611 ? -25.125 -19 25.5 1 86.44 611 ARG B O 1
ATOM 9763 N N . ARG B 1 612 ? -24.75 -16.828 25.203 1 77.44 612 ARG B N 1
ATOM 9764 C CA . ARG B 1 612 ? -25.766 -16.406 26.172 1 77.44 612 ARG B CA 1
ATOM 9765 C C . ARG B 1 612 ? -27.156 -16.828 25.703 1 77.44 612 ARG B C 1
ATOM 9767 O O . ARG B 1 612 ? -27.984 -17.25 26.516 1 77.44 612 ARG B O 1
ATOM 9774 N N . TYR B 1 613 ? -27.375 -16.703 24.391 1 79.94 613 TYR B N 1
ATOM 9775 C CA . TYR B 1 613 ? -28.672 -17.062 23.812 1 79.94 613 TYR B CA 1
ATOM 9776 C C . TYR B 1 613 ? -28.5 -18.172 22.766 1 79.94 613 TYR B C 1
ATOM 9778 O O . TYR B 1 613 ? -27.469 -18.234 22.094 1 79.94 613 TYR B O 1
ATOM 9786 N N . THR B 1 614 ? -29.484 -19.016 22.719 1 78.12 614 THR B N 1
ATOM 9787 C CA . THR B 1 614 ? -29.453 -20.125 21.781 1 78.12 614 THR B CA 1
ATOM 9788 C C . THR B 1 614 ? -29.531 -19.609 20.344 1 78.12 614 THR B C 1
ATOM 9790 O O . THR B 1 614 ? -30.375 -18.781 20.016 1 78.12 614 THR B O 1
ATOM 9793 N N . LEU B 1 615 ? -28.656 -20.156 19.562 1 85.19 615 LEU B N 1
ATOM 9794 C CA . LEU B 1 615 ? -28.578 -19.719 18.188 1 85.19 615 LEU B CA 1
ATOM 9795 C C . LEU B 1 615 ? -28.922 -20.859 17.234 1 85.19 615 LEU B C 1
ATOM 9797 O O . LEU B 1 615 ? -29.016 -20.656 16.016 1 85.19 615 LEU B O 1
ATOM 9801 N N . VAL B 1 616 ? -29.062 -22.094 17.75 1 79.94 616 VAL B N 1
ATOM 9802 C CA . VAL B 1 616 ? -29.297 -23.25 16.906 1 79.94 616 VAL B CA 1
ATOM 9803 C C . VAL B 1 616 ? -30.734 -23.75 17.109 1 79.94 616 VAL B C 1
ATOM 9805 O O . VAL B 1 616 ? -31.219 -23.828 18.234 1 79.94 616 VAL B O 1
ATOM 9808 N N . VAL B 1 617 ? -31.469 -23.984 15.945 1 72.06 617 VAL B N 1
ATOM 9809 C CA . VAL B 1 617 ? -32.844 -24.516 16 1 72.06 617 VAL B CA 1
ATOM 9810 C C . VAL B 1 617 ? -32.812 -26 16.375 1 72.06 617 VAL B C 1
ATOM 9812 O O . VAL B 1 617 ? -32.031 -26.766 15.797 1 72.06 617 VAL B O 1
ATOM 9815 N N . PRO B 1 618 ? -33.5 -26.359 17.5 1 65.5 618 PRO B N 1
ATOM 9816 C CA . PRO B 1 618 ? -33.531 -27.781 17.859 1 65.5 618 PRO B CA 1
ATOM 9817 C C . PRO B 1 618 ? -34.094 -28.656 16.734 1 65.5 618 PRO B C 1
ATOM 9819 O O . PRO B 1 618 ? -34.906 -28.203 15.945 1 65.5 618 PRO B O 1
ATOM 9822 N N . PRO B 1 619 ? -33.344 -29.766 16.344 1 58.91 619 PRO B N 1
ATOM 9823 C CA . PRO B 1 619 ? -33.875 -30.672 15.32 1 58.91 619 PRO B CA 1
ATOM 9824 C C . PRO B 1 619 ? -35.344 -31.016 15.562 1 58.91 619 PRO B C 1
ATOM 9826 O O . PRO B 1 619 ? -35.781 -31.047 16.719 1 58.91 619 PRO B O 1
ATOM 9829 N N . SER B 1 620 ? -36.25 -30.797 14.57 1 45.25 620 SER B N 1
ATOM 9830 C CA . SER B 1 620 ? -37.625 -31.25 14.68 1 45.25 620 SER B CA 1
ATOM 9831 C C . SER B 1 620 ? -37.688 -32.688 15.203 1 45.25 620 SER B C 1
ATOM 9833 O O . SER B 1 620 ? -36.969 -33.562 14.734 1 45.25 620 SER B O 1
ATOM 9835 N N . GLN B 1 621 ? -38.125 -32.969 16.422 1 30.39 621 GLN B N 1
ATOM 9836 C CA . GLN B 1 621 ? -38.562 -34.312 16.781 1 30.39 621 GLN B CA 1
ATOM 9837 C C . GLN B 1 621 ? -39.594 -34.844 15.797 1 30.39 621 GLN B C 1
ATOM 9839 O O . GLN B 1 621 ? -40.656 -34.25 15.641 1 30.39 621 GLN B O 1
ATOM 9844 N N . LYS B 1 622 ? -39.188 -35.594 14.805 1 23.62 622 LYS B N 1
ATOM 9845 C CA . LYS B 1 622 ? -40.156 -36.594 14.359 1 23.62 622 LYS B CA 1
ATOM 9846 C C . LYS B 1 622 ? -40.344 -37.688 15.406 1 23.62 622 LYS B C 1
ATOM 9848 O O . LYS B 1 622 ? -39.344 -38.219 15.922 1 23.62 622 LYS B O 1
#

Solvent-accessible surface area (backbone atoms only — not comparable to full-atom values): 67105 Å² total; per-residue (Å²): 125,75,76,64,60,62,74,67,34,69,68,54,51,53,50,48,49,53,47,47,52,53,54,48,49,64,68,57,54,46,67,67,61,60,66,60,50,60,46,74,62,52,31,51,52,49,45,54,54,47,43,52,51,47,50,51,50,51,51,34,27,40,71,51,50,49,49,74,36,96,39,64,49,88,87,40,93,50,37,18,52,50,55,49,47,52,52,55,47,34,74,59,15,69,65,54,62,70,54,75,68,57,87,96,57,67,69,74,45,73,69,40,48,50,44,49,46,46,23,50,28,49,53,43,51,52,50,54,49,48,53,30,60,73,51,56,32,30,15,42,28,36,38,75,47,77,54,84,83,39,39,34,35,30,37,26,37,28,27,39,92,61,66,40,68,44,78,68,46,60,40,81,52,90,53,84,47,23,66,49,49,38,49,53,53,49,50,53,36,56,74,69,66,44,75,88,47,48,43,55,17,34,24,27,59,72,49,62,50,35,57,29,78,74,71,6,24,56,36,57,47,25,73,82,35,70,51,28,42,47,32,55,14,45,49,56,50,50,31,51,31,46,48,49,29,50,53,55,42,68,71,44,40,50,47,56,50,48,49,45,50,54,31,47,57,35,65,75,29,58,67,47,34,48,52,46,54,52,37,25,55,75,72,68,45,75,91,78,70,73,38,71,68,46,93,80,46,40,74,43,39,48,53,29,46,51,34,47,65,75,36,40,65,39,52,50,51,46,21,64,68,69,56,43,72,67,31,45,54,53,37,52,53,63,31,24,60,51,44,39,35,53,48,48,45,48,49,55,61,47,53,61,48,46,63,58,54,58,51,45,64,49,77,79,51,43,42,48,60,52,50,51,50,50,51,50,43,45,52,52,54,59,62,45,76,40,69,65,50,45,48,51,43,48,50,52,25,48,51,52,33,60,76,62,64,44,52,72,73,68,67,72,78,67,75,75,71,76,78,63,86,44,48,74,72,72,68,72,73,62,81,70,74,82,52,81,47,68,67,50,39,35,64,70,45,50,46,51,33,51,49,45,35,48,49,39,58,65,67,44,92,55,61,66,39,70,65,49,45,45,15,42,28,13,57,24,63,81,37,96,43,43,70,33,62,70,34,39,50,53,40,23,52,64,68,72,46,71,62,59,68,67,51,52,55,52,45,51,56,53,48,52,54,45,42,68,72,60,46,83,71,53,64,40,47,67,48,48,50,71,67,55,49,56,85,83,33,48,34,59,43,50,46,47,46,52,50,54,22,29,66,42,41,33,50,69,32,55,51,49,50,54,53,45,52,52,39,48,75,62,30,69,86,78,64,53,68,66,59,50,30,28,44,46,38,28,33,71,44,27,67,57,50,68,70,51,56,61,66,59,35,50,51,44,44,52,65,74,46,93,62,96,60,75,72,71,80,74,75,75,85,120,126,77,76,65,62,59,72,69,33,67,67,49,50,52,49,49,48,52,47,47,50,51,51,47,51,64,69,59,52,48,66,66,60,59,66,60,50,58,46,73,61,52,33,51,51,49,44,53,54,47,44,52,52,46,52,51,50,52,50,34,27,40,71,52,49,49,48,75,36,97,40,64,48,88,86,41,93,49,37,20,51,49,56,47,47,53,51,54,48,34,74,58,16,67,65,54,63,71,55,74,68,56,86,97,58,68,68,73,47,74,68,40,47,52,44,50,44,47,22,49,29,48,53,40,51,51,50,54,50,48,53,30,60,73,50,57,32,31,16,43,27,35,39,74,46,78,52,85,86,38,39,34,34,29,38,28,37,26,27,38,94,60,67,41,70,43,77,70,46,61,40,81,51,90,54,83,47,24,65,50,49,38,49,52,52,49,49,52,36,54,74,69,66,43,75,86,48,49,42,54,17,36,24,29,57,74,48,64,50,34,58,28,78,73,71,6,25,55,37,56,46,27,73,82,34,72,50,28,43,47,32,54,14,45,49,56,51,50,30,50,31,46,48,48,29,50,52,54,42,70,70,44,38,51,50,54,52,48,49,44,49,53,31,49,57,32,66,75,31,60,68,48,32,49,51,46,53,53,37,23,55,76,72,67,45,77,91,77,69,75,40,70,69,46,94,80,45,41,74,43,40,48,52,28,46,50,33,46,64,76,37,41,67,39,51,48,50,44,22,64,68,67,55,44,73,68,32,46,52,53,37,50,53,63,30,23,59,52,44,38,35,52,47,48,45,47,49,55,61,47,54,63,48,46,63,56,55,57,53,46,64,48,75,80,50,43,42,49,60,52,50,53,50,51,50,50,44,46,51,52,55,58,64,46,76,40,68,64,49,44,49,52,43,48,52,52,27,48,50,53,32,60,76,59,63,44,53,70,75,67,67,74,78,69,72,75,71,78,76,65,84,44,48,76,72,72,70,73,71,61,81,71,73,83,50,79,46,67,67,50,39,36,65,69,45,49,48,51,33,50,49,44,34,49,50,39,58,65,66,43,93,57,61,67,41,69,64,49,44,44,14,44,28,14,56,25,65,82,36,93,42,42,68,33,62,69,33,39,50,53,39,23,53,66,68,69,47,71,61,59,69,65,51,52,55,51,44,52,56,51,49,52,53,47,43,69,71,61,45,82,71,54,63,39,47,67,48,47,49,72,66,54,50,54,86,83,33,46,35,58,44,52,46,44,47,53,51,54,22,29,68,40,41,32,51,70,32,54,52,50,49,55,53,45,53,53,39,47,76,62,29,67,84,78,63,52,69,65,60,50,31,28,43,46,37,27,34,72,44,26,67,58,50,68,70,52,55,62,64,58,35,50,52,44,45,54,64,74,46,93,61,96,61,72,72,73,82,75,76,79,84,127

pLDDT: mean 84.64, std 17.74, range [23.62, 97.56]

Radius of gyration: 37.92 Å; Cα contacts (8 Å, |Δi|>4): 1657; chains: 2; bounding box: 103×112×98 Å

Foldseek 3Di:
DPVVVVCPDPVNVVVVVVVVVVVVCVVPVPVVNVVLPQPPVNLVLVLVLLLQLLVLLLVCLQQLFWAADPDLDPPDPDGGSSVVVLVVCCVPPPSNVPDDDDPPPSLSDPVSSLLLLVLLLVLLLLVVLVQCVVQLEKAKEWEWDDDDPWIKIWIWMFAPVPTFIATRWIDTQPDDALVSVLVRVVVSCVVSVCLPGAHQAYEYACDCQAQPCPRHNRNVNCVSHVNHAYFHFVLNLLQVLLVCLCVLDVLSVVLLVLLQLLLCQQVVDVVLVVQLQVLCVVVVADDDHADHQDPRRNLCVLVNLVRCLSSVLSLLVSLVVVVPPSSVVSNLQSLALLSLLLSLLCNVLSVLCNVLSVQSLDSQDFQLVSVVSLVVSLVVLVVCLDLVNLVVSSVVSVVSSVVNVRDNPPPPPPPPPPPPDDDPPCPCPPPPPRDDDSVCCSVPPNNSSSVSSSVSSVPPRCRRHDLLSLLLNCLFPVHPNPLPPVSVVVNLVSSVFDFDPVLSVVLVVVVVVVCVVVPPQRGGNSSSLVVDDCVSGVRVNVSSSSSSSYRNRSSLSVVLVVSLVSSCVNYPPPDDSSSSTSSSSSNSVSVSSVPDDSVSSQVSSCPVDPDPHDNDDPPPPD/DPVVVVCPDPVNVVVVVVVVVVVVCVVPVDVVNVVLPQPPVNLVLVLVLLLQLLVLLLVCLQQLFWAADPDLDPPDPDGGSSVVVLVVCCVPDPSNVPDDDDDPPSLSDPVSSLLLLVLLLVLLLLVVLVQLVVQLEKAKEWEWDDDDPWIKIWIWMFAPVPTFIATRWIDTQPDDALVSVLVVVVVSCVVSVCLPGAHQAYEYAPDCQAQPCPRHNRNVNCVSHVNHAYFHFVLNLLQVLLVCLCVLDVLSVVLLVLLQLLLCQQVVDVVLVVQLQVLCVVVVADDDHADHQDPRRNLCVLVNLVRCLSSVLSLLVSLVVVVPPSSVVSNLQSLALLSLLLSLLCNVLSVLCNVLSVQSLDSQDFQLVSVVSLVVSLVVLVVCLDLVNLVVSSVVSVVSSVVNVRDNPPPPPPDPDPPPDDDPPCPCPPPPPRDDDSVSCSVPPNNSSSVSSSVSSVPPRCRRHDLLSLLLNCLFPVHPNPLPPVSVVVNLVSSVFDFDPVLSVVLVVVVVVVCVVVPPQRGGNSSSLVVDDCVSGVRVNVSSSSSSSYRNRSSLNVVLVVSLVSSCVNYPPPDDSSSSTSSSSSNSPSVSSVPDDSVSSQVSSCPVDPDPHDNDDPPPDD

Nearest PDB structures (foldseek):
  3hvr-assembly1_A  TM=5.434E-01  e=1.272E+00  Thermus thermophilus HB27
  4ol8-assembly2_F  TM=3.098E-01  e=1.779E+00  Saccharomyces cerevisiae
  5fpm-assembly1_A  TM=2.446E-01  e=1.504E+00  Homo sapiens
  5fpn-assembly2_B  TM=2.445E-01  e=1.706E+00  Homo sapiens
  6b1n-assembly1_A  TM=2.369E-01  e=2.708E+00  Homo sapiens

InterPro domains:
  IPR008906 HAT, C-terminal dimerisation domain [PF05699] (534-590)
  IPR012337 Ribonuclease H-like superfamily [SSF53098] (128-585)
  IPR025398 ZMYM1-like, RNase-like domain [PF14291] (3-216)

Secondary structure (DSSP, 8-state):
-TTTTTTT-HHHHHHHHHHHHHHHHHHS--HHHHHT---HHHHHHHHHHHHHHHHHHHHHHHHT-----S--STT-S---HHHHHHHHHHHH-HHHHH--PPTT----SHHHHHHHHHHHHHHHHHHHHHHHHHHTEEEEEEEEEEETTEEEEEEEEEETTTTEEEEEEEEEES--SHHHHHHHHHHHHHHHT-TTSEEEEEEE---HHHH-TTTSHHHHHHHH-TT-EEEE-HHHHHHHHHHHHHTSSHHHHHHHHHHHHHHHHHHS-HHHHHHHHHHHHHTTPPP----PPPSS-GGGHHHHHHHHHHTHHHHHHHHHHH--HHHHHHHHHHTSHHHHHHHHHHHHHHHHTHHHHHHHT-SS--HHHHHHHHHHHHHHHHHH-SHHHHHHHHHHHHHHHHHTT--TT-----------SS--------------SHHHHIIIIIHHHHHHHHHHHHHSS-TT-HHHHHHHHTT-TTSTTTT-HHHHHHHHHHTT----HHHHHHHHHHHHHHHHHHGGG--SHHHHHHHS-TTTSHHHHHHHHHHHHS-S--HHHHHHHHHHHHHHHHS-TT--HHHHHHHHHHHHSHHHHHTS-HHHHHHHHHHHS--SS--S------/-TTSTTTT-HHHHHHHHHHHHHHHHHHS--HHHHHT---HHHHHHHHHHHHHHHHHHHHHHHHT-----S--STT-S---HHHHHHHHHHHH-HHHHH--PPTT----SHHHHHHHHHHHHHHHHHHHHHHHHHHTEEEEEEEEEEETTEEEEEEEEEETTTTEEEEEEEEEES--SHHHHHHHHHHHHHHHT-TTSEEEEEEE---HHHH-TTTSHHHHHHHH-TT-EEEE-HHHHHHHHHHHHHTSSHHHHHHHHHHHHHHHHHHS-HHHHHHHHHHHHHTTPPP----PPPSS-GGGHHHHHHHHHHTHHHHHHHHHHH--HHHHHHHHHHTSHHHHHHHHHHHHHHHHTHHHHHHHT-SS--HHHHHHHHHHHHHHHHHT-SHHHHHHHHHHHHHHHHHTT--TT-----------SS--------------SHHHHIIIIIHHHHHHHHHHHHHSS-TT-HHHHHHHHTT-TTSTTTT-HHHHHHHHHHTT----HHHHHHHHHHHHHHHHHHGGG--SHHHHHHHS-TTTSHHHHHHHHHHHHS-S--HHHHHHHHHHHHHHHHS-TT--HHHHHHHHHHHHSHHHHHTS-HHHHHHHHHHHS--SS--S------

=== Feature glossary ===
The record interleaves many kinds of information about one protein. Here is each kind framed as the question it answers.

Q: What known structures does this most resemble?
A: Structural nearest neighbors (via Foldseek easy-search vs the PDB). Reported per hit: target PDB id, E-value, and alignment TM-score. A TM-score above ~0.5 is the conventional threshold for 'same fold'.

Q: Where is each backbone atom in 3D?
A: The mmCIF table is the protein's shape written out atom by atom. For each backbone N, Cα, C, and carbonyl O, it records an (x, y, z) coordinate triple in Å plus the residue type, chain letter, and residue number.

Q: What are the backbone torsion angles?
A: The φ/ψ torsion pair specifies the backbone conformation at each residue. φ rotates about the N–Cα bond, ψ about the Cα–C bond. Steric clashes forbid most of the (φ, ψ) plane — the allowed regions (α-helix basin, β-sheet basin, left-handed helix) are the Ramachandran-allowed regions.

Q: Which residues are buried vs exposed?
A: Solvent-accessible surface area (SASA) is the area in Å² traced out by the centre of a 1.4 Å probe sphere (a water molecule) rolled over the protein's van der Waals surface (Shrake–Rupley / Lee–Richards construction). Buried residues have near-zero SASA; fully exposed residues can exceed 200 Å². The total SASA scales roughly with the number of surface residues.

Q: How confident is the AlphaFold model at each residue?
A: pLDDT is the predicted lDDT-Cα score: AlphaFold's confidence that the local environment of each residue (all inter-atomic distances within 15 Å) is correctly placed. It is a per-residue number between 0 and 100, with higher meaning more reliable.

Q: What does the local fold look like, residue by residue?
A: 3Di is Foldseek's structural alphabet. Each residue is assigned one of twenty discrete states based on how its Cα sits relative to its spatial (not sequential) neighbors. Aligning 3Di strings finds structural homologs roughly as well as full 3D superposition, but orders of magnitude faster.

Q: How big and how compact is the whole molecule?
A: Radius of gyration (Rg) is the root-mean-square distance of Cα atoms from their centroid — a single number for overall size and compactness. A globular domain of N residues has Rg ≈ 2.2·N^0.38 Å; an extended or disordered chain has a much larger Rg. The Cα contact count is the number of residue pairs whose Cα atoms are within 8 Å and are more than four positions apart in sequence — a standard proxy for tertiary packing density. The bounding box is the smallest axis-aligned box enclosing all Cα atoms.

Q: Which residues are in helices, strands, or loops?
A: DSSP 8-state secondary structure assigns each residue one of H (α-helix), G (3₁₀-helix), I (π-helix), E (extended β-strand), B (isolated β-bridge), T (hydrogen-bonded turn), S (bend), or '-' (coil). The assignment is computed from backbone hydrogen-bond geometry via the Kabsch–Sander algorithm.

Q: How mobile is each atom in the crystal?
A: Crystallographic B-factors measure how much each atom's electron density is smeared out, in Å². They rise in mobile loops and surface residues and fall in the buried interior. In AlphaFold models this column is repurposed to hold pLDDT instead.

Q: What if only a Cα trace is available?
A: P-SEA three-state annotation labels each residue as helix, strand, or coil based purely on the geometry of the Cα trace. It serves as a fallback when the full backbone (and thus DSSP) is unavailable.

Q: What family and function is it annotated with?
A: Database cross-references. InterPro integrates a dozen domain/family signature databases into unified entries with residue-range hits. GO terms attach function/process/location labels with evidence codes. CATH codes position the fold in a four-level structural taxonomy. Organism is the NCBI-taxonomy species name.

Q: Are the domains correctly placed relative to each other?
A: Predicted Aligned Error (PAE) is an AlphaFold confidence matrix: entry (i, j) is the expected error in the position of residue j, in ångströms, when the prediction is superimposed on the true structure at residue i. Low PAE within a block of residues means that block is internally rigid and well-predicted; high PAE between two blocks means their relative placement is uncertain even if each block individually is confident.

Q: What do the diagnostic plots show?
A: Three diagnostic plots accompany the record. The Cα contact map visualizes the tertiary structure as a 2D adjacency matrix (8 Å cutoff, sequence-local contacts suppressed). The Ramachandran plot shows the distribution of backbone (φ, ψ) torsions, with points in the α and β basins reflecting secondary structure content. The PAE plot shows AlphaFold's inter-residue confidence as a color matrix.

Q: What is the amino-acid chain?
A: Primary structure: the covalent order of the twenty standard amino acids along the backbone. Two proteins with the same sequence will (almost always) fold to the same structure; two with 30% identity often share a fold but not the details.

Q: What do the rendered images show?
A: The six renders are orthographic views along the three Cartesian axes in both directions. Representation (cartoon, sticks, or surface) and color scheme (sequence-rainbow or by-chain) vary across proteins so the training set covers all the common visualization conventions.